Protein AF-0000000080483739 (afdb_homodimer)

Sequence (782 aa):
MEPDFSPLDEFLGDDFDGYLISADGTDSNQLYLSGFDAPDPYTTLYTPDGIHLLVSGLEYGRAKKESRADTVSRLSDYNYREKYTEHGPVVGKAKAIAGFLADHDIEAVATPADFPLATGDALREEGLSVEAETENVLSNIRAVKTSEEVDHIRDAQEANEAAMRAAEDLIRAADVADNGVLHYEGEPLTSERVKEEIEITLLRHGCALDETIVACGADAADPHDRGSGPLHADEAIIIDIFPRDKETKYNGDMTRTFVKGEPTPEIREWFDLTEAAFHAALDAIEAGATGKDVHDAVCDVYENAGENTLRADPSAETGFIHSTGHGVGLDVHELPSLSQAGEELKPGHVITIEPGLYDPDIGGVRIEDLVVVTEDGYENLTDYPVELVVEMEPDFSPLDEFLGDDFDGYLISADGTDSNQLYLSGFDAPDPYTTLYTPDGIHLLVSGLEYGRAKKESRADTVSRLSDYNYREKYTEHGPVVGKAKAIAGFLADHDIEAVATPADFPLATGDALREEGLSVEAETENVLSNIRAVKTSEEVDHIRDAQEANEAAMRAAEDLIRAADVADNGVLHYEGEPLTSERVKEEIEITLLRHGCALDETIVACGADAADPHDRGSGPLHADEAIIIDIFPRDKETKYNGDMTRTFVKGEPTPEIREWFDLTEAAFHAALDAIEAGATGKDVHDAVCDVYENAGENTLRADPSAETGFIHSTGHGVGLDVHELPSLSQAGEELKPGHVITIEPGLYDPDIGGVRIEDLVVVTEDGYENLTDYPVELVVE

Nearest PDB structures (foldseek):
  5giq-assembly1_A-2  TM=8.931E-01  e=9.079E-32  Deinococcus radiodurans R1 = ATCC 13939 = DSM 20539
  2zsg-assembly1_B  TM=8.716E-01  e=1.026E-31  Thermotoga maritima
  5cdl-assembly1_A  TM=8.915E-01  e=1.091E-31  Deinococcus radiodurans R1 = ATCC 13939 = DSM 20539
  7k3u-assembly2_B  TM=8.351E-01  e=4.281E-30  Lactococcus lactis
  5fcf-assembly1_B  TM=8.477E-01  e=2.533E-26  Xanthomonas campestris pv. campestris str. ATCC 33913

Secondary structure (DSSP, 8-state):
-----HHHHHHHTTT-SEEEEEE-TTSHHHHHHH----SS-EEEEEETTEEEEEE-HHHHHHHHHHS--SEEEEGGGGTHHHHHHHH-HHHHHHHHHHHHHHHTT--EEEE-TTSBHHHHHHHHHTT-EEEE-SS-HHHHHHHB--HHHHHHHHHHHHHHHHHHHHHHHHHHHPEEPTTSBEEETTEE-BHHHHHHHHHHHHHHTTEE-S--EEEEGGGGGSTT----SB-BTTS-EEEEE--EETTT--B--EEEEEEES---HHHHHHHHHHHHHHHHHHHH--TT-BHHHHHHHHHHHHHHTT--BTTT-TT--SBB-S-SEEE-SSSSSEEEEESTT--B--TTBEEEE--EEEETTTEEEE-BEEEEEETTEEEE-------SEE-/-----HHHHHHHTTT-SEEEEEE-TTSHHHHHHH----SS-EEEEEETTEEEEEE-HHHHHHHHHHS--SEEEEGGGGTHHHHHHHH-HHHHHHHHHHHHHHHTT--EEEE-TTSBHHHHHHHHHTT-EEEE-SS-HHHHHHHS--HHHHHHHHHHHHHHHHHHHHHHHHHHHPEEPTTSBEEETTEE-BHHHHHHHHHHHHHHTTEE-S--EEEEGGGGGSTT----SB-BTTS-EEEEE--EETTT--B--EEEEEEES---HHHHHHHHHHHHHHHHHHHH--TT-BHHHHHHHHHHHHHHTT--BTTT-TT--SBB-S-SEEE-SSSSSEEEEESTT--B--TT-EEEE--EEEETTTEEEE-BEEEEEETTEEEE-------SEE-

InterPro domains:
  IPR000587 Creatinase, N-terminal [PF01321] (16-127)
  IPR000994 Peptidase M24 [PF00557] (152-375)
  IPR001131 Peptidase M24B, X-Pro dipeptidase/aminopeptidase P, conserved site [PS00491] (322-334)
  IPR029149 Creatinase/Aminopeptidase P/Spt16, N-terminal [G3DSA:3.40.350.10] (9-142)
  IPR029149 Creatinase/Aminopeptidase P/Spt16, N-terminal [SSF53092] (15-71)
  IPR036005 Creatinase/aminopeptidase-like [G3DSA:3.90.230.10] (145-390)
  IPR036005 Creatinase/aminopeptidase-like [SSF55920] (143-390)
  IPR050659 Peptidase M24B family [PTHR46112] (15-389)

Organism: Haloferax mediterranei (strain ATCC 33500 / DSM 1411 / JCM 8866 / NBRC 14739 / NCIMB 2177 / R-4) (NCBI:txid523841)

Solvent-accessible surface area (backbone atoms only — not comparable to full-atom values): 38396 Å² total; per-residue (Å²): 134,82,83,80,58,61,67,58,47,61,67,35,56,90,79,25,59,31,41,43,46,67,45,24,27,86,39,53,67,46,20,66,70,36,47,37,82,37,93,61,66,31,35,40,40,39,36,92,87,43,32,36,36,41,28,48,75,80,45,40,67,54,44,69,71,55,28,64,47,76,43,73,46,41,39,67,81,44,49,25,67,62,31,24,72,74,57,34,66,62,50,7,46,24,52,24,49,49,51,56,34,49,77,69,73,44,54,26,34,34,26,52,34,65,34,30,29,34,44,49,52,42,31,39,74,72,70,35,46,69,43,49,43,86,78,51,64,68,54,55,53,64,23,46,38,52,74,68,54,48,49,48,24,44,53,18,27,52,32,40,50,53,16,51,48,53,37,49,51,52,58,36,69,32,44,72,43,95,87,32,39,26,28,43,96,89,35,72,36,27,23,59,59,43,45,47,52,24,38,46,46,18,45,77,57,54,21,45,59,89,77,55,24,33,5,42,27,51,38,23,25,36,92,81,41,40,39,68,52,69,33,49,52,34,29,35,31,30,37,38,46,57,28,28,22,68,83,84,42,18,21,21,52,38,29,45,32,36,16,41,69,62,61,45,71,67,56,49,51,48,44,56,51,34,52,52,21,42,51,39,25,59,71,46,50,30,49,67,33,31,16,24,56,25,26,47,40,28,49,48,49,39,46,73,72,70,42,47,31,38,89,83,31,76,78,46,86,37,26,30,60,67,56,30,31,29,3,46,34,67,37,70,74,38,48,55,40,19,23,94,79,20,49,70,37,45,55,31,26,30,32,39,48,40,36,40,41,20,33,63,92,76,9,26,40,40,47,28,38,31,31,34,32,28,83,89,15,68,46,72,64,56,89,67,87,90,61,48,69,47,112,134,80,83,80,59,61,67,57,46,61,70,35,55,89,79,26,58,30,42,43,45,66,45,25,28,86,38,53,67,45,21,66,71,37,47,36,84,38,90,61,63,33,35,40,38,38,36,92,90,44,32,35,35,42,27,47,72,80,44,41,67,55,46,69,72,56,29,65,47,75,44,73,46,41,41,65,81,45,47,24,66,61,31,26,73,73,58,34,66,62,50,8,47,24,52,23,48,49,52,56,36,50,76,69,73,44,55,26,32,36,26,52,36,64,35,30,29,35,43,49,53,41,32,39,72,71,70,35,45,73,44,49,43,87,78,49,64,67,53,55,54,65,25,46,37,52,74,68,53,49,50,47,25,45,53,18,28,53,32,40,52,52,16,50,48,52,37,50,50,52,58,36,69,31,44,74,42,96,86,32,39,26,27,44,96,90,35,72,36,26,24,60,58,42,46,48,52,24,38,47,45,18,46,76,58,51,21,46,59,91,76,56,23,34,6,42,27,51,39,22,26,37,91,82,41,40,38,69,53,68,33,49,51,35,29,34,32,31,37,39,47,58,27,27,23,69,82,82,42,20,21,20,50,39,30,46,33,35,18,42,69,60,61,44,71,67,55,49,51,48,43,56,50,35,53,51,21,43,50,41,24,59,73,47,49,29,48,68,35,30,16,23,56,25,24,46,39,28,48,49,50,40,46,76,72,70,41,48,31,38,89,81,34,78,79,45,85,38,27,29,59,67,59,30,30,29,2,45,33,68,38,70,75,39,48,56,40,17,23,94,79,20,48,71,38,46,55,31,26,30,33,39,47,39,36,41,41,20,32,63,93,76,8,27,40,40,48,28,40,30,32,34,33,27,81,88,18,68,45,73,62,56,90,68,88,90,60,49,66,44,109

Radius of gyration: 26.43 Å; Cα contacts (8 Å, |Δi|>4): 1923; chains: 2; bounding box: 65×73×58 Å

pLDDT: mean 97.03, std 2.83, range [68.56, 98.94]

Structure (mmCIF, N/CA/C/O backbone):
data_AF-0000000080483739-model_v1
#
loop_
_entity.id
_entity.type
_entity.pdbx_description
1 polymer 'Aminopeptidase P family protein'
#
loop_
_atom_site.group_PDB
_atom_site.id
_atom_site.type_symbol
_atom_site.label_atom_id
_atom_site.label_alt_id
_atom_site.label_comp_id
_atom_site.label_asym_id
_atom_site.label_entity_id
_atom_site.label_seq_id
_atom_site.pdbx_PDB_ins_code
_atom_site.Cartn_x
_atom_site.Cartn_y
_atom_site.Cartn_z
_atom_site.occupancy
_atom_site.B_iso_or_equiv
_atom_site.auth_seq_id
_atom_site.auth_comp_id
_atom_site.auth_asym_id
_atom_site.auth_atom_id
_atom_site.pdbx_PDB_model_num
ATOM 1 N N . MET A 1 1 ? -4.52 11.641 -22.328 1 68.62 1 MET A N 1
ATOM 2 C CA . MET A 1 1 ? -3.291 12.211 -22.875 1 68.62 1 MET A CA 1
ATOM 3 C C . MET A 1 1 ? -2.064 11.539 -22.266 1 68.62 1 MET A C 1
ATOM 5 O O . MET A 1 1 ? -2.074 11.172 -21.094 1 68.62 1 MET A O 1
ATOM 9 N N . GLU A 1 2 ? -1.079 11.297 -23.047 1 84.69 2 GLU A N 1
ATOM 10 C CA . GLU A 1 2 ? 0.171 10.703 -22.578 1 84.69 2 GLU A CA 1
ATOM 11 C C . GLU A 1 2 ? 1.021 11.719 -21.828 1 84.69 2 GLU A C 1
ATOM 13 O O . GLU A 1 2 ? 1.035 12.906 -22.172 1 84.69 2 GLU A O 1
ATOM 18 N N . PRO A 1 3 ? 1.647 11.344 -20.844 1 92.88 3 PRO A N 1
ATOM 19 C CA . PRO A 1 3 ? 2.502 12.266 -20.094 1 92.88 3 PRO A CA 1
ATOM 20 C C . PRO A 1 3 ? 3.672 12.789 -20.922 1 92.88 3 PRO A C 1
ATOM 22 O O . PRO A 1 3 ? 4.133 12.117 -21.844 1 92.88 3 PRO A O 1
ATOM 25 N N . ASP A 1 4 ? 4.078 14 -20.688 1 94.88 4 ASP A N 1
ATOM 26 C CA . ASP A 1 4 ? 5.281 14.578 -21.281 1 94.88 4 ASP A CA 1
ATOM 27 C C . ASP A 1 4 ? 6.52 14.219 -20.453 1 94.88 4 ASP A C 1
ATOM 29 O O . ASP A 1 4 ? 6.711 14.719 -19.344 1 94.88 4 ASP A O 1
ATOM 33 N N . PHE A 1 5 ? 7.426 13.398 -21.016 1 97.12 5 PHE A N 1
ATOM 34 C CA . PHE A 1 5 ? 8.609 12.945 -20.297 1 97.12 5 PHE A CA 1
ATOM 35 C C . PHE A 1 5 ? 9.852 13.695 -20.766 1 97.12 5 PHE A C 1
ATOM 37 O O . PHE A 1 5 ? 10.977 13.266 -20.5 1 97.12 5 PHE A O 1
ATOM 44 N N . SER A 1 6 ? 9.672 14.82 -21.484 1 96.5 6 SER A N 1
ATOM 45 C CA . SER A 1 6 ? 10.797 15.602 -21.984 1 96.5 6 SER A CA 1
ATOM 46 C C . SER A 1 6 ? 11.711 16.047 -20.844 1 96.5 6 SER A C 1
ATOM 48 O O . SER A 1 6 ? 12.93 16.078 -20.984 1 96.5 6 SER A O 1
ATOM 50 N N . PRO A 1 7 ? 11.117 16.375 -19.641 1 96.94 7 PRO A N 1
ATOM 51 C CA . PRO A 1 7 ? 12.016 16.734 -18.547 1 96.94 7 PRO A CA 1
ATOM 52 C C . PRO A 1 7 ? 12.906 15.562 -18.125 1 96.94 7 PRO A C 1
ATOM 54 O O . PRO A 1 7 ? 14.008 15.781 -17.609 1 96.94 7 PRO A O 1
ATOM 57 N N . LEU A 1 8 ? 12.391 14.367 -18.219 1 97.56 8 LEU A N 1
ATOM 58 C CA . LEU A 1 8 ? 13.195 13.195 -17.891 1 97.56 8 LEU A CA 1
ATOM 59 C C . LEU A 1 8 ? 14.344 13.039 -18.891 1 97.56 8 LEU A C 1
ATOM 61 O O . LEU A 1 8 ? 15.453 12.656 -18.516 1 97.56 8 LEU A O 1
ATOM 65 N N . ASP A 1 9 ? 14.133 13.352 -20.203 1 97.88 9 ASP A N 1
ATOM 66 C CA . ASP A 1 9 ? 15.18 13.391 -21.219 1 97.88 9 ASP A CA 1
ATOM 67 C C . ASP A 1 9 ? 16.281 14.383 -20.828 1 97.88 9 ASP A C 1
ATOM 69 O O . ASP A 1 9 ? 17.469 14.07 -20.938 1 97.88 9 ASP A O 1
ATOM 73 N N . GLU A 1 10 ? 15.797 15.5 -20.438 1 97.94 10 GLU A N 1
ATOM 74 C CA . GLU A 1 10 ? 16.734 16.547 -20.047 1 97.94 10 GLU A CA 1
ATOM 75 C C . GLU A 1 10 ? 17.594 16.109 -18.859 1 97.94 10 GLU A C 1
ATOM 77 O O . GLU A 1 10 ? 18.797 16.359 -18.828 1 97.94 10 GLU A O 1
ATOM 82 N N . PHE A 1 11 ? 17.047 15.516 -17.969 1 97.94 11 PHE A N 1
ATOM 83 C CA . PHE A 1 11 ? 17.75 15.039 -16.781 1 97.94 11 PHE A CA 1
ATOM 84 C C . PHE A 1 11 ? 18.797 13.992 -17.156 1 97.94 11 PHE A C 1
ATOM 86 O O . PHE A 1 11 ? 19.922 14.023 -16.656 1 97.94 11 PHE A O 1
ATOM 93 N N . LEU A 1 12 ? 18.359 13 -18 1 98.25 12 LEU A N 1
ATOM 94 C CA . LEU A 1 12 ? 19.297 11.953 -18.391 1 98.25 12 LEU A CA 1
ATOM 95 C C . LEU A 1 12 ? 20.516 12.555 -19.078 1 98.25 12 LEU A C 1
ATOM 97 O O . LEU A 1 12 ? 21.656 12.188 -18.75 1 98.25 12 LEU A O 1
ATOM 101 N N . GLY A 1 13 ? 20.266 13.523 -20.016 1 97.81 13 GLY A N 1
ATOM 102 C CA . GLY A 1 13 ? 21.359 14.148 -20.734 1 97.81 13 GLY A CA 1
ATOM 103 C C . GLY A 1 13 ? 22.328 13.148 -21.328 1 97.81 13 GLY A C 1
ATOM 104 O O . GLY A 1 13 ? 21.906 12.164 -21.953 1 97.81 13 GLY A O 1
ATOM 105 N N . ASP A 1 14 ? 23.641 13.438 -21.141 1 97.06 14 ASP A N 1
ATOM 106 C CA . ASP A 1 14 ? 24.672 12.547 -21.688 1 97.06 14 ASP A CA 1
ATOM 107 C C . ASP A 1 14 ? 25.219 11.609 -20.609 1 97.06 14 ASP A C 1
ATOM 109 O O . ASP A 1 14 ? 25.984 10.695 -20.906 1 97.06 14 ASP A O 1
ATOM 113 N N . ASP A 1 15 ? 24.719 11.773 -19.422 1 97.38 15 ASP A N 1
ATOM 114 C CA . ASP A 1 15 ? 25.312 11.078 -18.281 1 97.38 15 ASP A CA 1
ATOM 115 C C . ASP A 1 15 ? 24.688 9.695 -18.109 1 97.38 15 ASP A C 1
ATOM 117 O O . ASP A 1 15 ? 25.328 8.797 -17.547 1 97.38 15 ASP A O 1
ATOM 121 N N . PHE A 1 16 ? 23.469 9.602 -18.531 1 98.62 16 PHE A N 1
ATOM 122 C CA . PHE A 1 16 ? 22.75 8.344 -18.344 1 98.62 16 PHE A CA 1
ATOM 123 C C . PHE A 1 16 ? 22.125 7.875 -19.656 1 98.62 16 PHE A C 1
ATOM 125 O O . PHE A 1 16 ? 21.625 8.688 -20.438 1 98.62 16 PHE A O 1
ATOM 132 N N . ASP A 1 17 ? 22.094 6.566 -19.844 1 98.69 17 ASP A N 1
ATOM 133 C CA . ASP A 1 17 ? 21.484 5.977 -21.031 1 98.69 17 ASP A CA 1
ATOM 134 C C . ASP A 1 17 ? 19.984 5.812 -20.844 1 98.69 17 ASP A C 1
ATOM 136 O O . ASP A 1 17 ? 19.234 5.719 -21.828 1 98.69 17 ASP A O 1
ATOM 140 N N . GLY A 1 18 ? 19.547 5.715 -19.562 1 98.75 18 GLY A N 1
ATOM 141 C CA . GLY A 1 18 ? 18.125 5.5 -19.297 1 98.75 18 GLY A CA 1
ATOM 142 C C . GLY A 1 18 ? 17.766 5.676 -17.844 1 98.75 18 GLY A C 1
ATOM 143 O O . GLY A 1 18 ? 18.625 5.98 -17.016 1 98.75 18 GLY A O 1
ATOM 144 N N . TYR A 1 19 ? 16.484 5.637 -17.531 1 98.94 19 TYR A N 1
ATOM 145 C CA . TYR A 1 19 ? 15.891 5.676 -16.188 1 98.94 19 TYR A CA 1
ATOM 146 C C . TYR A 1 19 ? 15.219 4.348 -15.852 1 98.94 19 TYR A C 1
ATOM 148 O O . TYR A 1 19 ? 14.359 3.875 -16.594 1 98.94 19 TYR A O 1
ATOM 156 N N . LEU A 1 20 ? 15.633 3.719 -14.742 1 98.94 20 LEU A N 1
ATOM 157 C CA . LEU A 1 20 ? 15.25 2.35 -14.414 1 98.94 20 LEU A CA 1
ATOM 158 C C . LEU A 1 20 ? 14.438 2.301 -13.133 1 98.94 20 LEU A C 1
ATOM 160 O O . LEU A 1 20 ? 14.836 2.869 -12.109 1 98.94 20 LEU A O 1
ATOM 164 N N . ILE A 1 21 ? 13.273 1.699 -13.211 1 98.88 21 ILE A N 1
ATOM 165 C CA . ILE A 1 21 ? 12.445 1.466 -12.039 1 98.88 21 ILE A CA 1
ATOM 166 C C . ILE A 1 21 ? 12.195 -0.031 -11.867 1 98.88 21 ILE A C 1
ATOM 168 O O . ILE A 1 21 ? 12.008 -0.749 -12.859 1 98.88 21 ILE A O 1
ATOM 172 N N . SER A 1 22 ? 12.258 -0.558 -10.711 1 98.5 22 SER A N 1
ATOM 173 C CA . SER A 1 22 ? 11.883 -1.923 -10.352 1 98.5 22 SER A CA 1
ATOM 174 C C . SER A 1 22 ? 10.938 -1.944 -9.156 1 98.5 22 SER A C 1
ATOM 176 O O . SER A 1 22 ? 11.375 -1.841 -8.008 1 98.5 22 SER A O 1
ATOM 178 N N . ALA A 1 23 ? 9.688 -2.078 -9.352 1 98.25 23 ALA A N 1
ATOM 179 C CA . ALA A 1 23 ? 8.617 -2.01 -8.359 1 98.25 23 ALA A CA 1
ATOM 180 C C . ALA A 1 23 ? 7.312 -2.574 -8.922 1 98.25 23 ALA A C 1
ATOM 182 O O . ALA A 1 23 ? 7.215 -2.857 -10.117 1 98.25 23 ALA A O 1
ATOM 183 N N . ASP A 1 24 ? 6.379 -2.832 -8.109 1 96.81 24 ASP A N 1
ATOM 184 C CA . ASP A 1 24 ? 5.062 -3.225 -8.602 1 96.81 24 ASP A CA 1
ATOM 185 C C . ASP A 1 24 ? 4.191 -2.002 -8.883 1 96.81 24 ASP A C 1
ATOM 187 O O . ASP A 1 24 ? 4.668 -0.867 -8.82 1 96.81 24 ASP A O 1
ATOM 191 N N . GLY A 1 25 ? 2.982 -2.213 -9.234 1 95.75 25 GLY A N 1
ATOM 192 C CA . GLY A 1 25 ? 2.092 -1.162 -9.703 1 95.75 25 GLY A CA 1
ATOM 193 C C . GLY A 1 25 ? 1.643 -0.223 -8.602 1 95.75 25 GLY A C 1
ATOM 194 O O . GLY A 1 25 ? 1.081 0.84 -8.875 1 95.75 25 GLY A O 1
ATOM 195 N N . THR A 1 26 ? 1.922 -0.557 -7.316 1 95 26 THR A N 1
ATOM 196 C CA . THR A 1 26 ? 1.518 0.33 -6.234 1 95 26 THR A CA 1
ATOM 197 C C . THR A 1 26 ? 2.479 1.509 -6.113 1 95 26 THR A C 1
ATOM 199 O O . THR A 1 26 ? 2.176 2.498 -5.441 1 95 26 THR A O 1
ATOM 202 N N . ASP A 1 27 ? 3.654 1.364 -6.73 1 97.38 27 ASP A N 1
ATOM 203 C CA . ASP A 1 27 ? 4.574 2.494 -6.812 1 97.38 27 ASP A CA 1
ATOM 204 C C . ASP A 1 27 ? 4.105 3.512 -7.848 1 97.38 27 ASP A C 1
ATOM 206 O O . ASP A 1 27 ? 4.008 3.197 -9.039 1 97.38 27 ASP A O 1
ATOM 210 N N . SER A 1 28 ? 3.889 4.723 -7.387 1 98.06 28 SER A N 1
ATOM 211 C CA . SER A 1 28 ? 3.26 5.723 -8.242 1 98.06 28 SER A CA 1
ATOM 212 C C . SER A 1 28 ? 4.168 6.102 -9.406 1 98.06 28 SER A C 1
ATOM 214 O O . SER A 1 28 ? 3.688 6.398 -10.508 1 98.06 28 SER A O 1
ATOM 216 N N . ASN A 1 29 ? 5.469 6.121 -9.195 1 98.38 29 ASN A N 1
ATOM 217 C CA . ASN A 1 29 ? 6.395 6.391 -10.297 1 98.38 29 ASN A CA 1
ATOM 218 C C . ASN A 1 29 ? 6.367 5.27 -11.336 1 98.38 29 ASN A C 1
ATOM 220 O O . ASN A 1 29 ? 6.367 5.535 -12.539 1 98.38 29 ASN A O 1
ATOM 224 N N . GLN A 1 30 ? 6.316 4.039 -10.844 1 98.5 30 GLN A N 1
ATOM 225 C CA . GLN A 1 30 ? 6.215 2.881 -11.727 1 98.5 30 GLN A CA 1
ATOM 226 C C . GLN A 1 30 ? 4.934 2.926 -12.547 1 98.5 30 GLN A C 1
ATOM 228 O O . GLN A 1 30 ? 4.969 2.766 -13.773 1 98.5 30 GLN A O 1
ATOM 233 N N . LEU A 1 31 ? 3.844 3.146 -11.844 1 98.25 31 LEU A N 1
ATOM 234 C CA . LEU A 1 31 ? 2.541 3.211 -12.5 1 98.25 31 LEU A CA 1
ATOM 235 C C . LEU A 1 31 ? 2.502 4.34 -13.523 1 98.25 31 LEU A C 1
ATOM 237 O O . LEU A 1 31 ? 2.027 4.148 -14.648 1 98.25 31 LEU A O 1
ATOM 241 N N . TYR A 1 32 ? 3.021 5.512 -13.133 1 98.38 32 TYR A N 1
ATOM 242 C CA . TYR A 1 32 ? 2.959 6.695 -13.984 1 98.38 32 TYR A CA 1
ATOM 243 C C . TYR A 1 32 ? 3.809 6.516 -15.234 1 98.38 32 TYR A C 1
ATOM 245 O O . TYR A 1 32 ? 3.375 6.848 -16.344 1 98.38 32 TYR A O 1
ATOM 253 N N . LEU A 1 33 ? 4.988 5.996 -15.094 1 98.31 33 LEU A N 1
ATOM 254 C CA . LEU A 1 33 ? 5.926 5.871 -16.203 1 98.31 33 LEU A CA 1
ATOM 255 C C . LEU A 1 33 ? 5.492 4.762 -17.156 1 98.31 33 LEU A C 1
ATOM 257 O O . LEU A 1 33 ? 5.434 4.969 -18.375 1 98.31 33 LEU A O 1
ATOM 261 N N . SER A 1 34 ? 5.133 3.633 -16.609 1 98.12 34 SER A N 1
ATOM 262 C CA . SER A 1 34 ? 4.855 2.457 -17.422 1 98.12 34 SER A CA 1
ATOM 263 C C . SER A 1 34 ? 3.406 2.443 -17.891 1 98.12 34 SER A C 1
ATOM 265 O O . SER A 1 34 ? 3.084 1.819 -18.906 1 98.12 34 SER A O 1
ATOM 267 N N . GLY A 1 35 ? 2.508 3.066 -17.109 1 97.44 35 GLY A N 1
ATOM 268 C CA . GLY A 1 35 ? 1.079 2.959 -17.359 1 97.44 35 GLY A CA 1
ATOM 269 C C . GLY A 1 35 ? 0.525 1.576 -17.078 1 97.44 35 GLY A C 1
ATOM 270 O O . GLY A 1 35 ? -0.517 1.196 -17.609 1 97.44 35 GLY A O 1
ATOM 271 N N . PHE A 1 36 ? 1.274 0.789 -16.312 1 97 36 PHE A N 1
ATOM 272 C CA . PHE A 1 36 ? 0.908 -0.608 -16.109 1 97 36 PHE A CA 1
ATOM 273 C C . PHE A 1 36 ? 0.716 -0.912 -14.625 1 97 36 PHE A C 1
ATOM 275 O O . PHE A 1 36 ? 1.649 -0.771 -13.836 1 97 36 PHE A O 1
ATOM 282 N N . ASP A 1 37 ? -0.441 -1.312 -14.188 1 95.69 37 ASP A N 1
ATOM 283 C CA . ASP A 1 37 ? -0.805 -1.643 -12.812 1 95.69 37 ASP A CA 1
ATOM 284 C C . ASP A 1 37 ? -0.753 -3.15 -12.578 1 95.69 37 ASP A C 1
ATOM 286 O O . ASP A 1 37 ? -1.734 -3.857 -12.82 1 95.69 37 ASP A O 1
ATOM 290 N N . ALA A 1 38 ? 0.395 -3.648 -12.094 1 95.31 38 ALA A N 1
ATOM 291 C CA . ALA A 1 38 ? 0.567 -5.074 -11.828 1 95.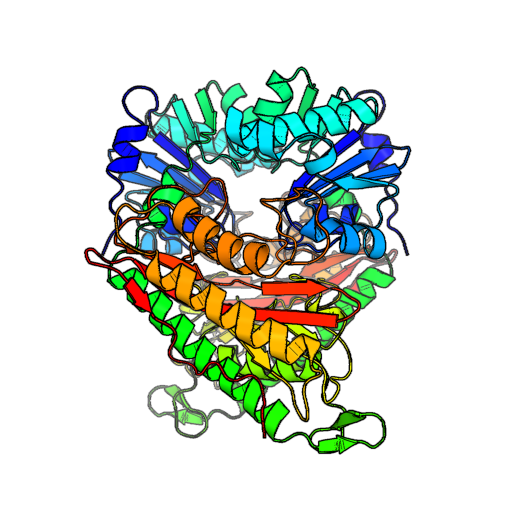31 38 ALA A CA 1
ATOM 292 C C . ALA A 1 38 ? 0.886 -5.332 -10.359 1 95.31 38 ALA A C 1
ATOM 294 O O . ALA A 1 38 ? 1.645 -4.582 -9.742 1 95.31 38 ALA A O 1
ATOM 295 N N . PRO A 1 39 ? 0.315 -6.379 -9.805 1 92.69 39 PRO A N 1
ATOM 296 C CA . PRO A 1 39 ? 0.601 -6.703 -8.406 1 92.69 39 PRO A CA 1
ATOM 297 C C . PRO A 1 39 ? 2.02 -7.227 -8.195 1 92.69 39 PRO A C 1
ATOM 299 O O . PRO A 1 39 ? 2.592 -7.066 -7.117 1 92.69 39 PRO A O 1
ATOM 302 N N . ASP A 1 40 ? 2.588 -7.879 -9.211 1 92.5 40 ASP A N 1
ATOM 303 C CA . ASP A 1 40 ? 3.965 -8.359 -9.133 1 92.5 40 ASP A CA 1
ATOM 304 C C . ASP A 1 40 ? 4.949 -7.266 -9.555 1 92.5 40 ASP A C 1
ATOM 306 O O . ASP A 1 40 ? 4.684 -6.512 -10.492 1 92.5 40 ASP A O 1
ATOM 310 N N . PRO A 1 41 ? 6.094 -7.23 -8.828 1 96.44 41 PRO A N 1
ATOM 311 C CA . PRO A 1 41 ? 7.105 -6.262 -9.266 1 96.44 41 PRO A CA 1
ATOM 312 C C . PRO A 1 41 ? 7.594 -6.523 -10.688 1 96.44 41 PRO A C 1
ATOM 314 O O . PRO A 1 41 ? 7.719 -7.68 -11.102 1 96.44 41 PRO A O 1
ATOM 317 N N . TYR A 1 42 ? 7.883 -5.516 -11.484 1 98.19 42 TYR A N 1
ATOM 318 C CA . TYR A 1 42 ? 8.43 -5.547 -12.836 1 98.19 42 TYR A CA 1
ATOM 319 C C . TYR A 1 42 ? 9.414 -4.406 -13.055 1 98.19 42 TYR A C 1
ATOM 321 O O . TYR A 1 42 ? 9.602 -3.562 -12.172 1 98.19 42 TYR A O 1
ATOM 329 N N . THR A 1 43 ? 10.141 -4.473 -14.133 1 98.88 43 THR A N 1
ATOM 330 C CA . THR A 1 43 ? 11.172 -3.484 -14.43 1 98.88 43 THR A CA 1
ATOM 331 C C . THR A 1 43 ? 10.773 -2.613 -15.617 1 98.88 43 THR A C 1
ATOM 333 O O . THR A 1 43 ? 10.305 -3.121 -16.641 1 98.88 43 THR A O 1
ATOM 336 N N . THR A 1 44 ? 10.828 -1.332 -15.461 1 98.88 44 THR A N 1
ATOM 337 C CA . THR A 1 44 ? 10.602 -0.361 -16.516 1 98.88 44 THR A CA 1
ATOM 338 C C . THR A 1 44 ? 11.883 0.398 -16.844 1 98.88 44 THR A C 1
ATOM 340 O O . THR A 1 44 ? 12.531 0.95 -15.953 1 98.88 44 THR A O 1
ATOM 343 N N . LEU A 1 45 ? 12.266 0.373 -18.094 1 98.94 45 LEU A N 1
ATOM 344 C CA . LEU A 1 45 ? 13.367 1.172 -18.625 1 98.94 45 LEU A CA 1
ATOM 345 C C . LEU A 1 45 ? 12.844 2.283 -19.531 1 98.94 45 LEU A C 1
ATOM 347 O O . LEU A 1 45 ? 12.188 2.012 -20.531 1 98.94 45 LEU A O 1
ATOM 351 N N . TYR A 1 46 ? 13.039 3.488 -19.109 1 98.88 46 TYR A N 1
ATOM 352 C CA . TYR A 1 46 ? 12.773 4.633 -19.969 1 98.88 46 TYR A CA 1
ATOM 353 C C . TYR A 1 46 ? 14.047 5.098 -20.672 1 98.88 46 TYR A C 1
ATOM 355 O O . TYR A 1 46 ? 15.086 5.27 -20.031 1 98.88 46 TYR A O 1
ATOM 363 N N . THR A 1 47 ? 14.07 5.27 -21.953 1 98.38 47 THR A N 1
ATOM 364 C CA . THR A 1 47 ? 15.086 5.93 -22.766 1 98.38 47 THR A CA 1
ATOM 365 C C . THR A 1 47 ? 14.445 6.977 -23.672 1 98.38 47 THR A C 1
ATOM 367 O O . THR A 1 47 ? 13.234 6.961 -23.906 1 98.38 47 THR A O 1
ATOM 370 N N . PRO A 1 48 ? 15.266 7.891 -24.141 1 96.19 48 PRO A N 1
ATOM 371 C CA . PRO A 1 48 ? 14.711 8.867 -25.078 1 96.19 48 PRO A CA 1
ATOM 372 C C . PRO A 1 48 ? 14.039 8.219 -26.281 1 96.19 48 PRO A C 1
ATOM 374 O O . PRO A 1 48 ? 13.195 8.836 -26.938 1 96.19 48 PRO A O 1
ATOM 377 N N . ASP A 1 49 ? 14.367 6.953 -26.547 1 96.06 49 ASP A N 1
ATOM 378 C CA . ASP A 1 49 ? 13.82 6.27 -27.719 1 96.06 49 ASP A CA 1
ATOM 379 C C . ASP A 1 49 ? 12.516 5.555 -27.359 1 96.06 49 ASP A C 1
ATOM 381 O O . ASP A 1 49 ? 11.781 5.113 -28.25 1 96.06 49 ASP A O 1
ATOM 385 N N . GLY A 1 50 ? 12.258 5.398 -26.109 1 97.5 50 GLY A N 1
ATOM 386 C CA . GLY A 1 50 ? 11 4.754 -25.75 1 97.5 50 GLY A CA 1
ATOM 387 C C . GLY A 1 50 ? 11.016 4.129 -24.375 1 97.5 50 GLY A C 1
ATOM 388 O O . GLY A 1 50 ? 12 4.242 -23.641 1 97.5 50 GLY A O 1
ATOM 389 N N . ILE A 1 51 ? 9.891 3.531 -24 1 98.62 51 ILE A N 1
ATOM 390 C CA . ILE A 1 51 ? 9.68 2.848 -22.734 1 98.62 51 ILE A CA 1
ATOM 391 C C . ILE A 1 51 ? 9.672 1.336 -22.953 1 98.62 51 ILE A C 1
ATOM 393 O O . ILE A 1 51 ? 8.992 0.836 -23.844 1 98.62 51 ILE A O 1
ATOM 397 N N . HIS A 1 52 ? 10.43 0.587 -22.156 1 98.88 52 HIS A N 1
ATOM 398 C CA . HIS A 1 52 ? 10.578 -0.858 -22.281 1 98.88 52 HIS A CA 1
ATOM 399 C C . HIS A 1 52 ? 10.305 -1.556 -20.953 1 98.88 52 HIS A C 1
ATOM 401 O O . HIS A 1 52 ? 10.82 -1.143 -19.906 1 98.88 52 HIS A O 1
ATOM 407 N N . LEU A 1 53 ? 9.469 -2.629 -20.984 1 98.88 53 LEU A N 1
ATOM 408 C CA . LEU A 1 53 ? 9.133 -3.35 -19.766 1 98.88 53 LEU A CA 1
ATOM 409 C C . LEU A 1 53 ? 9.734 -4.75 -19.766 1 98.88 53 LEU A C 1
ATOM 411 O O . LEU A 1 53 ? 9.805 -5.395 -20.812 1 98.88 53 LEU A O 1
ATOM 415 N N . LEU A 1 54 ? 10.227 -5.207 -18.672 1 98.81 54 LEU A N 1
ATOM 416 C CA . LEU A 1 54 ? 10.562 -6.594 -18.375 1 98.81 54 LEU A CA 1
ATOM 417 C C . LEU A 1 54 ? 9.641 -7.156 -17.297 1 98.81 54 LEU A C 1
ATOM 419 O O . LEU A 1 54 ? 9.672 -6.711 -16.156 1 98.81 54 LEU A O 1
ATOM 423 N N . VAL A 1 55 ? 8.797 -8.117 -17.688 1 97.38 55 VAL A N 1
ATOM 424 C CA . VAL A 1 55 ? 7.73 -8.594 -16.812 1 97.38 55 VAL A CA 1
ATOM 425 C C . VAL A 1 55 ? 7.777 -10.117 -16.703 1 97.38 55 VAL A C 1
ATOM 427 O O . VAL A 1 55 ? 8.508 -10.766 -17.453 1 97.38 55 VAL A O 1
ATOM 430 N N . SER A 1 56 ? 7.098 -10.672 -15.734 1 93.94 56 SER A N 1
ATOM 431 C CA . SER A 1 56 ? 6.898 -12.117 -15.664 1 93.94 56 SER A CA 1
ATOM 432 C C . SER A 1 56 ? 6.008 -12.609 -16.797 1 93.94 56 SER A C 1
ATOM 434 O O . SER A 1 56 ? 5.309 -11.812 -17.438 1 93.94 56 SER A O 1
ATOM 436 N N . GLY A 1 57 ? 6.086 -13.906 -17.062 1 91.5 57 GLY A N 1
ATOM 437 C CA . GLY A 1 57 ? 5.199 -14.484 -18.062 1 91.5 57 GLY A CA 1
ATOM 438 C C . GLY A 1 57 ? 3.732 -14.219 -17.781 1 91.5 57 GLY A C 1
ATOM 439 O O . GLY A 1 57 ? 2.949 -13.977 -18.703 1 91.5 57 GLY A O 1
ATOM 440 N N . LEU A 1 58 ? 3.385 -14.141 -16.531 1 91.62 58 LEU A N 1
ATOM 441 C CA . LEU A 1 58 ? 2.006 -13.961 -16.078 1 91.62 58 LEU A CA 1
ATOM 442 C C . LEU A 1 58 ? 1.482 -12.586 -16.469 1 91.62 58 LEU A C 1
ATOM 444 O O . LEU A 1 58 ? 0.289 -12.422 -16.734 1 91.62 58 LEU A O 1
ATOM 448 N N . GLU A 1 59 ? 2.396 -11.609 -16.484 1 93.94 59 GLU A N 1
ATOM 449 C CA . GLU A 1 59 ? 1.979 -10.227 -16.703 1 93.94 59 GLU A CA 1
ATOM 450 C C . GLU A 1 59 ? 2.164 -9.828 -18.172 1 93.94 59 GLU A C 1
ATOM 452 O O . GLU A 1 59 ? 1.736 -8.742 -18.578 1 93.94 59 GLU A O 1
ATOM 457 N N . TYR A 1 60 ? 2.73 -10.695 -18.984 1 94.5 60 TYR A N 1
ATOM 458 C CA . TYR A 1 60 ? 3.184 -10.328 -20.328 1 94.5 60 TYR A CA 1
ATOM 459 C C . TYR A 1 60 ? 2.016 -9.875 -21.203 1 94.5 60 TYR A C 1
ATOM 461 O O . TYR A 1 60 ? 2.049 -8.789 -21.781 1 94.5 60 TYR A O 1
ATOM 469 N N . GLY A 1 61 ? 0.974 -10.711 -21.234 1 91.62 61 GLY A N 1
ATOM 470 C CA . GLY A 1 61 ? -0.179 -10.367 -22.047 1 91.62 61 GLY A CA 1
ATOM 471 C C . GLY A 1 61 ? -0.825 -9.055 -21.641 1 91.62 61 GLY A C 1
ATOM 472 O O . GLY A 1 61 ? -1.13 -8.219 -22.5 1 91.62 61 GLY A O 1
ATOM 473 N N . ARG A 1 62 ? -1.001 -8.859 -20.391 1 93.19 62 ARG A N 1
ATOM 474 C CA . ARG A 1 62 ? -1.62 -7.633 -19.891 1 93.19 62 ARG A CA 1
ATOM 475 C C . ARG A 1 62 ? -0.726 -6.426 -20.141 1 93.19 62 ARG A C 1
ATOM 477 O O . ARG A 1 62 ? -1.21 -5.352 -20.5 1 93.19 62 ARG A O 1
ATOM 484 N N . ALA A 1 63 ? 0.575 -6.598 -19.906 1 96.88 63 ALA A N 1
ATOM 485 C CA . ALA A 1 63 ? 1.508 -5.496 -20.125 1 96.88 63 ALA A CA 1
ATOM 486 C C . ALA A 1 63 ? 1.469 -5.023 -21.578 1 96.88 63 ALA A C 1
ATOM 488 O O . ALA A 1 63 ? 1.481 -3.82 -21.844 1 96.88 63 ALA A O 1
ATOM 489 N N . LYS A 1 64 ? 1.405 -5.965 -22.516 1 95.81 64 LYS A N 1
ATOM 490 C CA . LYS A 1 64 ? 1.349 -5.633 -23.938 1 95.81 64 LYS A CA 1
ATOM 491 C C . LYS A 1 64 ? 0.079 -4.855 -24.266 1 95.81 64 LYS A C 1
ATOM 493 O O . LYS A 1 64 ? 0.102 -3.945 -25.109 1 95.81 64 LYS A O 1
ATOM 498 N N . LYS A 1 65 ? -0.934 -5.207 -23.562 1 93.38 65 LYS A N 1
ATOM 499 C CA . LYS A 1 65 ? -2.246 -4.648 -23.875 1 93.38 65 LYS A CA 1
ATOM 500 C C . LYS A 1 65 ? -2.465 -3.32 -23.156 1 93.38 65 LYS A C 1
ATOM 502 O O . LYS A 1 65 ? -3.098 -2.41 -23.703 1 93.38 65 LYS A O 1
ATOM 507 N N . GLU A 1 66 ? -1.934 -3.176 -22 1 95.06 66 GLU A N 1
ATOM 508 C CA . GLU A 1 66 ? -2.422 -2.127 -21.109 1 95.06 66 GLU A CA 1
ATOM 509 C C . GLU A 1 66 ? -1.355 -1.061 -20.875 1 95.06 66 GLU A C 1
ATOM 511 O O . GLU A 1 66 ? -1.671 0.062 -20.484 1 95.06 66 GLU A O 1
ATOM 516 N N . SER A 1 67 ? -0.059 -1.361 -21.047 1 97.56 67 SER A N 1
ATOM 517 C CA . SER A 1 67 ? 1 -0.44 -20.641 1 97.56 67 SER A CA 1
ATOM 518 C C . SER A 1 67 ? 1.264 0.6 -21.734 1 97.56 67 SER A C 1
ATOM 520 O O . SER A 1 67 ? 0.697 0.523 -22.828 1 97.56 67 SER A O 1
ATOM 522 N N . ARG A 1 68 ? 2.102 1.556 -21.375 1 96.56 68 ARG A N 1
ATOM 523 C CA . ARG A 1 68 ? 2.578 2.58 -22.297 1 96.56 68 ARG A CA 1
ATOM 524 C C . ARG A 1 68 ? 3.859 2.135 -23 1 96.56 68 ARG A C 1
ATOM 526 O O . ARG A 1 68 ? 4.5 2.928 -23.688 1 96.56 68 ARG A O 1
ATOM 533 N N . ALA A 1 69 ? 4.246 0.945 -22.875 1 98 69 ALA A N 1
ATOM 534 C CA . ALA A 1 69 ? 5.57 0.504 -23.297 1 98 69 ALA A CA 1
ATOM 535 C C . ALA A 1 69 ? 5.625 0.334 -24.812 1 98 69 ALA A C 1
ATOM 537 O O . ALA A 1 69 ? 4.641 -0.08 -25.438 1 98 69 ALA A O 1
ATOM 538 N N . ASP A 1 70 ? 6.734 0.649 -25.375 1 98.38 70 ASP A N 1
ATOM 539 C CA . ASP A 1 70 ? 7.023 0.382 -26.781 1 98.38 70 ASP A CA 1
ATOM 540 C C . ASP A 1 70 ? 7.387 -1.085 -27 1 98.38 70 ASP A C 1
ATOM 542 O O . ASP A 1 70 ? 7.102 -1.651 -28.047 1 98.38 70 ASP A O 1
ATOM 546 N N . THR A 1 71 ? 8.078 -1.665 -26.031 1 98.56 71 THR A N 1
ATOM 547 C CA . THR A 1 71 ? 8.391 -3.088 -26.078 1 98.56 71 THR A CA 1
ATOM 548 C C . THR A 1 71 ? 8.172 -3.736 -24.719 1 98.56 71 THR A C 1
ATOM 550 O O . THR A 1 71 ? 8.344 -3.09 -23.672 1 98.56 71 THR A O 1
ATOM 553 N N . VAL A 1 72 ? 7.754 -4.941 -24.734 1 98.44 72 VAL A N 1
ATOM 554 C CA . VAL A 1 72 ? 7.578 -5.754 -23.531 1 98.44 72 VAL A CA 1
ATOM 555 C C . VAL A 1 72 ? 8.336 -7.07 -23.688 1 98.44 72 VAL A C 1
ATOM 557 O O . VAL A 1 72 ? 8.156 -7.781 -24.672 1 98.44 72 VAL A O 1
ATOM 560 N N . SER A 1 73 ? 9.195 -7.371 -22.75 1 98.19 73 SER A N 1
ATOM 561 C CA . SER A 1 73 ? 9.93 -8.633 -22.703 1 98.19 73 SER A CA 1
ATOM 562 C C . SER A 1 73 ? 9.562 -9.438 -21.453 1 98.19 73 SER A C 1
ATOM 564 O O . SER A 1 73 ? 8.977 -8.898 -20.516 1 98.19 73 SER A O 1
ATOM 566 N N . ARG A 1 74 ? 9.883 -10.797 -21.531 1 96 74 ARG A N 1
ATOM 567 C CA . ARG A 1 74 ? 9.633 -11.688 -20.406 1 96 74 ARG A CA 1
ATOM 568 C C . ARG A 1 74 ? 10.93 -12.023 -19.672 1 96 74 ARG A C 1
ATOM 570 O O . ARG A 1 74 ? 11.977 -12.164 -20.297 1 96 74 ARG A O 1
ATOM 577 N N . LEU A 1 75 ? 10.797 -12.164 -18.391 1 96.12 75 LEU A N 1
ATOM 578 C CA . LEU A 1 75 ? 11.93 -12.656 -17.609 1 96.12 75 LEU A CA 1
ATOM 579 C C . LEU A 1 75 ? 12.477 -13.945 -18.188 1 96.12 75 LEU A C 1
ATOM 581 O O . LEU A 1 75 ? 13.688 -14.172 -18.172 1 96.12 75 LEU A O 1
ATOM 585 N N . SER A 1 76 ? 11.594 -14.797 -18.734 1 93.38 76 SER A N 1
ATOM 586 C CA . SER A 1 76 ? 12.016 -16.078 -19.297 1 93.38 76 SER A CA 1
ATOM 587 C C . SER A 1 76 ? 12.914 -15.875 -20.516 1 93.38 76 SER A C 1
ATOM 589 O O . SER A 1 76 ? 13.75 -16.734 -20.828 1 93.38 76 SER A O 1
ATOM 591 N N . ASP A 1 77 ? 12.766 -14.688 -21.234 1 95.81 77 ASP A N 1
ATOM 592 C CA . ASP A 1 77 ? 13.617 -14.367 -22.375 1 95.81 77 ASP A CA 1
ATOM 593 C C . ASP A 1 77 ? 15.07 -14.188 -21.953 1 95.81 77 ASP A C 1
ATOM 595 O O . ASP A 1 77 ? 15.977 -14.227 -22.781 1 95.81 77 ASP A O 1
ATOM 599 N N . TYR A 1 78 ? 15.297 -14.062 -20.688 1 97.56 78 TYR A N 1
ATOM 600 C CA . TYR A 1 78 ? 16.641 -13.82 -20.156 1 97.56 78 TYR A CA 1
ATOM 601 C C . TYR A 1 78 ? 17.031 -14.891 -19.141 1 97.56 78 TYR A C 1
ATOM 603 O O . TYR A 1 78 ? 17.781 -14.609 -18.203 1 97.56 78 TYR A O 1
ATOM 611 N N . ASN A 1 79 ? 16.5 -16.062 -19.234 1 94.62 79 ASN A N 1
ATOM 612 C CA . ASN A 1 79 ? 16.844 -17.25 -18.469 1 94.62 79 ASN A CA 1
ATOM 613 C C . ASN A 1 79 ? 16.734 -17 -16.969 1 94.62 79 ASN A C 1
ATOM 615 O O . ASN A 1 79 ? 17.609 -17.406 -16.203 1 94.62 79 ASN A O 1
ATOM 619 N N . TYR A 1 80 ? 15.695 -16.281 -16.578 1 93.81 80 TYR A N 1
ATOM 620 C CA . TYR A 1 80 ? 15.539 -15.906 -15.172 1 93.81 80 TYR A CA 1
ATOM 621 C C . TYR A 1 80 ? 15.461 -17.141 -14.281 1 93.81 80 TYR A C 1
ATOM 623 O O . TYR A 1 80 ? 16.016 -17.172 -13.188 1 93.81 80 TYR A O 1
ATOM 631 N N . ARG A 1 81 ? 14.758 -18.203 -14.727 1 89.81 81 ARG A N 1
ATOM 632 C CA . ARG A 1 81 ? 14.586 -19.391 -13.898 1 89.81 81 ARG A CA 1
ATOM 633 C C . ARG A 1 81 ? 15.938 -20 -13.531 1 89.81 81 ARG A C 1
ATOM 635 O O . ARG A 1 81 ? 16.188 -20.344 -12.375 1 89.81 81 ARG A O 1
ATOM 642 N N . GLU A 1 82 ? 16.781 -20.188 -14.484 1 91.69 82 GLU A N 1
ATOM 643 C CA . GLU A 1 82 ? 18.109 -20.734 -14.242 1 91.69 82 GLU A CA 1
ATOM 644 C C . GLU A 1 82 ? 18.922 -19.812 -13.336 1 91.69 82 GLU A C 1
ATOM 646 O O . GLU A 1 82 ? 19.594 -20.281 -12.406 1 91.69 82 GLU A O 1
ATOM 651 N N . LYS A 1 83 ? 18.844 -18.516 -13.602 1 95.31 83 LYS A N 1
ATOM 652 C CA . LYS A 1 83 ? 19.578 -17.531 -12.812 1 95.31 83 LYS A CA 1
ATOM 653 C C . LYS A 1 83 ? 19.062 -17.5 -11.375 1 95.31 83 LYS A C 1
ATOM 655 O O . LYS A 1 83 ? 19.859 -17.359 -10.43 1 95.31 83 LYS A O 1
ATOM 660 N N . TYR A 1 84 ? 17.781 -17.625 -11.305 1 91.56 84 TYR A N 1
ATOM 661 C CA . TYR A 1 84 ? 17.156 -17.688 -9.992 1 91.56 84 TYR A CA 1
ATOM 662 C C . TYR A 1 84 ? 17.672 -18.891 -9.203 1 91.56 84 TYR A C 1
ATOM 664 O O . TYR A 1 84 ? 18 -18.766 -8.023 1 91.56 84 TYR A O 1
ATOM 672 N N . THR A 1 85 ? 17.703 -20.031 -9.836 1 87.94 85 THR A N 1
ATOM 673 C CA . THR A 1 85 ? 18.141 -21.266 -9.195 1 87.94 85 THR A CA 1
ATOM 674 C C . THR A 1 85 ? 19.609 -21.172 -8.797 1 87.94 85 THR A C 1
ATOM 676 O O . THR A 1 85 ? 19.984 -21.625 -7.711 1 87.94 85 THR A O 1
ATOM 679 N N . GLU A 1 86 ? 20.391 -20.578 -9.641 1 92.31 86 GLU A N 1
ATOM 680 C CA . GLU A 1 86 ? 21.828 -20.562 -9.445 1 92.31 86 GLU A CA 1
ATOM 681 C C . GLU A 1 86 ? 22.25 -19.484 -8.453 1 92.31 86 GLU A C 1
ATOM 683 O O . GLU A 1 86 ? 23.172 -19.688 -7.66 1 92.31 86 GLU A O 1
ATOM 688 N N . HIS A 1 87 ? 21.578 -18.328 -8.469 1 94.69 87 HIS A N 1
ATOM 689 C CA . HIS A 1 87 ? 22.109 -17.188 -7.762 1 94.69 87 HIS A CA 1
ATOM 690 C C . HIS A 1 87 ? 21.109 -16.641 -6.75 1 94.69 87 HIS A C 1
ATOM 692 O O . HIS A 1 87 ? 21.422 -15.703 -6 1 94.69 87 HIS A O 1
ATOM 698 N N . GLY A 1 88 ? 19.906 -17.188 -6.695 1 91.44 88 GLY A N 1
ATOM 699 C CA . GLY A 1 88 ? 18.859 -16.688 -5.828 1 91.44 88 GLY A CA 1
ATOM 700 C C . GLY A 1 88 ? 17.984 -15.641 -6.5 1 91.44 88 GLY A C 1
ATOM 701 O O . GLY A 1 88 ? 18.297 -15.172 -7.598 1 91.44 88 GLY A O 1
ATOM 702 N N . PRO A 1 89 ? 16.922 -15.297 -5.859 1 91.44 89 PRO A N 1
ATOM 703 C CA . PRO A 1 89 ? 15.891 -14.461 -6.488 1 91.44 89 PRO A CA 1
ATOM 704 C C . PRO A 1 89 ? 16.391 -13.055 -6.809 1 91.44 89 PRO A C 1
ATOM 706 O O . PRO A 1 89 ? 16.125 -12.531 -7.895 1 91.44 89 PRO A O 1
ATOM 709 N N . VAL A 1 90 ? 17.125 -12.438 -5.852 1 94.75 90 VAL A N 1
ATOM 710 C CA . VAL A 1 90 ? 17.516 -11.039 -6.016 1 94.75 90 VAL A CA 1
ATOM 711 C C . VAL A 1 90 ? 18.609 -10.938 -7.074 1 94.75 90 VAL A C 1
ATOM 713 O O . VAL A 1 90 ? 18.453 -10.227 -8.07 1 94.75 90 VAL A O 1
ATOM 716 N N . VAL A 1 91 ? 19.703 -11.734 -6.918 1 96 91 VAL A N 1
ATOM 717 C CA . VAL A 1 91 ? 20.844 -11.68 -7.836 1 96 91 VAL A CA 1
ATOM 718 C C . VAL A 1 91 ? 20.438 -12.242 -9.195 1 96 91 VAL A C 1
ATOM 720 O O . VAL A 1 91 ? 20.828 -11.703 -10.234 1 96 91 VAL A O 1
ATOM 723 N N . GLY A 1 92 ? 19.641 -13.305 -9.141 1 96.75 92 GLY A N 1
ATOM 724 C CA . GLY A 1 92 ? 19.141 -13.852 -10.391 1 96.75 92 GLY A CA 1
ATOM 725 C C . GLY A 1 92 ? 18.344 -12.844 -11.203 1 96.75 92 GLY A C 1
ATOM 726 O O . GLY A 1 92 ? 18.516 -12.742 -12.414 1 96.75 92 GLY A O 1
ATOM 727 N N . LYS A 1 93 ? 17.438 -12.164 -10.57 1 96.88 93 LYS A N 1
ATOM 728 C CA . LYS A 1 93 ? 16.641 -11.148 -11.25 1 96.88 93 LYS A CA 1
ATOM 729 C C . LYS A 1 93 ? 17.531 -10.023 -11.781 1 96.88 93 LYS A C 1
ATOM 731 O O . LYS A 1 93 ? 17.312 -9.531 -12.891 1 96.88 93 LYS A O 1
ATOM 736 N N . ALA A 1 94 ? 18.516 -9.57 -10.953 1 98.38 94 ALA A N 1
ATOM 737 C CA . ALA A 1 94 ? 19.422 -8.523 -11.391 1 98.38 94 ALA A CA 1
ATOM 738 C C . ALA A 1 94 ? 20.172 -8.938 -12.656 1 98.38 94 ALA A C 1
ATOM 740 O O . ALA A 1 94 ? 20.375 -8.125 -13.562 1 98.38 94 ALA A O 1
ATOM 741 N N . LYS A 1 95 ? 20.594 -10.195 -12.711 1 98.56 95 LYS A N 1
ATOM 742 C CA . LYS A 1 95 ? 21.297 -10.703 -13.891 1 98.56 95 LYS A CA 1
ATOM 743 C C . LYS A 1 95 ? 20.375 -10.711 -15.117 1 98.56 95 LYS A C 1
ATOM 745 O O . LYS A 1 95 ? 20.812 -10.398 -16.219 1 98.56 95 LYS A O 1
ATOM 750 N N . ALA A 1 96 ? 19.125 -11.086 -14.922 1 98.5 96 ALA A N 1
ATOM 751 C CA . ALA A 1 96 ? 18.141 -11 -16 1 98.5 96 ALA A CA 1
ATOM 752 C C . ALA A 1 96 ? 17.969 -9.555 -16.469 1 98.5 96 ALA A C 1
ATOM 754 O O . ALA A 1 96 ? 17.938 -9.281 -17.672 1 98.5 96 ALA A O 1
ATOM 755 N N . ILE A 1 97 ? 17.859 -8.625 -15.531 1 98.88 97 ILE A N 1
ATOM 756 C CA . ILE A 1 97 ? 17.719 -7.203 -15.836 1 98.88 97 ILE A CA 1
ATOM 757 C C . ILE A 1 97 ? 18.938 -6.711 -16.609 1 98.88 97 ILE A C 1
ATOM 759 O O . ILE A 1 97 ? 18.797 -5.949 -17.578 1 98.88 97 ILE A O 1
ATOM 763 N N . ALA A 1 98 ? 20.156 -7.168 -16.172 1 98.88 98 ALA A N 1
ATOM 764 C CA . ALA A 1 98 ? 21.375 -6.77 -16.859 1 98.88 98 ALA A CA 1
ATOM 765 C C . ALA A 1 98 ? 21.344 -7.207 -18.328 1 98.88 98 ALA A C 1
ATOM 767 O O . ALA A 1 98 ? 21.766 -6.457 -19.219 1 98.88 98 ALA A O 1
ATOM 768 N N . GLY A 1 99 ? 20.891 -8.469 -18.578 1 98.75 99 GLY A N 1
ATOM 769 C CA . GLY A 1 99 ? 20.719 -8.93 -19.953 1 98.75 99 GLY A CA 1
ATOM 770 C C . GLY A 1 99 ? 19.75 -8.086 -20.75 1 98.75 99 GLY A C 1
ATOM 771 O O . GLY A 1 99 ? 20.016 -7.738 -21.906 1 98.75 99 GLY A O 1
ATOM 772 N N . PHE A 1 100 ? 18.625 -7.75 -20.141 1 98.81 100 PHE A N 1
ATOM 773 C CA . PHE A 1 100 ? 17.594 -6.898 -20.734 1 98.81 100 PHE A CA 1
ATOM 774 C C . PHE A 1 100 ? 18.156 -5.523 -21.078 1 98.81 100 PHE A C 1
ATOM 776 O O . PHE A 1 100 ? 17.922 -5.004 -22.172 1 98.81 100 PHE A O 1
ATOM 783 N N . LEU A 1 101 ? 18.922 -4.887 -20.125 1 98.88 101 LEU A N 1
ATOM 784 C CA . LEU A 1 101 ? 19.547 -3.586 -20.344 1 98.88 101 LEU A CA 1
ATOM 785 C C . LEU A 1 101 ? 20.562 -3.658 -21.469 1 98.88 101 LEU A C 1
ATOM 787 O O . LEU A 1 101 ? 20.672 -2.729 -22.266 1 98.88 101 LEU A O 1
ATOM 791 N N . ALA A 1 102 ? 21.328 -4.773 -21.547 1 98.69 102 ALA A N 1
ATOM 792 C CA . ALA A 1 102 ? 22.312 -4.961 -22.625 1 98.69 102 ALA A CA 1
ATOM 793 C C . ALA A 1 102 ? 21.625 -4.969 -23.984 1 98.69 102 ALA A C 1
ATOM 795 O O . ALA A 1 102 ? 22.156 -4.395 -24.953 1 98.69 102 ALA A O 1
ATOM 796 N N . ASP A 1 103 ? 20.484 -5.605 -24.078 1 98.31 103 ASP A N 1
ATOM 797 C CA . ASP A 1 103 ? 19.734 -5.676 -25.328 1 98.31 103 ASP A CA 1
ATOM 798 C C . ASP A 1 103 ? 19.297 -4.289 -25.781 1 98.31 103 ASP A C 1
ATOM 800 O O . ASP A 1 103 ? 18.984 -4.086 -26.969 1 98.31 103 ASP A O 1
ATOM 804 N N . HIS A 1 104 ? 19.25 -3.354 -24.922 1 98.38 104 HIS A N 1
ATOM 805 C CA . HIS A 1 104 ? 18.859 -1.99 -25.25 1 98.38 104 HIS A CA 1
ATOM 806 C C . HIS A 1 104 ? 20.047 -1.049 -25.25 1 98.38 104 HIS A C 1
ATOM 808 O O . HIS A 1 104 ? 19.891 0.172 -25.219 1 98.38 104 HIS A O 1
ATOM 814 N N . ASP A 1 105 ? 21.266 -1.601 -25.125 1 98.12 105 ASP A N 1
ATOM 815 C CA . ASP A 1 105 ? 22.531 -0.871 -25.203 1 98.12 105 ASP A CA 1
ATOM 816 C C . ASP A 1 105 ? 22.672 0.104 -24.031 1 98.12 105 ASP A C 1
ATOM 818 O O . ASP A 1 105 ? 23.047 1.262 -24.219 1 98.12 105 ASP A O 1
ATOM 822 N N . ILE A 1 106 ? 22.266 -0.34 -22.859 1 98.69 106 ILE A N 1
ATOM 823 C CA . ILE A 1 106 ? 22.297 0.492 -21.656 1 98.69 106 ILE A CA 1
ATOM 824 C C . ILE A 1 106 ? 23.5 0.112 -20.797 1 98.69 106 ILE A C 1
ATOM 826 O O . ILE A 1 106 ? 23.688 -1.061 -20.469 1 98.69 106 ILE A O 1
ATOM 830 N N . GLU A 1 107 ? 24.266 1.094 -20.406 1 98.56 107 GLU A N 1
ATOM 831 C CA . GLU A 1 107 ? 25.406 0.87 -19.547 1 98.56 107 GLU A CA 1
ATOM 832 C C . GLU A 1 107 ? 25.312 1.693 -18.266 1 98.56 107 GLU A C 1
ATOM 834 O O . GLU A 1 107 ? 25.906 1.347 -17.25 1 98.56 107 GLU A O 1
ATOM 839 N N . ALA A 1 108 ? 24.625 2.797 -18.328 1 98.81 108 ALA A N 1
ATOM 840 C CA . ALA A 1 108 ? 24.484 3.719 -17.203 1 98.81 108 ALA A CA 1
ATOM 841 C C . ALA A 1 108 ? 23.031 4.133 -17.016 1 98.81 108 ALA A C 1
ATOM 843 O O . ALA A 1 108 ? 22.406 4.688 -17.922 1 98.81 108 ALA A O 1
ATOM 844 N N . VAL A 1 109 ? 22.516 3.83 -15.789 1 98.88 109 VAL A N 1
ATOM 845 C CA . VAL A 1 109 ? 21.125 4.172 -15.547 1 98.88 109 VAL A CA 1
ATOM 846 C C . VAL A 1 109 ? 21.016 5.035 -14.289 1 98.88 109 VAL A C 1
ATOM 848 O O . VAL A 1 109 ? 21.766 4.855 -13.344 1 98.88 109 VAL A O 1
ATOM 851 N N . ALA A 1 110 ? 20.078 5.992 -14.312 1 98.81 110 ALA A N 1
ATOM 852 C CA . ALA A 1 110 ? 19.562 6.629 -13.102 1 98.81 110 ALA A CA 1
ATOM 853 C C . ALA A 1 110 ? 18.328 5.898 -12.586 1 98.81 110 ALA A C 1
ATOM 855 O O . ALA A 1 110 ? 17.594 5.281 -13.359 1 98.81 110 ALA A O 1
ATOM 856 N N . THR A 1 111 ? 18.156 5.883 -11.336 1 98.81 111 THR A N 1
ATOM 857 C CA . THR A 1 111 ? 17 5.246 -10.703 1 98.81 111 THR A CA 1
ATOM 858 C C . THR A 1 111 ? 16.344 6.188 -9.703 1 98.81 111 THR A C 1
ATOM 860 O O . THR A 1 111 ? 16.953 7.18 -9.289 1 98.81 111 THR A O 1
ATOM 863 N N . PRO A 1 112 ? 15.078 5.945 -9.328 1 98.31 112 PRO A N 1
ATOM 864 C CA . PRO A 1 112 ? 14.539 6.656 -8.172 1 98.31 112 PRO A CA 1
ATOM 865 C C . PRO A 1 112 ? 15.344 6.41 -6.895 1 98.31 112 PRO A C 1
ATOM 867 O O . PRO A 1 112 ? 16.094 5.434 -6.812 1 98.31 112 PRO A O 1
ATOM 870 N N . ALA A 1 113 ? 15.117 7.285 -5.938 1 97.88 113 ALA A N 1
ATOM 871 C CA . ALA A 1 113 ? 15.859 7.215 -4.68 1 97.88 113 ALA A CA 1
ATOM 872 C C . ALA A 1 113 ? 15.57 5.91 -3.943 1 97.88 113 ALA A C 1
ATOM 874 O O . ALA A 1 113 ? 16.438 5.367 -3.264 1 97.88 113 ALA A O 1
ATOM 875 N N . ASP A 1 114 ? 14.344 5.383 -4.109 1 97.25 114 ASP A N 1
ATOM 876 C CA . ASP A 1 114 ? 13.922 4.23 -3.32 1 97.25 114 ASP A CA 1
ATOM 877 C C . ASP A 1 114 ? 14.109 2.93 -4.098 1 97.25 114 ASP A C 1
ATOM 879 O O . ASP A 1 114 ? 13.5 1.91 -3.777 1 97.25 114 ASP A O 1
ATOM 883 N N . PHE A 1 115 ? 14.891 2.992 -5.25 1 98.69 115 PHE A N 1
ATOM 884 C CA . PHE A 1 115 ? 15.273 1.759 -5.93 1 98.69 115 PHE A CA 1
ATOM 885 C C . PHE A 1 115 ? 15.867 0.76 -4.945 1 98.69 115 PHE A C 1
ATOM 887 O O . PHE A 1 115 ? 16.609 1.143 -4.035 1 98.69 115 PHE A O 1
ATOM 894 N N . PRO A 1 116 ? 15.562 -0.528 -5.086 1 98.5 116 PRO A N 1
ATOM 895 C CA . PRO A 1 116 ? 16.016 -1.489 -4.082 1 98.5 116 PRO A CA 1
ATOM 896 C C . PRO A 1 116 ? 17.547 -1.59 -4.02 1 98.5 116 PRO A C 1
ATOM 898 O O . PRO A 1 116 ? 18.188 -1.843 -5.035 1 98.5 116 PRO A O 1
ATOM 901 N N . LEU A 1 117 ? 18.078 -1.514 -2.842 1 98.81 117 LEU A N 1
ATOM 902 C CA . LEU A 1 117 ? 19.516 -1.46 -2.617 1 98.81 117 LEU A CA 1
ATOM 903 C C . LEU A 1 117 ? 20.188 -2.719 -3.146 1 98.81 117 LEU A C 1
ATOM 905 O O . LEU A 1 117 ? 21.203 -2.635 -3.854 1 98.81 117 LEU A O 1
ATOM 909 N N . ALA A 1 118 ? 19.641 -3.912 -2.865 1 98.69 118 ALA A N 1
ATOM 910 C CA . ALA A 1 118 ? 20.266 -5.168 -3.279 1 98.69 118 ALA A CA 1
ATOM 911 C C . ALA A 1 118 ? 20.312 -5.281 -4.801 1 98.69 118 ALA A C 1
ATOM 913 O O . ALA A 1 118 ? 21.297 -5.758 -5.363 1 98.69 118 ALA A O 1
ATOM 914 N N . THR A 1 119 ? 19.219 -4.887 -5.438 1 98.62 119 THR A N 1
ATOM 915 C CA . THR A 1 119 ? 19.156 -4.926 -6.895 1 98.62 119 THR A CA 1
ATOM 916 C C . THR A 1 119 ? 20.172 -3.957 -7.496 1 98.62 119 THR A C 1
ATOM 918 O O . THR A 1 119 ? 20.875 -4.301 -8.453 1 98.62 119 THR A O 1
ATOM 921 N N . GLY A 1 120 ? 20.172 -2.717 -6.945 1 98.81 120 GLY A N 1
ATOM 922 C CA . GLY A 1 120 ? 21.156 -1.748 -7.414 1 98.81 120 GLY A CA 1
ATOM 923 C C . GLY A 1 120 ? 22.578 -2.244 -7.305 1 98.81 120 GLY A C 1
ATOM 924 O O . GLY A 1 120 ? 23.359 -2.143 -8.258 1 98.81 120 GLY A O 1
ATOM 925 N N . ASP A 1 121 ? 22.953 -2.818 -6.152 1 98.75 121 ASP A N 1
ATOM 926 C CA . ASP A 1 121 ? 24.297 -3.34 -5.926 1 98.75 121 ASP A CA 1
ATOM 927 C C . ASP A 1 121 ? 24.609 -4.5 -6.867 1 98.75 121 ASP A C 1
ATOM 929 O O . ASP A 1 121 ? 25.719 -4.602 -7.398 1 98.75 121 ASP A O 1
ATOM 933 N N . ALA A 1 122 ? 23.641 -5.398 -7.055 1 98.62 122 ALA A N 1
ATOM 934 C CA . ALA A 1 122 ? 23.828 -6.547 -7.934 1 98.62 122 ALA A CA 1
ATOM 935 C C . ALA A 1 122 ? 24.062 -6.102 -9.375 1 98.62 122 ALA A C 1
ATOM 937 O O . ALA A 1 122 ? 24.875 -6.688 -10.094 1 98.62 122 ALA A O 1
ATOM 938 N N . LEU A 1 123 ? 23.297 -5.102 -9.82 1 98.81 123 LEU A N 1
ATOM 939 C CA . LEU A 1 123 ? 23.484 -4.574 -11.164 1 98.81 123 LEU A CA 1
ATOM 940 C C . LEU A 1 123 ? 24.875 -3.953 -11.32 1 98.81 123 LEU A C 1
ATOM 942 O O . LEU A 1 123 ? 25.516 -4.102 -12.367 1 98.81 123 LEU A O 1
ATOM 946 N N . ARG A 1 124 ? 25.344 -3.203 -10.297 1 98.81 124 ARG A N 1
ATOM 947 C CA . ARG A 1 124 ? 26.688 -2.645 -10.312 1 98.81 124 ARG A CA 1
ATOM 948 C C . ARG A 1 124 ? 27.734 -3.746 -10.445 1 98.81 124 ARG A C 1
ATOM 950 O O . ARG A 1 124 ? 28.719 -3.592 -11.172 1 98.81 124 ARG A O 1
ATOM 957 N N . GLU A 1 125 ? 27.547 -4.82 -9.781 1 98.44 125 GLU A N 1
ATOM 958 C CA . GLU A 1 125 ? 28.453 -5.965 -9.852 1 98.44 125 GLU A CA 1
ATOM 959 C C . GLU A 1 125 ? 28.469 -6.562 -11.258 1 98.44 125 GLU A C 1
ATOM 961 O O . GLU A 1 125 ? 29.453 -7.203 -11.648 1 98.44 125 GLU A O 1
ATOM 966 N N . GLU A 1 126 ? 27.391 -6.41 -12 1 98.25 126 GLU A N 1
ATOM 967 C CA . GLU A 1 126 ? 27.312 -6.879 -13.383 1 98.25 126 GLU A CA 1
ATOM 968 C C . GLU A 1 126 ? 27.984 -5.895 -14.336 1 98.25 126 GLU A C 1
ATOM 970 O O . GLU A 1 126 ? 27.953 -6.078 -15.555 1 98.25 126 GLU A O 1
ATOM 975 N N . GLY A 1 127 ? 28.531 -4.836 -13.836 1 98.31 127 GLY A N 1
ATOM 976 C CA . GLY A 1 127 ? 29.312 -3.906 -14.633 1 98.31 127 GLY A CA 1
ATOM 977 C C . GLY A 1 127 ? 28.531 -2.672 -15.047 1 98.31 127 GLY A C 1
ATOM 978 O O . GLY A 1 127 ? 29.031 -1.848 -15.82 1 98.31 127 GLY A O 1
ATOM 979 N N . LEU A 1 128 ? 27.281 -2.518 -14.531 1 98.81 128 LEU A N 1
ATOM 980 C CA . LEU A 1 128 ? 26.469 -1.354 -14.875 1 98.81 128 LEU A CA 1
ATOM 981 C C . LEU A 1 128 ? 26.766 -0.186 -13.938 1 98.81 128 LEU A C 1
ATOM 983 O O . LEU A 1 128 ? 27.094 -0.391 -12.766 1 98.81 128 LEU A O 1
ATOM 987 N N . SER A 1 129 ? 26.719 1.032 -14.492 1 98.75 129 SER A N 1
ATOM 988 C CA . SER A 1 129 ? 26.656 2.227 -13.648 1 98.75 129 SER A CA 1
ATOM 989 C C . SER A 1 129 ? 25.219 2.527 -13.219 1 98.75 129 SER A C 1
ATOM 991 O O . SER A 1 129 ? 24.359 2.773 -14.055 1 98.75 129 SER A O 1
ATOM 993 N N . VAL A 1 130 ? 24.938 2.451 -11.93 1 98.88 130 VAL A N 1
ATOM 994 C CA . VAL A 1 130 ? 23.609 2.68 -11.375 1 98.88 130 VAL A CA 1
ATOM 995 C C . VAL A 1 130 ? 23.656 3.809 -10.352 1 98.88 130 VAL A C 1
ATOM 997 O O . VAL A 1 130 ? 24.391 3.717 -9.352 1 98.88 130 VAL A O 1
ATOM 1000 N N . GLU A 1 131 ? 22.969 4.848 -10.594 1 98.69 131 GLU A N 1
ATOM 1001 C CA . GLU A 1 131 ? 22.938 5.98 -9.672 1 98.69 131 GLU A CA 1
ATOM 1002 C C . GLU A 1 131 ? 21.5 6.344 -9.297 1 98.69 131 GLU A C 1
ATOM 1004 O O . GLU A 1 131 ? 20.656 6.586 -10.172 1 98.69 131 GLU A O 1
ATOM 1009 N N . ALA A 1 132 ? 21.203 6.348 -8.031 1 98.31 132 ALA A N 1
ATOM 1010 C CA . ALA A 1 132 ? 19.906 6.832 -7.566 1 98.31 132 ALA A CA 1
ATOM 1011 C C . ALA A 1 132 ? 19.875 8.359 -7.535 1 98.31 132 ALA A C 1
ATOM 1013 O O . ALA A 1 132 ? 20.703 8.992 -6.887 1 98.31 132 ALA A O 1
ATOM 1014 N N . GLU A 1 133 ? 18.984 8.938 -8.203 1 96.25 133 GLU A N 1
ATOM 1015 C CA . GLU A 1 133 ? 18.906 10.391 -8.188 1 96.25 133 GLU A CA 1
ATOM 1016 C C . GLU A 1 133 ? 18.125 10.883 -6.977 1 96.25 133 GLU A C 1
ATOM 1018 O O . GLU A 1 133 ? 17.281 10.156 -6.434 1 96.25 133 GLU A O 1
ATOM 1023 N N . THR A 1 134 ? 18.391 12.094 -6.52 1 93.88 134 THR A N 1
ATOM 1024 C CA . THR A 1 134 ? 17.75 12.672 -5.348 1 93.88 134 THR A CA 1
ATOM 1025 C C . THR A 1 134 ? 17.016 13.961 -5.715 1 93.88 134 THR A C 1
ATOM 1027 O O . THR A 1 134 ? 16.672 14.758 -4.84 1 93.88 134 THR A O 1
ATOM 1030 N N . GLU A 1 135 ? 16.797 14.164 -6.992 1 92.62 135 GLU A N 1
ATOM 1031 C CA . GLU A 1 135 ? 16.156 15.391 -7.457 1 92.62 135 GLU A CA 1
ATOM 1032 C C . GLU A 1 135 ? 14.656 15.188 -7.637 1 92.62 135 GLU A C 1
ATOM 1034 O O . GLU A 1 135 ? 13.93 16.141 -7.934 1 92.62 135 GLU A O 1
ATOM 1039 N N . ASN A 1 136 ? 14.148 13.953 -7.504 1 94.12 136 ASN A N 1
ATOM 1040 C CA . ASN A 1 136 ? 12.734 13.648 -7.617 1 94.12 136 ASN A CA 1
ATOM 1041 C C . ASN A 1 136 ? 12.195 13.984 -9.008 1 94.12 136 ASN A C 1
ATOM 1043 O O . ASN A 1 136 ? 11.133 14.602 -9.133 1 94.12 136 ASN A O 1
ATOM 1047 N N . VAL A 1 137 ? 12.938 13.602 -10.016 1 96.62 137 VAL A N 1
ATOM 1048 C CA . VAL A 1 137 ? 12.664 14.055 -11.375 1 96.62 137 VAL A CA 1
ATOM 1049 C C . VAL A 1 137 ? 11.273 13.602 -11.805 1 96.62 137 VAL A C 1
ATOM 1051 O O . VAL A 1 137 ? 10.453 14.414 -12.25 1 96.62 137 VAL A O 1
ATOM 1054 N N . LEU A 1 138 ? 10.977 12.328 -11.656 1 97.25 138 LEU A N 1
ATOM 1055 C CA . LEU A 1 138 ? 9.68 11.812 -12.094 1 97.25 138 LEU A CA 1
ATOM 1056 C C . LEU A 1 138 ? 8.555 12.328 -11.203 1 97.25 138 LEU A C 1
ATOM 1058 O O . LEU A 1 138 ? 7.465 12.633 -11.688 1 97.25 138 LEU A O 1
ATOM 1062 N N . SER A 1 139 ? 8.82 12.445 -9.891 1 97 139 SER A N 1
ATOM 1063 C CA . SER A 1 139 ? 7.84 13.016 -8.969 1 97 139 SER A CA 1
ATOM 1064 C C . SER A 1 139 ? 7.488 14.445 -9.344 1 97 139 SER A C 1
ATOM 1066 O O . SER A 1 139 ? 6.332 14.859 -9.227 1 97 139 SER A O 1
ATOM 1068 N N . ASN A 1 140 ? 8.469 15.203 -9.781 1 97.12 140 ASN A N 1
ATOM 1069 C CA . ASN A 1 140 ? 8.227 16.578 -10.203 1 97.12 140 ASN A CA 1
ATOM 1070 C C . ASN A 1 140 ? 7.398 16.641 -11.484 1 97.12 140 ASN A C 1
ATOM 1072 O O . ASN A 1 140 ? 6.559 17.516 -11.648 1 97.12 140 ASN A O 1
ATOM 1076 N N . ILE A 1 141 ? 7.652 15.688 -12.367 1 97.75 141 ILE A N 1
ATOM 1077 C CA . ILE A 1 141 ? 6.867 15.617 -13.594 1 97.75 141 ILE A CA 1
ATOM 1078 C C . ILE A 1 141 ? 5.402 15.352 -13.25 1 97.75 141 ILE A C 1
ATOM 1080 O O . ILE A 1 141 ? 4.508 16.062 -13.719 1 97.75 141 ILE A O 1
ATOM 1084 N N . ARG A 1 142 ? 5.164 14.367 -12.336 1 96.81 142 ARG A N 1
ATOM 1085 C CA . ARG A 1 142 ? 3.785 13.984 -12.047 1 96.81 142 ARG A CA 1
ATOM 1086 C C . ARG A 1 142 ? 3.119 14.984 -11.117 1 96.81 142 ARG A C 1
ATOM 1088 O O . ARG A 1 142 ? 1.896 14.984 -10.961 1 96.81 142 ARG A O 1
ATOM 1095 N N . ALA A 1 143 ? 3.92 15.883 -10.484 1 97.81 143 ALA A N 1
ATOM 1096 C CA . ALA A 1 143 ? 3.365 16.906 -9.602 1 97.81 143 ALA A CA 1
ATOM 1097 C C . ALA A 1 143 ? 2.57 17.938 -10.391 1 97.81 143 ALA A C 1
ATOM 1099 O O . ALA A 1 143 ? 1.684 18.609 -9.844 1 97.81 143 ALA A O 1
ATOM 1100 N N . VAL A 1 144 ? 2.92 18.156 -11.625 1 98 144 VAL A N 1
ATOM 1101 C CA . VAL A 1 144 ? 2.174 19.062 -12.492 1 98 144 VAL A CA 1
ATOM 1102 C C . VAL A 1 144 ? 1.117 18.281 -13.273 1 98 144 VAL A C 1
ATOM 1104 O O . VAL A 1 144 ? 1.431 17.609 -14.258 1 98 144 VAL A O 1
ATOM 1107 N N . LYS A 1 145 ? -0.087 18.438 -12.875 1 98.06 145 LYS A N 1
ATOM 1108 C CA . LYS A 1 145 ? -1.166 17.625 -13.43 1 98.06 145 LYS A CA 1
ATOM 1109 C C . LYS A 1 145 ? -1.659 18.188 -14.758 1 98.06 145 LYS A C 1
ATOM 1111 O O . LYS A 1 145 ? -1.735 19.406 -14.93 1 98.06 145 LYS A O 1
ATOM 1116 N N . THR A 1 146 ? -1.979 17.312 -15.68 1 96.69 146 THR A N 1
ATOM 1117 C CA . THR A 1 146 ? -2.775 17.688 -16.844 1 96.69 146 THR A CA 1
ATOM 1118 C C . THR A 1 146 ? -4.227 17.938 -16.453 1 96.69 146 THR A C 1
ATOM 1120 O O . THR A 1 146 ? -4.633 17.625 -15.328 1 96.69 146 THR A O 1
ATOM 1123 N N . SER A 1 147 ? -5.016 18.5 -17.391 1 96.88 147 SER A N 1
ATOM 1124 C CA . SER A 1 147 ? -6.43 18.734 -17.125 1 96.88 147 SER A CA 1
ATOM 1125 C C . SER A 1 147 ? -7.164 17.438 -16.844 1 96.88 147 SER A C 1
ATOM 1127 O O . SER A 1 147 ? -8.055 17.391 -15.992 1 96.88 147 SER A O 1
ATOM 1129 N N . GLU A 1 148 ? -6.777 16.391 -17.547 1 97.38 148 GLU A N 1
ATOM 1130 C CA . GLU A 1 148 ? -7.395 15.094 -17.344 1 97.38 148 GLU A CA 1
ATOM 1131 C C . GLU A 1 148 ? -7.105 14.562 -15.938 1 97.38 148 GLU A C 1
ATOM 1133 O O . GLU A 1 148 ? -7.988 14 -15.281 1 97.38 148 GLU A O 1
ATOM 1138 N N . GLU A 1 149 ? -5.918 14.672 -15.508 1 98.06 149 GLU A N 1
ATOM 1139 C CA . GLU A 1 149 ? -5.547 14.219 -14.172 1 98.06 149 GLU A CA 1
ATOM 1140 C C . GLU A 1 149 ? -6.285 15.016 -13.102 1 98.06 149 GLU A C 1
ATOM 1142 O O . GLU A 1 149 ? -6.699 14.453 -12.078 1 98.06 149 GLU A O 1
ATOM 1147 N N . VAL A 1 150 ? -6.406 16.297 -13.297 1 98.38 150 VAL A N 1
ATOM 1148 C CA . VAL A 1 150 ? -7.172 17.125 -12.375 1 98.38 150 VAL A CA 1
ATOM 1149 C C . VAL A 1 150 ? -8.609 16.625 -12.289 1 98.38 150 VAL A C 1
ATOM 1151 O O . VAL A 1 150 ? -9.195 16.578 -11.211 1 98.38 150 VAL A O 1
ATOM 1154 N N . ASP A 1 151 ? -9.164 16.266 -13.414 1 98.38 151 ASP A N 1
ATOM 1155 C CA . ASP A 1 151 ? -10.516 15.727 -13.43 1 98.38 151 ASP A CA 1
ATOM 1156 C C . ASP A 1 151 ? -10.609 14.445 -12.617 1 98.38 151 ASP A C 1
ATOM 1158 O O . ASP A 1 151 ? -11.602 14.203 -11.93 1 98.38 151 ASP A O 1
ATOM 1162 N N . HIS A 1 152 ? -9.594 13.547 -12.727 1 98.44 152 HIS A N 1
ATOM 1163 C CA . HIS A 1 152 ? -9.562 12.336 -11.906 1 98.44 152 HIS A CA 1
ATOM 1164 C C . HIS A 1 152 ? -9.594 12.68 -10.422 1 98.44 152 HIS A C 1
ATOM 1166 O O . HIS A 1 152 ? -10.289 12.023 -9.648 1 98.44 152 HIS A O 1
ATOM 1172 N N . ILE A 1 153 ? -8.828 13.672 -10.016 1 98.69 153 ILE A N 1
ATOM 1173 C CA . ILE A 1 153 ? -8.773 14.102 -8.617 1 98.69 153 ILE A CA 1
ATOM 1174 C C . ILE A 1 153 ? -10.117 14.688 -8.203 1 98.69 153 ILE A C 1
ATOM 1176 O O . ILE A 1 153 ? -10.602 14.43 -7.098 1 98.69 153 ILE A O 1
ATOM 1180 N N . ARG A 1 154 ? -10.695 15.484 -9.086 1 98.56 154 ARG A N 1
ATOM 1181 C CA . ARG A 1 154 ? -12.016 16.062 -8.828 1 98.56 154 ARG A CA 1
ATOM 1182 C C . ARG A 1 154 ? -13.039 14.961 -8.547 1 98.56 154 ARG A C 1
ATOM 1184 O O . ARG A 1 154 ? -13.852 15.086 -7.629 1 98.56 154 ARG A O 1
ATOM 1191 N N . ASP A 1 155 ? -13 13.914 -9.344 1 98.5 155 ASP A N 1
ATOM 1192 C CA . ASP A 1 155 ? -13.914 12.797 -9.156 1 98.5 155 ASP A CA 1
ATOM 1193 C C . ASP A 1 155 ? -13.711 12.148 -7.789 1 98.5 155 ASP A C 1
ATOM 1195 O O . ASP A 1 155 ? -14.68 11.836 -7.094 1 98.5 155 ASP A O 1
ATOM 1199 N N . ALA A 1 15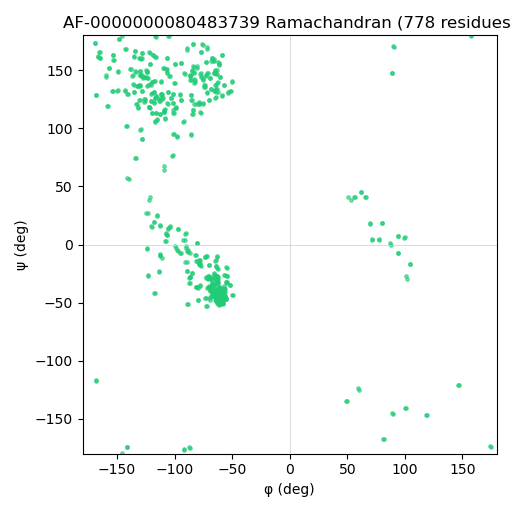6 ? -12.477 11.914 -7.398 1 98.62 156 ALA A N 1
ATOM 1200 C CA . ALA A 1 156 ? -12.18 11.344 -6.086 1 98.62 156 ALA A CA 1
ATOM 1201 C C . ALA A 1 156 ? -12.664 12.266 -4.969 1 98.62 156 ALA A C 1
ATOM 1203 O O . ALA A 1 156 ? -13.141 11.797 -3.932 1 98.62 156 ALA A O 1
ATOM 1204 N N . GLN A 1 157 ? -12.523 13.555 -5.188 1 98.75 157 GLN A N 1
ATOM 1205 C CA . GLN A 1 157 ? -12.938 14.539 -4.191 1 98.75 157 GLN A CA 1
ATOM 1206 C C . GLN A 1 157 ? -14.453 14.562 -4.043 1 98.75 157 GLN A C 1
ATOM 1208 O O . GLN A 1 157 ? -14.977 14.773 -2.945 1 98.75 157 GLN A O 1
ATOM 1213 N N . GLU A 1 158 ? -15.133 14.438 -5.148 1 98.69 158 GLU A N 1
ATOM 1214 C CA . GLU A 1 158 ? -16.594 14.352 -5.074 1 98.69 158 GLU A CA 1
ATOM 1215 C C . GLU A 1 158 ? -17.031 13.156 -4.234 1 98.69 158 GLU A C 1
ATOM 1217 O O . GLU A 1 158 ? -17.969 13.266 -3.436 1 98.69 158 GLU A O 1
ATOM 1222 N N . ALA A 1 159 ? -16.375 12.008 -4.434 1 98.69 159 ALA A N 1
ATOM 1223 C CA . ALA A 1 159 ? -16.625 10.844 -3.586 1 98.69 159 ALA A CA 1
ATOM 1224 C C . ALA A 1 159 ? -16.328 11.164 -2.123 1 98.69 159 ALA A C 1
ATOM 1226 O O . ALA A 1 159 ? -17.078 10.734 -1.23 1 98.69 159 ALA A O 1
ATOM 1227 N N . ASN A 1 160 ? -15.305 11.914 -1.87 1 98.81 160 ASN A N 1
ATOM 1228 C CA . ASN A 1 160 ? -14.922 12.336 -0.527 1 98.81 160 ASN A CA 1
ATOM 1229 C C . ASN A 1 160 ? -16.016 13.172 0.129 1 98.81 160 ASN A C 1
ATOM 1231 O O . ASN A 1 160 ? -16.359 12.953 1.293 1 98.81 160 ASN A O 1
ATOM 1235 N N . GLU A 1 161 ? -16.516 14.102 -0.635 1 98.81 161 GLU A N 1
ATOM 1236 C CA . GLU A 1 161 ? -17.578 14.961 -0.109 1 98.81 161 GLU A CA 1
ATOM 1237 C C . GLU A 1 161 ? -18.812 14.156 0.249 1 98.81 161 GLU A C 1
ATOM 1239 O O . GLU A 1 161 ? -19.469 14.43 1.255 1 98.81 161 GLU A O 1
ATOM 1244 N N . ALA A 1 162 ? -19.109 13.203 -0.57 1 98.81 162 ALA A N 1
ATOM 1245 C CA . ALA A 1 162 ? -20.219 12.312 -0.249 1 98.81 162 ALA A CA 1
ATOM 1246 C C . ALA A 1 162 ? -19.969 11.555 1.05 1 98.81 162 ALA A C 1
ATOM 1248 O O . ALA A 1 162 ? -20.859 11.406 1.879 1 98.81 162 ALA A O 1
ATOM 1249 N N . ALA A 1 163 ? -18.75 11.07 1.209 1 98.81 163 ALA A N 1
ATOM 1250 C CA . ALA A 1 163 ? -18.375 10.336 2.412 1 98.81 163 ALA A CA 1
ATOM 1251 C C . ALA A 1 163 ? -18.406 11.242 3.641 1 98.81 163 ALA A C 1
ATOM 1253 O O . ALA A 1 163 ? -18.859 10.828 4.711 1 98.81 163 ALA A O 1
ATOM 1254 N N . MET A 1 164 ? -17.906 12.445 3.512 1 98.88 164 MET A N 1
ATOM 1255 C CA . MET A 1 164 ? -17.938 13.414 4.605 1 98.88 164 MET A CA 1
ATOM 1256 C C . MET A 1 164 ? -19.375 13.711 5.027 1 98.88 164 MET A C 1
ATOM 1258 O O . MET A 1 164 ? -19.672 13.781 6.219 1 98.88 164 MET A O 1
ATOM 1262 N N . ARG A 1 165 ? -20.219 13.891 4.039 1 98.81 165 ARG A N 1
ATOM 1263 C CA . ARG A 1 165 ? -21.625 14.125 4.328 1 98.81 165 ARG A CA 1
ATOM 1264 C C . ARG A 1 165 ? -22.219 12.969 5.117 1 98.81 165 ARG A C 1
ATOM 1266 O O . ARG A 1 165 ? -22.984 13.18 6.062 1 98.81 165 ARG A O 1
ATOM 1273 N N . ALA A 1 166 ? -21.891 11.742 4.703 1 98.69 166 ALA A N 1
ATOM 1274 C CA . ALA A 1 166 ? -22.391 10.562 5.414 1 98.69 166 ALA A CA 1
ATOM 1275 C C . ALA A 1 166 ? -21.938 10.578 6.871 1 98.69 166 ALA A C 1
ATOM 1277 O O . ALA A 1 166 ? -22.703 10.25 7.77 1 98.69 166 ALA A O 1
ATOM 1278 N N . ALA A 1 167 ? -20.719 10.914 7.102 1 98.69 167 ALA A N 1
ATOM 1279 C CA . ALA A 1 167 ? -20.172 10.984 8.461 1 98.69 167 ALA A CA 1
ATOM 1280 C C . ALA A 1 167 ? -20.875 12.07 9.273 1 98.69 167 ALA A C 1
ATOM 1282 O O . ALA A 1 167 ? -21.297 11.828 10.406 1 98.69 167 ALA A O 1
ATOM 1283 N N . GLU A 1 168 ? -20.984 13.234 8.664 1 98.62 168 GLU A N 1
ATOM 1284 C CA . GLU A 1 168 ? -21.641 14.344 9.336 1 98.62 168 GLU A CA 1
ATOM 1285 C C . GLU A 1 168 ? -23.078 14 9.688 1 98.62 168 GLU A C 1
ATOM 1287 O O . GLU A 1 168 ? -23.562 14.344 10.773 1 98.62 168 GLU A O 1
ATOM 1292 N N . ASP A 1 169 ? -23.797 13.352 8.781 1 98.38 169 ASP A N 1
ATOM 1293 C CA . ASP A 1 169 ? -25.188 12.961 9 1 98.38 169 ASP A CA 1
ATOM 1294 C C . ASP A 1 169 ? -25.312 12.016 10.195 1 98.38 169 ASP A C 1
ATOM 1296 O O . ASP A 1 169 ? -26.266 12.109 10.969 1 98.38 169 ASP A O 1
ATOM 1300 N N . LEU A 1 170 ? -24.344 11.102 10.359 1 98.31 170 LEU A N 1
ATOM 1301 C CA . LEU A 1 170 ? -24.359 10.195 11.508 1 98.31 170 LEU A CA 1
ATOM 1302 C C . LEU A 1 170 ? -24.203 10.977 12.812 1 98.31 170 LEU A C 1
ATOM 1304 O O . LEU A 1 170 ? -24.922 10.711 13.781 1 98.31 170 LEU A O 1
ATOM 1308 N N . ILE A 1 171 ? -23.266 11.883 12.805 1 98.31 171 ILE A N 1
ATOM 1309 C CA . ILE A 1 171 ? -23.016 12.688 14 1 98.31 171 ILE A CA 1
ATOM 1310 C C . ILE A 1 171 ? -24.234 13.555 14.305 1 98.31 171 ILE A C 1
ATOM 1312 O O . ILE A 1 171 ? -24.656 13.664 15.453 1 98.31 171 ILE A O 1
ATOM 1316 N N . ARG A 1 172 ? -24.828 14.125 13.25 1 97.81 172 ARG A N 1
ATOM 1317 C CA . ARG A 1 172 ? -26.016 14.969 13.383 1 97.81 172 ARG A CA 1
ATOM 1318 C C . ARG A 1 172 ? -27.188 14.18 13.953 1 97.81 172 ARG A C 1
ATOM 1320 O O . ARG A 1 172 ? -27.922 14.688 14.805 1 97.81 172 ARG A O 1
ATOM 1327 N N . ALA A 1 173 ? -27.344 12.992 13.562 1 97.88 173 ALA A N 1
ATOM 1328 C CA . ALA A 1 173 ? -28.5 12.164 13.93 1 97.88 173 ALA A CA 1
ATOM 1329 C C . ALA A 1 173 ? -28.312 11.562 15.312 1 97.88 173 ALA A C 1
ATOM 1331 O O . ALA A 1 173 ? -29.266 11.07 15.914 1 97.88 173 ALA A O 1
ATOM 1332 N N . ALA A 1 174 ? -27.109 11.602 15.82 1 98 174 ALA A N 1
ATOM 1333 C CA . ALA A 1 174 ? -26.828 10.953 17.094 1 98 174 ALA A CA 1
ATOM 1334 C C . ALA A 1 174 ? -27.438 11.734 18.25 1 98 174 ALA A C 1
ATOM 1336 O O . ALA A 1 174 ? -27.5 12.961 18.219 1 98 174 ALA A O 1
ATOM 1337 N N . ASP A 1 175 ? -27.891 11.031 19.312 1 97.19 175 ASP A N 1
ATOM 1338 C CA . ASP A 1 175 ? -28.344 11.617 20.578 1 97.19 175 ASP A CA 1
ATOM 1339 C C . ASP A 1 175 ? -27.203 11.641 21.594 1 97.19 175 ASP A C 1
ATOM 1341 O O . ASP A 1 175 ? -26.281 10.836 21.516 1 97.19 175 ASP A O 1
ATOM 1345 N N . VAL A 1 176 ? -27.375 12.555 22.516 1 97.12 176 VAL A N 1
ATOM 1346 C CA . VAL A 1 176 ? -26.375 12.656 23.578 1 97.12 176 VAL A CA 1
ATOM 1347 C C . VAL A 1 176 ? -26.875 11.93 24.828 1 97.12 176 VAL A C 1
ATOM 1349 O O . VAL A 1 176 ? -27.875 12.328 25.422 1 97.12 176 VAL A O 1
ATOM 1352 N N . ALA A 1 177 ? -26.141 10.969 25.172 1 96.38 177 ALA A N 1
ATOM 1353 C CA . ALA A 1 177 ? -26.5 10.266 26.406 1 96.38 177 ALA A CA 1
ATOM 1354 C C . ALA A 1 177 ? -26.109 11.086 27.641 1 96.38 177 ALA A C 1
ATOM 1356 O O . ALA A 1 177 ? -25.375 12.078 27.516 1 96.38 177 ALA A O 1
ATOM 1357 N N . ASP A 1 178 ? -26.516 10.625 28.828 1 94.75 178 ASP A N 1
ATOM 1358 C CA . ASP A 1 178 ? -26.297 11.359 30.078 1 94.75 178 ASP A CA 1
ATOM 1359 C C . ASP A 1 178 ? -24.812 11.508 30.375 1 94.75 178 ASP A C 1
ATOM 1361 O O . ASP A 1 178 ? -24.375 12.516 30.953 1 94.75 178 ASP A O 1
ATOM 1365 N N . ASN A 1 179 ? -24.047 10.57 29.906 1 96 179 ASN A N 1
ATOM 1366 C CA . ASN A 1 179 ? -22.625 10.594 30.203 1 96 179 ASN A CA 1
ATOM 1367 C C . ASN A 1 179 ? -21.828 11.328 29.109 1 96 179 ASN A C 1
ATOM 1369 O O . ASN A 1 179 ? -20.609 11.312 29.125 1 96 179 ASN A O 1
ATOM 1373 N N . GLY A 1 180 ? -22.594 11.875 28.141 1 97.19 180 GLY A N 1
ATOM 1374 C CA . GLY A 1 180 ? -21.953 12.68 27.109 1 97.19 180 GLY A CA 1
ATOM 1375 C C . GLY A 1 180 ? -21.609 11.883 25.859 1 97.19 180 GLY A C 1
ATOM 1376 O O . GLY A 1 180 ? -21.188 12.461 24.859 1 97.19 180 GLY A O 1
ATOM 1377 N N . VAL A 1 181 ? -21.797 10.547 25.953 1 98.31 181 VAL A N 1
ATOM 1378 C CA . VAL A 1 181 ? -21.484 9.695 24.812 1 98.31 181 VAL A CA 1
ATOM 1379 C C . VAL A 1 181 ? -22.562 9.852 23.75 1 98.31 181 VAL A C 1
ATOM 1381 O O . VAL A 1 181 ? -23.75 9.906 24.047 1 98.31 181 VAL A O 1
ATOM 1384 N N . LEU A 1 182 ? -22.156 9.977 22.5 1 98.38 182 LEU A N 1
ATOM 1385 C CA . LEU A 1 182 ? -23.094 10.008 21.391 1 98.38 182 LEU A CA 1
ATOM 1386 C C . LEU A 1 182 ? -23.656 8.609 21.125 1 98.38 182 LEU A C 1
ATOM 1388 O O . LEU A 1 182 ? -22.906 7.629 21.156 1 98.38 182 LEU A O 1
ATOM 1392 N N . HIS A 1 183 ? -24.938 8.57 20.891 1 98.19 183 HIS A N 1
ATOM 1393 C CA . HIS A 1 183 ? -25.609 7.316 20.578 1 98.19 183 HIS A CA 1
ATOM 1394 C C . HIS A 1 183 ? -26.359 7.41 19.25 1 98.19 183 HIS A C 1
ATOM 1396 O O . HIS A 1 183 ? -26.969 8.438 18.938 1 98.19 183 HIS A O 1
ATOM 1402 N N . TYR A 1 184 ? -26.234 6.426 18.484 1 97 184 TYR A N 1
ATOM 1403 C CA . TYR A 1 184 ? -26.953 6.293 17.219 1 97 184 TYR A CA 1
ATOM 1404 C C . TYR A 1 184 ? -27.625 4.934 17.109 1 97 184 TYR A C 1
ATOM 1406 O O . TYR A 1 184 ? -26.984 3.895 17.25 1 97 184 TYR A O 1
ATOM 1414 N N . GLU A 1 185 ? -28.938 4.957 16.875 1 95.38 185 GLU A N 1
ATOM 1415 C CA . GLU A 1 185 ? -29.75 3.752 16.766 1 95.38 185 GLU A CA 1
ATOM 1416 C C . GLU A 1 185 ? -29.562 2.846 17.984 1 95.38 185 GLU A C 1
ATOM 1418 O O . GLU A 1 185 ? -29.359 1.638 17.828 1 95.38 185 GLU A O 1
ATOM 1423 N N . GLY A 1 186 ? -29.453 3.436 19.109 1 94.5 186 GLY A N 1
ATOM 1424 C CA . GLY A 1 186 ? -29.469 2.725 20.391 1 94.5 186 GLY A CA 1
ATOM 1425 C C . GLY A 1 186 ? -28.109 2.229 20.812 1 94.5 186 GLY A C 1
ATOM 1426 O O . GLY A 1 186 ? -27.969 1.616 21.875 1 94.5 186 GLY A O 1
ATOM 1427 N N . GLU A 1 187 ? -27.062 2.473 20.062 1 97.31 187 GLU A N 1
ATOM 1428 C CA . GLU A 1 187 ? -25.703 2.045 20.391 1 97.31 187 GLU A CA 1
ATOM 1429 C C . GLU A 1 187 ? -24.75 3.229 20.406 1 97.31 187 GLU A C 1
ATOM 1431 O O . GLU A 1 187 ? -24.969 4.23 19.734 1 97.31 187 GLU A O 1
ATOM 1436 N N . PRO A 1 188 ? -23.734 3.145 21.219 1 98.25 188 PRO A N 1
ATOM 1437 C CA . PRO A 1 188 ? -22.734 4.211 21.156 1 98.25 188 PRO A CA 1
ATOM 1438 C C . PRO A 1 188 ? -22.188 4.43 19.75 1 98.25 188 PRO A C 1
ATOM 1440 O O . PRO A 1 188 ? -21.891 3.461 19.047 1 98.25 188 PRO A O 1
ATOM 1443 N N . LEU A 1 189 ? -22.172 5.617 19.344 1 98.56 189 LEU A N 1
ATOM 1444 C CA . LEU A 1 189 ? -21.516 5.957 18.078 1 98.56 189 LEU A CA 1
ATOM 1445 C C . LEU A 1 189 ? -20 6.008 18.25 1 98.56 189 LEU A C 1
ATOM 1447 O O . LEU A 1 189 ? -19.484 6.863 18.969 1 98.56 189 LEU A O 1
ATOM 1451 N N . THR A 1 190 ? -19.266 5.125 17.641 1 98.31 190 THR A N 1
ATOM 1452 C CA . THR A 1 190 ? -17.828 5.02 17.812 1 98.31 190 THR A CA 1
ATOM 1453 C C . THR A 1 190 ? -17.109 5.543 16.562 1 98.31 190 THR A C 1
ATOM 1455 O O . THR A 1 190 ? -17.703 5.695 15.508 1 98.31 190 THR A O 1
ATOM 1458 N N . SER A 1 191 ? -15.812 5.879 16.75 1 98.19 191 SER A N 1
ATOM 1459 C CA . SER A 1 191 ? -14.961 6.203 15.617 1 98.19 191 SER A CA 1
ATOM 1460 C C . SER A 1 191 ? -15.055 5.137 14.531 1 98.19 191 SER A C 1
ATOM 1462 O O . SER A 1 191 ? -15.156 5.461 13.344 1 98.19 191 SER A O 1
ATOM 1464 N N . GLU A 1 192 ? -15.047 3.869 14.922 1 96.44 192 GLU A N 1
ATOM 1465 C CA . GLU A 1 192 ? -15.07 2.736 14 1 96.44 192 GLU A CA 1
ATOM 1466 C C . GLU A 1 192 ? -16.359 2.717 13.188 1 96.44 192 GLU A C 1
ATOM 1468 O O . GLU A 1 192 ? -16.328 2.445 11.984 1 96.44 192 GLU A O 1
ATOM 1473 N N . ARG A 1 193 ? -17.469 2.984 13.828 1 97.06 193 ARG A N 1
ATOM 1474 C CA . ARG A 1 193 ? -18.75 2.98 13.148 1 97.06 193 ARG A CA 1
ATOM 1475 C C . ARG A 1 193 ? -18.812 4.074 12.086 1 97.06 193 ARG A C 1
ATOM 1477 O O . ARG A 1 193 ? -19.344 3.855 10.992 1 97.06 193 ARG A O 1
ATOM 1484 N N . VAL A 1 194 ? -18.328 5.254 12.391 1 98.44 194 VAL A N 1
ATOM 1485 C CA . VAL A 1 194 ? -18.312 6.359 11.445 1 98.44 194 VAL A CA 1
ATOM 1486 C C . VAL A 1 194 ? -17.375 6.039 10.289 1 98.44 194 VAL A C 1
ATOM 1488 O O . VAL A 1 194 ? -17.703 6.266 9.125 1 98.44 194 VAL A O 1
ATOM 1491 N N . LYS A 1 195 ? -16.203 5.504 10.594 1 97.94 195 LYS A N 1
ATOM 1492 C CA . LYS A 1 195 ? -15.266 5.102 9.555 1 97.94 195 LYS A CA 1
ATOM 1493 C C . LYS A 1 195 ? -15.898 4.105 8.594 1 97.94 195 LYS A C 1
ATOM 1495 O O . LYS A 1 195 ? -15.711 4.203 7.379 1 97.94 195 LYS A O 1
ATOM 1500 N N . GLU A 1 196 ? -16.578 3.135 9.172 1 96.62 196 GLU A N 1
ATOM 1501 C CA . GLU A 1 196 ? -17.25 2.139 8.344 1 96.62 196 GLU A CA 1
ATOM 1502 C C . GLU A 1 196 ? -18.203 2.797 7.352 1 96.62 196 GLU A C 1
ATOM 1504 O O . GLU A 1 196 ? -18.203 2.455 6.168 1 96.62 196 GLU A O 1
ATOM 1509 N N . GLU A 1 197 ? -19 3.756 7.84 1 97.75 197 GLU A N 1
ATOM 1510 C CA . GLU A 1 197 ? -19.938 4.441 6.969 1 97.75 197 GLU A CA 1
ATOM 1511 C C . GLU A 1 197 ? -19.219 5.23 5.879 1 97.75 197 GLU A C 1
ATOM 1513 O O . GLU A 1 197 ? -19.656 5.234 4.723 1 97.75 197 GLU A O 1
ATOM 1518 N N . ILE A 1 198 ? -18.172 5.887 6.242 1 98.62 198 ILE A N 1
ATOM 1519 C CA . ILE A 1 198 ? -17.359 6.637 5.293 1 98.62 198 ILE A CA 1
ATOM 1520 C C . ILE A 1 198 ? -16.859 5.699 4.199 1 98.62 198 ILE A C 1
ATOM 1522 O O . ILE A 1 198 ? -17.031 5.973 3.008 1 98.62 198 ILE A O 1
ATOM 1526 N N . GLU A 1 199 ? -16.281 4.602 4.586 1 97.88 199 GLU A N 1
ATOM 1527 C CA . GLU A 1 199 ? -15.617 3.695 3.654 1 97.88 199 GLU A CA 1
ATOM 1528 C C . GLU A 1 199 ? -16.625 2.975 2.768 1 97.88 199 GLU A C 1
ATOM 1530 O O . GLU A 1 199 ? -16.375 2.744 1.584 1 97.88 199 GLU A O 1
ATOM 1535 N N . ILE A 1 200 ? -17.766 2.641 3.314 1 97.38 200 ILE A N 1
ATOM 1536 C CA . ILE A 1 200 ? -18.828 2.041 2.512 1 97.38 200 ILE A CA 1
ATOM 1537 C C . ILE A 1 200 ? -19.312 3.041 1.463 1 97.38 200 ILE A C 1
ATOM 1539 O O . ILE A 1 200 ? -19.5 2.684 0.298 1 97.38 200 ILE A O 1
ATOM 1543 N N . THR A 1 201 ? -19.5 4.309 1.879 1 98.25 201 THR A N 1
ATOM 1544 C CA . THR A 1 201 ? -19.906 5.348 0.94 1 98.25 201 THR A CA 1
ATOM 1545 C C . THR A 1 201 ? -18.891 5.496 -0.183 1 98.25 201 THR A C 1
ATOM 1547 O O . THR A 1 201 ? -19.25 5.625 -1.353 1 98.25 201 THR A O 1
ATOM 1550 N N . LEU A 1 202 ? -17.656 5.473 0.144 1 98 202 LEU A N 1
ATOM 1551 C CA . LEU A 1 202 ? -16.594 5.586 -0.85 1 98 202 LEU A CA 1
ATOM 1552 C C . LEU A 1 202 ? -16.641 4.418 -1.829 1 98 202 LEU A C 1
ATOM 1554 O O . LEU A 1 202 ? -16.484 4.609 -3.037 1 98 202 LEU A O 1
ATOM 1558 N N . LEU A 1 203 ? -16.828 3.172 -1.307 1 96.5 203 LEU A N 1
ATOM 1559 C CA . LEU A 1 203 ? -16.922 2.004 -2.176 1 96.5 203 LEU A CA 1
ATOM 1560 C C . LEU A 1 203 ? -18.047 2.168 -3.191 1 96.5 203 LEU A C 1
ATOM 1562 O O . LEU A 1 203 ? -17.891 1.817 -4.363 1 96.5 203 LEU A O 1
ATOM 1566 N N . ARG A 1 204 ? -19.094 2.744 -2.73 1 96.56 204 ARG A N 1
ATOM 1567 C CA . ARG A 1 204 ? -20.266 2.938 -3.594 1 96.56 204 ARG A CA 1
ATOM 1568 C C . ARG A 1 204 ? -19.984 3.988 -4.664 1 96.56 204 ARG A C 1
ATOM 1570 O O . ARG A 1 204 ? -20.703 4.086 -5.652 1 96.56 204 ARG A O 1
ATOM 1577 N N . HIS A 1 205 ? -18.969 4.77 -4.453 1 97.19 205 HIS A N 1
ATOM 1578 C CA . HIS A 1 205 ? -18.578 5.789 -5.418 1 97.19 205 HIS A CA 1
ATOM 1579 C C . HIS A 1 205 ? -17.312 5.387 -6.168 1 97.19 205 HIS A C 1
ATOM 1581 O O . HIS A 1 205 ? -16.641 6.238 -6.746 1 97.19 205 HIS A O 1
ATOM 1587 N N . GLY A 1 206 ? -16.906 4.152 -6.09 1 94.81 206 GLY A N 1
ATOM 1588 C CA . GLY A 1 206 ? -15.789 3.633 -6.852 1 94.81 206 GLY A CA 1
ATOM 1589 C C . GLY A 1 206 ? -14.438 3.988 -6.254 1 94.81 206 GLY A C 1
ATOM 1590 O O . GLY A 1 206 ? -13.422 3.982 -6.949 1 94.81 206 GLY A O 1
ATOM 1591 N N . CYS A 1 207 ? -14.453 4.375 -4.941 1 96.81 207 CYS A N 1
ATOM 1592 C CA . CYS A 1 207 ? -13.219 4.723 -4.242 1 96.81 207 CYS A CA 1
ATOM 1593 C C . CYS A 1 207 ? -12.984 3.793 -3.059 1 96.81 207 CYS A C 1
ATOM 1595 O O . CYS A 1 207 ? -13.875 3.031 -2.674 1 96.81 207 CYS A O 1
ATOM 1597 N N . ALA A 1 208 ? -11.742 3.82 -2.602 1 93.69 208 ALA A N 1
ATOM 1598 C CA . ALA A 1 208 ? -11.406 3.047 -1.409 1 93.69 208 ALA A CA 1
ATOM 1599 C C . ALA A 1 208 ? -10.492 3.842 -0.479 1 93.69 208 ALA A C 1
ATOM 1601 O O . ALA A 1 208 ? -9.805 4.766 -0.917 1 93.69 208 ALA A O 1
ATOM 1602 N N . LEU A 1 209 ? -10.586 3.562 0.746 1 89.69 209 LEU A N 1
ATOM 1603 C CA . LEU A 1 209 ? -9.742 4.164 1.771 1 89.69 209 LEU A CA 1
ATOM 1604 C C . LEU A 1 209 ? -9.609 3.238 2.977 1 89.69 209 LEU A C 1
ATOM 1606 O O . LEU A 1 209 ? -10.609 2.773 3.521 1 89.69 209 LEU A O 1
ATOM 1610 N N . ASP A 1 210 ? -8.391 3.006 3.475 1 81.25 210 ASP A N 1
ATOM 1611 C CA . ASP A 1 210 ? -8.227 2.123 4.625 1 81.25 210 ASP A CA 1
ATOM 1612 C C . ASP A 1 210 ? -7.797 2.908 5.863 1 81.25 210 ASP A C 1
ATOM 1614 O O . ASP A 1 210 ? -7.828 2.383 6.977 1 81.25 210 ASP A O 1
ATOM 1618 N N . GLU A 1 211 ? -7.414 4.148 5.746 1 88.12 211 GLU A N 1
ATOM 1619 C CA . GLU A 1 211 ? -6.793 4.859 6.859 1 88.12 211 GLU A CA 1
ATOM 1620 C C . GLU A 1 211 ? -7.586 6.105 7.23 1 88.12 211 GLU A C 1
ATOM 1622 O O . GLU A 1 211 ? -7.008 7.133 7.594 1 88.12 211 GLU A O 1
ATOM 1627 N N . THR A 1 212 ? -8.867 6.004 7.223 1 94.75 212 THR A N 1
ATOM 1628 C CA . THR A 1 212 ? -9.734 7.129 7.562 1 94.75 212 THR A CA 1
ATOM 1629 C C . THR A 1 212 ? -9.508 7.566 9.008 1 94.75 212 THR A C 1
ATOM 1631 O O . THR A 1 212 ? -9.359 6.727 9.898 1 94.75 212 THR A O 1
ATOM 1634 N N . ILE A 1 213 ? -9.477 8.805 9.289 1 97.56 213 ILE A N 1
ATOM 1635 C CA . ILE A 1 213 ? -9.336 9.328 10.641 1 97.56 213 ILE A CA 1
ATOM 1636 C C . ILE A 1 213 ? -10.672 9.875 11.133 1 97.56 213 ILE A C 1
ATOM 1638 O O . ILE A 1 213 ? -11.305 10.688 10.453 1 97.56 213 ILE A O 1
ATOM 1642 N N . VAL A 1 214 ? -11.18 9.398 12.164 1 98.69 214 VAL A N 1
ATOM 1643 C CA . VAL A 1 214 ? -12.273 9.914 12.977 1 98.69 214 VAL A CA 1
ATOM 1644 C C . VAL A 1 214 ? -11.844 9.969 14.438 1 98.69 214 VAL A C 1
ATOM 1646 O O . VAL A 1 214 ? -12.016 9 15.18 1 98.69 214 VAL A O 1
ATOM 1649 N N . ALA A 1 215 ? -11.305 11.07 14.836 1 98.38 215 ALA A N 1
ATOM 1650 C CA . ALA A 1 215 ? -10.664 11.195 16.141 1 98.38 215 ALA A CA 1
ATOM 1651 C C . ALA A 1 215 ? -11.383 12.234 17.016 1 98.38 215 ALA A C 1
ATOM 1653 O O . ALA A 1 215 ? -11.625 13.359 16.562 1 98.38 215 ALA A O 1
ATOM 1654 N N . CYS A 1 216 ? -11.695 11.898 18.25 1 98.25 216 CYS A N 1
ATOM 1655 C CA . CYS A 1 216 ? -12.484 12.734 19.156 1 98.25 216 CYS A CA 1
ATOM 1656 C C . CYS A 1 216 ? -11.664 13.133 20.375 1 98.25 216 CYS A C 1
ATOM 1658 O O . CYS A 1 216 ? -10.914 12.32 20.906 1 98.25 216 CYS A O 1
ATOM 1660 N N . GLY A 1 217 ? -11.828 14.352 20.812 1 97.06 217 GLY A N 1
ATOM 1661 C CA . GLY A 1 217 ? -11.203 14.797 22.047 1 97.06 217 GLY A CA 1
ATOM 1662 C C . GLY A 1 217 ? -9.695 14.703 22.016 1 97.06 217 GLY A C 1
ATOM 1663 O O . GLY A 1 217 ? -9.047 15.219 21.109 1 97.06 217 GLY A O 1
ATOM 1664 N N . ALA A 1 218 ? -9.156 14.008 22.984 1 95.56 218 ALA A N 1
ATOM 1665 C CA . ALA A 1 218 ? -7.711 13.883 23.109 1 95.56 218 ALA A CA 1
ATOM 1666 C C . ALA A 1 218 ? -7.105 13.172 21.906 1 95.56 218 ALA A C 1
ATOM 1668 O O . ALA A 1 218 ? -5.977 13.461 21.516 1 95.56 218 ALA A O 1
ATOM 1669 N N . ASP A 1 219 ? -7.867 12.258 21.281 1 95.69 219 ASP A N 1
ATOM 1670 C CA . ASP A 1 219 ? -7.383 11.555 20.094 1 95.69 219 ASP A CA 1
ATOM 1671 C C . ASP A 1 219 ? -7.176 12.523 18.938 1 95.69 219 ASP A C 1
ATOM 1673 O O . ASP A 1 219 ? -6.301 12.312 18.094 1 95.69 219 ASP A O 1
ATOM 1677 N N . ALA A 1 220 ? -7.934 13.57 18.922 1 96.69 220 ALA A N 1
ATOM 1678 C CA . ALA A 1 220 ? -7.875 14.547 17.844 1 96.69 220 ALA A CA 1
ATOM 1679 C C . ALA A 1 220 ? -6.617 15.398 17.938 1 96.69 220 ALA A C 1
ATOM 1681 O O . ALA A 1 220 ? -6.27 16.109 17 1 96.69 220 ALA A O 1
ATOM 1682 N N . ALA A 1 221 ? -5.883 15.305 19.062 1 95.81 221 ALA A N 1
ATOM 1683 C CA . ALA A 1 221 ? -4.695 16.125 19.281 1 95.81 221 ALA A CA 1
ATOM 1684 C C . ALA A 1 221 ? -3.477 15.523 18.578 1 95.81 221 ALA A C 1
ATOM 1686 O O . ALA A 1 221 ? -2.418 16.156 18.516 1 95.81 221 ALA A O 1
ATOM 1687 N N . ASP A 1 222 ? -3.6 14.375 18.078 1 93.75 222 ASP A N 1
ATOM 1688 C CA . ASP A 1 222 ? -2.58 13.719 17.266 1 93.75 222 ASP A CA 1
ATOM 1689 C C . ASP A 1 222 ? -3.02 13.633 15.812 1 93.75 222 ASP A C 1
ATOM 1691 O O . ASP A 1 222 ? -3.949 12.891 15.477 1 93.75 222 ASP A O 1
ATOM 1695 N N . PRO A 1 223 ? -2.281 14.344 15.008 1 93.88 223 PRO A N 1
ATOM 1696 C CA . PRO A 1 223 ? -2.721 14.461 13.617 1 93.88 223 PRO A CA 1
ATOM 1697 C C . PRO A 1 223 ? -2.879 13.102 12.938 1 93.88 223 PRO A C 1
ATOM 1699 O O . PRO A 1 223 ? -3.65 12.969 11.984 1 93.88 223 PRO A O 1
ATOM 1702 N N . HIS A 1 224 ? -2.146 12.07 13.398 1 93.5 224 HIS A N 1
ATOM 1703 C CA . HIS A 1 224 ? -2.17 10.789 12.703 1 93.5 224 HIS A CA 1
ATOM 1704 C C . HIS A 1 224 ? -2.938 9.742 13.5 1 93.5 224 HIS A C 1
ATOM 1706 O O . HIS A 1 224 ? -3.01 8.578 13.102 1 93.5 224 HIS A O 1
ATOM 1712 N N . ASP A 1 225 ? -3.504 10.188 14.641 1 93.88 225 ASP A N 1
ATOM 1713 C CA . ASP A 1 225 ? -4.348 9.25 15.383 1 93.88 225 ASP A CA 1
ATOM 1714 C C . ASP A 1 225 ? -5.648 8.977 14.633 1 93.88 225 ASP A C 1
ATOM 1716 O O . ASP A 1 225 ? -6.422 9.891 14.359 1 93.88 225 ASP A O 1
ATOM 1720 N N . ARG A 1 226 ? -5.969 7.805 14.344 1 94.25 226 ARG A N 1
ATOM 1721 C CA . ARG A 1 226 ? -7.129 7.449 13.539 1 94.25 226 ARG A CA 1
ATOM 1722 C C . ARG A 1 226 ? -8.414 7.531 14.352 1 94.25 226 ARG A C 1
ATOM 1724 O O . ARG A 1 226 ? -9.516 7.555 13.789 1 94.25 226 ARG A O 1
ATOM 1731 N N . GLY A 1 227 ? -8.266 7.543 15.695 1 96.12 227 GLY A N 1
ATOM 1732 C CA . GLY A 1 227 ? -9.43 7.586 16.562 1 96.12 227 GLY A CA 1
ATOM 1733 C C . GLY A 1 227 ? -9.969 6.211 16.906 1 96.12 227 GLY A C 1
ATOM 1734 O O . GLY A 1 227 ? -9.82 5.27 16.125 1 96.12 227 GLY A O 1
ATOM 1735 N N . SER A 1 228 ? -10.516 6.105 18.109 1 95.62 228 SER A N 1
ATOM 1736 C CA . SER A 1 228 ? -11.109 4.848 18.562 1 95.62 228 SER A CA 1
ATOM 1737 C C . SER A 1 228 ? -12.133 5.086 19.656 1 95.62 228 SER A C 1
ATOM 1739 O O . SER A 1 228 ? -12.031 6.062 20.406 1 95.62 228 SER A O 1
ATOM 1741 N N . GLY A 1 229 ? -13.117 4.156 19.719 1 97.25 229 GLY A N 1
ATOM 1742 C CA . GLY A 1 229 ? -14.062 4.18 20.828 1 97.25 229 GLY A CA 1
ATOM 1743 C C . GLY A 1 229 ? -15.188 5.18 20.625 1 97.25 229 GLY A C 1
ATOM 1744 O O . GLY A 1 229 ? -15.398 5.668 19.516 1 97.25 229 GLY A O 1
ATOM 1745 N N . PRO A 1 230 ? -15.93 5.441 21.688 1 98.38 230 PRO A N 1
ATOM 1746 C CA . PRO A 1 230 ? -17.109 6.301 21.594 1 98.38 230 PRO A CA 1
ATOM 1747 C C . PRO A 1 230 ? -16.766 7.766 21.328 1 98.38 230 PRO A C 1
ATOM 1749 O O . PRO A 1 230 ? -15.758 8.258 21.844 1 98.38 230 PRO A O 1
ATOM 1752 N N . LEU A 1 231 ? -17.562 8.375 20.562 1 98.69 231 LEU A N 1
ATOM 1753 C CA . LEU A 1 231 ? -17.484 9.82 20.375 1 98.69 231 LEU A CA 1
ATOM 1754 C C . LEU A 1 231 ? -18.25 10.562 21.469 1 98.69 231 LEU A C 1
ATOM 1756 O O . LEU A 1 231 ? -19.234 10.055 21.984 1 98.69 231 LEU A O 1
ATOM 1760 N N . HIS A 1 232 ? -17.781 11.766 21.781 1 98.31 232 HIS A N 1
ATOM 1761 C CA . HIS A 1 232 ? -18.359 12.492 22.906 1 98.31 232 HIS A CA 1
ATOM 1762 C C . HIS A 1 232 ? -18.875 13.859 22.484 1 98.31 232 HIS A C 1
ATOM 1764 O O . HIS A 1 232 ? -18.25 14.539 21.656 1 98.31 232 HIS A O 1
ATOM 1770 N N . ALA A 1 233 ? -19.984 14.273 23.078 1 97.88 233 ALA A N 1
ATOM 1771 C CA . ALA A 1 233 ? -20.531 15.609 22.875 1 97.88 233 ALA A CA 1
ATOM 1772 C C . ALA A 1 233 ? -19.594 16.688 23.422 1 97.88 233 ALA A C 1
ATOM 1774 O O . ALA A 1 233 ? -18.812 16.438 24.344 1 97.88 233 ALA A O 1
ATOM 1775 N N . ASP A 1 234 ? -19.641 17.828 22.781 1 97.81 234 ASP A N 1
ATOM 1776 C CA . ASP A 1 234 ? -18.969 19.062 23.188 1 97.81 234 ASP A CA 1
ATOM 1777 C C . ASP A 1 234 ? -17.453 18.938 22.984 1 97.81 234 ASP A C 1
ATOM 1779 O O . ASP A 1 234 ? -16.703 19.844 23.359 1 97.81 234 ASP A O 1
ATOM 1783 N N . GLU A 1 235 ? -17.016 17.844 22.422 1 97.81 235 GLU A N 1
ATOM 1784 C CA . GLU A 1 235 ? -15.609 17.656 22.062 1 97.81 235 GLU A CA 1
ATOM 1785 C C . GLU A 1 235 ? -15.406 17.734 20.562 1 97.81 235 GLU A C 1
ATOM 1787 O O . GLU A 1 235 ? -16.312 17.406 19.781 1 97.81 235 GLU A O 1
ATOM 1792 N N . ALA A 1 236 ? -14.258 18.156 20.172 1 98.44 236 ALA A N 1
ATOM 1793 C CA . ALA A 1 236 ? -13.938 18.203 18.75 1 98.44 236 ALA A CA 1
ATOM 1794 C C . ALA A 1 236 ? -13.812 16.812 18.156 1 98.44 236 ALA A C 1
ATOM 1796 O O . ALA A 1 236 ? -13.227 15.914 18.766 1 98.44 236 ALA A O 1
ATOM 1797 N N . ILE A 1 237 ? -14.383 16.578 17.062 1 98.81 237 ILE A N 1
ATOM 1798 C CA . ILE A 1 237 ? -14.258 15.367 16.266 1 98.81 237 ILE A CA 1
ATOM 1799 C C . ILE A 1 237 ? -13.641 15.703 14.906 1 98.81 237 ILE A C 1
ATOM 1801 O O . ILE A 1 237 ? -14.305 16.297 14.047 1 98.81 237 ILE A O 1
ATOM 1805 N N . ILE A 1 238 ? -12.375 15.344 14.719 1 98.88 238 ILE A N 1
ATOM 1806 C CA . ILE A 1 238 ? -11.711 15.539 13.43 1 98.88 238 ILE A CA 1
ATOM 1807 C C . ILE A 1 238 ? -12 14.359 12.516 1 98.88 238 ILE A C 1
ATOM 1809 O O . ILE A 1 238 ? -11.828 13.203 12.906 1 98.88 238 ILE A O 1
ATOM 1813 N N . ILE A 1 239 ? -12.445 14.633 11.352 1 98.81 239 ILE A N 1
ATOM 1814 C CA . ILE A 1 239 ? -12.648 13.633 10.312 1 98.81 239 ILE A CA 1
ATOM 1815 C C . ILE A 1 239 ? -11.781 13.961 9.102 1 98.81 239 ILE A C 1
ATOM 1817 O O . ILE A 1 239 ? -11.938 15.023 8.484 1 98.81 239 ILE A O 1
ATOM 1821 N N . ASP A 1 240 ? -10.852 13.18 8.836 1 98.75 240 ASP A N 1
ATOM 1822 C CA . ASP A 1 240 ? -9.922 13.312 7.715 1 98.75 240 ASP A CA 1
ATOM 1823 C C . ASP A 1 240 ? -10.078 12.148 6.738 1 98.75 240 ASP A C 1
ATOM 1825 O O . ASP A 1 240 ? -9.82 10.992 7.098 1 98.75 240 ASP A O 1
ATOM 1829 N N . ILE A 1 241 ? -10.539 12.398 5.535 1 98.75 241 ILE A N 1
ATOM 1830 C CA . ILE A 1 241 ? -10.836 11.406 4.508 1 98.75 241 ILE A CA 1
ATOM 1831 C C . ILE A 1 241 ? -9.992 11.672 3.268 1 98.75 241 ILE A C 1
ATOM 1833 O O . ILE A 1 241 ? -10.023 12.773 2.713 1 98.75 241 ILE A O 1
ATOM 1837 N N . PHE A 1 242 ? -9.203 10.75 2.789 1 98.38 242 PHE A N 1
ATOM 1838 C CA . PHE A 1 242 ? -8.359 10.875 1.608 1 98.38 242 PHE A CA 1
ATOM 1839 C C . PHE A 1 242 ? -8.484 9.641 0.717 1 98.38 242 PHE A C 1
ATOM 1841 O O . PHE A 1 242 ? -7.551 8.852 0.607 1 98.38 242 PHE A O 1
ATOM 1848 N N . PRO A 1 243 ? -9.609 9.508 0.003 1 98.12 243 PRO A N 1
ATOM 1849 C CA . PRO A 1 243 ? -9.914 8.32 -0.798 1 98.12 243 PRO A CA 1
ATOM 1850 C C . PRO A 1 243 ? -9.062 8.227 -2.061 1 98.12 243 PRO A C 1
ATOM 1852 O O . PRO A 1 243 ? -8.516 9.234 -2.521 1 98.12 243 PRO A O 1
ATOM 1855 N N . ARG A 1 244 ? -8.93 7.125 -2.537 1 97.5 244 ARG A N 1
ATOM 1856 C CA . ARG A 1 244 ? -8.312 6.836 -3.828 1 97.5 244 ARG A CA 1
ATOM 1857 C C . ARG A 1 244 ? -9.32 6.227 -4.793 1 97.5 244 ARG A C 1
ATOM 1859 O O . ARG A 1 244 ? -10.008 5.262 -4.453 1 97.5 244 ARG A O 1
ATOM 1866 N N . ASP A 1 245 ? -9.414 6.801 -5.945 1 97.56 245 ASP A N 1
ATOM 1867 C CA . ASP A 1 245 ? -10.258 6.207 -6.98 1 97.56 245 ASP A CA 1
ATOM 1868 C C . ASP A 1 245 ? -9.703 4.859 -7.43 1 97.56 245 ASP A C 1
ATOM 1870 O O . ASP A 1 245 ? -8.516 4.742 -7.738 1 97.56 245 ASP A O 1
ATOM 1874 N N . LYS A 1 246 ? -10.531 3.824 -7.516 1 94.56 246 LYS A N 1
ATOM 1875 C CA . LYS A 1 246 ? -10.062 2.465 -7.758 1 94.56 246 LYS A CA 1
ATOM 1876 C C . LYS A 1 246 ? -9.594 2.295 -9.203 1 94.56 246 LYS A C 1
ATOM 1878 O O . LYS A 1 246 ? -8.727 1.471 -9.484 1 94.56 246 LYS A O 1
ATOM 1883 N N . GLU A 1 247 ? -10.148 3.041 -10.102 1 93.31 247 GLU A N 1
ATOM 1884 C CA . GLU A 1 247 ? -9.828 2.898 -11.516 1 93.31 247 GLU A CA 1
ATOM 1885 C C . GLU A 1 247 ? -8.633 3.766 -11.898 1 93.31 247 GLU A C 1
ATOM 1887 O O . GLU A 1 247 ? -7.645 3.266 -12.453 1 93.31 247 GLU A O 1
ATOM 1892 N N . THR A 1 248 ? -8.688 5.047 -11.547 1 96.56 248 THR A N 1
ATOM 1893 C CA . THR A 1 248 ? -7.672 5.984 -12.016 1 96.56 248 THR A CA 1
ATOM 1894 C C . THR A 1 248 ? -6.496 6.035 -11.047 1 96.56 248 THR A C 1
ATOM 1896 O O . THR A 1 248 ? -5.418 6.52 -11.398 1 96.56 248 THR A O 1
ATOM 1899 N N . LYS A 1 249 ? -6.703 5.656 -9.773 1 97.31 249 LYS A N 1
ATOM 1900 C CA . LYS A 1 249 ? -5.719 5.582 -8.703 1 97.31 249 LYS A CA 1
ATOM 1901 C C . LYS A 1 249 ? -5.41 6.969 -8.148 1 97.31 249 LYS A C 1
ATOM 1903 O O . LYS A 1 249 ? -4.496 7.129 -7.332 1 97.31 249 LYS A O 1
ATOM 1908 N N . TYR A 1 250 ? -6.062 7.996 -8.578 1 98.5 250 TYR A N 1
ATOM 1909 C CA . TYR A 1 250 ? -5.844 9.336 -8.055 1 98.5 250 TYR A CA 1
ATOM 1910 C C . TYR A 1 250 ? -6.598 9.539 -6.742 1 98.5 250 TYR A C 1
ATOM 1912 O O . TYR A 1 250 ? -7.66 8.953 -6.535 1 98.5 250 TYR A O 1
ATOM 1920 N N . ASN A 1 251 ? -6.09 10.406 -5.91 1 98.62 251 ASN A N 1
ATOM 1921 C CA . ASN A 1 251 ? -6.598 10.586 -4.551 1 98.62 251 ASN A CA 1
ATOM 1922 C C . ASN A 1 251 ? -7.324 11.914 -4.395 1 98.62 251 ASN A C 1
ATOM 1924 O O . ASN A 1 251 ? -7.043 12.867 -5.117 1 98.62 251 ASN A O 1
ATOM 1928 N N . GLY A 1 252 ? -8.273 11.945 -3.467 1 98.56 252 GLY A N 1
ATOM 1929 C CA . GLY A 1 252 ? -8.781 13.164 -2.861 1 98.56 252 GLY A CA 1
ATOM 1930 C C . GLY A 1 252 ? -8.289 13.375 -1.443 1 98.56 252 GLY A C 1
ATOM 1931 O O . GLY A 1 252 ? -7.539 12.555 -0.911 1 98.56 252 GLY A O 1
ATOM 1932 N N . ASP A 1 253 ? -8.719 14.477 -0.851 1 98.81 253 ASP A N 1
ATOM 1933 C CA . ASP A 1 253 ? -8.289 14.766 0.515 1 98.81 253 ASP A CA 1
ATOM 1934 C C . ASP A 1 253 ? -9.102 15.914 1.112 1 98.81 253 ASP A C 1
ATOM 1936 O O . ASP A 1 253 ? -9.234 16.984 0.498 1 98.81 253 ASP A O 1
ATOM 1940 N N . MET A 1 254 ? -9.602 15.648 2.258 1 98.69 254 MET A N 1
ATOM 1941 C CA . MET A 1 254 ? -10.367 16.672 2.949 1 98.69 254 MET A CA 1
ATOM 1942 C C . MET A 1 254 ? -10.453 16.391 4.445 1 98.69 254 MET A C 1
ATOM 1944 O O . MET A 1 254 ? -10.477 15.227 4.855 1 98.69 254 MET A O 1
ATOM 1948 N N . THR A 1 255 ? -10.43 17.391 5.207 1 98.81 255 THR A N 1
ATOM 1949 C CA . THR A 1 255 ? -10.625 17.281 6.648 1 98.81 255 THR A CA 1
ATOM 1950 C C . THR A 1 255 ? -11.648 18.297 7.137 1 98.81 255 THR A C 1
ATOM 1952 O O . THR A 1 255 ? -11.656 19.453 6.688 1 98.81 255 THR A O 1
ATOM 1955 N N . ARG A 1 256 ? -12.539 17.922 7.977 1 98.88 256 ARG A N 1
ATOM 1956 C CA . ARG A 1 256 ? -13.422 18.797 8.734 1 98.88 256 ARG A CA 1
ATOM 1957 C C . ARG A 1 256 ? -13.398 18.453 10.219 1 98.88 256 ARG A C 1
ATOM 1959 O O . ARG A 1 256 ? -13.133 17.312 10.594 1 98.88 256 ARG A O 1
ATOM 1966 N N . THR A 1 257 ? -13.586 19.406 11 1 98.88 257 THR A N 1
ATOM 1967 C CA . THR A 1 257 ? -13.766 19.25 12.438 1 98.88 257 THR A CA 1
ATOM 1968 C C . THR A 1 257 ? -15.195 19.594 12.844 1 98.88 257 THR A C 1
ATOM 1970 O O . THR A 1 257 ? -15.711 20.656 12.492 1 98.88 257 THR A O 1
ATOM 1973 N N . PHE A 1 258 ? -15.812 18.688 13.594 1 98.81 258 PHE A N 1
ATOM 1974 C CA . PHE A 1 258 ? -17.188 18.891 14.039 1 98.81 258 PHE A CA 1
ATOM 1975 C C . PHE A 1 258 ? -17.266 18.859 15.562 1 98.81 258 PHE A C 1
ATOM 1977 O O . PHE A 1 258 ? -16.391 18.281 16.219 1 98.81 258 PHE A O 1
ATOM 1984 N N . VAL A 1 259 ? -18.281 19.5 16.094 1 98.62 259 VAL A N 1
ATOM 1985 C CA . VAL A 1 259 ? -18.719 19.359 17.484 1 98.62 259 VAL A CA 1
ATOM 1986 C C . VAL A 1 259 ? -20.219 19.141 17.547 1 98.62 259 VAL A C 1
ATOM 1988 O O . VAL A 1 259 ? -20.984 19.906 16.969 1 98.62 259 VAL A O 1
ATOM 1991 N N . LYS A 1 260 ? -20.625 18.031 18.047 1 98.31 260 LYS A N 1
ATOM 1992 C CA . LYS A 1 260 ? -22.016 17.859 18.453 1 98.31 260 LYS A CA 1
ATOM 1993 C C . LYS A 1 260 ? -22.266 18.453 19.844 1 98.31 260 LYS A C 1
ATOM 1995 O O . LYS A 1 260 ? -21.609 18.047 20.812 1 98.31 260 LYS A O 1
ATOM 2000 N N . GLY A 1 261 ? -23.172 19.406 19.922 1 97.06 261 GLY A N 1
ATOM 2001 C CA . GLY A 1 261 ? -23.391 20.109 21.172 1 97.06 261 GLY A CA 1
ATOM 2002 C C . GLY A 1 261 ? -22.719 21.484 21.203 1 97.06 261 GLY A C 1
ATOM 2003 O O . GLY A 1 261 ? -22.781 22.234 20.219 1 97.06 261 GLY A O 1
ATOM 2004 N N . GLU A 1 262 ? -22.141 21.844 22.406 1 97.19 262 GLU A N 1
ATOM 2005 C CA . GLU A 1 262 ? -21.516 23.141 22.594 1 97.19 262 GLU A CA 1
ATOM 2006 C C . GLU A 1 262 ? -20 23.031 22.688 1 97.19 262 GLU A C 1
ATOM 2008 O O . GLU A 1 262 ? -19.469 22.469 23.656 1 97.19 262 GLU A O 1
ATOM 2013 N N . PRO A 1 263 ? -19.344 23.625 21.703 1 97.88 263 PRO A N 1
ATOM 2014 C CA . PRO A 1 263 ? -17.875 23.594 21.812 1 97.88 263 PRO A CA 1
ATOM 2015 C C . PRO A 1 263 ? -17.359 24.344 23.031 1 97.88 263 PRO A C 1
ATOM 2017 O O . PRO A 1 263 ? -17.953 25.344 23.453 1 97.88 263 PRO A O 1
ATOM 2020 N N . THR A 1 264 ? -16.234 23.906 23.562 1 97.38 264 THR A N 1
ATOM 2021 C CA . THR A 1 264 ? -15.562 24.688 24.594 1 97.38 264 THR A CA 1
ATOM 2022 C C . THR A 1 264 ? -15.062 26.016 24.016 1 97.38 264 THR A C 1
ATOM 2024 O O . THR A 1 264 ? -14.883 26.141 22.812 1 97.38 264 THR A O 1
ATOM 2027 N N . PRO A 1 265 ? -14.828 26.953 24.844 1 98.06 265 PRO A N 1
ATOM 2028 C CA . PRO A 1 265 ? -14.289 28.234 24.344 1 98.06 265 PRO A CA 1
ATOM 2029 C C . PRO A 1 265 ? -12.969 28.062 23.594 1 98.06 265 PRO A C 1
ATOM 2031 O O . PRO A 1 265 ? -12.742 28.734 22.578 1 98.06 265 PRO A O 1
ATOM 2034 N N . GLU A 1 266 ? -12.133 27.156 24.094 1 97.94 266 GLU A N 1
ATOM 2035 C CA . GLU A 1 266 ? -10.836 26.938 23.453 1 97.94 266 GLU A CA 1
ATOM 2036 C C . GLU A 1 266 ? -11.008 26.375 22.047 1 97.94 266 GLU A C 1
ATOM 2038 O O . GLU A 1 266 ? -10.359 26.844 21.109 1 97.94 266 GLU A O 1
ATOM 2043 N N . ILE A 1 267 ? -11.898 25.422 21.875 1 98.31 267 ILE A N 1
ATOM 2044 C CA . ILE A 1 267 ? -12.125 24.812 20.578 1 98.31 267 ILE A CA 1
ATOM 2045 C C . ILE A 1 267 ? -12.734 25.828 19.625 1 98.31 267 ILE A C 1
ATOM 2047 O O . ILE A 1 267 ? -12.367 25.875 18.438 1 98.31 267 ILE A O 1
ATOM 2051 N N . ARG A 1 268 ? -13.641 26.594 20.094 1 98.38 268 ARG A N 1
ATOM 2052 C CA . ARG A 1 268 ? -14.234 27.641 19.266 1 98.38 268 ARG A CA 1
ATOM 2053 C C . ARG A 1 268 ? -13.172 28.625 18.781 1 98.38 268 ARG A C 1
ATOM 2055 O O . ARG A 1 268 ? -13.117 28.938 17.594 1 98.38 268 ARG A O 1
ATOM 2062 N N . GLU A 1 269 ? -12.383 29.078 19.703 1 98.38 269 GLU A N 1
ATOM 2063 C CA . GLU A 1 269 ? -11.312 30.016 19.359 1 98.38 269 GLU A CA 1
ATOM 2064 C C . GLU A 1 269 ? -10.352 29.391 18.344 1 98.38 269 GLU A C 1
ATOM 2066 O O . GLU A 1 269 ? -9.953 30.031 17.375 1 98.38 269 GLU A O 1
ATOM 2071 N N . TRP A 1 270 ? -9.953 28.125 18.609 1 98.69 270 TRP A N 1
ATOM 2072 C CA . TRP A 1 270 ? -9.039 27.422 17.719 1 98.69 270 TRP A CA 1
ATOM 2073 C C . TRP A 1 270 ? -9.648 27.266 16.328 1 98.69 270 TRP A C 1
ATOM 2075 O O . TRP A 1 270 ? -8.938 27.344 15.328 1 98.69 270 TRP A O 1
ATOM 2085 N N . PHE A 1 271 ? -10.93 26.984 16.344 1 98.75 271 PHE A N 1
ATOM 2086 C CA . PHE A 1 271 ? -11.602 26.812 15.055 1 98.75 271 PHE A CA 1
ATOM 2087 C C . PHE A 1 271 ? -11.57 28.109 14.258 1 98.75 271 PHE A C 1
ATOM 2089 O O . PHE A 1 271 ? -11.211 28.109 13.078 1 98.75 271 PHE A O 1
ATOM 2096 N N . ASP A 1 272 ? -11.938 29.203 14.867 1 98.69 272 ASP A N 1
ATOM 2097 C CA . ASP A 1 272 ? -11.938 30.5 14.203 1 98.69 272 ASP A CA 1
ATOM 2098 C C . ASP A 1 272 ? -10.531 30.875 13.719 1 98.69 272 ASP A C 1
ATOM 2100 O O . ASP A 1 272 ? -10.367 31.375 12.609 1 98.69 272 ASP A O 1
ATOM 2104 N N . LEU A 1 273 ? -9.586 30.641 14.562 1 98.81 273 LEU A N 1
ATOM 2105 C CA . LEU A 1 273 ? -8.195 30.922 14.219 1 98.81 273 LEU A CA 1
ATOM 2106 C C . LEU A 1 273 ? -7.738 30.062 13.047 1 98.81 273 LEU A C 1
ATOM 2108 O O . LEU A 1 273 ? -7.027 30.531 12.156 1 98.81 273 LEU A O 1
ATOM 2112 N N . THR A 1 274 ? -8.055 28.781 13.062 1 98.88 274 THR A N 1
ATOM 2113 C CA . THR A 1 274 ? -7.691 27.844 11.992 1 98.88 274 THR A CA 1
ATOM 2114 C C . THR A 1 274 ? -8.359 28.25 10.68 1 98.88 274 THR A C 1
ATOM 2116 O O . THR A 1 274 ? -7.746 28.156 9.609 1 98.88 274 THR A O 1
ATOM 2119 N N . GLU A 1 275 ? -9.609 28.625 10.75 1 98.81 275 GLU A N 1
ATOM 2120 C CA . GLU A 1 275 ? -10.281 29.125 9.555 1 98.81 275 GLU A CA 1
ATOM 2121 C C . GLU A 1 275 ? -9.562 30.359 8.992 1 98.81 275 GLU A C 1
ATOM 2123 O O . GLU A 1 275 ? -9.414 30.484 7.777 1 98.81 275 GLU A O 1
ATOM 2128 N N . ALA A 1 276 ? -9.156 31.266 9.891 1 98.88 276 ALA A N 1
ATOM 2129 C CA . ALA A 1 276 ? -8.398 32.438 9.461 1 98.88 276 ALA A CA 1
ATOM 2130 C C . ALA A 1 276 ? -7.09 32.031 8.789 1 98.88 276 ALA A C 1
ATOM 2132 O O . ALA A 1 276 ? -6.707 32.594 7.762 1 98.88 276 ALA A O 1
ATOM 2133 N N . ALA A 1 277 ? -6.379 31.078 9.398 1 98.94 277 ALA A N 1
ATOM 2134 C CA . ALA A 1 277 ? -5.137 30.562 8.828 1 98.94 277 ALA A CA 1
ATOM 2135 C C . ALA A 1 277 ? -5.383 29.938 7.461 1 98.94 277 ALA A C 1
ATOM 2137 O O . ALA A 1 277 ? -4.578 30.094 6.539 1 98.94 277 ALA A O 1
ATOM 2138 N N . PHE A 1 278 ? -6.465 29.188 7.383 1 98.81 278 PHE A N 1
ATOM 2139 C CA . PHE A 1 278 ? -6.891 28.547 6.145 1 98.81 278 PHE A CA 1
ATOM 2140 C C . PHE A 1 278 ? -7.07 29.578 5.035 1 98.81 278 PHE A C 1
ATOM 2142 O O . PHE A 1 278 ? -6.535 29.422 3.938 1 98.81 278 PHE A O 1
ATOM 2149 N N . HIS A 1 279 ? -7.715 30.656 5.289 1 98.75 279 HIS A N 1
ATOM 2150 C CA . HIS A 1 279 ? -7.945 31.688 4.293 1 98.75 279 HIS A CA 1
ATOM 2151 C C . HIS A 1 279 ? -6.656 32.438 3.971 1 98.75 279 HIS A C 1
ATOM 2153 O O . HIS A 1 279 ? -6.449 32.875 2.83 1 98.75 279 HIS A O 1
ATOM 2159 N N . ALA A 1 280 ? -5.84 32.656 4.973 1 98.81 280 ALA A N 1
ATOM 2160 C CA . ALA A 1 280 ? -4.539 33.281 4.727 1 98.81 280 ALA A CA 1
ATOM 2161 C C . ALA A 1 280 ? -3.717 32.438 3.742 1 98.81 280 ALA A C 1
ATOM 2163 O O . ALA A 1 280 ? -3.031 33 2.877 1 98.81 280 ALA A O 1
ATOM 2164 N N . ALA A 1 281 ? -3.754 31.156 3.92 1 98.88 281 ALA A N 1
ATOM 2165 C CA . ALA A 1 281 ? -3.059 30.25 3 1 98.88 281 ALA A CA 1
ATOM 2166 C C . ALA A 1 281 ? -3.605 30.391 1.582 1 98.88 281 ALA A C 1
ATOM 2168 O O . ALA A 1 281 ? -2.84 30.516 0.624 1 98.88 281 ALA A O 1
ATOM 2169 N N . LEU A 1 282 ? -4.945 30.328 1.451 1 98.62 282 LEU A N 1
ATOM 2170 C CA . LEU A 1 282 ? -5.582 30.438 0.144 1 98.62 282 LEU A CA 1
ATOM 2171 C C . LEU A 1 282 ? -5.191 31.734 -0.542 1 98.62 282 LEU A C 1
ATOM 2173 O O . LEU A 1 282 ? -4.906 31.75 -1.742 1 98.62 282 LEU A O 1
ATOM 2177 N N . ASP A 1 283 ? -5.137 32.812 0.208 1 98.31 283 ASP A N 1
ATOM 2178 C CA . ASP A 1 283 ? -4.82 34.125 -0.334 1 98.31 283 ASP A CA 1
ATOM 2179 C C . ASP A 1 283 ? -3.387 34.156 -0.857 1 98.31 283 ASP A C 1
ATOM 2181 O O . ASP A 1 283 ? -3.062 34.969 -1.724 1 98.31 283 ASP A O 1
ATOM 2185 N N . ALA A 1 284 ? -2.537 33.312 -0.338 1 98.31 284 ALA A N 1
ATOM 2186 C CA . ALA A 1 284 ? -1.119 33.312 -0.686 1 98.31 284 ALA A CA 1
ATOM 2187 C C . ALA A 1 284 ? -0.85 32.469 -1.92 1 98.31 284 ALA A C 1
ATOM 2189 O O . ALA A 1 284 ? 0.261 32.469 -2.457 1 98.31 284 ALA A O 1
ATOM 2190 N N . ILE A 1 285 ? -1.812 31.75 -2.434 1 98.44 285 ILE A N 1
ATOM 2191 C CA . ILE A 1 285 ? -1.609 30.781 -3.514 1 98.44 285 ILE A CA 1
ATOM 2192 C C . ILE A 1 285 ? -1.671 31.5 -4.859 1 98.44 285 ILE A C 1
ATOM 2194 O O . ILE A 1 285 ? -2.682 32.125 -5.191 1 98.44 285 ILE A O 1
ATOM 2198 N N . GLU A 1 286 ? -0.695 31.375 -5.609 1 97.19 286 GLU A N 1
ATOM 2199 C CA . GLU A 1 286 ? -0.616 31.781 -7.012 1 97.19 286 GLU A CA 1
ATOM 2200 C C . GLU A 1 286 ? 0.606 31.172 -7.691 1 97.19 286 GLU A C 1
ATOM 2202 O O . GLU A 1 286 ? 1.547 30.734 -7.02 1 97.19 286 GLU A O 1
ATOM 2207 N N . ALA A 1 287 ? 0.554 31.156 -9.023 1 97.69 287 ALA A N 1
ATOM 2208 C CA . ALA A 1 287 ? 1.728 30.688 -9.758 1 97.69 287 ALA A CA 1
ATOM 2209 C C . ALA A 1 287 ? 2.953 31.531 -9.43 1 97.69 287 ALA A C 1
ATOM 2211 O O . ALA A 1 287 ? 2.883 32.781 -9.422 1 97.69 287 ALA A O 1
ATOM 2212 N N . GLY A 1 288 ? 4.008 30.844 -9.062 1 97.69 288 GLY A N 1
ATOM 2213 C CA . GLY A 1 288 ? 5.23 31.578 -8.75 1 97.69 288 GLY A CA 1
ATOM 2214 C C . GLY A 1 288 ? 5.473 31.719 -7.262 1 97.69 288 GLY A C 1
ATOM 2215 O O . GLY A 1 288 ? 6.613 31.891 -6.828 1 97.69 288 GLY A O 1
ATOM 2216 N N . ALA A 1 289 ? 4.391 31.75 -6.48 1 97.94 289 ALA A N 1
ATOM 2217 C CA . ALA A 1 289 ? 4.586 31.688 -5.031 1 97.94 289 ALA A CA 1
ATOM 2218 C C . ALA A 1 289 ? 5.262 30.391 -4.621 1 97.94 289 ALA A C 1
ATOM 2220 O O . ALA A 1 289 ? 5.219 29.391 -5.359 1 97.94 289 ALA A O 1
ATOM 2221 N N . THR A 1 290 ? 5.922 30.391 -3.469 1 98.12 290 THR A N 1
ATOM 2222 C CA . THR A 1 290 ? 6.523 29.156 -2.998 1 98.12 290 THR A CA 1
ATOM 2223 C C . THR A 1 290 ? 5.637 28.484 -1.95 1 98.12 290 THR A C 1
ATOM 2225 O O . THR A 1 290 ? 4.816 29.141 -1.313 1 98.12 290 THR A O 1
ATOM 2228 N N . GLY A 1 291 ? 5.785 27.188 -1.821 1 98.12 291 GLY A N 1
ATOM 2229 C CA . GLY A 1 291 ? 5.141 26.516 -0.705 1 98.12 291 GLY A CA 1
ATOM 2230 C C . GLY A 1 291 ? 5.5 27.109 0.641 1 98.12 291 GLY A C 1
ATOM 2231 O O . GLY A 1 291 ? 4.672 27.125 1.557 1 98.12 291 GLY A O 1
ATOM 2232 N N . LYS A 1 292 ? 6.68 27.594 0.727 1 97.75 292 LYS A N 1
ATOM 2233 C CA . LYS A 1 292 ? 7.121 28.281 1.938 1 97.75 292 LYS A CA 1
ATOM 2234 C C . LYS A 1 292 ? 6.285 29.531 2.201 1 97.75 292 LYS A C 1
ATOM 2236 O O . LYS A 1 292 ? 5.922 29.797 3.344 1 97.75 292 LYS A O 1
ATOM 2241 N N . ASP A 1 293 ? 6.02 30.281 1.134 1 98.38 293 ASP A N 1
ATOM 2242 C CA . ASP A 1 293 ? 5.199 31.484 1.27 1 98.38 293 ASP A CA 1
ATOM 2243 C C . ASP A 1 293 ? 3.838 31.156 1.871 1 98.38 293 ASP A C 1
ATOM 2245 O O . ASP A 1 293 ? 3.367 31.844 2.777 1 98.38 293 ASP A O 1
ATOM 2249 N N . VAL A 1 294 ? 3.234 30.125 1.348 1 98.75 294 VAL A N 1
ATOM 2250 C CA . VAL A 1 294 ? 1.913 29.719 1.806 1 98.75 294 VAL A CA 1
ATOM 2251 C C . VAL A 1 294 ? 1.994 29.25 3.256 1 98.75 294 VAL A C 1
ATOM 2253 O O . VAL A 1 294 ? 1.154 29.609 4.082 1 98.75 294 VAL A O 1
ATOM 2256 N N . HIS A 1 295 ? 3.002 28.469 3.561 1 98.62 295 HIS A N 1
ATOM 2257 C CA . HIS A 1 295 ? 3.211 27.969 4.914 1 98.62 295 HIS A CA 1
ATOM 2258 C C . HIS A 1 295 ? 3.461 29.109 5.891 1 98.62 295 HIS A C 1
ATOM 2260 O O . HIS A 1 295 ? 2.939 29.109 7.012 1 98.62 295 HIS A O 1
ATOM 2266 N N . ASP A 1 296 ? 4.238 30.062 5.492 1 98.69 296 ASP A N 1
ATOM 2267 C CA . ASP A 1 296 ? 4.539 31.219 6.336 1 98.69 296 ASP A CA 1
ATOM 2268 C C . ASP A 1 296 ? 3.271 32 6.664 1 98.69 296 ASP A C 1
ATOM 2270 O O . ASP A 1 296 ? 3.113 32.5 7.785 1 98.69 296 ASP A O 1
ATOM 2274 N N . ALA A 1 297 ? 2.418 32.125 5.691 1 98.81 297 ALA A N 1
ATOM 2275 C CA . ALA A 1 297 ? 1.163 32.844 5.918 1 98.81 297 ALA A CA 1
ATOM 2276 C C . ALA A 1 297 ? 0.359 32.188 7.043 1 98.81 297 ALA A C 1
ATOM 2278 O O . ALA A 1 297 ? -0.231 32.906 7.871 1 98.81 297 ALA A O 1
ATOM 2279 N N . VAL A 1 298 ? 0.344 30.891 7.086 1 98.88 298 VAL A N 1
ATOM 2280 C CA . VAL A 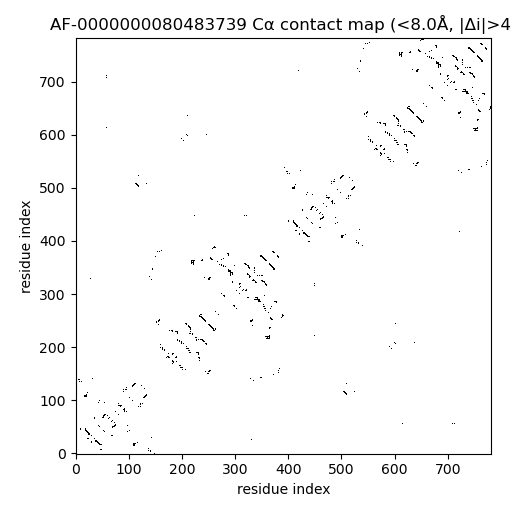1 298 ? -0.371 30.156 8.117 1 98.88 298 VAL A CA 1
ATOM 2281 C C . VAL A 1 298 ? 0.33 30.328 9.461 1 98.88 298 VAL A C 1
ATOM 2283 O O . VAL A 1 298 ? -0.315 30.625 10.469 1 98.88 298 VAL A O 1
ATOM 2286 N N . CYS A 1 299 ? 1.639 30.172 9.445 1 98.75 299 CYS A N 1
ATOM 2287 C CA . CYS A 1 299 ? 2.418 30.312 10.672 1 98.75 299 CYS A CA 1
ATOM 2288 C C . CYS A 1 299 ? 2.244 31.703 11.273 1 98.75 299 CYS A C 1
ATOM 2290 O O . CYS A 1 299 ? 2.145 31.859 12.492 1 98.75 299 CYS A O 1
ATOM 2292 N N . ASP A 1 300 ? 2.232 32.719 10.414 1 98.81 300 ASP A N 1
ATOM 2293 C CA . ASP A 1 300 ? 2.062 34.062 10.891 1 98.81 300 ASP A CA 1
ATOM 2294 C C . ASP A 1 300 ? 0.756 34.219 11.664 1 98.81 300 ASP A C 1
ATOM 2296 O O . ASP A 1 300 ? 0.729 34.844 12.727 1 98.81 300 ASP A O 1
ATOM 2300 N N . VAL A 1 301 ? -0.318 33.688 11.141 1 98.88 301 VAL A N 1
ATOM 2301 C CA . VAL A 1 301 ? -1.62 33.781 11.789 1 98.88 301 VAL A CA 1
ATOM 2302 C C . VAL A 1 301 ? -1.558 33.125 13.172 1 98.88 301 VAL A C 1
ATOM 2304 O O . VAL A 1 301 ? -1.982 33.75 14.164 1 98.88 301 VAL A O 1
ATOM 2307 N N . TYR A 1 302 ? -1.012 31.922 13.266 1 98.75 302 TYR A N 1
ATOM 2308 C CA . TYR A 1 302 ? -0.965 31.172 14.523 1 98.75 302 TYR A CA 1
ATOM 2309 C C . TYR A 1 302 ? -0.017 31.844 15.516 1 98.75 302 TYR A C 1
ATOM 2311 O O . TYR A 1 302 ? -0.353 32 16.688 1 98.75 302 TYR A O 1
ATOM 2319 N N . GLU A 1 303 ? 1.175 32.25 15.062 1 98.62 303 GLU A N 1
ATOM 2320 C CA . GLU A 1 303 ? 2.164 32.875 15.945 1 98.62 303 GLU A CA 1
ATOM 2321 C C . GLU A 1 303 ? 1.666 34.219 16.469 1 98.62 303 GLU A C 1
ATOM 2323 O O . GLU A 1 303 ? 1.888 34.531 17.641 1 98.62 303 GLU A O 1
ATOM 2328 N N . ASN A 1 304 ? 1.023 34.969 15.641 1 98.5 304 ASN A N 1
ATOM 2329 C CA . ASN A 1 304 ? 0.465 36.25 16.078 1 98.5 304 ASN A CA 1
ATOM 2330 C C . ASN A 1 304 ? -0.594 36.062 17.156 1 98.5 304 ASN A C 1
ATOM 2332 O O . ASN A 1 304 ? -0.809 36.969 17.984 1 98.5 304 ASN A O 1
ATOM 2336 N N . ALA A 1 305 ? -1.265 34.938 17.172 1 98.44 305 ALA A N 1
ATOM 2337 C CA . ALA A 1 305 ? -2.281 34.656 18.172 1 98.44 305 ALA A CA 1
ATOM 2338 C C . ALA A 1 305 ? -1.66 33.969 19.391 1 98.44 305 ALA A C 1
ATOM 2340 O O . ALA A 1 305 ? -2.369 33.625 20.328 1 98.44 305 ALA A O 1
ATOM 2341 N N . GLY A 1 306 ? -0.359 33.719 19.344 1 97.75 306 GLY A N 1
ATOM 2342 C CA . GLY A 1 306 ? 0.349 33.188 20.5 1 97.75 306 GLY A CA 1
ATOM 2343 C C . GLY A 1 306 ? 0.446 31.656 20.484 1 97.75 306 GLY A C 1
ATOM 2344 O O . GLY A 1 306 ? 0.861 31.047 21.469 1 97.75 306 GLY A O 1
ATOM 2345 N N . GLU A 1 307 ? 0.035 31.016 19.391 1 98 307 GLU A N 1
ATOM 2346 C CA . GLU A 1 307 ? 0.139 29.562 19.281 1 98 307 GLU A CA 1
ATOM 2347 C C . GLU A 1 307 ? 1.534 29.141 18.828 1 98 307 GLU A C 1
ATOM 2349 O O . GLU A 1 307 ? 2.18 29.859 18.047 1 98 307 GLU A O 1
ATOM 2354 N N . ASN A 1 308 ? 1.963 28.031 19.266 1 96.5 308 ASN A N 1
ATOM 2355 C CA . ASN A 1 308 ? 3.258 27.484 18.875 1 96.5 308 ASN A CA 1
ATOM 2356 C C . ASN A 1 308 ? 3.207 26.875 17.469 1 96.5 308 ASN A C 1
ATOM 2358 O O . ASN A 1 308 ? 2.16 26.391 17.047 1 96.5 308 ASN A O 1
ATOM 2362 N N . THR A 1 309 ? 4.316 26.969 16.781 1 97.25 309 THR A N 1
ATOM 2363 C CA . THR A 1 309 ? 4.477 26.344 15.469 1 97.25 309 THR A CA 1
ATOM 2364 C C . THR A 1 309 ? 5.832 25.641 15.367 1 97.25 309 THR A C 1
ATOM 2366 O O . THR A 1 309 ? 6.746 25.938 16.141 1 97.25 309 THR A O 1
ATOM 2369 N N . LEU A 1 310 ? 5.957 24.766 14.422 1 92.75 310 LEU A N 1
ATOM 2370 C CA . LEU A 1 310 ? 7.246 24.125 14.18 1 92.75 310 LEU A CA 1
ATOM 2371 C C . LEU A 1 310 ? 8.258 25.125 13.625 1 92.75 310 LEU A C 1
ATOM 2373 O O . LEU A 1 310 ? 9.469 24.938 13.773 1 92.75 310 LEU A O 1
ATOM 2377 N N . ARG A 1 311 ? 7.75 26.125 12.906 1 94.06 311 ARG A N 1
ATOM 2378 C CA . ARG A 1 311 ? 8.633 27.172 12.422 1 94.06 311 ARG A CA 1
ATOM 2379 C C . ARG A 1 311 ? 9.32 27.891 13.586 1 94.06 311 ARG A C 1
ATOM 2381 O O . ARG A 1 311 ? 10.539 28.109 13.555 1 94.06 311 ARG A O 1
ATOM 2388 N N . ALA A 1 312 ? 8.586 28.141 14.602 1 95 312 ALA A N 1
ATOM 2389 C CA . ALA A 1 312 ? 9.102 28.828 15.773 1 95 312 ALA A CA 1
ATOM 2390 C C . ALA A 1 312 ? 9.883 27.891 16.672 1 95 312 ALA A C 1
ATOM 2392 O O . ALA A 1 312 ? 10.867 28.281 17.312 1 95 312 ALA A O 1
ATOM 2393 N N . ASP A 1 313 ? 9.477 26.688 16.812 1 93.25 313 ASP A N 1
ATOM 2394 C CA . ASP A 1 313 ? 10.07 25.656 17.656 1 93.25 313 ASP A CA 1
ATOM 2395 C C . ASP A 1 313 ? 10.039 24.297 16.984 1 93.25 313 ASP A C 1
ATOM 2397 O O . ASP A 1 313 ? 9.055 23.562 17.094 1 93.25 313 ASP A O 1
ATOM 2401 N N . PRO A 1 314 ? 11.125 23.875 16.453 1 88.31 314 PRO A N 1
ATOM 2402 C CA . PRO A 1 314 ? 11.172 22.625 15.711 1 88.31 314 PRO A CA 1
ATOM 2403 C C . PRO A 1 314 ? 10.852 21.406 16.578 1 88.31 314 PRO A C 1
ATOM 2405 O O . PRO A 1 314 ? 10.625 20.312 16.062 1 88.31 314 PRO A O 1
ATOM 2408 N N . SER A 1 315 ? 10.773 21.547 17.891 1 87.31 315 SER A N 1
ATOM 2409 C CA . SER A 1 315 ? 10.5 20.438 18.797 1 87.31 315 SER A CA 1
ATOM 2410 C C . SER A 1 315 ? 9.086 20.531 19.375 1 87.31 315 SER A C 1
ATOM 2412 O O . SER A 1 315 ? 8.742 19.797 20.312 1 87.31 315 SER A O 1
ATOM 2414 N N . ALA A 1 316 ? 8.312 21.453 18.828 1 90.94 316 ALA A N 1
ATOM 2415 C CA . ALA A 1 316 ? 6.969 21.672 19.344 1 90.94 316 ALA A CA 1
ATOM 2416 C C . ALA A 1 316 ? 6.145 20.391 19.312 1 90.94 316 ALA A C 1
ATOM 2418 O O . ALA A 1 316 ? 6.18 19.641 18.328 1 90.94 316 ALA A O 1
ATOM 2419 N N . GLU A 1 317 ? 5.375 20.125 20.391 1 90.25 317 GLU A N 1
ATOM 2420 C CA . GLU A 1 317 ? 4.516 18.938 20.453 1 90.25 317 GLU A CA 1
ATOM 2421 C C . GLU A 1 317 ? 3.041 19.328 20.453 1 90.25 317 GLU A C 1
ATOM 2423 O O . GLU A 1 317 ? 2.164 18.469 20.375 1 90.25 317 GLU A O 1
ATOM 2428 N N . THR A 1 318 ? 2.82 20.656 20.594 1 95.25 318 THR A N 1
ATOM 2429 C CA . THR A 1 318 ? 1.469 21.203 20.547 1 95.25 318 THR A CA 1
ATOM 2430 C C . THR A 1 318 ? 1.421 22.438 19.656 1 95.25 318 THR A C 1
ATOM 2432 O O . THR A 1 318 ? 2.463 23 19.297 1 95.25 318 THR A O 1
ATOM 2435 N N . GLY A 1 319 ? 0.277 22.828 19.328 1 97.62 319 GLY A N 1
ATOM 2436 C CA . GLY A 1 319 ? 0.121 23.922 18.375 1 97.62 319 GLY A CA 1
ATOM 2437 C C . GLY A 1 319 ? 0.064 23.453 16.938 1 97.62 319 GLY A C 1
ATOM 2438 O O . GLY A 1 319 ? -0.585 22.453 16.625 1 97.62 319 GLY A O 1
ATOM 2439 N N . PHE A 1 320 ? 0.604 24.25 16.047 1 98.25 320 PHE A N 1
ATOM 2440 C CA . PHE A 1 320 ? 0.674 23.891 14.633 1 98.25 320 PHE A CA 1
ATOM 2441 C C . PHE A 1 320 ? 1.913 23.047 14.352 1 98.25 320 PHE A C 1
ATOM 2443 O O . PHE A 1 320 ? 2.959 23.594 13.977 1 98.25 320 PHE A O 1
ATOM 2450 N N . ILE A 1 321 ? 1.804 21.703 14.352 1 96.31 321 ILE A N 1
ATOM 2451 C CA . ILE A 1 321 ? 2.967 20.828 14.469 1 96.31 321 ILE A CA 1
ATOM 2452 C C . ILE A 1 321 ? 3.135 20.016 13.188 1 96.31 321 ILE A C 1
ATOM 2454 O O . ILE A 1 321 ? 3.594 18.875 13.234 1 96.31 321 ILE A O 1
ATOM 2458 N N . HIS A 1 322 ? 2.662 20.484 12.109 1 95.44 322 HIS A N 1
ATOM 2459 C CA . HIS A 1 322 ? 2.885 19.906 10.789 1 95.44 322 HIS A CA 1
ATOM 2460 C C . HIS A 1 322 ? 2.902 20.969 9.711 1 95.44 322 HIS A C 1
ATOM 2462 O O . HIS A 1 322 ? 2.748 22.156 10.008 1 95.44 322 HIS A O 1
ATOM 2468 N N . SER A 1 323 ? 3.154 20.594 8.5 1 95.94 323 SER A N 1
ATOM 2469 C CA . SER A 1 323 ? 3.174 21.547 7.391 1 95.94 323 SER A CA 1
ATOM 2470 C C . SER A 1 323 ? 1.76 21.922 6.957 1 95.94 323 SER A C 1
ATOM 2472 O O . SER A 1 323 ? 0.787 21.297 7.398 1 95.94 323 SER A O 1
ATOM 2474 N N . THR A 1 324 ? 1.678 22.969 6.18 1 98.38 324 THR A N 1
ATOM 2475 C CA . THR A 1 324 ? 0.385 23.484 5.754 1 98.38 324 THR A CA 1
ATOM 2476 C C . THR A 1 324 ? -0.284 22.547 4.762 1 98.38 324 THR A C 1
ATOM 2478 O O . THR A 1 324 ? -1.513 22.5 4.676 1 98.38 324 THR A O 1
ATOM 2481 N N . GLY A 1 325 ? 0.586 21.844 4.051 1 98.25 325 GLY A N 1
ATOM 2482 C CA . GLY A 1 325 ? -0.024 20.953 3.078 1 98.25 325 GLY A CA 1
ATOM 2483 C C . GLY A 1 325 ? 0.988 20.266 2.189 1 98.25 325 GLY A C 1
ATOM 2484 O O . GLY A 1 325 ? 2.189 20.297 2.457 1 98.25 325 GLY A O 1
ATOM 2485 N N . HIS A 1 326 ? 0.481 19.562 1.227 1 97.81 326 HIS A N 1
ATOM 2486 C CA . HIS A 1 326 ? 1.267 18.766 0.286 1 97.81 326 HIS A CA 1
ATOM 2487 C C . HIS A 1 326 ? 0.53 18.594 -1.038 1 97.81 326 HIS A C 1
ATOM 2489 O O . HIS A 1 326 ? -0.666 18.875 -1.13 1 97.81 326 HIS A O 1
ATOM 2495 N N . GLY A 1 327 ? 1.316 18.203 -2.037 1 98.5 327 GLY A N 1
ATOM 2496 C CA . GLY A 1 327 ? 0.677 17.812 -3.287 1 98.5 327 GLY A CA 1
ATOM 2497 C C . GLY A 1 327 ? -0.149 16.547 -3.172 1 98.5 327 GLY A C 1
ATOM 2498 O O . GLY A 1 327 ? 0.061 15.75 -2.26 1 98.5 327 GLY A O 1
ATOM 2499 N N . VAL A 1 328 ? -1.1 16.391 -4.113 1 98.56 328 VAL A N 1
ATOM 2500 C CA . VAL A 1 328 ? -1.95 15.211 -4.172 1 98.56 328 VAL A CA 1
ATOM 2501 C C . VAL A 1 328 ? -2.07 14.734 -5.617 1 98.56 328 VAL A C 1
ATOM 2503 O O . VAL A 1 328 ? -2.172 15.547 -6.539 1 98.56 328 VAL A O 1
ATOM 2506 N N . GLY A 1 329 ? -2.01 13.531 -5.871 1 98.5 329 GLY A N 1
ATOM 2507 C CA . GLY A 1 329 ? -2.182 12.867 -7.152 1 98.5 329 GLY A CA 1
ATOM 2508 C C . GLY A 1 329 ? -2.307 11.359 -7.031 1 98.5 329 GLY A C 1
ATOM 2509 O O . GLY A 1 329 ? -3.199 10.859 -6.344 1 98.5 329 GLY A O 1
ATOM 2510 N N . LEU A 1 330 ? -1.345 10.656 -7.605 1 98.25 330 LEU A N 1
ATOM 2511 C CA . LEU A 1 330 ? -1.319 9.203 -7.465 1 98.25 330 LEU A CA 1
ATOM 2512 C C . LEU A 1 330 ? -0.946 8.805 -6.039 1 98.25 330 LEU A C 1
ATOM 2514 O O . LEU A 1 330 ? -1.336 7.73 -5.566 1 98.25 330 LEU A O 1
ATOM 2518 N N . ASP A 1 331 ? -0.215 9.711 -5.43 1 97.5 331 ASP A N 1
ATOM 2519 C CA . ASP A 1 331 ? 0.022 9.594 -3.994 1 97.5 331 ASP A CA 1
ATOM 2520 C C . ASP A 1 331 ? -0.784 10.625 -3.215 1 97.5 331 ASP A C 1
ATOM 2522 O O . ASP A 1 331 ? -0.96 11.758 -3.676 1 97.5 331 ASP A O 1
ATOM 2526 N N . VAL A 1 332 ? -1.18 10.266 -2.02 1 96.62 332 VAL A N 1
ATOM 2527 C CA . VAL A 1 332 ? -1.903 11.211 -1.182 1 96.62 332 VAL A CA 1
ATOM 2528 C C . VAL A 1 332 ? -0.967 12.336 -0.747 1 96.62 332 VAL A C 1
ATOM 2530 O O . VAL A 1 332 ? -1.379 13.492 -0.654 1 96.62 332 VAL A O 1
ATOM 2533 N N . HIS A 1 333 ? 0.28 11.969 -0.443 1 95.81 333 HIS A N 1
ATOM 2534 C CA . HIS A 1 333 ? 1.343 12.93 -0.182 1 95.81 333 HIS A CA 1
ATOM 2535 C C . HIS A 1 333 ? 2.354 12.961 -1.324 1 95.81 333 HIS A C 1
ATOM 2537 O O . HIS A 1 333 ? 3.105 12 -1.516 1 95.81 333 HIS A O 1
ATOM 2543 N N . GLU A 1 334 ? 2.393 13.922 -2.072 1 96.69 334 GLU A N 1
ATOM 2544 C CA . GLU A 1 334 ? 3.404 14.086 -3.109 1 96.69 334 GLU A CA 1
ATOM 2545 C C . GLU A 1 334 ? 3.77 15.562 -3.289 1 96.69 334 GLU A C 1
ATOM 2547 O O . GLU A 1 334 ? 3.379 16.406 -2.482 1 96.69 334 GLU A O 1
ATOM 2552 N N . LEU A 1 335 ? 4.664 15.867 -4.191 1 96.75 335 LEU A N 1
ATOM 2553 C CA . LEU A 1 335 ? 5.125 17.234 -4.422 1 96.75 335 LEU A CA 1
ATOM 2554 C C . LEU A 1 335 ? 4.039 18.062 -5.098 1 96.75 335 LEU A C 1
ATOM 2556 O O . LEU A 1 335 ? 3.186 17.516 -5.805 1 96.75 335 LEU A O 1
ATOM 2560 N N . PRO A 1 336 ? 4 19.328 -4.797 1 97.5 336 PRO A N 1
ATOM 2561 C CA . PRO A 1 336 ? 4.945 20.094 -3.994 1 97.5 336 PRO A CA 1
ATOM 2562 C C . PRO A 1 336 ? 4.605 20.094 -2.506 1 97.5 336 PRO A C 1
ATOM 2564 O O . PRO A 1 336 ? 3.539 19.609 -2.117 1 97.5 336 PRO A O 1
ATOM 2567 N N . SER A 1 337 ? 5.523 20.562 -1.773 1 96.25 337 SER A N 1
ATOM 2568 C CA . SER A 1 337 ? 5.289 20.688 -0.339 1 96.25 337 SER A CA 1
ATOM 2569 C C . SER A 1 337 ? 4.938 22.125 0.037 1 96.25 337 SER A C 1
ATOM 2571 O O . SER A 1 337 ? 5.477 23.078 -0.534 1 96.25 337 SER A O 1
ATOM 2573 N N . LEU A 1 338 ? 3.994 22.312 0.918 1 98.06 338 LEU A N 1
ATOM 2574 C CA . LEU A 1 338 ? 3.725 23.594 1.559 1 98.06 338 LEU A CA 1
ATOM 2575 C C . LEU A 1 338 ? 4.289 23.625 2.977 1 98.06 338 LEU A C 1
ATOM 2577 O O . LEU A 1 338 ? 3.533 23.562 3.949 1 98.06 338 LEU A O 1
ATOM 2581 N N . SER A 1 339 ? 5.516 23.781 3.061 1 95.38 339 SER A N 1
ATOM 2582 C CA . SER A 1 339 ? 6.324 23.719 4.273 1 95.38 339 SER A CA 1
ATOM 2583 C C . SER A 1 339 ? 7.418 24.766 4.27 1 95.38 339 SER A C 1
ATOM 2585 O O . SER A 1 339 ? 7.48 25.609 3.359 1 95.38 339 SER A O 1
ATOM 2587 N N . GLN A 1 340 ? 8.305 24.75 5.266 1 92.44 340 GLN A N 1
ATOM 2588 C CA . GLN A 1 340 ? 9.406 25.703 5.367 1 92.44 340 GLN A CA 1
ATOM 2589 C C . GLN A 1 340 ? 10.375 25.547 4.195 1 92.44 340 GLN A C 1
ATOM 2591 O O . GLN A 1 340 ? 11.141 26.453 3.893 1 92.44 340 GLN A O 1
ATOM 2596 N N . ALA A 1 341 ? 10.289 24.375 3.52 1 89.75 341 ALA A N 1
ATOM 2597 C CA . ALA A 1 341 ? 11.18 24.125 2.387 1 89.75 341 ALA A CA 1
ATOM 2598 C C . ALA A 1 341 ? 10.391 24.062 1.08 1 89.75 341 ALA A C 1
ATOM 2600 O O . ALA A 1 341 ? 10.883 23.547 0.076 1 89.75 341 ALA A O 1
ATOM 2601 N N . GLY A 1 342 ? 9.188 24.547 1.117 1 93.56 342 GLY A N 1
ATOM 2602 C CA . GLY A 1 342 ? 8.328 24.422 -0.05 1 93.56 342 GLY A CA 1
ATOM 2603 C C . GLY A 1 342 ? 8.852 25.188 -1.252 1 93.56 342 GLY A C 1
ATOM 2604 O O . GLY A 1 342 ? 9.289 26.344 -1.124 1 93.56 342 GLY A O 1
ATOM 2605 N N . GLU A 1 343 ? 8.781 24.578 -2.389 1 93.44 343 GLU A N 1
ATOM 2606 C CA . GLU A 1 343 ? 9.297 25.156 -3.619 1 93.44 343 GLU A CA 1
ATOM 2607 C C . GLU A 1 343 ? 8.219 25.938 -4.363 1 93.44 343 GLU A C 1
ATOM 2609 O O . GLU A 1 343 ? 7.117 26.141 -3.842 1 93.44 343 GLU A O 1
ATOM 2614 N N . GLU A 1 344 ? 8.633 26.422 -5.512 1 97.81 344 GLU A N 1
ATOM 2615 C CA . GLU A 1 344 ? 7.754 27.25 -6.332 1 97.81 344 GLU A CA 1
ATOM 2616 C C . GLU A 1 344 ? 6.531 26.453 -6.797 1 97.81 344 GLU A C 1
ATOM 2618 O O . GLU A 1 344 ? 6.648 25.312 -7.215 1 97.81 344 GLU A O 1
ATOM 2623 N N . LEU A 1 345 ? 5.363 27.078 -6.66 1 98.69 345 LEU A N 1
ATOM 2624 C CA . LEU A 1 345 ? 4.109 26.5 -7.141 1 98.69 345 LEU A CA 1
ATOM 2625 C C . LEU A 1 345 ? 3.922 26.766 -8.625 1 98.69 345 LEU A C 1
ATOM 2627 O O . LEU A 1 345 ? 4.25 27.859 -9.109 1 98.69 345 LEU A O 1
ATOM 2631 N N . LYS A 1 346 ? 3.443 25.812 -9.32 1 98.44 346 LYS A N 1
ATOM 2632 C CA . LYS A 1 346 ? 3.193 25.906 -10.75 1 98.44 346 LYS A CA 1
ATOM 2633 C C . LYS A 1 346 ? 1.739 25.578 -11.078 1 98.44 346 LYS A C 1
ATOM 2635 O O . LYS A 1 346 ? 1.107 24.781 -10.383 1 98.44 346 LYS A O 1
ATOM 2640 N N . PRO A 1 347 ? 1.241 26.266 -12.18 1 98.5 347 PRO A N 1
ATOM 2641 C CA . PRO A 1 347 ? -0.073 25.812 -12.641 1 98.5 347 PRO A CA 1
ATOM 2642 C C . PRO A 1 347 ? -0.134 24.297 -12.859 1 98.5 347 PRO A C 1
ATOM 2644 O O . PRO A 1 347 ? 0.786 23.719 -13.438 1 98.5 347 PRO A O 1
ATOM 2647 N N . GLY A 1 348 ? -1.188 23.672 -12.312 1 98.25 348 GLY A N 1
ATOM 2648 C CA . GLY A 1 348 ? -1.343 22.234 -12.438 1 98.25 348 GLY A CA 1
ATOM 2649 C C . GLY A 1 348 ? -1.012 21.484 -11.156 1 98.25 348 GLY A C 1
ATOM 2650 O O . GLY A 1 348 ? -1.359 20.312 -11.008 1 98.25 348 GLY A O 1
ATOM 2651 N N . HIS A 1 349 ? -0.316 22.188 -10.242 1 98.81 349 HIS A N 1
ATOM 2652 C CA . HIS A 1 349 ? -0.155 21.594 -8.914 1 98.81 349 HIS A CA 1
ATOM 2653 C C . HIS A 1 349 ? -1.499 21.453 -8.211 1 98.81 349 HIS A C 1
ATOM 2655 O O . HIS A 1 349 ? -2.281 22.406 -8.164 1 98.81 349 HIS A O 1
ATOM 2661 N N . VAL A 1 350 ? -1.843 20.281 -7.746 1 98.88 350 VAL A N 1
ATOM 2662 C CA . VAL A 1 350 ? -2.955 20.094 -6.824 1 98.88 350 VAL A CA 1
ATOM 2663 C C . VAL A 1 350 ? -2.424 19.922 -5.398 1 98.88 350 VAL A C 1
ATOM 2665 O O . VAL A 1 350 ? -1.612 19.047 -5.129 1 98.88 350 VAL A O 1
ATOM 2668 N N . ILE A 1 351 ? -2.859 20.797 -4.477 1 98.88 351 ILE A N 1
ATOM 2669 C CA . ILE A 1 351 ? -2.26 20.859 -3.146 1 98.88 351 ILE A CA 1
ATOM 2670 C C . ILE A 1 351 ? -3.355 20.906 -2.086 1 98.88 351 ILE A C 1
ATOM 2672 O O . ILE A 1 351 ? -4.445 21.422 -2.334 1 98.88 351 ILE A O 1
ATOM 2676 N N . THR A 1 352 ? -3.088 20.359 -0.957 1 98.81 352 THR A N 1
ATOM 2677 C CA . THR A 1 352 ? -3.953 20.516 0.207 1 98.81 352 THR A CA 1
ATOM 2678 C C . THR A 1 352 ? -3.605 21.797 0.974 1 98.81 352 THR A C 1
ATOM 2680 O O . THR A 1 352 ? -2.438 22.188 1.045 1 98.81 352 THR A O 1
ATOM 2683 N N . ILE A 1 353 ? -4.57 22.406 1.521 1 98.88 353 ILE A N 1
ATOM 2684 C CA . ILE A 1 353 ? -4.441 23.422 2.557 1 98.88 353 ILE A CA 1
ATOM 2685 C C . ILE A 1 353 ? -5.066 22.922 3.857 1 98.88 353 ILE A C 1
ATOM 2687 O O . ILE A 1 353 ? -6.289 22.844 3.979 1 98.88 353 ILE A O 1
ATOM 2691 N N . GLU A 1 354 ? -4.18 22.594 4.805 1 98.81 354 GLU A N 1
ATOM 2692 C CA . GLU A 1 354 ? -4.738 21.859 5.938 1 98.81 354 GLU A CA 1
ATOM 2693 C C . GLU A 1 354 ? -4.129 22.328 7.254 1 98.81 354 GLU A C 1
ATOM 2695 O O . GLU A 1 354 ? -3.637 21.516 8.039 1 98.81 354 GLU A O 1
ATOM 2700 N N . PRO A 1 355 ? -4.242 23.641 7.539 1 98.81 355 PRO A N 1
ATOM 2701 C CA . PRO A 1 355 ? -3.793 24.078 8.859 1 98.81 355 PRO A CA 1
ATOM 2702 C C . PRO A 1 355 ? -4.57 23.422 10 1 98.81 355 PRO A C 1
ATOM 2704 O O . PRO A 1 355 ? -5.707 22.984 9.805 1 98.81 355 PRO A O 1
ATOM 2707 N N . GLY A 1 356 ? -3.912 23.344 11.18 1 98.75 356 GLY A N 1
ATOM 2708 C CA . GLY A 1 356 ? -4.523 22.734 12.359 1 98.75 356 GLY A CA 1
ATOM 2709 C C . GLY A 1 356 ? -3.789 23.062 13.641 1 98.75 356 GLY A C 1
ATOM 2710 O O . GLY A 1 356 ? -2.652 23.531 13.609 1 98.75 356 GLY A O 1
ATOM 2711 N N . LEU A 1 357 ? -4.445 22.906 14.75 1 98.81 357 LEU A N 1
ATOM 2712 C CA . LEU A 1 357 ? -3.902 23.062 16.094 1 98.81 357 LEU A CA 1
ATOM 2713 C C . LEU A 1 357 ? -4.195 21.828 16.938 1 98.81 357 LEU A C 1
ATOM 2715 O O . LEU A 1 357 ? -5.285 21.266 16.859 1 98.81 357 LEU A O 1
ATOM 2719 N N . TYR A 1 358 ? -3.207 21.516 17.781 1 98.12 358 TYR A N 1
ATOM 2720 C CA . TYR A 1 358 ? -3.309 20.266 18.531 1 98.12 358 TYR A CA 1
ATOM 2721 C C . TYR A 1 358 ? -2.754 20.406 19.938 1 98.12 358 TYR A C 1
ATOM 2723 O O . TYR A 1 358 ? -1.658 20.953 20.125 1 98.12 358 TYR A O 1
ATOM 2731 N N . ASP A 1 359 ? -3.443 19.969 20.922 1 97.5 359 ASP A N 1
ATOM 2732 C CA . ASP A 1 359 ? -3.07 19.906 22.328 1 97.5 359 ASP A CA 1
ATOM 2733 C C . ASP A 1 359 ? -3.896 18.859 23.078 1 97.5 359 ASP A C 1
ATOM 2735 O O . ASP A 1 359 ? -5.121 18.969 23.156 1 97.5 359 ASP A O 1
ATOM 2739 N N . PRO A 1 360 ? -3.25 17.891 23.625 1 95.12 360 PRO A N 1
ATOM 2740 C CA . PRO A 1 360 ? -3.992 16.812 24.281 1 95.12 360 PRO A CA 1
ATOM 2741 C C . PRO A 1 360 ? -4.957 17.328 25.344 1 95.12 360 PRO A C 1
ATOM 2743 O O . PRO A 1 360 ? -5.961 16.672 25.641 1 95.12 360 PRO A O 1
ATOM 2746 N N . ASP A 1 361 ? -4.691 18.453 25.938 1 96.38 361 ASP A N 1
ATOM 2747 C CA . ASP A 1 361 ? -5.555 19 26.969 1 96.38 361 ASP A CA 1
ATOM 2748 C C . ASP A 1 361 ? -6.781 19.688 26.359 1 96.38 361 ASP A C 1
ATOM 2750 O O . ASP A 1 361 ? -7.773 19.922 27.047 1 96.38 361 ASP A O 1
ATOM 2754 N N . ILE A 1 362 ? -6.723 19.938 25.078 1 97 362 ILE A N 1
ATOM 2755 C CA . ILE A 1 362 ? -7.789 20.688 24.422 1 97 362 ILE A CA 1
ATOM 2756 C C . ILE A 1 362 ? -8.469 19.828 23.375 1 97 362 ILE A C 1
ATOM 2758 O O . ILE A 1 362 ? -9.695 19.797 23.266 1 97 362 ILE A O 1
ATOM 2762 N N . GLY A 1 363 ? -7.773 19.109 22.641 1 97.62 363 GLY A N 1
ATOM 2763 C CA . GLY A 1 363 ? -8.188 18.391 21.438 1 97.62 363 GLY A CA 1
ATOM 2764 C C . GLY A 1 363 ? -7.445 18.844 20.203 1 97.62 363 GLY A C 1
ATOM 2765 O O . GLY A 1 363 ? -6.238 19.094 20.25 1 97.62 363 GLY A O 1
ATOM 2766 N N . GLY A 1 364 ? -8.133 18.812 19.078 1 98.25 364 GLY A N 1
ATOM 2767 C CA . GLY A 1 364 ? -7.547 19.219 17.828 1 98.25 364 GLY A CA 1
ATOM 2768 C C . GLY A 1 364 ? -8.555 19.828 16.859 1 98.25 364 GLY A C 1
ATOM 2769 O O . GLY A 1 364 ? -9.75 19.547 16.953 1 98.25 364 GLY A O 1
ATOM 2770 N N . VAL A 1 365 ? -8.102 20.719 16.094 1 98.75 365 VAL A N 1
ATOM 2771 C CA . VAL A 1 365 ? -8.883 21.297 15 1 98.75 365 VAL A CA 1
ATOM 2772 C C . VAL A 1 365 ? -8.062 21.266 13.711 1 98.75 365 VAL A C 1
ATOM 2774 O O . VAL A 1 365 ? -6.859 21.531 13.727 1 98.75 365 VAL A O 1
ATOM 2777 N N . ARG A 1 366 ? -8.641 20.922 12.633 1 98.81 366 ARG A N 1
ATOM 2778 C CA . ARG A 1 366 ? -8.047 20.938 11.297 1 98.81 366 ARG A CA 1
ATOM 2779 C C . ARG A 1 366 ? -9.102 21.188 10.227 1 98.81 366 ARG A C 1
ATOM 2781 O O . ARG A 1 366 ? -10.211 20.656 10.305 1 98.81 366 ARG A O 1
ATOM 2788 N N . ILE A 1 367 ? -8.867 22.031 9.383 1 98.81 367 ILE A N 1
ATOM 2789 C CA . ILE A 1 367 ? -9.656 22.281 8.18 1 98.81 367 ILE A CA 1
ATOM 2790 C C . ILE A 1 367 ? -8.797 22.062 6.938 1 98.81 367 ILE A C 1
ATOM 2792 O O . ILE A 1 367 ? -7.668 22.547 6.855 1 98.81 367 ILE A O 1
ATOM 2796 N N . GLU A 1 368 ? -9.312 21.297 6.012 1 98.88 368 GLU A N 1
ATOM 2797 C CA . GLU A 1 368 ? -8.492 20.984 4.848 1 98.88 368 GLU A CA 1
ATOM 2798 C C . GLU A 1 368 ? -9.328 20.984 3.57 1 98.88 368 GLU A C 1
ATOM 2800 O O . GLU A 1 368 ? -10.391 20.344 3.516 1 98.88 368 GLU A O 1
ATOM 2805 N N . ASP A 1 369 ? -8.898 21.656 2.607 1 98.88 369 ASP A N 1
ATOM 2806 C CA . ASP A 1 369 ? -9.43 21.578 1.249 1 98.88 369 ASP A CA 1
ATOM 2807 C C . ASP A 1 369 ? -8.336 21.188 0.256 1 98.88 369 ASP A C 1
ATOM 2809 O O . ASP A 1 369 ? -7.152 21.188 0.597 1 98.88 369 ASP A O 1
ATOM 2813 N N . LEU A 1 370 ? -8.797 20.828 -0.864 1 98.69 370 LEU A N 1
ATOM 2814 C CA . LEU A 1 370 ? -7.949 20.484 -2 1 98.69 370 LEU A CA 1
ATOM 2815 C C . LEU A 1 370 ? -8.062 21.547 -3.098 1 98.69 370 LEU A C 1
ATOM 2817 O O . LEU A 1 370 ? -9.164 21.828 -3.572 1 98.69 370 LEU A O 1
ATOM 2821 N N . VAL A 1 371 ? -6.871 22.094 -3.516 1 98.44 371 VAL A N 1
ATOM 2822 C CA . VAL A 1 371 ? -6.914 23.219 -4.457 1 98.44 371 VAL A CA 1
ATOM 2823 C C . VAL A 1 371 ? -5.973 22.938 -5.629 1 98.44 371 VAL A C 1
ATOM 2825 O O . VAL A 1 371 ? -4.945 22.281 -5.465 1 98.44 371 VAL A O 1
ATOM 2828 N N . VAL A 1 372 ? -6.352 23.391 -6.812 1 98.62 372 VAL A N 1
ATOM 2829 C CA . VAL A 1 372 ? -5.473 23.344 -7.977 1 98.62 372 VAL A CA 1
ATOM 2830 C C . VAL A 1 372 ? -4.902 24.734 -8.25 1 98.62 372 VAL A C 1
ATOM 2832 O O . VAL A 1 372 ? -5.645 25.719 -8.289 1 98.62 372 VAL A O 1
ATOM 2835 N N . VAL A 1 373 ? -3.609 24.844 -8.328 1 98.81 373 VAL A N 1
ATOM 2836 C CA . VAL A 1 373 ? -2.955 26.094 -8.688 1 98.81 373 VAL A CA 1
ATOM 2837 C C . VAL A 1 373 ? -3.172 26.391 -10.172 1 98.81 373 VAL A C 1
ATOM 2839 O O . VAL A 1 373 ? -2.998 25.516 -11.016 1 98.81 373 VAL A O 1
ATOM 2842 N N . THR A 1 374 ? -3.59 27.562 -10.484 1 98.12 374 THR A N 1
ATOM 2843 C CA . THR A 1 374 ? -3.799 28 -11.859 1 98.12 374 THR A CA 1
ATOM 2844 C C . THR A 1 374 ? -2.854 29.141 -12.219 1 98.12 374 THR A C 1
ATOM 2846 O O . THR A 1 374 ? -2.061 29.578 -11.383 1 98.12 374 THR A O 1
ATOM 2849 N N . GLU A 1 375 ? -2.939 29.594 -13.438 1 96.62 375 GLU A N 1
ATOM 2850 C CA . GLU A 1 375 ? -2.086 30.703 -13.891 1 96.62 375 GLU A CA 1
ATOM 2851 C C . GLU A 1 375 ? -2.373 31.984 -13.117 1 96.62 375 GLU A C 1
ATOM 2853 O O . GLU A 1 375 ? -1.467 32.781 -12.859 1 96.62 375 GLU A O 1
ATOM 2858 N N . ASP A 1 376 ? -3.641 32.156 -12.703 1 94.31 376 ASP A N 1
ATOM 2859 C CA . ASP A 1 376 ? -4.051 33.406 -12.125 1 94.31 376 ASP A CA 1
ATOM 2860 C C . ASP A 1 376 ? -4.508 33.25 -10.68 1 94.31 376 ASP A C 1
ATOM 2862 O O . ASP A 1 376 ? -5.223 34.094 -10.141 1 94.31 376 ASP A O 1
ATOM 2866 N N . GLY A 1 377 ? -4.105 32.188 -10.117 1 97.25 377 GLY A N 1
ATOM 2867 C CA . GLY A 1 377 ? -4.523 31.938 -8.75 1 97.25 377 GLY A CA 1
ATOM 2868 C C . GLY A 1 377 ? -4.719 30.469 -8.438 1 97.25 377 GLY A C 1
ATOM 2869 O O . GLY A 1 377 ? -3.783 29.672 -8.547 1 97.25 377 GLY A O 1
ATOM 2870 N N . TYR A 1 378 ? -6.043 30.203 -8.023 1 98.25 378 TYR A N 1
ATOM 2871 C CA . TYR A 1 378 ? -6.34 28.812 -7.691 1 98.25 378 TYR A CA 1
ATOM 2872 C C . TYR A 1 378 ? -7.816 28.5 -7.902 1 98.25 378 TYR A C 1
ATOM 2874 O O . TYR A 1 378 ? -8.633 29.406 -8.047 1 98.25 378 TYR A O 1
ATOM 2882 N N . GLU A 1 379 ? -8.094 27.266 -8.055 1 98.38 379 GLU A N 1
ATOM 2883 C CA . GLU A 1 379 ? -9.453 26.734 -8 1 98.38 379 GLU A CA 1
ATOM 2884 C C . GLU A 1 379 ? -9.609 25.75 -6.855 1 98.38 379 GLU A C 1
ATOM 2886 O O . GLU A 1 379 ? -8.836 24.797 -6.734 1 98.38 379 GLU A O 1
ATOM 2891 N N . ASN A 1 380 ? -10.523 26.016 -5.98 1 98.62 380 ASN A N 1
ATOM 2892 C CA . ASN A 1 380 ? -10.812 25.094 -4.898 1 98.62 380 ASN A CA 1
ATOM 2893 C C . ASN A 1 380 ? -11.68 23.922 -5.375 1 98.62 380 ASN A C 1
ATOM 2895 O O . ASN A 1 380 ? -12.789 24.141 -5.879 1 98.62 380 ASN A O 1
ATOM 2899 N N . LEU A 1 381 ? -11.203 22.703 -5.246 1 98.56 381 LEU A N 1
ATOM 2900 C CA . LEU A 1 381 ? -11.898 21.516 -5.723 1 98.56 381 LEU A CA 1
ATOM 2901 C C . LEU A 1 381 ? -12.836 20.969 -4.652 1 98.56 381 LEU A C 1
ATOM 2903 O O . LEU A 1 381 ? -13.578 20.016 -4.898 1 98.56 381 LEU A O 1
ATOM 2907 N N . THR A 1 382 ? -12.789 21.516 -3.48 1 98.5 382 THR A N 1
ATOM 2908 C CA . THR A 1 382 ? -13.625 21.078 -2.365 1 98.5 382 THR A CA 1
ATOM 2909 C C . THR A 1 382 ? -14.812 22 -2.18 1 98.5 382 THR A C 1
ATOM 2911 O O . THR A 1 382 ? -14.648 23.188 -1.885 1 98.5 382 THR A O 1
ATOM 2914 N N . ASP A 1 383 ? -15.938 21.453 -2.426 1 97.06 383 ASP A N 1
ATOM 2915 C CA . ASP A 1 383 ? -17.172 22.172 -2.199 1 97.06 383 ASP A CA 1
ATOM 2916 C C . ASP A 1 383 ? -17.938 21.609 -1.005 1 97.06 383 ASP A C 1
ATOM 2918 O O . ASP A 1 383 ? -18.969 20.953 -1.174 1 97.06 383 ASP A O 1
ATOM 2922 N N . TYR A 1 384 ? -17.453 21.672 0.1 1 98.25 384 TYR A N 1
ATOM 2923 C CA . TYR A 1 384 ? -18.078 21.219 1.342 1 98.25 384 TYR A CA 1
ATOM 2924 C C . TYR A 1 384 ? -18.016 22.312 2.408 1 98.25 384 TYR A C 1
ATOM 2926 O O . TYR A 1 384 ? -16.984 22.969 2.568 1 98.25 384 TYR A O 1
ATOM 2934 N N . PRO A 1 385 ? -19.047 22.547 3.113 1 97.44 385 PRO A N 1
ATOM 2935 C CA . PRO A 1 385 ? -19.062 23.656 4.07 1 97.44 385 PRO A CA 1
ATOM 2936 C C . PRO A 1 385 ? -18.078 23.453 5.223 1 97.44 385 PRO A C 1
ATOM 2938 O O . PRO A 1 385 ? -17.781 22.312 5.59 1 97.44 385 PRO A O 1
ATOM 2941 N N . VAL A 1 386 ? -17.547 24.562 5.695 1 98.12 386 VAL A N 1
ATOM 2942 C CA . VAL A 1 386 ? -16.734 24.594 6.91 1 98.12 386 VAL A CA 1
ATOM 2943 C C . VAL A 1 386 ? -17.578 25.109 8.078 1 98.12 386 VAL A C 1
ATOM 2945 O O . VAL A 1 386 ? -17.812 26.312 8.203 1 98.12 386 VAL A O 1
ATOM 2948 N N . GLU A 1 387 ? -18.109 24.156 8.797 1 97.69 387 GLU A N 1
ATOM 2949 C CA . GLU A 1 387 ? -18.938 24.453 9.953 1 97.69 387 GLU A CA 1
ATOM 2950 C C . GLU A 1 387 ? -18.578 23.578 11.141 1 97.69 387 GLU A C 1
ATOM 2952 O O . GLU A 1 387 ? -18.5 22.344 11.016 1 97.69 387 GLU A O 1
ATOM 2957 N N . LEU A 1 388 ? -18.406 24.203 12.25 1 98.25 388 LEU A N 1
ATOM 2958 C CA . LEU A 1 388 ? -17.938 23.484 13.43 1 98.25 388 LEU A CA 1
ATOM 2959 C C . LEU A 1 388 ? -19.078 22.719 14.094 1 98.25 388 LEU A C 1
ATOM 2961 O O . LEU A 1 388 ? -18.953 21.516 14.359 1 98.25 388 LEU A O 1
ATOM 2965 N N . VAL A 1 389 ? -20.203 23.328 14.32 1 97.75 389 VAL A N 1
ATOM 2966 C CA . VAL A 1 389 ? -21.266 22.75 15.141 1 97.75 389 VAL A CA 1
ATOM 2967 C C . VAL A 1 389 ? -22.266 22.016 14.242 1 97.75 389 VAL A C 1
ATOM 2969 O O . VAL A 1 389 ? -22.75 22.578 13.258 1 97.75 389 VAL A O 1
ATOM 2972 N N . VAL A 1 390 ? -22.469 20.781 14.547 1 94.06 390 VAL A N 1
ATOM 2973 C CA . VAL A 1 390 ? -23.484 19.969 13.867 1 94.06 390 VAL A CA 1
ATOM 2974 C C . VAL A 1 390 ? -24.734 19.891 14.727 1 94.06 390 VAL A C 1
ATOM 2976 O O . VAL A 1 390 ? -24.672 19.453 15.883 1 94.06 390 VAL A O 1
ATOM 2979 N N . GLU A 1 391 ? -25.938 20.391 14.297 1 85.38 391 GLU A N 1
ATOM 2980 C CA . GLU A 1 391 ? -27.188 20.453 15.055 1 85.38 391 GLU A CA 1
ATOM 2981 C C . GLU A 1 391 ? -28.062 19.234 14.766 1 85.38 391 GLU A C 1
ATOM 2983 O O . GLU A 1 391 ? -28.062 18.703 13.648 1 85.38 391 GLU A O 1
ATOM 2988 N N . MET B 1 1 ? 2.121 -12.117 22.172 1 68.56 1 MET B N 1
ATOM 2989 C CA . MET B 1 1 ? 3.49 -12.57 22.391 1 68.56 1 MET B CA 1
ATOM 2990 C C . MET B 1 1 ? 4.473 -11.805 21.516 1 68.56 1 MET B C 1
ATOM 2992 O O . MET B 1 1 ? 4.148 -11.453 20.375 1 68.56 1 MET B O 1
ATOM 2996 N N . GLU B 1 2 ? 5.594 -11.484 22.031 1 84.75 2 GLU B N 1
ATOM 2997 C CA . GLU B 1 2 ? 6.641 -10.797 21.281 1 84.75 2 GLU B CA 1
ATOM 2998 C C . GLU B 1 2 ? 7.355 -11.75 20.328 1 84.75 2 GLU B C 1
ATOM 3000 O O . GLU B 1 2 ? 7.551 -12.922 20.641 1 84.75 2 GLU B O 1
ATOM 3005 N N . PRO B 1 3 ? 7.68 -11.336 19.219 1 92.94 3 PRO B N 1
ATOM 3006 C CA . PRO B 1 3 ? 8.391 -12.195 18.266 1 92.94 3 PRO B CA 1
ATOM 3007 C C . PRO B 1 3 ? 9.773 -12.617 18.781 1 92.94 3 PRO B C 1
ATOM 3009 O O . PRO B 1 3 ? 10.391 -11.898 19.562 1 92.94 3 PRO B O 1
ATOM 3012 N N . ASP B 1 4 ? 10.195 -13.789 18.438 1 94.81 4 ASP B N 1
ATOM 3013 C CA . ASP B 1 4 ? 11.555 -14.266 18.688 1 94.81 4 ASP B CA 1
ATOM 3014 C C . ASP B 1 4 ? 12.516 -13.805 17.594 1 94.81 4 ASP B C 1
ATOM 3016 O O . ASP B 1 4 ? 12.469 -14.305 16.469 1 94.81 4 ASP B O 1
ATOM 3020 N N . PHE B 1 5 ? 13.461 -12.914 17.922 1 97.12 5 PHE B N 1
ATOM 3021 C CA . PHE B 1 5 ? 14.383 -12.375 16.922 1 97.12 5 PHE B CA 1
ATOM 3022 C C . PHE B 1 5 ? 15.766 -13.016 17.062 1 97.12 5 PHE B C 1
ATOM 3024 O O . PHE B 1 5 ? 16.75 -12.5 16.531 1 97.12 5 PHE B O 1
ATOM 3031 N N . SER B 1 6 ? 15.859 -14.133 17.781 1 96.5 6 SER B N 1
ATOM 3032 C CA . SER B 1 6 ? 17.141 -14.82 17.969 1 96.5 6 SER B CA 1
ATOM 3033 C C . SER B 1 6 ? 17.766 -15.188 16.641 1 96.5 6 SER B C 1
ATOM 3035 O O . SER B 1 6 ? 18.984 -15.125 16.484 1 96.5 6 SER B O 1
ATOM 3037 N N . PRO B 1 7 ? 16.922 -15.602 15.625 1 97 7 PRO B N 1
ATOM 3038 C CA . PRO B 1 7 ? 17.547 -15.883 14.328 1 97 7 PRO B CA 1
ATOM 3039 C C . PRO B 1 7 ? 18.203 -14.656 13.711 1 97 7 PRO B C 1
ATOM 3041 O O . PRO B 1 7 ? 19.156 -14.781 12.938 1 97 7 PRO B O 1
ATOM 3044 N N . LEU B 1 8 ? 17.625 -13.5 13.945 1 97.62 8 LEU B N 1
ATOM 3045 C CA . LEU B 1 8 ? 18.219 -12.266 13.453 1 97.62 8 LEU B CA 1
ATOM 3046 C C . LEU B 1 8 ? 19.562 -12.008 14.141 1 97.62 8 LEU B C 1
ATOM 3048 O O . LEU B 1 8 ? 20.516 -11.539 13.5 1 97.62 8 LEU B O 1
ATOM 3052 N N . ASP B 1 9 ? 19.719 -12.328 15.461 1 97.88 9 ASP B N 1
ATOM 3053 C CA . ASP B 1 9 ? 20.984 -12.266 16.172 1 97.88 9 ASP B CA 1
ATOM 3054 C C . ASP B 1 9 ? 22.031 -13.164 15.523 1 97.88 9 ASP B C 1
ATOM 3056 O O . ASP B 1 9 ? 23.172 -12.758 15.32 1 97.88 9 ASP B O 1
ATOM 3060 N N . GLU B 1 10 ? 21.562 -14.328 15.25 1 97.94 10 GLU B N 1
ATOM 3061 C CA . GLU B 1 10 ? 22.469 -15.305 14.633 1 97.94 10 GLU B CA 1
ATOM 3062 C C . GLU B 1 10 ? 22.953 -14.812 13.273 1 97.94 10 GLU B C 1
ATOM 3064 O O . GLU B 1 10 ? 24.125 -14.961 12.945 1 97.94 10 GLU B O 1
ATOM 3069 N N . PHE B 1 11 ? 22.141 -14.258 12.547 1 97.94 11 PHE B N 1
ATOM 3070 C CA . PHE B 1 11 ? 22.484 -13.734 11.234 1 97.94 11 PHE B CA 1
ATOM 3071 C C . PHE B 1 11 ? 23.5 -12.602 11.352 1 97.94 11 PHE B C 1
ATOM 3073 O O . PHE B 1 11 ? 24.469 -12.547 10.586 1 97.94 11 PHE B O 1
ATOM 3080 N N . LEU B 1 12 ? 23.219 -11.656 12.273 1 98.25 12 LEU B N 1
ATOM 3081 C CA . LEU B 1 12 ? 24.141 -10.531 12.438 1 98.25 12 LEU B CA 1
ATOM 3082 C C . LEU B 1 12 ? 25.531 -11.016 12.789 1 98.25 12 LEU B C 1
ATOM 3084 O O . LEU B 1 12 ? 26.516 -10.562 12.195 1 98.25 12 LEU B O 1
ATOM 3088 N N . GLY B 1 13 ? 25.609 -12 13.734 1 97.81 13 GLY B N 1
ATOM 3089 C CA . GLY B 1 13 ? 26.891 -12.523 14.156 1 97.81 13 GLY B CA 1
ATOM 3090 C C . GLY B 1 13 ? 27.891 -11.438 14.508 1 97.81 13 GLY B C 1
ATOM 3091 O O . GLY B 1 13 ? 27.562 -10.492 15.219 1 97.81 13 GLY B O 1
ATOM 3092 N N . ASP B 1 14 ? 29.156 -11.617 13.992 1 97.06 14 ASP B N 1
ATOM 3093 C CA . ASP B 1 14 ? 30.203 -10.648 14.266 1 97.06 14 ASP B CA 1
ATOM 3094 C C . ASP B 1 14 ? 30.375 -9.68 13.102 1 97.06 14 ASP B C 1
ATOM 3096 O O . ASP B 1 14 ? 31.125 -8.703 13.195 1 97.06 14 ASP B O 1
ATOM 3100 N N . ASP B 1 15 ? 29.625 -9.906 12.078 1 97.38 15 ASP B N 1
ATOM 3101 C CA . ASP B 1 15 ? 29.859 -9.172 10.836 1 97.38 15 ASP B CA 1
ATOM 3102 C C . ASP B 1 15 ? 29.109 -7.844 10.828 1 97.38 15 ASP B C 1
ATOM 3104 O O . ASP B 1 15 ? 29.5 -6.902 10.141 1 97.38 15 ASP B O 1
ATOM 3108 N N . PHE B 1 16 ? 28.016 -7.84 11.547 1 98.62 16 PHE B N 1
ATOM 3109 C CA . PHE B 1 16 ? 27.172 -6.645 11.562 1 98.62 16 PHE B CA 1
ATOM 3110 C C . PHE B 1 16 ? 26.875 -6.219 12.992 1 98.62 16 PHE B C 1
ATOM 3112 O O . PHE B 1 16 ? 26.641 -7.062 13.867 1 98.62 16 PHE B O 1
ATOM 3119 N N . ASP B 1 17 ? 26.781 -4.91 13.188 1 98.69 17 ASP B N 1
ATOM 3120 C CA . ASP B 1 17 ? 26.438 -4.363 14.5 1 98.69 17 ASP B CA 1
ATOM 3121 C C . ASP B 1 17 ? 24.922 -4.324 14.695 1 98.69 17 ASP B C 1
ATOM 3123 O O . ASP B 1 17 ? 24.438 -4.281 15.836 1 98.69 17 ASP B O 1
ATOM 3127 N N . GLY B 1 18 ? 24.172 -4.281 13.57 1 98.75 18 GLY B N 1
ATOM 3128 C CA . GLY B 1 18 ? 22.719 -4.184 13.672 1 98.75 18 GLY B CA 1
ATOM 3129 C C . GLY B 1 18 ? 22.016 -4.41 12.344 1 98.75 18 GLY B C 1
ATOM 3130 O O . GLY B 1 18 ? 22.672 -4.652 11.328 1 98.75 18 GLY B O 1
ATOM 3131 N N . TYR B 1 19 ? 20.703 -4.477 12.359 1 98.94 19 TYR B N 1
ATOM 3132 C CA . TYR B 1 19 ? 19.812 -4.578 11.211 1 98.94 19 TYR B CA 1
ATOM 3133 C C . TYR B 1 19 ? 18.969 -3.316 11.062 1 98.94 19 TYR B C 1
ATOM 3135 O O . TYR B 1 19 ? 18.281 -2.906 12.008 1 98.94 19 TYR B O 1
ATOM 3143 N N . LEU B 1 20 ? 19.031 -2.666 9.891 1 98.94 20 LEU B N 1
ATOM 3144 C CA . LEU B 1 20 ? 18.469 -1.335 9.688 1 98.94 20 LEU B CA 1
ATOM 3145 C C . LEU B 1 20 ? 17.359 -1.369 8.648 1 98.94 20 LEU B C 1
ATOM 3147 O O . LEU B 1 20 ? 17.531 -1.916 7.559 1 98.94 20 LEU B O 1
ATOM 3151 N N . ILE B 1 21 ? 16.203 -0.86 9.016 1 98.88 21 ILE B N 1
ATOM 3152 C CA . ILE B 1 21 ? 15.086 -0.709 8.086 1 98.88 21 ILE B CA 1
ATOM 3153 C C . ILE B 1 21 ? 14.68 0.759 8 1 98.88 21 ILE B C 1
ATOM 3155 O O . ILE B 1 21 ? 14.695 1.471 9.008 1 98.88 21 ILE B O 1
ATOM 3159 N N . SER B 1 22 ? 14.398 1.284 6.883 1 98.5 22 SER B N 1
ATOM 3160 C CA . SER B 1 22 ? 13.844 2.611 6.645 1 98.5 22 SER B CA 1
ATOM 3161 C C . SER B 1 22 ? 12.633 2.545 5.719 1 98.5 22 SER B C 1
ATOM 3163 O O . SER B 1 22 ? 12.781 2.473 4.5 1 98.5 22 SER B O 1
ATOM 3165 N N . ALA B 1 23 ? 11.461 2.566 6.215 1 98.25 23 ALA B N 1
ATOM 3166 C CA . ALA B 1 23 ? 10.188 2.4 5.523 1 98.25 23 ALA B CA 1
ATOM 3167 C C . ALA B 1 23 ? 9.023 2.859 6.395 1 98.25 23 ALA B C 1
ATOM 3169 O O . ALA B 1 23 ? 9.203 3.148 7.582 1 98.25 23 ALA B O 1
ATOM 3170 N N . ASP B 1 24 ? 7.898 3.031 5.859 1 96.81 24 ASP B N 1
ATOM 3171 C CA . ASP B 1 24 ? 6.719 3.324 6.668 1 96.81 24 ASP B CA 1
ATOM 3172 C C . ASP B 1 24 ? 6.047 2.037 7.145 1 96.81 24 ASP B C 1
ATOM 3174 O O . ASP B 1 24 ? 6.582 0.944 6.957 1 96.81 24 ASP B O 1
ATOM 3178 N N . GLY B 1 25 ? 4.941 2.158 7.773 1 95.75 25 GLY B N 1
ATOM 3179 C CA . GLY B 1 25 ? 4.281 1.044 8.438 1 95.75 25 GLY B CA 1
ATOM 3180 C C . GLY B 1 25 ? 3.652 0.061 7.465 1 95.75 25 GLY B C 1
ATOM 3181 O O . GLY B 1 25 ? 3.264 -1.042 7.855 1 95.75 25 GLY B O 1
ATOM 3182 N N . THR B 1 26 ? 3.582 0.4 6.152 1 94.94 26 THR B N 1
ATOM 3183 C CA . THR B 1 26 ? 3.002 -0.528 5.191 1 94.94 26 THR B CA 1
ATOM 3184 C C . THR B 1 26 ? 3.998 -1.626 4.828 1 94.94 26 THR B C 1
ATOM 3186 O O . THR B 1 26 ? 3.621 -2.643 4.242 1 94.94 26 THR B O 1
ATOM 3189 N N . ASP B 1 27 ? 5.273 -1.379 5.141 1 97.38 27 ASP B N 1
ATOM 3190 C CA . ASP B 1 27 ? 6.273 -2.43 4.984 1 97.38 27 ASP B CA 1
ATOM 3191 C C . ASP B 1 27 ? 6.156 -3.469 6.094 1 97.38 27 ASP B C 1
ATOM 3193 O O . ASP B 1 27 ? 6.336 -3.148 7.273 1 97.38 27 ASP B O 1
ATOM 3197 N N . SER B 1 28 ? 5.938 -4.695 5.695 1 98.06 28 SER B N 1
ATOM 3198 C CA . SER B 1 28 ? 5.629 -5.734 6.672 1 98.06 28 SER B CA 1
ATOM 3199 C C . SER B 1 28 ? 6.824 -6.027 7.57 1 98.06 28 SER B C 1
ATOM 3201 O O . SER B 1 28 ? 6.66 -6.355 8.75 1 98.06 28 SER B O 1
ATOM 3203 N N . ASN B 1 29 ? 8.031 -5.945 7.035 1 98.38 29 ASN B N 1
ATOM 3204 C CA . ASN B 1 29 ? 9.219 -6.125 7.867 1 98.38 29 ASN B CA 1
ATOM 3205 C C . ASN B 1 29 ? 9.367 -5.004 8.891 1 98.38 29 ASN B C 1
ATOM 3207 O O . ASN B 1 29 ? 9.688 -5.258 10.055 1 98.38 29 ASN B O 1
ATOM 3211 N N . GLN B 1 30 ? 9.086 -3.781 8.445 1 98.5 30 GLN B N 1
ATOM 3212 C CA . GLN B 1 30 ? 9.117 -2.627 9.336 1 98.5 30 GLN B CA 1
ATOM 3213 C C . GLN B 1 30 ? 8.094 -2.77 10.453 1 98.5 30 GLN B C 1
ATOM 3215 O O . GLN B 1 30 ? 8.414 -2.594 11.633 1 98.5 30 GLN B O 1
ATOM 3220 N N . LEU B 1 31 ? 6.883 -3.086 10.039 1 98.19 31 LEU B N 1
ATOM 3221 C CA . LEU B 1 31 ? 5.797 -3.252 10.992 1 98.19 31 LEU B CA 1
ATOM 3222 C C . LEU B 1 31 ? 6.109 -4.371 11.984 1 98.19 31 LEU B C 1
ATOM 3224 O O . LEU B 1 31 ? 5.918 -4.207 13.188 1 98.19 31 LEU B O 1
ATOM 3228 N N . TYR B 1 32 ? 6.609 -5.496 11.469 1 98.38 32 TYR B N 1
ATOM 3229 C CA . TYR B 1 32 ? 6.863 -6.676 12.289 1 98.38 32 TYR B CA 1
ATOM 3230 C C . TYR B 1 32 ? 7.98 -6.41 13.289 1 98.38 32 TYR B C 1
ATOM 3232 O O . TYR B 1 32 ? 7.867 -6.766 14.469 1 98.38 32 TYR B O 1
ATOM 3240 N N . LEU B 1 33 ? 9.031 -5.801 12.859 1 98.31 33 LEU B N 1
ATOM 3241 C CA . LEU B 1 33 ? 10.203 -5.582 13.703 1 98.31 33 LEU B CA 1
ATOM 3242 C C . LEU B 1 33 ? 9.93 -4.504 14.742 1 98.31 33 LEU B C 1
ATOM 3244 O O . LEU B 1 33 ? 10.203 -4.703 15.93 1 98.31 33 LEU B O 1
ATOM 3248 N N . SER B 1 34 ? 9.352 -3.414 14.32 1 98.12 34 SER B N 1
ATOM 3249 C CA . SER B 1 34 ? 9.188 -2.254 15.188 1 98.12 34 SER B CA 1
ATOM 3250 C C . SER B 1 34 ? 7.906 -2.357 16.016 1 98.12 34 SER B C 1
ATOM 3252 O O . SER B 1 34 ? 7.797 -1.749 17.078 1 98.12 34 SER B O 1
ATOM 3254 N N . GLY B 1 35 ? 6.902 -3.064 15.469 1 97.44 35 GLY B N 1
ATOM 3255 C CA . GLY B 1 35 ? 5.578 -3.07 16.062 1 97.44 35 GLY B CA 1
ATOM 3256 C C . GLY B 1 35 ? 4.855 -1.74 15.938 1 97.44 35 GLY B C 1
ATOM 3257 O O . GLY B 1 35 ? 3.955 -1.438 16.719 1 97.44 35 GLY B O 1
ATOM 3258 N N . PHE B 1 36 ? 5.32 -0.894 15.023 1 97 36 PHE B N 1
ATOM 3259 C CA . PHE B 1 36 ? 4.805 0.467 14.93 1 97 36 PHE B CA 1
ATOM 3260 C C . PHE B 1 36 ? 4.219 0.734 13.547 1 97 36 PHE B C 1
ATOM 3262 O O . PHE B 1 36 ? 4.93 0.657 12.547 1 97 36 PHE B O 1
ATOM 3269 N N . ASP B 1 37 ? 2.955 1.024 13.422 1 95.69 37 ASP B N 1
ATOM 3270 C CA . ASP B 1 37 ? 2.229 1.307 12.188 1 95.69 37 ASP B CA 1
ATOM 3271 C C . ASP B 1 37 ? 2.094 2.811 11.961 1 95.69 37 ASP B C 1
ATOM 3273 O O . ASP B 1 37 ? 1.143 3.432 12.445 1 95.69 37 ASP B O 1
ATOM 3277 N N . ALA B 1 38 ? 3.047 3.408 11.219 1 95.25 38 ALA B N 1
ATOM 3278 C CA . ALA B 1 38 ? 3.029 4.844 10.938 1 95.25 38 ALA B CA 1
ATOM 3279 C C . ALA B 1 38 ? 2.945 5.109 9.438 1 95.25 38 ALA B C 1
ATOM 3281 O O . ALA B 1 38 ? 3.582 4.418 8.641 1 95.25 38 ALA B O 1
ATOM 3282 N N . PRO B 1 39 ? 2.174 6.094 9.062 1 92.75 39 PRO B N 1
ATOM 3283 C CA . PRO B 1 39 ? 2.072 6.426 7.637 1 92.75 39 PRO B CA 1
ATOM 3284 C C . PRO B 1 39 ? 3.346 7.066 7.09 1 92.75 39 PRO B C 1
ATOM 3286 O O . PRO B 1 39 ? 3.643 6.938 5.898 1 92.75 39 PRO B O 1
ATOM 3289 N N . ASP B 1 40 ? 4.09 7.777 7.93 1 92.69 40 ASP B N 1
ATOM 3290 C CA . ASP B 1 40 ? 5.355 8.367 7.512 1 92.69 40 ASP B CA 1
ATOM 3291 C C . ASP B 1 40 ? 6.5 7.367 7.656 1 92.69 40 ASP B C 1
ATOM 3293 O O . ASP B 1 40 ? 6.543 6.602 8.625 1 92.69 40 ASP B O 1
ATOM 3297 N N . PRO B 1 41 ? 7.43 7.414 6.668 1 96.44 41 PRO B N 1
ATOM 3298 C CA . PRO B 1 41 ? 8.594 6.539 6.824 1 96.44 41 PRO B CA 1
ATOM 3299 C C . PRO B 1 41 ? 9.406 6.848 8.078 1 96.44 41 PRO B C 1
ATOM 3301 O O . PRO B 1 41 ? 9.523 8.016 8.469 1 96.44 41 PRO B O 1
ATOM 3304 N N . TYR B 1 42 ? 9.977 5.875 8.766 1 98.19 42 TYR B N 1
ATOM 3305 C CA . TYR B 1 42 ? 10.844 5.961 9.938 1 98.19 42 TYR B CA 1
ATOM 3306 C C . TYR B 1 42 ? 11.938 4.906 9.883 1 98.19 42 TYR B C 1
ATOM 3308 O O . TYR B 1 42 ? 11.969 4.078 8.977 1 98.19 42 TYR B O 1
ATOM 3316 N N . THR B 1 43 ? 12.898 5.039 10.75 1 98.88 43 THR B N 1
ATOM 3317 C CA . THR B 1 43 ? 14.047 4.141 10.766 1 98.88 43 THR B CA 1
ATOM 3318 C C . THR B 1 43 ? 14.023 3.254 12.008 1 98.88 43 THR B C 1
ATOM 3320 O O . THR B 1 43 ? 13.781 3.736 13.117 1 98.88 43 THR B O 1
ATOM 3323 N N . THR B 1 44 ? 14.164 1.985 11.828 1 98.88 44 THR B N 1
ATOM 3324 C CA . THR B 1 44 ? 14.281 1.013 12.914 1 98.88 44 THR B CA 1
ATOM 3325 C C . THR B 1 44 ? 15.664 0.362 12.898 1 98.88 44 THR B C 1
ATOM 3327 O O . THR B 1 44 ? 16.109 -0.144 11.867 1 98.88 44 THR B O 1
ATOM 3330 N N . LEU B 1 45 ? 16.328 0.427 14.008 1 98.94 45 LEU B N 1
ATOM 3331 C CA . LEU B 1 45 ? 17.594 -0.274 14.242 1 98.94 45 LEU B CA 1
ATOM 3332 C C . LEU B 1 45 ? 17.406 -1.415 15.234 1 98.94 45 LEU B C 1
ATOM 3334 O O . LEU B 1 45 ? 17 -1.188 16.375 1 98.94 45 LEU B O 1
ATOM 3338 N N . TYR B 1 46 ? 17.594 -2.604 14.766 1 98.88 46 TYR B N 1
ATOM 3339 C CA . TYR B 1 46 ? 17.641 -3.758 15.656 1 98.88 46 TYR B CA 1
ATOM 3340 C C . TYR B 1 46 ? 19.094 -4.105 16.016 1 98.88 46 TYR B C 1
ATOM 3342 O O . TYR B 1 46 ? 19.953 -4.195 15.125 1 98.88 46 TYR B O 1
ATOM 3350 N N . THR B 1 47 ? 19.438 -4.262 17.234 1 98.38 47 THR B N 1
ATOM 3351 C CA . THR B 1 47 ? 20.672 -4.828 17.766 1 98.38 47 THR B CA 1
ATOM 3352 C C . THR B 1 47 ? 20.375 -5.91 18.797 1 98.38 47 THR B C 1
ATOM 3354 O O . THR B 1 47 ? 19.266 -5.992 19.312 1 98.38 47 THR B O 1
ATOM 3357 N N . PRO B 1 48 ? 21.359 -6.758 19.031 1 96.19 48 PRO B N 1
ATOM 3358 C CA . PRO B 1 48 ? 21.141 -7.766 20.078 1 96.19 48 PRO B CA 1
ATOM 3359 C C . PRO B 1 48 ? 20.734 -7.156 21.422 1 96.19 48 PRO B C 1
ATOM 3361 O O . PRO B 1 48 ? 20.141 -7.836 22.25 1 96.19 48 PRO B O 1
ATOM 3364 N N . ASP B 1 49 ? 21.031 -5.867 21.609 1 96.06 49 ASP B N 1
ATOM 3365 C CA . ASP B 1 49 ? 20.734 -5.215 22.875 1 96.06 49 ASP B CA 1
ATOM 3366 C C . ASP B 1 49 ? 19.328 -4.613 22.875 1 96.06 49 ASP B C 1
ATOM 3368 O O . ASP B 1 49 ? 18.812 -4.219 23.922 1 96.06 49 ASP B O 1
ATOM 3372 N N . GLY B 1 50 ? 18.75 -4.492 21.719 1 97.5 50 GLY B N 1
ATOM 3373 C CA . GLY B 1 50 ? 17.391 -3.957 21.703 1 97.5 50 GLY B CA 1
ATOM 3374 C C . GLY B 1 50 ? 17.016 -3.344 20.359 1 97.5 50 GLY B C 1
ATOM 3375 O O . GLY B 1 50 ? 17.781 -3.387 19.406 1 97.5 50 GLY B O 1
ATOM 3376 N N . ILE B 1 51 ? 15.781 -2.848 20.297 1 98.62 51 ILE B N 1
ATOM 3377 C CA . ILE B 1 51 ? 15.203 -2.197 19.125 1 98.62 51 ILE B CA 1
ATOM 3378 C C . ILE B 1 51 ? 15.125 -0.69 19.359 1 98.62 51 ILE B C 1
ATOM 3380 O O . ILE B 1 51 ? 14.656 -0.24 20.406 1 98.62 51 ILE B O 1
ATOM 3384 N N . HIS B 1 52 ? 15.586 0.112 18.406 1 98.88 52 HIS B N 1
ATOM 3385 C CA . HIS B 1 52 ? 15.641 1.566 18.5 1 98.88 52 HIS B CA 1
ATOM 3386 C C . HIS B 1 52 ? 14.992 2.225 17.281 1 98.88 52 HIS B C 1
ATOM 3388 O O . HIS B 1 52 ? 15.258 1.839 16.141 1 98.88 52 HIS B O 1
ATOM 3394 N N . LEU B 1 53 ? 14.109 3.221 17.531 1 98.88 53 LEU B N 1
ATOM 3395 C CA . LEU B 1 53 ? 13.422 3.9 16.438 1 98.88 53 LEU B CA 1
ATOM 3396 C C . LEU B 1 53 ? 13.891 5.344 16.312 1 98.88 53 LEU B C 1
ATOM 3398 O O . LEU B 1 53 ? 14.164 6.004 17.312 1 98.88 53 LEU B O 1
ATOM 3402 N N . LEU B 1 54 ? 14.055 5.832 15.141 1 98.81 54 LEU B N 1
ATOM 3403 C CA . LEU B 1 54 ? 14.195 7.238 14.781 1 98.81 54 LEU B CA 1
ATOM 3404 C C . LEU B 1 54 ? 12.984 7.715 13.977 1 98.81 54 LEU B C 1
ATOM 3406 O O . LEU B 1 54 ? 12.766 7.262 12.852 1 98.81 54 LEU B O 1
ATOM 3410 N N . VAL B 1 55 ? 12.188 8.602 14.57 1 97.31 55 VAL B N 1
ATOM 3411 C CA . VAL B 1 55 ? 10.898 8.977 13.992 1 97.31 55 VAL B CA 1
ATOM 3412 C C . VAL B 1 55 ? 10.797 10.492 13.891 1 97.31 55 VAL B C 1
ATOM 3414 O O . VAL B 1 55 ? 11.641 11.211 14.438 1 97.31 55 VAL B O 1
ATOM 3417 N N . SER B 1 56 ? 9.852 10.984 13.125 1 93.88 56 SER B N 1
ATOM 3418 C CA . SER B 1 56 ? 9.523 12.406 13.117 1 93.88 56 SER B CA 1
ATOM 3419 C C . SER B 1 56 ? 8.914 12.844 14.445 1 93.88 56 SER B C 1
ATOM 3421 O O . SER B 1 56 ? 8.469 12 15.234 1 93.88 56 SER B O 1
ATOM 3423 N N . GLY B 1 57 ? 8.953 14.141 14.695 1 91.38 57 GLY B N 1
ATOM 3424 C CA . GLY B 1 57 ? 8.297 14.656 15.891 1 91.38 57 GLY B CA 1
ATOM 3425 C C . GLY B 1 57 ? 6.836 14.273 15.977 1 91.38 57 GLY B C 1
ATOM 3426 O O . GLY B 1 57 ? 6.328 13.992 17.062 1 91.38 57 GLY B O 1
ATOM 3427 N N . LEU B 1 58 ? 6.184 14.156 14.852 1 91.62 58 LEU B N 1
ATOM 3428 C CA . LEU B 1 58 ? 4.754 13.867 14.766 1 91.62 58 LEU B CA 1
ATOM 3429 C C . LEU B 1 58 ? 4.457 12.453 15.266 1 91.62 58 LEU B C 1
ATOM 3431 O O . LEU B 1 58 ? 3.389 12.203 15.82 1 91.62 58 LEU B O 1
ATOM 3435 N N . GLU B 1 59 ? 5.422 11.555 15.031 1 93.88 59 GLU B N 1
ATOM 3436 C CA . GLU B 1 59 ? 5.188 10.148 15.336 1 93.88 59 GLU B CA 1
ATOM 3437 C C . GLU B 1 59 ? 5.758 9.781 16.703 1 93.88 59 GLU B C 1
ATOM 3439 O O . GLU B 1 59 ? 5.535 8.68 17.203 1 93.88 59 GLU B O 1
ATOM 3444 N N . TYR B 1 60 ? 6.453 10.688 17.359 1 94.56 60 TYR B N 1
ATOM 3445 C CA . TYR B 1 60 ? 7.254 10.383 18.547 1 94.56 60 TYR B CA 1
ATOM 3446 C C . TYR B 1 60 ? 6.379 9.844 19.672 1 94.56 60 TYR B C 1
ATOM 3448 O O . TYR B 1 60 ? 6.641 8.773 20.219 1 94.56 60 TYR B O 1
ATOM 3456 N N . GLY B 1 61 ? 5.312 10.594 19.969 1 91.69 61 GLY B N 1
ATOM 3457 C CA . GLY B 1 61 ? 4.43 10.172 21.047 1 91.69 61 GLY B CA 1
ATOM 3458 C C . GLY B 1 61 ? 3.812 8.805 20.812 1 91.69 61 GLY B C 1
ATOM 3459 O O . GLY B 1 61 ? 3.795 7.957 21.703 1 91.69 61 GLY B O 1
ATOM 3460 N N . ARG B 1 62 ? 3.35 8.578 19.641 1 93.12 62 ARG B N 1
ATOM 3461 C CA . ARG B 1 62 ? 2.729 7.301 19.297 1 93.12 62 ARG B CA 1
ATOM 3462 C C . ARG B 1 62 ? 3.752 6.172 19.312 1 93.12 62 ARG B C 1
ATOM 3464 O O . ARG B 1 62 ? 3.465 5.07 19.781 1 93.12 62 ARG B O 1
ATOM 3471 N N . ALA B 1 63 ? 4.934 6.441 18.75 1 96.88 63 ALA B N 1
ATOM 3472 C CA . ALA B 1 63 ? 5.98 5.422 18.719 1 96.88 63 ALA B CA 1
ATOM 3473 C C . ALA B 1 63 ? 6.34 4.965 20.141 1 96.88 63 ALA B C 1
ATOM 3475 O O . ALA B 1 63 ? 6.52 3.768 20.375 1 96.88 63 ALA B O 1
ATOM 3476 N N . LYS B 1 64 ? 6.43 5.91 21.078 1 95.88 64 LYS B N 1
ATOM 3477 C CA . LYS B 1 64 ? 6.758 5.586 22.453 1 95.88 64 LYS B CA 1
ATOM 3478 C C . LYS B 1 64 ? 5.68 4.711 23.094 1 95.88 64 LYS B C 1
ATOM 3480 O O . LYS B 1 64 ? 5.984 3.816 23.875 1 95.88 64 LYS B O 1
ATOM 3485 N N . LYS B 1 65 ? 4.496 4.961 22.656 1 93.31 65 LYS B N 1
ATOM 3486 C CA . LYS B 1 65 ? 3.354 4.297 23.281 1 93.31 65 LYS B CA 1
ATOM 3487 C C . LYS B 1 65 ? 3.07 2.951 22.625 1 93.31 65 LYS B C 1
ATOM 3489 O O . LYS B 1 65 ? 2.668 1.998 23.297 1 93.31 65 LYS B O 1
ATOM 3494 N N . GLU B 1 66 ? 3.311 2.852 21.375 1 94.94 66 GLU B N 1
ATOM 3495 C CA . GLU B 1 66 ? 2.705 1.759 20.609 1 94.94 66 GLU B CA 1
ATOM 3496 C C . GLU B 1 66 ? 3.764 0.781 20.109 1 94.94 66 GLU B C 1
ATOM 3498 O O . GLU B 1 66 ? 3.455 -0.37 19.797 1 94.94 66 GLU B O 1
ATOM 3503 N N . SER B 1 67 ? 5.031 1.188 19.953 1 97.5 67 SER B N 1
ATOM 3504 C CA . SER B 1 67 ? 6.031 0.352 19.297 1 97.5 67 SER B CA 1
ATOM 3505 C C . SER B 1 67 ? 6.637 -0.65 20.281 1 97.5 67 SER B C 1
ATOM 3507 O O . SER B 1 67 ? 6.355 -0.604 21.484 1 97.5 67 SER B O 1
ATOM 3509 N N . ARG B 1 68 ? 7.434 -1.536 19.719 1 96.44 68 ARG B N 1
ATOM 3510 C CA . ARG B 1 68 ? 8.203 -2.508 20.484 1 96.44 68 ARG B CA 1
ATOM 3511 C C . ARG B 1 68 ? 9.586 -1.962 20.844 1 96.44 68 ARG B C 1
ATOM 3513 O O . ARG B 1 68 ? 10.445 -2.697 21.328 1 96.44 68 ARG B O 1
ATOM 3520 N N . ALA B 1 69 ? 9.828 -0.748 20.625 1 98 69 ALA B N 1
ATOM 3521 C CA . ALA B 1 69 ? 11.18 -0.201 20.719 1 98 69 ALA B CA 1
ATOM 3522 C C . ALA B 1 69 ? 11.602 -0.01 22.172 1 98 69 ALA B C 1
ATOM 3524 O O . ALA B 1 69 ? 10.773 0.327 23.016 1 98 69 ALA B O 1
ATOM 3525 N N . ASP B 1 70 ? 12.836 -0.229 22.438 1 98.38 70 ASP B N 1
ATOM 3526 C CA . ASP B 1 70 ? 13.445 0.075 23.719 1 98.38 70 ASP B CA 1
ATOM 3527 C C . ASP B 1 70 ? 13.734 1.569 23.859 1 98.38 70 ASP B C 1
ATOM 3529 O O . ASP B 1 70 ? 13.68 2.121 24.953 1 98.38 70 ASP B O 1
ATOM 3533 N N . THR B 1 71 ? 14.102 2.201 22.75 1 98.56 71 THR B N 1
ATOM 3534 C CA . THR B 1 71 ? 14.305 3.646 22.734 1 98.56 71 THR B CA 1
ATOM 3535 C C . THR B 1 71 ? 13.703 4.262 21.484 1 98.56 71 THR B C 1
ATOM 3537 O O . THR B 1 71 ? 13.664 3.621 20.422 1 98.56 71 THR B O 1
ATOM 3540 N N . VAL B 1 72 ? 13.203 5.418 21.625 1 98.38 72 VAL B N 1
ATOM 3541 C CA . VAL B 1 72 ? 12.672 6.203 20.516 1 98.38 72 VAL B CA 1
ATOM 3542 C C . VAL B 1 72 ? 13.328 7.578 20.484 1 98.38 72 VAL B C 1
ATOM 3544 O O . VAL B 1 72 ? 13.352 8.281 21.5 1 98.38 72 VAL B O 1
ATOM 3547 N N . SER B 1 73 ? 13.898 7.941 19.359 1 98.19 73 SER B N 1
ATOM 3548 C CA . SER B 1 73 ? 14.492 9.258 19.141 1 98.19 73 SER B CA 1
ATOM 3549 C C . SER B 1 73 ? 13.758 10.016 18.047 1 98.19 73 SER B C 1
ATOM 3551 O O . SER B 1 73 ? 13.008 9.43 17.266 1 98.19 73 SER B O 1
ATOM 3553 N N . ARG B 1 74 ? 13.977 11.398 18.047 1 95.88 74 ARG B N 1
ATOM 3554 C CA . ARG B 1 74 ? 13.375 12.25 17.031 1 95.88 74 ARG B CA 1
ATOM 3555 C C . ARG B 1 74 ? 14.414 12.688 16.016 1 95.88 74 ARG B C 1
ATOM 3557 O O . ARG B 1 74 ? 15.578 12.922 16.359 1 95.88 74 ARG B O 1
ATOM 3564 N N . LEU B 1 75 ? 13.961 12.805 14.789 1 96.06 75 LEU B N 1
ATOM 3565 C CA . LEU B 1 75 ? 14.812 13.375 13.758 1 96.06 75 LEU B CA 1
ATOM 3566 C C . LEU B 1 75 ? 15.391 14.719 14.195 1 96.06 75 LEU B C 1
ATOM 3568 O O . LEU B 1 75 ? 16.531 15.039 13.883 1 96.06 75 LEU B O 1
ATOM 3572 N N . SER B 1 76 ? 14.609 15.492 14.961 1 93.25 76 SER B N 1
ATOM 3573 C CA . SER B 1 76 ? 15.047 16.812 15.414 1 93.25 76 SER B CA 1
ATOM 3574 C C . SER B 1 76 ? 16.234 16.688 16.359 1 93.25 76 SER B C 1
ATOM 3576 O O . SER B 1 76 ? 17.047 17.625 16.469 1 93.25 76 SER B O 1
ATOM 3578 N N . ASP B 1 77 ? 16.359 15.508 17.094 1 95.75 77 ASP B N 1
ATOM 3579 C CA . ASP B 1 77 ? 17.5 15.266 17.984 1 95.75 77 ASP B CA 1
ATOM 3580 C C . ASP B 1 77 ? 18.812 15.203 17.203 1 95.75 77 ASP B C 1
ATOM 3582 O O . ASP B 1 77 ? 19.891 15.32 17.781 1 95.75 77 ASP B O 1
ATOM 3586 N N . TYR B 1 78 ? 18.719 15.094 15.914 1 97.5 78 TYR B N 1
ATOM 3587 C CA . TYR B 1 78 ? 19.906 14.953 15.078 1 97.5 78 TYR B CA 1
ATOM 3588 C C . TYR B 1 78 ? 19.938 16.031 14.008 1 97.5 78 TYR B C 1
ATOM 3590 O O . TYR B 1 78 ? 20.453 15.812 12.898 1 97.5 78 TYR B O 1
ATOM 3598 N N . ASN B 1 79 ? 19.344 17.156 14.242 1 94.5 79 ASN B N 1
ATOM 3599 C CA . ASN B 1 79 ? 19.391 18.359 13.422 1 94.5 79 ASN B CA 1
ATOM 3600 C C . ASN B 1 79 ? 18.938 18.094 11.992 1 94.5 79 ASN B C 1
ATOM 3602 O O . ASN B 1 79 ? 19.562 18.547 11.039 1 94.5 79 ASN B O 1
ATOM 3606 N N . TYR B 1 80 ? 17.891 17.297 11.859 1 93.75 80 TYR B N 1
ATOM 3607 C CA . TYR B 1 80 ? 17.422 16.891 10.539 1 93.75 80 TYR B CA 1
ATOM 3608 C C . TYR B 1 80 ? 17.031 18.109 9.711 1 93.75 80 TYR B C 1
ATOM 3610 O O . TYR B 1 80 ? 17.297 18.156 8.508 1 93.75 80 TYR B O 1
ATOM 3618 N N . ARG B 1 81 ? 16.375 19.109 10.32 1 89.69 81 ARG B N 1
ATOM 3619 C CA . ARG B 1 81 ? 15.914 20.266 9.57 1 89.69 81 ARG B CA 1
ATOM 3620 C C . ARG B 1 81 ? 17.078 20.984 8.891 1 89.69 81 ARG B C 1
ATOM 3622 O O . ARG B 1 81 ? 17 21.328 7.711 1 89.69 81 ARG B O 1
ATOM 3629 N N . GLU B 1 82 ? 18.109 21.25 9.602 1 91.62 82 GLU B N 1
ATOM 3630 C CA . GLU B 1 82 ? 19.297 21.891 9.047 1 91.62 82 GLU B CA 1
ATOM 3631 C C . GLU B 1 82 ? 19.922 21.031 7.957 1 91.62 82 GLU B C 1
ATOM 3633 O O . GLU B 1 82 ? 20.312 21.531 6.902 1 91.62 82 GLU B O 1
ATOM 3638 N N . LYS B 1 83 ? 20.016 19.734 8.227 1 95.19 83 LYS B N 1
ATOM 3639 C CA . LYS B 1 83 ? 20.609 18.812 7.27 1 95.19 83 LYS B CA 1
ATOM 3640 C C . LYS B 1 83 ? 19.766 18.719 6 1 95.19 83 LYS B C 1
ATOM 3642 O O . LYS B 1 83 ? 20.312 18.641 4.895 1 95.19 83 LYS B O 1
ATOM 3647 N N . TYR B 1 84 ? 18.5 18.734 6.25 1 91.44 84 TYR B N 1
ATOM 3648 C CA . TYR B 1 84 ? 17.578 18.734 5.129 1 91.44 84 TYR B CA 1
ATOM 3649 C C . TYR B 1 84 ? 17.781 19.969 4.25 1 91.44 84 TYR B C 1
ATOM 3651 O O . TYR B 1 84 ? 17.812 19.859 3.023 1 91.44 84 TYR B O 1
ATOM 3659 N N . THR B 1 85 ? 17.875 21.109 4.871 1 87.88 85 THR B N 1
ATOM 3660 C CA . THR B 1 85 ? 18.031 22.375 4.16 1 87.88 85 THR B CA 1
ATOM 3661 C C . THR B 1 85 ? 19.359 22.406 3.408 1 87.88 85 THR B C 1
ATOM 3663 O O . THR B 1 85 ? 19.422 22.859 2.264 1 87.88 85 THR B O 1
ATOM 3666 N N . GLU B 1 86 ? 20.375 21.891 4.027 1 92.25 86 GLU B N 1
ATOM 3667 C CA . GLU B 1 86 ? 21.719 21.984 3.48 1 92.25 86 GLU B CA 1
ATOM 3668 C C . GLU B 1 86 ? 21.969 20.938 2.404 1 92.25 86 GLU B C 1
ATOM 3670 O O . GLU B 1 86 ? 22.641 21.203 1.411 1 92.25 86 GLU B O 1
ATOM 3675 N N . HIS B 1 87 ? 21.422 19.734 2.58 1 94.62 87 HIS B N 1
ATOM 3676 C CA . HIS B 1 87 ? 21.859 18.625 1.744 1 94.62 87 HIS B CA 1
ATOM 3677 C C . HIS B 1 87 ? 20.688 17.984 1.003 1 94.62 87 HIS B C 1
ATOM 3679 O O . HIS B 1 87 ? 20.875 17.094 0.184 1 94.62 87 HIS B O 1
ATOM 3685 N N . GLY B 1 88 ? 19.469 18.453 1.251 1 91.31 88 GLY B N 1
ATOM 3686 C CA . GLY B 1 88 ? 18.266 17.859 0.667 1 91.31 88 GLY B CA 1
ATOM 3687 C C . GLY B 1 88 ? 17.688 16.75 1.521 1 91.31 88 GLY B C 1
ATOM 3688 O O . GLY B 1 88 ? 18.297 16.312 2.496 1 91.31 88 GLY B O 1
ATOM 3689 N N . PRO B 1 89 ? 16.516 16.312 1.155 1 91.44 89 PRO B N 1
ATOM 3690 C CA . PRO B 1 89 ? 15.758 15.398 2.012 1 91.44 89 PRO B CA 1
ATOM 3691 C C . PRO B 1 89 ? 16.438 14.039 2.182 1 91.44 89 PRO B C 1
ATOM 3693 O O . PRO B 1 89 ? 16.5 13.516 3.295 1 91.44 89 PRO B O 1
ATOM 3696 N N . VAL B 1 90 ? 16.938 13.477 1.07 1 94.75 90 VAL B N 1
ATOM 3697 C CA . VAL B 1 90 ? 17.484 12.117 1.117 1 94.75 90 VAL B CA 1
ATOM 3698 C C . VAL B 1 90 ? 18.812 12.109 1.873 1 94.75 90 VAL B C 1
ATOM 3700 O O . VAL B 1 90 ? 18.953 11.398 2.867 1 94.75 90 VAL B O 1
ATOM 3703 N N . VAL B 1 91 ? 19.75 12.992 1.458 1 95.94 91 VAL B N 1
ATOM 3704 C CA . VAL B 1 91 ? 21.078 13.047 2.064 1 95.94 91 VAL B CA 1
ATOM 3705 C C . VAL B 1 91 ? 20.984 13.586 3.49 1 95.94 91 VAL B C 1
ATOM 3707 O O . VAL B 1 91 ? 21.656 13.094 4.395 1 95.94 91 VAL B O 1
ATOM 3710 N N . GLY B 1 92 ? 20.125 14.578 3.645 1 96.69 92 GLY B N 1
ATOM 3711 C CA . GLY B 1 92 ? 19.906 15.094 4.984 1 96.69 92 GLY B CA 1
ATOM 3712 C C . GLY B 1 92 ? 19.406 14.031 5.957 1 96.69 92 GLY B C 1
ATOM 3713 O O . GLY B 1 92 ? 19.891 13.953 7.09 1 96.69 92 GLY B O 1
ATOM 3714 N N . LYS B 1 93 ? 18.438 13.273 5.562 1 96.88 93 LYS B N 1
ATOM 3715 C CA . LYS B 1 93 ? 17.922 12.203 6.406 1 96.88 93 LYS B CA 1
ATOM 3716 C C . LYS B 1 93 ? 19 11.156 6.691 1 96.88 93 LYS B C 1
ATOM 3718 O O . LYS B 1 93 ? 19.109 10.664 7.816 1 96.88 93 LYS B O 1
ATOM 3723 N N . ALA B 1 94 ? 19.781 10.781 5.641 1 98.38 94 ALA B N 1
ATOM 3724 C CA . ALA B 1 94 ? 20.859 9.812 5.824 1 98.38 94 ALA B CA 1
ATOM 3725 C C . ALA B 1 94 ? 21.859 10.297 6.867 1 98.38 94 ALA B C 1
ATOM 3727 O O . ALA B 1 94 ? 22.344 9.516 7.691 1 98.38 94 ALA B O 1
ATOM 3728 N N . LYS B 1 95 ? 22.172 11.594 6.832 1 98.56 95 LYS B N 1
ATOM 3729 C CA . LYS B 1 95 ? 23.109 12.164 7.809 1 98.56 95 LYS B CA 1
ATOM 3730 C C . LYS B 1 95 ? 22.516 12.109 9.219 1 98.56 95 LYS B C 1
ATOM 3732 O O . LYS B 1 95 ? 23.234 11.844 10.18 1 98.56 95 LYS B O 1
ATOM 3737 N N . ALA B 1 96 ? 21.219 12.383 9.352 1 98.5 96 ALA B N 1
ATOM 3738 C CA . ALA B 1 96 ? 20.562 12.227 10.641 1 98.5 96 ALA B CA 1
ATOM 3739 C C . ALA B 1 96 ? 20.625 10.781 11.117 1 98.5 96 ALA B C 1
ATOM 3741 O O . ALA B 1 96 ? 20.906 10.516 12.289 1 98.5 96 ALA B O 1
ATOM 3742 N N . ILE B 1 97 ? 20.359 9.828 10.219 1 98.88 97 ILE B N 1
ATOM 3743 C CA . ILE B 1 97 ? 20.406 8.406 10.547 1 98.88 97 ILE B CA 1
ATOM 3744 C C . ILE B 1 97 ? 21.828 8.023 10.984 1 98.88 97 ILE B C 1
ATOM 3746 O O . ILE B 1 97 ? 22 7.262 11.945 1 98.88 97 ILE B O 1
ATOM 3750 N N . ALA B 1 98 ? 22.859 8.578 10.266 1 98.88 98 ALA B N 1
ATOM 3751 C CA . ALA B 1 98 ? 24.234 8.289 10.625 1 98.88 98 ALA B CA 1
ATOM 3752 C C . ALA B 1 98 ? 24.547 8.734 12.047 1 98.88 98 ALA B C 1
ATOM 3754 O O . ALA B 1 98 ? 25.219 8.031 12.805 1 98.88 98 ALA B O 1
ATOM 3755 N N . GLY B 1 99 ? 24.047 9.961 12.422 1 98.75 99 GLY B N 1
ATOM 3756 C CA . GLY B 1 99 ? 24.203 10.422 13.797 1 98.75 99 GLY B 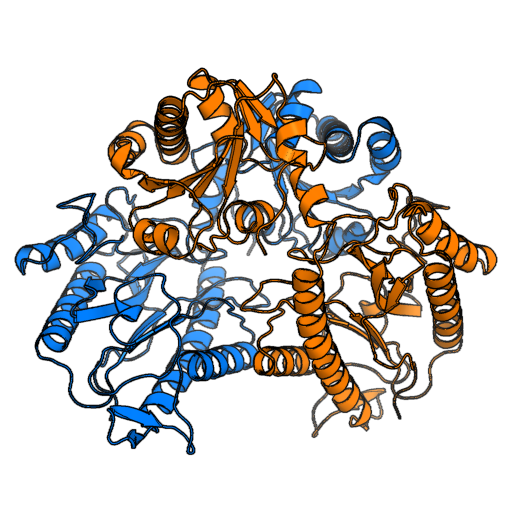CA 1
ATOM 3757 C C . GLY B 1 99 ? 23.531 9.508 14.805 1 98.75 99 GLY B C 1
ATOM 3758 O O . GLY B 1 99 ? 24.109 9.195 15.844 1 98.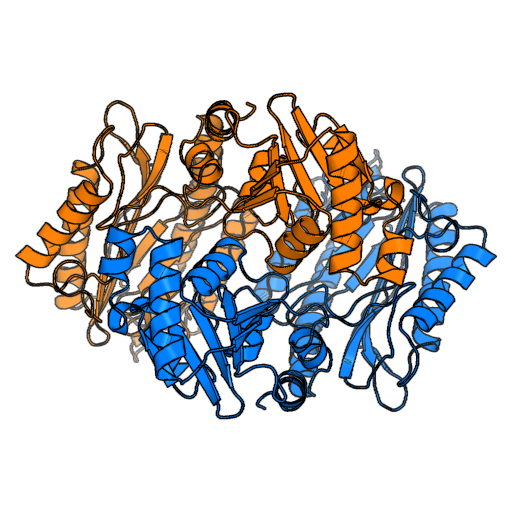75 99 GLY B O 1
ATOM 3759 N N . PHE B 1 100 ? 22.312 9.07 14.5 1 98.81 100 PHE B N 1
ATOM 3760 C CA . PHE B 1 100 ? 21.547 8.141 15.32 1 98.81 100 PHE B CA 1
ATOM 3761 C C . PHE B 1 100 ? 22.297 6.824 15.492 1 98.81 100 PHE B C 1
ATOM 3763 O O . PHE B 1 100 ? 22.375 6.301 16.609 1 98.81 100 PHE B O 1
ATOM 3770 N N . LEU B 1 101 ? 22.828 6.238 14.367 1 98.88 101 LEU B N 1
ATOM 3771 C CA . LEU B 1 101 ? 23.594 4.996 14.406 1 98.88 101 LEU B CA 1
ATOM 3772 C C . LEU B 1 101 ? 24.859 5.164 15.25 1 98.88 101 LEU B C 1
ATOM 3774 O O . LEU B 1 101 ? 25.234 4.258 15.992 1 98.88 101 LEU B O 1
ATOM 3778 N N . ALA B 1 102 ? 25.516 6.34 15.148 1 98.69 102 ALA B N 1
ATOM 3779 C CA . ALA B 1 102 ? 26.703 6.617 15.938 1 98.69 102 ALA B CA 1
ATOM 3780 C C . ALA B 1 102 ? 26.406 6.582 17.438 1 98.69 102 ALA B C 1
ATOM 3782 O O . ALA B 1 102 ? 27.188 6.066 18.219 1 98.69 102 ALA B O 1
ATOM 3783 N N . ASP B 1 103 ? 25.266 7.129 17.812 1 98.31 103 ASP B N 1
ATOM 3784 C CA . ASP B 1 103 ? 24.844 7.152 19.219 1 98.31 103 ASP B CA 1
ATOM 3785 C C . ASP B 1 103 ? 24.656 5.734 19.75 1 98.31 103 ASP B C 1
ATOM 3787 O O . ASP B 1 103 ? 24.656 5.523 20.969 1 98.31 103 ASP B O 1
ATOM 3791 N N . HIS B 1 104 ? 24.469 4.793 18.922 1 98.31 104 HIS B N 1
ATOM 3792 C CA . HIS B 1 104 ? 24.281 3.406 19.328 1 98.31 104 HIS B CA 1
ATOM 3793 C C . HIS B 1 104 ? 25.516 2.566 19.016 1 98.31 104 HIS B C 1
ATOM 3795 O O . HIS B 1 104 ? 25.453 1.336 19.016 1 98.31 104 HIS B O 1
ATOM 3801 N N . ASP B 1 105 ? 26.625 3.211 18.594 1 98.12 105 ASP B N 1
ATOM 3802 C CA . ASP B 1 105 ? 27.906 2.586 18.344 1 98.12 105 ASP B CA 1
ATOM 3803 C C . ASP B 1 105 ? 27.828 1.611 17.172 1 98.12 105 ASP B C 1
ATOM 3805 O O . ASP B 1 105 ? 28.344 0.49 17.25 1 98.12 105 ASP B O 1
ATOM 3809 N N . ILE B 1 106 ? 27.109 2.006 16.141 1 98.69 106 ILE B N 1
ATOM 3810 C CA . ILE B 1 106 ? 26.906 1.166 14.961 1 98.69 106 ILE B CA 1
ATOM 3811 C C . ILE B 1 106 ? 27.828 1.633 13.828 1 98.69 106 ILE B C 1
ATOM 3813 O O . ILE B 1 106 ? 27.828 2.812 13.469 1 98.69 106 ILE B O 1
ATOM 3817 N N . GLU B 1 107 ? 28.531 0.719 13.258 1 98.56 107 GLU B N 1
ATOM 3818 C CA . GLU B 1 107 ? 29.406 1.027 12.133 1 98.56 107 GLU B CA 1
ATOM 3819 C C . GLU B 1 107 ? 29.062 0.182 10.914 1 98.56 107 GLU B C 1
ATOM 3821 O O . GLU B 1 107 ? 29.359 0.563 9.781 1 98.56 107 GLU B O 1
ATOM 3826 N N . ALA B 1 108 ? 28.5 -0.975 11.141 1 98.81 108 ALA B N 1
ATOM 3827 C CA . ALA B 1 108 ? 28.172 -1.919 10.07 1 98.81 108 ALA B CA 1
ATOM 3828 C C . ALA B 1 108 ? 26.75 -2.453 10.242 1 98.81 108 ALA B C 1
ATOM 3830 O O . ALA B 1 108 ? 26.422 -3.049 11.273 1 98.81 108 ALA B O 1
ATOM 3831 N N . VAL B 1 109 ? 25.938 -2.201 9.195 1 98.88 109 VAL B N 1
ATOM 3832 C CA . VAL B 1 109 ? 24.547 -2.66 9.297 1 98.88 109 VAL B CA 1
ATOM 3833 C C . VAL B 1 109 ? 24.203 -3.543 8.102 1 98.88 109 VAL B C 1
ATOM 3835 O O . VAL B 1 109 ? 24.688 -3.311 6.992 1 98.88 109 VAL B O 1
ATOM 3838 N N . ALA B 1 110 ? 23.391 -4.57 8.344 1 98.81 110 ALA B N 1
ATOM 3839 C CA . ALA B 1 110 ? 22.641 -5.262 7.297 1 98.81 110 ALA B CA 1
ATOM 3840 C C . ALA B 1 110 ? 21.266 -4.641 7.109 1 98.81 110 ALA B C 1
ATOM 3842 O O . ALA B 1 110 ? 20.703 -4.082 8.055 1 98.81 110 ALA B O 1
ATOM 3843 N N . THR B 1 111 ? 20.781 -4.648 5.945 1 98.81 111 THR B N 1
ATOM 3844 C CA . THR B 1 111 ? 19.469 -4.117 5.633 1 98.81 111 THR B CA 1
ATOM 3845 C C . THR B 1 111 ? 18.656 -5.117 4.809 1 98.81 111 THR B C 1
ATOM 3847 O O . THR B 1 111 ? 19.219 -6.066 4.25 1 98.81 111 THR B O 1
ATOM 3850 N N . PRO B 1 112 ? 17.328 -4.98 4.762 1 98.31 112 PRO B N 1
ATOM 3851 C CA . PRO B 1 112 ? 16.578 -5.746 3.764 1 98.31 112 PRO B CA 1
ATOM 3852 C C . PRO B 1 112 ? 17.016 -5.449 2.334 1 98.31 112 PRO B C 1
ATOM 3854 O O . PRO B 1 112 ? 17.641 -4.418 2.08 1 98.31 112 PRO B O 1
ATOM 3857 N N . ALA B 1 113 ? 16.625 -6.352 1.457 1 97.88 113 ALA B N 1
ATOM 3858 C CA . ALA B 1 113 ? 17.016 -6.234 0.055 1 97.88 113 ALA B CA 1
ATOM 3859 C C . ALA B 1 113 ? 16.453 -4.965 -0.571 1 97.88 113 ALA B C 1
ATOM 3861 O O . ALA B 1 113 ? 17.078 -4.359 -1.44 1 97.88 113 ALA B O 1
ATOM 3862 N N . ASP B 1 114 ? 15.258 -4.535 -0.098 1 97.31 114 ASP B N 1
ATOM 3863 C CA . ASP B 1 114 ? 14.562 -3.43 -0.742 1 97.31 114 ASP B CA 1
ATOM 3864 C C . ASP B 1 114 ? 14.836 -2.111 -0.023 1 97.31 114 ASP B C 1
ATOM 3866 O O . ASP B 1 114 ? 14.094 -1.142 -0.184 1 97.31 114 ASP B O 1
ATOM 3870 N N . PHE B 1 115 ? 15.883 -2.086 0.898 1 98.69 115 PHE B N 1
ATOM 3871 C CA . PHE B 1 115 ? 16.328 -0.821 1.474 1 98.69 115 PHE B CA 1
ATOM 3872 C C . PHE B 1 115 ? 16.578 0.212 0.381 1 98.69 115 PHE B C 1
ATOM 3874 O O . PHE B 1 115 ? 17.094 -0.12 -0.688 1 98.69 115 PHE B O 1
ATOM 3881 N N . PRO B 1 116 ? 16.203 1.468 0.599 1 98.5 116 PRO B N 1
ATOM 3882 C CA . PRO B 1 116 ? 16.328 2.453 -0.479 1 98.5 116 PRO B CA 1
ATOM 3883 C C . PRO B 1 116 ? 17.766 2.676 -0.922 1 98.5 116 PRO B C 1
ATOM 3885 O O . PRO B 1 116 ? 18.625 2.988 -0.097 1 98.5 116 PRO B O 1
ATOM 3888 N N . LEU B 1 117 ? 17.984 2.633 -2.184 1 98.81 117 LEU B N 1
ATOM 3889 C CA . LEU B 1 117 ? 19.328 2.695 -2.764 1 98.81 117 LEU B CA 1
ATOM 3890 C C . LEU B 1 117 ? 20.016 4.008 -2.408 1 98.81 117 LEU B C 1
ATOM 3892 O O . LEU B 1 117 ? 21.172 4.016 -1.977 1 98.81 117 LEU B O 1
ATOM 3896 N N . ALA B 1 118 ? 19.312 5.152 -2.533 1 98.69 118 ALA B N 1
ATOM 3897 C CA . ALA B 1 118 ? 19.922 6.457 -2.273 1 98.69 118 ALA B CA 1
ATOM 3898 C C . ALA B 1 118 ? 20.328 6.59 -0.811 1 98.69 118 ALA B C 1
ATOM 3900 O O . ALA B 1 118 ? 21.391 7.148 -0.505 1 98.69 118 ALA B O 1
ATOM 3901 N N . THR B 1 119 ? 19.453 6.113 0.076 1 98.62 119 THR B N 1
ATOM 3902 C CA . THR B 1 119 ? 19.766 6.16 1.5 1 98.62 119 THR B CA 1
ATOM 3903 C C . THR B 1 119 ? 20.969 5.285 1.822 1 98.62 119 THR B C 1
ATOM 3905 O O . THR B 1 119 ? 21.859 5.695 2.57 1 98.62 119 THR B O 1
ATOM 3908 N N . GLY B 1 120 ? 20.938 4.043 1.277 1 98.81 120 GLY B N 1
ATOM 3909 C CA . GLY B 1 120 ? 22.078 3.16 1.476 1 98.81 120 GLY B CA 1
ATOM 3910 C C . GLY B 1 120 ? 23.391 3.77 1.02 1 98.81 120 GLY B C 1
ATOM 3911 O O . GLY B 1 120 ? 24.391 3.74 1.751 1 98.81 120 GLY B O 1
ATOM 3912 N N . ASP B 1 121 ? 23.422 4.359 -0.183 1 98.75 121 ASP B N 1
ATOM 3913 C CA . ASP B 1 121 ? 24.625 4.988 -0.734 1 98.75 121 ASP B CA 1
ATOM 3914 C C . ASP B 1 121 ? 25.062 6.18 0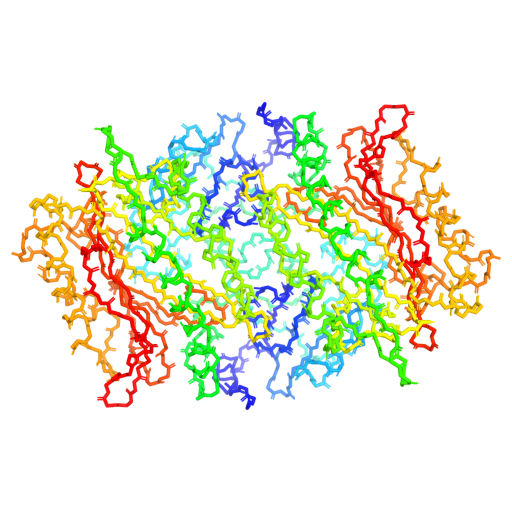.116 1 98.75 121 ASP B C 1
ATOM 3916 O O . ASP B 1 121 ? 26.25 6.371 0.357 1 98.75 121 ASP B O 1
ATOM 3920 N N . ALA B 1 122 ? 24.109 6.992 0.545 1 98.62 122 ALA B N 1
ATOM 3921 C CA . ALA B 1 122 ? 24.422 8.164 1.36 1 98.62 122 ALA B CA 1
ATOM 3922 C C . ALA B 1 122 ? 25.031 7.754 2.695 1 98.62 122 ALA B C 1
ATOM 3924 O O . ALA B 1 122 ? 25.953 8.414 3.195 1 98.62 122 ALA B O 1
ATOM 3925 N N . LEU B 1 123 ? 24.5 6.703 3.301 1 98.81 123 LEU B N 1
ATOM 3926 C CA . LEU B 1 123 ? 25.047 6.203 4.555 1 98.81 123 LEU B CA 1
ATOM 3927 C C . LEU B 1 123 ? 26.469 5.699 4.352 1 98.81 123 LEU B C 1
ATOM 3929 O O . LEU B 1 123 ? 27.344 5.91 5.207 1 98.81 123 LEU B O 1
ATOM 3933 N N . ARG B 1 124 ? 26.734 4.98 3.24 1 98.81 124 ARG B N 1
ATOM 3934 C CA . ARG B 1 124 ? 28.078 4.535 2.91 1 98.81 124 ARG B CA 1
ATOM 3935 C C . ARG B 1 124 ? 29.047 5.715 2.785 1 98.81 124 ARG B C 1
ATOM 3937 O O . ARG B 1 124 ? 30.188 5.648 3.24 1 98.81 124 ARG B O 1
ATOM 3944 N N . GLU B 1 125 ? 28.609 6.758 2.199 1 98.44 125 GLU B N 1
ATOM 3945 C CA . GLU B 1 125 ? 29.406 7.969 2.055 1 98.44 125 GLU B CA 1
ATOM 3946 C C . GLU B 1 125 ? 29.734 8.586 3.412 1 98.44 125 GLU B C 1
ATOM 3948 O O . GLU B 1 125 ? 30.719 9.297 3.557 1 98.44 125 GLU B O 1
ATOM 3953 N N . GLU B 1 126 ? 28.875 8.352 4.406 1 98.25 126 GLU B N 1
ATOM 3954 C CA . GLU B 1 126 ? 29.109 8.828 5.766 1 98.25 126 GLU B CA 1
ATOM 3955 C C . GLU B 1 126 ? 30.078 7.91 6.508 1 98.25 126 GLU B C 1
ATOM 3957 O O . GLU B 1 126 ? 30.344 8.109 7.699 1 98.25 126 GLU B O 1
ATOM 3962 N N . GLY B 1 127 ? 30.562 6.902 5.883 1 98.31 127 GLY B N 1
ATOM 3963 C CA . GLY B 1 127 ? 31.578 6.047 6.453 1 98.31 127 GLY B CA 1
ATOM 3964 C C . GLY B 1 127 ? 31.031 4.758 7.035 1 98.31 127 GLY B C 1
ATOM 3965 O O . GLY B 1 127 ? 31.781 3.979 7.637 1 98.31 127 GLY B O 1
ATOM 3966 N N . LEU B 1 128 ? 29.719 4.496 6.852 1 98.81 128 LEU B N 1
ATOM 3967 C CA . LEU B 1 128 ? 29.109 3.275 7.375 1 98.81 128 LEU B CA 1
ATOM 3968 C C . LEU B 1 128 ? 29.266 2.125 6.387 1 98.81 128 LEU B C 1
ATOM 3970 O O . LEU B 1 128 ? 29.266 2.342 5.172 1 98.81 128 LEU B O 1
ATOM 3974 N N . SER B 1 129 ? 29.438 0.913 6.914 1 98.75 129 SER B N 1
ATOM 3975 C CA . SER B 1 129 ? 29.266 -0.29 6.105 1 98.75 129 SER B CA 1
ATOM 3976 C C . SER B 1 129 ? 27.797 -0.711 6.035 1 98.75 129 SER B C 1
ATOM 3978 O O . SER B 1 129 ? 27.188 -1.014 7.062 1 98.75 129 SER B O 1
ATOM 3980 N N . VAL B 1 130 ? 27.203 -0.679 4.871 1 98.88 130 VAL B N 1
ATOM 3981 C CA . VAL B 1 130 ? 25.797 -1.019 4.656 1 98.88 130 VAL B CA 1
ATOM 3982 C C . VAL B 1 130 ? 25.688 -2.15 3.639 1 98.88 130 VAL B C 1
ATOM 3984 O O . VAL B 1 130 ? 26.125 -2.01 2.496 1 98.88 130 VAL B O 1
ATOM 3987 N N . GLU B 1 131 ? 25.156 -3.234 4.035 1 98.69 131 GLU B N 1
ATOM 3988 C CA . GLU B 1 131 ? 25 -4.375 3.143 1 98.69 131 GLU B CA 1
ATOM 3989 C C . GLU B 1 131 ? 23.547 -4.855 3.131 1 98.69 131 GLU B C 1
ATOM 3991 O O . GLU B 1 131 ? 22.969 -5.156 4.18 1 98.69 131 GLU B O 1
ATOM 3996 N N . ALA B 1 132 ? 22.938 -4.895 1.979 1 98.31 132 ALA B N 1
ATOM 3997 C CA . ALA B 1 132 ? 21.609 -5.484 1.844 1 98.31 132 ALA B CA 1
ATOM 3998 C C . ALA B 1 132 ? 21.688 -7.008 1.804 1 98.31 132 ALA B C 1
ATOM 4000 O O . ALA B 1 132 ? 22.375 -7.578 0.957 1 98.31 132 ALA B O 1
ATOM 4001 N N . GLU B 1 133 ? 21.062 -7.652 2.664 1 96.31 133 GLU B N 1
ATOM 4002 C CA . GLU B 1 133 ? 21.094 -9.109 2.65 1 96.31 133 GLU B CA 1
ATOM 4003 C C . GLU B 1 133 ? 20.062 -9.68 1.669 1 96.31 133 GLU B C 1
ATOM 4005 O O . GLU B 1 133 ? 19.078 -9.023 1.357 1 96.31 133 GLU B O 1
ATOM 4010 N N . THR B 1 134 ? 20.328 -10.867 1.142 1 94 134 THR B N 1
ATOM 4011 C CA . THR B 1 134 ? 19.453 -11.508 0.167 1 94 134 THR B CA 1
ATOM 4012 C C . THR B 1 134 ? 18.938 -12.844 0.695 1 94 134 THR B C 1
ATOM 4014 O O . THR B 1 134 ? 18.453 -13.68 -0.074 1 94 134 THR B O 1
ATOM 4017 N N . GLU B 1 135 ? 19.078 -13.055 1.974 1 92.69 135 GLU B N 1
ATOM 4018 C CA . GLU B 1 135 ? 18.672 -14.32 2.576 1 92.69 135 GLU B CA 1
ATOM 4019 C C . GLU B 1 135 ? 17.25 -14.242 3.123 1 92.69 135 GLU B C 1
ATOM 4021 O O . GLU B 1 135 ? 16.688 -15.242 3.578 1 92.69 135 GLU B O 1
ATOM 4026 N N . ASN B 1 136 ? 16.641 -13.047 3.133 1 94.19 136 ASN B N 1
ATOM 4027 C CA . ASN B 1 136 ? 15.266 -12.852 3.602 1 94.19 136 ASN B CA 1
ATOM 4028 C C . ASN B 1 136 ? 15.117 -13.219 5.074 1 94.19 136 ASN B C 1
ATOM 4030 O O . ASN B 1 136 ? 14.18 -13.914 5.453 1 94.19 136 ASN B O 1
ATOM 4034 N N . VAL B 1 137 ? 16.062 -12.773 5.879 1 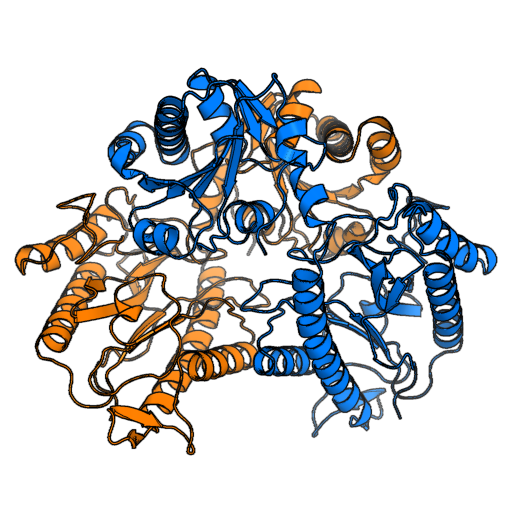96.62 137 VAL B N 1
ATOM 4035 C CA . VAL B 1 137 ? 16.172 -13.234 7.258 1 96.62 137 VAL B CA 1
ATOM 4036 C C . VAL B 1 137 ? 14.891 -12.891 8.023 1 96.62 137 VAL B C 1
ATOM 4038 O O . VAL B 1 137 ? 14.281 -13.766 8.648 1 96.62 137 VAL B O 1
ATOM 4041 N N . LEU B 1 138 ? 14.461 -11.656 7.969 1 97.25 138 LEU B N 1
ATOM 4042 C CA . LEU B 1 138 ? 13.281 -11.242 8.719 1 97.25 138 LEU B CA 1
ATOM 4043 C C . LEU B 1 138 ? 12.016 -11.867 8.125 1 97.25 138 LEU B C 1
ATOM 4045 O O . LEU B 1 138 ? 11.109 -12.258 8.867 1 97.25 138 LEU B O 1
ATOM 4049 N N . SER B 1 139 ? 11.953 -11.977 6.789 1 97 139 SER B N 1
ATOM 4050 C CA . SER B 1 139 ? 10.828 -12.625 6.137 1 97 139 SER B CA 1
ATOM 4051 C C . SER B 1 139 ? 10.695 -14.086 6.574 1 97 139 SER B C 1
ATOM 4053 O O . SER B 1 139 ? 9.586 -14.594 6.742 1 97 139 SER B O 1
ATOM 4055 N N . ASN B 1 140 ? 11.82 -14.742 6.742 1 97.12 140 ASN B N 1
ATOM 4056 C CA . ASN B 1 140 ? 11.812 -16.125 7.199 1 97.12 140 ASN B CA 1
ATOM 4057 C C . ASN B 1 140 ? 11.336 -16.25 8.648 1 97.12 140 ASN B C 1
ATOM 4059 O O . ASN B 1 140 ? 10.633 -17.188 9 1 97.12 140 ASN B O 1
ATOM 4063 N N . ILE B 1 141 ? 11.719 -15.273 9.445 1 97.75 141 ILE B N 1
ATOM 4064 C CA . ILE B 1 141 ? 11.258 -15.25 10.828 1 97.75 141 ILE B CA 1
ATOM 4065 C C . ILE B 1 141 ? 9.742 -15.117 10.867 1 97.75 141 ILE B C 1
ATOM 4067 O O . ILE B 1 141 ? 9.055 -15.891 11.539 1 97.75 141 ILE B O 1
ATOM 4071 N N . ARG B 1 142 ? 9.203 -14.18 10.055 1 96.81 142 ARG B N 1
ATOM 4072 C CA . ARG B 1 142 ? 7.77 -13.914 10.125 1 96.81 142 ARG B CA 1
ATOM 4073 C C . ARG B 1 142 ? 6.977 -14.977 9.375 1 96.81 142 ARG B C 1
ATOM 4075 O O . ARG B 1 142 ? 5.758 -15.078 9.531 1 96.81 142 ARG B O 1
ATOM 4082 N N . ALA B 1 143 ? 7.668 -15.805 8.555 1 97.88 143 ALA B N 1
ATOM 4083 C CA . ALA B 1 143 ? 6.996 -16.875 7.824 1 97.88 143 ALA B CA 1
ATOM 4084 C C . ALA B 1 143 ? 6.512 -17.969 8.773 1 97.88 143 ALA B C 1
ATOM 4086 O O . ALA B 1 143 ? 5.578 -18.703 8.461 1 97.88 143 ALA B O 1
ATOM 4087 N N . VAL B 1 144 ? 7.184 -18.141 9.883 1 98 144 VAL B N 1
ATOM 4088 C CA . VAL B 1 144 ? 6.754 -19.094 10.898 1 98 144 VAL B CA 1
ATOM 4089 C C . VAL B 1 144 ? 5.863 -18.391 11.922 1 98 144 VAL B C 1
ATOM 4091 O O . VAL B 1 144 ? 6.359 -17.688 12.797 1 98 144 VAL B O 1
ATOM 4094 N N . LYS B 1 145 ? 4.605 -18.656 11.844 1 98.06 145 LYS B N 1
ATOM 4095 C CA . LYS B 1 145 ? 3.635 -17.922 12.648 1 98.06 145 LYS B CA 1
ATOM 4096 C C . LYS B 1 145 ? 3.539 -18.516 14.055 1 98.06 145 LYS B C 1
ATOM 4098 O O . LYS B 1 145 ? 3.615 -19.734 14.234 1 98.06 145 LYS B O 1
ATOM 4103 N N . THR B 1 146 ? 3.387 -17.656 15.047 1 96.75 146 THR B N 1
ATOM 4104 C CA . THR B 1 146 ? 2.941 -18.078 16.375 1 96.75 146 THR B CA 1
ATOM 4105 C C . THR B 1 146 ? 1.463 -18.453 16.359 1 96.75 146 THR B C 1
ATOM 4107 O O . THR B 1 146 ? 0.765 -18.188 15.367 1 96.75 146 THR B O 1
ATOM 4110 N N . SER B 1 147 ? 0.987 -19.078 17.438 1 96.88 147 SER B N 1
ATOM 4111 C CA . SER B 1 147 ? -0.425 -19.438 17.531 1 96.88 147 SER B CA 1
ATOM 4112 C C . SER B 1 147 ? -1.312 -18.203 17.469 1 96.88 147 SER B C 1
ATOM 4114 O O . SER B 1 147 ? -2.391 -18.234 16.875 1 96.88 147 SER B O 1
ATOM 4116 N N . GLU B 1 148 ? -0.848 -17.125 18.062 1 97.38 148 GLU B N 1
ATOM 4117 C CA . GLU B 1 148 ? -1.604 -15.875 18.031 1 97.38 148 GLU B CA 1
ATOM 4118 C C . GLU B 1 148 ? -1.717 -15.336 16.609 1 97.38 148 GLU B C 1
ATOM 4120 O O . GLU B 1 148 ? -2.777 -14.852 16.203 1 97.38 148 GLU B O 1
ATOM 4125 N N . GLU B 1 149 ? -0.668 -15.352 15.898 1 98.06 149 GLU B N 1
ATOM 4126 C CA . GLU B 1 149 ? -0.68 -14.883 14.508 1 98.06 149 GLU B CA 1
ATOM 4127 C C . GLU B 1 149 ? -1.599 -15.75 13.648 1 98.06 149 GLU B C 1
ATOM 4129 O O . GLU B 1 149 ? -2.301 -15.234 12.773 1 98.06 149 GLU B O 1
ATOM 4134 N N . VAL B 1 150 ? -1.562 -17.031 13.859 1 98.38 150 VAL B N 1
ATOM 4135 C CA . VAL B 1 150 ? -2.463 -17.938 13.148 1 98.38 150 VAL B CA 1
ATOM 4136 C C . VAL B 1 150 ? -3.912 -17.547 13.438 1 98.38 150 VAL B C 1
ATOM 4138 O O . VAL B 1 150 ? -4.754 -17.562 12.531 1 98.38 150 VAL B O 1
ATOM 4141 N N . ASP B 1 151 ? -4.195 -17.234 14.664 1 98.44 151 ASP B N 1
ATOM 4142 C CA . ASP B 1 151 ? -5.547 -16.812 15.023 1 98.44 151 ASP B CA 1
ATOM 4143 C C . ASP B 1 151 ? -5.941 -15.539 14.266 1 98.44 151 ASP B C 1
ATOM 4145 O O . ASP B 1 151 ? -7.094 -15.398 13.852 1 98.44 151 ASP B O 1
ATOM 4149 N N . HIS B 1 152 ? -5.012 -14.562 14.133 1 98.44 152 HIS B N 1
ATOM 4150 C CA . HIS B 1 152 ? -5.281 -13.359 13.344 1 98.44 152 HIS B CA 1
ATOM 4151 C C . HIS B 1 152 ? -5.652 -13.711 11.914 1 98.44 152 HIS B C 1
ATOM 4153 O O . HIS B 1 152 ? -6.574 -13.125 11.344 1 98.44 152 HIS B O 1
ATOM 4159 N N . ILE B 1 153 ? -4.934 -14.648 11.312 1 98.69 153 ILE B N 1
ATOM 4160 C CA . ILE B 1 153 ? -5.188 -15.078 9.938 1 98.69 153 ILE B CA 1
ATOM 4161 C C . ILE B 1 153 ? -6.543 -15.781 9.867 1 98.69 153 ILE B C 1
ATOM 4163 O O . ILE B 1 153 ? -7.305 -15.578 8.914 1 98.69 153 ILE B O 1
ATOM 4167 N N . ARG B 1 154 ? -6.812 -16.609 10.852 1 98.56 154 ARG B N 1
ATOM 4168 C CA . ARG B 1 154 ? -8.102 -17.297 10.922 1 98.56 154 ARG B CA 1
ATOM 4169 C C . ARG B 1 154 ? -9.25 -16.297 10.922 1 98.56 154 ARG B C 1
ATOM 4171 O O . ARG B 1 154 ? -10.25 -16.484 10.234 1 98.56 154 ARG B O 1
ATOM 4178 N N . ASP B 1 155 ? -9.109 -15.242 11.695 1 98.5 155 ASP B N 1
ATOM 4179 C CA . ASP B 1 155 ? -10.125 -14.195 11.75 1 98.5 155 ASP B CA 1
ATOM 4180 C C . ASP B 1 155 ? -10.32 -13.547 10.383 1 98.5 155 ASP B C 1
ATOM 4182 O O . ASP B 1 155 ? -11.453 -13.328 9.953 1 98.5 155 ASP B O 1
ATOM 4186 N N . ALA B 1 156 ? -9.25 -13.219 9.695 1 98.62 156 ALA B N 1
ATOM 4187 C CA . ALA B 1 156 ? -9.336 -12.641 8.359 1 98.62 156 ALA B CA 1
ATOM 4188 C C . ALA B 1 156 ? -10 -13.609 7.387 1 98.62 156 ALA B C 1
ATOM 4190 O O . ALA B 1 156 ? -10.758 -13.188 6.504 1 98.62 156 ALA B O 1
ATOM 4191 N N . GLN B 1 157 ? -9.695 -14.883 7.551 1 98.75 157 GLN B N 1
ATOM 4192 C CA . GLN B 1 157 ? -10.266 -15.906 6.676 1 98.75 157 GLN B CA 1
ATOM 4193 C C . GLN B 1 157 ? -11.766 -16.062 6.91 1 98.75 157 GLN B C 1
ATOM 4195 O O . GLN B 1 157 ? -12.516 -16.328 5.973 1 98.75 157 GLN B O 1
ATOM 4200 N N . GLU B 1 158 ? -12.156 -15.984 8.156 1 98.69 158 GLU B N 1
ATOM 4201 C CA . GLU B 1 158 ? -13.586 -16.016 8.445 1 98.69 158 GLU B CA 1
ATOM 4202 C C . GLU B 1 158 ? -14.32 -14.875 7.758 1 98.69 158 GLU B C 1
ATOM 4204 O O . GLU B 1 158 ? -15.414 -15.07 7.211 1 98.69 158 GLU B O 1
ATOM 4209 N N . ALA B 1 159 ? -13.734 -13.672 7.801 1 98.69 159 ALA B N 1
ATOM 4210 C CA . ALA B 1 159 ? -14.281 -12.539 7.055 1 98.69 159 ALA B CA 1
ATOM 4211 C C . ALA B 1 159 ? -14.336 -12.844 5.562 1 98.69 159 ALA B C 1
ATOM 4213 O O . ALA B 1 159 ? -15.305 -12.492 4.887 1 98.69 159 ALA B O 1
ATOM 4214 N N . ASN B 1 160 ? -13.344 -13.508 5.055 1 98.81 160 ASN B N 1
ATOM 4215 C CA . ASN B 1 160 ? -13.273 -13.914 3.654 1 98.81 160 ASN B CA 1
ATOM 4216 C C . ASN B 1 160 ? -14.422 -14.844 3.279 1 98.81 160 ASN B C 1
ATOM 4218 O O . ASN B 1 160 ? -15.062 -14.656 2.24 1 98.81 160 ASN B O 1
ATOM 4222 N N . GLU B 1 161 ? -14.641 -15.797 4.137 1 98.81 161 GLU B N 1
ATOM 4223 C CA . GLU B 1 161 ? -15.719 -16.75 3.877 1 98.81 161 GLU B CA 1
ATOM 4224 C C . GLU B 1 161 ? -17.078 -16.047 3.852 1 98.81 161 GLU B C 1
ATOM 4226 O O . GLU B 1 161 ? -17.938 -16.391 3.041 1 98.81 161 GLU B O 1
ATOM 4231 N N . ALA B 1 162 ? -17.234 -15.117 4.73 1 98.81 162 ALA B N 1
ATOM 4232 C CA . ALA B 1 162 ? -18.469 -14.328 4.707 1 98.81 162 ALA B CA 1
ATOM 4233 C C . ALA B 1 162 ? -18.609 -13.562 3.395 1 98.81 162 ALA B C 1
ATOM 4235 O O . ALA B 1 162 ? -19.688 -13.492 2.82 1 98.81 162 ALA B O 1
ATOM 4236 N N . ALA B 1 163 ? -17.516 -12.984 2.945 1 98.81 163 ALA B N 1
ATOM 4237 C CA . ALA B 1 163 ? -17.516 -12.227 1.694 1 98.81 163 ALA B CA 1
ATOM 4238 C C . ALA B 1 163 ? -17.781 -13.148 0.501 1 98.81 163 ALA B C 1
ATOM 4240 O O . ALA B 1 163 ? -18.516 -12.781 -0.416 1 98.81 163 ALA B O 1
ATOM 4241 N N . MET B 1 164 ? -17.156 -14.305 0.486 1 98.88 164 MET B N 1
ATOM 4242 C CA . MET B 1 164 ? -17.391 -15.289 -0.575 1 98.88 164 MET B CA 1
ATOM 4243 C C . MET B 1 164 ? -18.844 -15.703 -0.624 1 98.88 164 MET B C 1
ATOM 4245 O O . MET B 1 164 ? -19.438 -15.812 -1.704 1 98.88 164 MET B O 1
ATOM 4249 N N . ARG B 1 165 ? -19.391 -15.945 0.542 1 98.81 165 ARG B N 1
ATOM 4250 C CA . ARG B 1 165 ? -20.812 -16.297 0.611 1 98.81 165 ARG B CA 1
ATOM 4251 C C . ARG B 1 165 ? -21.672 -15.203 0.011 1 98.81 165 ARG B C 1
ATOM 4253 O O . ARG B 1 165 ? -22.625 -15.484 -0.717 1 98.81 165 ARG B O 1
ATOM 4260 N N . ALA B 1 166 ? -21.359 -13.953 0.339 1 98.69 166 ALA B N 1
ATOM 4261 C CA . ALA B 1 166 ? -22.109 -12.828 -0.213 1 98.69 166 ALA B CA 1
ATOM 4262 C C . ALA B 1 166 ? -22.031 -12.812 -1.737 1 98.69 166 ALA B C 1
ATOM 4264 O O . ALA B 1 166 ? -23.031 -12.562 -2.41 1 98.69 166 ALA B O 1
ATOM 4265 N N . ALA B 1 167 ? -20.891 -13.047 -2.275 1 98.69 167 ALA B N 1
ATOM 4266 C CA . ALA B 1 167 ? -20.703 -13.094 -3.725 1 98.69 167 ALA B CA 1
ATOM 4267 C C . ALA B 1 167 ? -21.5 -14.242 -4.344 1 98.69 167 ALA B C 1
ATOM 4269 O O . ALA B 1 167 ? -22.203 -14.047 -5.332 1 98.69 167 ALA B O 1
ATOM 4270 N N . GLU B 1 168 ? -21.344 -15.398 -3.742 1 98.62 168 GLU B N 1
ATOM 4271 C CA . GLU B 1 168 ? -22.062 -16.578 -4.234 1 98.62 168 GLU B CA 1
ATOM 4272 C C . GLU B 1 168 ? -23.562 -16.359 -4.215 1 98.62 168 GLU B C 1
ATOM 4274 O O . GLU B 1 168 ? -24.266 -16.75 -5.148 1 98.62 168 GLU B O 1
ATOM 4279 N N . ASP B 1 169 ? -24.078 -15.758 -3.158 1 98.38 169 ASP B N 1
ATOM 4280 C CA . ASP B 1 169 ? -25.516 -15.484 -3.018 1 98.38 169 ASP B CA 1
ATOM 4281 C C . ASP B 1 169 ? -26 -14.57 -4.133 1 98.38 169 ASP B C 1
ATOM 4283 O O . ASP B 1 169 ? -27.109 -14.742 -4.641 1 98.38 169 ASP B O 1
ATOM 4287 N N . LEU B 1 170 ? -25.188 -13.57 -4.52 1 98.31 170 LEU B N 1
ATOM 4288 C CA . LEU B 1 170 ? -25.562 -12.688 -5.617 1 98.31 170 LEU B CA 1
ATOM 4289 C C . LEU B 1 170 ? -25.672 -13.461 -6.926 1 98.31 170 LEU B C 1
ATOM 4291 O O . LEU B 1 170 ? -26.625 -13.273 -7.684 1 98.31 170 LEU B O 1
ATOM 4295 N N . ILE B 1 171 ? -24.703 -14.289 -7.168 1 98.31 171 ILE B N 1
ATOM 4296 C CA . ILE B 1 171 ? -24.688 -15.078 -8.391 1 98.31 171 ILE B CA 1
ATOM 4297 C C . ILE B 1 171 ? -25.875 -16.047 -8.391 1 98.31 171 ILE B C 1
ATOM 4299 O O . ILE B 1 171 ? -26.547 -16.203 -9.406 1 98.31 171 ILE B O 1
ATOM 4303 N N . ARG B 1 172 ? -26.125 -16.656 -7.23 1 97.81 172 ARG B N 1
ATOM 4304 C CA . ARG B 1 172 ? -27.234 -17.594 -7.078 1 97.81 172 ARG B CA 1
ATOM 4305 C C . ARG B 1 172 ? -28.562 -16.906 -7.328 1 97.81 172 ARG B C 1
ATOM 4307 O O . ARG B 1 172 ? -29.453 -17.484 -7.973 1 97.81 172 ARG B O 1
ATOM 4314 N N . ALA B 1 173 ? -28.734 -15.742 -6.891 1 97.88 173 ALA B N 1
ATOM 4315 C CA . ALA B 1 173 ? -30 -15.016 -6.953 1 97.88 173 ALA B CA 1
ATOM 4316 C C . ALA B 1 173 ? -30.219 -14.406 -8.336 1 97.88 173 ALA B C 1
ATOM 4318 O O . ALA B 1 173 ? -31.328 -14 -8.672 1 97.88 173 ALA B O 1
ATOM 4319 N N . ALA B 1 174 ? -29.188 -14.367 -9.133 1 98 174 ALA B N 1
ATOM 4320 C CA . ALA B 1 174 ? -29.266 -13.711 -10.43 1 98 174 ALA B CA 1
ATOM 4321 C C . ALA B 1 174 ? -30.094 -14.539 -11.406 1 98 174 ALA B C 1
ATOM 4323 O O . ALA B 1 174 ? -30.047 -15.773 -11.383 1 98 174 ALA B O 1
ATOM 4324 N N . ASP B 1 175 ? -30.859 -13.867 -12.297 1 97.19 175 ASP B N 1
ATOM 4325 C CA . ASP B 1 175 ? -31.562 -14.5 -13.414 1 97.19 175 ASP B CA 1
ATOM 4326 C C . ASP B 1 175 ? -30.719 -14.43 -14.695 1 97.19 175 ASP B C 1
ATOM 4328 O O . ASP B 1 175 ? -29.875 -13.555 -14.844 1 97.19 175 ASP B O 1
ATOM 4332 N N . VAL B 1 176 ? -31.031 -15.367 -15.562 1 97.19 176 VAL B N 1
ATOM 4333 C CA . VAL B 1 176 ? -30.312 -15.398 -16.844 1 97.19 176 VAL B CA 1
ATOM 4334 C C . VAL B 1 176 ? -31.172 -14.727 -17.922 1 97.19 176 VAL B C 1
ATOM 4336 O O . VAL B 1 176 ? -32.25 -15.211 -18.266 1 97.19 176 VAL B O 1
ATOM 4339 N N . ALA B 1 177 ? -30.641 -13.703 -18.422 1 96.44 177 ALA B N 1
ATOM 4340 C CA . ALA B 1 177 ? -31.344 -13.047 -19.516 1 96.44 177 ALA B CA 1
ATOM 4341 C C . ALA B 1 177 ? -31.188 -13.844 -20.812 1 96.44 177 ALA B C 1
ATOM 4343 O O . ALA B 1 177 ? -30.391 -14.773 -20.891 1 96.44 177 ALA B O 1
ATOM 4344 N N . ASP B 1 178 ? -31.922 -13.445 -21.875 1 94.94 178 ASP B N 1
ATOM 4345 C CA . ASP B 1 178 ? -31.953 -14.164 -23.141 1 94.94 178 ASP B CA 1
ATOM 4346 C C . ASP B 1 178 ? -30.578 -14.203 -23.797 1 94.94 178 ASP B C 1
ATOM 4348 O O . ASP B 1 178 ? -30.234 -15.172 -24.469 1 94.94 178 ASP B O 1
ATOM 4352 N N . ASN B 1 179 ? -29.828 -13.195 -23.531 1 96 179 ASN B N 1
ATOM 4353 C CA . ASN B 1 179 ? -28.516 -13.102 -24.172 1 96 179 ASN B CA 1
ATOM 4354 C C . ASN B 1 179 ? -27.422 -13.758 -23.312 1 96 179 ASN B C 1
ATOM 4356 O O . ASN B 1 179 ? -26.234 -13.633 -23.625 1 96 179 ASN B O 1
ATOM 4360 N N . GLY B 1 180 ? -27.875 -14.359 -22.188 1 97.19 180 GLY B N 1
ATOM 4361 C CA . GLY B 1 180 ? -26.938 -15.102 -21.344 1 97.19 180 GLY B CA 1
ATOM 4362 C C . GLY B 1 180 ? -26.359 -14.266 -20.219 1 97.19 180 GLY B C 1
ATOM 4363 O O . GLY B 1 180 ? -25.656 -14.789 -19.344 1 97.19 180 GLY B O 1
ATOM 4364 N N . VAL B 1 181 ? -26.672 -12.945 -20.266 1 98.31 181 VAL B N 1
ATOM 4365 C CA . VAL B 1 181 ? -26.156 -12.055 -19.219 1 98.31 181 VAL B CA 1
ATOM 4366 C C . VAL B 1 181 ? -26.922 -12.297 -17.922 1 98.31 181 VAL B C 1
ATOM 4368 O O . VAL B 1 181 ? -28.141 -12.453 -17.922 1 98.31 181 VAL B O 1
ATOM 4371 N N . LEU B 1 182 ? -26.188 -12.375 -16.828 1 98.38 182 LEU B N 1
ATOM 4372 C CA . LEU B 1 182 ? -26.828 -12.469 -15.516 1 98.38 182 LEU B CA 1
ATOM 4373 C C . LEU B 1 182 ? -27.406 -11.125 -15.086 1 98.38 182 LEU B C 1
ATOM 4375 O O . LEU B 1 182 ? -26.781 -10.078 -15.297 1 98.38 182 LEU B O 1
ATOM 4379 N N . HIS B 1 183 ? -28.594 -11.188 -14.547 1 98.19 183 HIS B N 1
ATOM 4380 C CA . HIS B 1 183 ? -29.281 -9.992 -14.055 1 98.19 183 HIS B CA 1
ATOM 4381 C C . HIS B 1 183 ? -29.641 -10.141 -12.586 1 98.19 183 HIS B C 1
ATOM 4383 O O . HIS B 1 183 ? -30.078 -11.211 -12.148 1 98.19 183 HIS B O 1
ATOM 4389 N N . TYR B 1 184 ? -29.438 -9.148 -11.867 1 97.06 184 TYR B N 1
ATOM 4390 C CA . TYR B 1 184 ? -29.812 -9.07 -10.461 1 97.06 184 TYR B CA 1
ATOM 4391 C C . TYR B 1 184 ? -30.562 -7.773 -10.172 1 97.06 184 TYR B C 1
ATOM 4393 O O . TYR B 1 184 ? -30.062 -6.68 -10.445 1 97.06 184 TYR B O 1
ATOM 4401 N N . GLU B 1 185 ? -31.766 -7.906 -9.617 1 95.44 185 GLU B N 1
ATOM 4402 C CA . GLU B 1 185 ? -32.656 -6.777 -9.305 1 95.44 185 GLU B CA 1
ATOM 4403 C C . GLU B 1 185 ? -32.812 -5.867 -10.516 1 95.44 185 GLU B C 1
ATOM 4405 O O . GLU B 1 185 ? -32.719 -4.645 -10.406 1 95.44 185 GLU B O 1
ATOM 4410 N N . GLY B 1 186 ? -32.938 -6.465 -11.656 1 94.56 186 GLY B N 1
ATOM 4411 C CA . GLY B 1 186 ? -33.344 -5.77 -12.867 1 94.56 186 GLY B CA 1
ATOM 4412 C C . GLY B 1 186 ? -32.156 -5.164 -13.617 1 94.56 186 GLY B C 1
ATOM 4413 O O . GLY B 1 186 ? -32.344 -4.559 -14.672 1 94.56 186 GLY B O 1
ATOM 4414 N N . GLU B 1 187 ? -30.953 -5.301 -13.148 1 97.31 187 GLU B N 1
ATOM 4415 C CA . GLU B 1 187 ? -29.766 -4.762 -13.797 1 97.31 187 GLU B CA 1
ATOM 4416 C C . GLU B 1 187 ? -28.734 -5.855 -14.062 1 97.31 187 GLU B C 1
ATOM 4418 O O . GLU B 1 187 ? -28.703 -6.871 -13.359 1 97.31 187 GLU B O 1
ATOM 4423 N N . PRO B 1 188 ? -27.969 -5.691 -15.102 1 98.31 188 PRO B N 1
ATOM 4424 C CA . PRO B 1 188 ? -26.891 -6.668 -15.305 1 98.31 188 PRO B CA 1
ATOM 4425 C C . PRO B 1 188 ? -26 -6.828 -14.078 1 98.31 188 PRO B C 1
ATOM 4427 O O . PRO B 1 188 ? -25.641 -5.836 -13.445 1 98.31 188 PRO B O 1
ATOM 4430 N N . LEU B 1 189 ? -25.797 -8.016 -13.703 1 98.56 189 LEU B N 1
ATOM 4431 C CA . LEU B 1 189 ? -24.812 -8.289 -12.648 1 98.56 189 LEU B CA 1
ATOM 4432 C C . LEU B 1 189 ? -23.391 -8.219 -13.188 1 98.56 189 LEU B C 1
ATOM 4434 O O . LEU B 1 189 ? -23 -9.031 -14.023 1 98.56 189 LEU B O 1
ATOM 4438 N N . THR B 1 190 ? -22.609 -7.266 -12.766 1 98.31 190 THR B N 1
ATOM 4439 C CA . THR B 1 190 ? -21.266 -7.043 -13.289 1 98.31 190 THR B CA 1
ATOM 4440 C C . THR B 1 190 ? -20.219 -7.496 -12.273 1 98.31 190 THR B C 1
ATOM 4442 O O . THR B 1 190 ? -20.516 -7.688 -11.094 1 98.31 190 THR B O 1
ATOM 4445 N N . SER B 1 191 ? -19 -7.727 -12.773 1 98.19 191 SER B N 1
ATOM 4446 C CA . SER B 1 191 ? -17.859 -7.969 -11.891 1 98.19 191 SER B CA 1
ATOM 4447 C C . SER B 1 191 ? -17.766 -6.902 -10.805 1 98.19 191 SER B C 1
ATOM 4449 O O . SER B 1 191 ? -17.547 -7.223 -9.633 1 98.19 191 SER B O 1
ATOM 4451 N N . GLU B 1 192 ? -17.953 -5.637 -11.172 1 96.44 192 GLU B N 1
ATOM 4452 C CA . GLU B 1 192 ? -17.844 -4.504 -10.266 1 96.44 192 GLU B CA 1
ATOM 4453 C C . GLU B 1 192 ? -18.891 -4.582 -9.148 1 96.44 192 GLU B C 1
ATOM 4455 O O . GLU B 1 192 ? -18.578 -4.297 -7.988 1 96.44 192 GLU B O 1
ATOM 4460 N N . ARG B 1 193 ? -20.094 -4.945 -9.492 1 97.06 193 ARG B N 1
ATOM 4461 C CA . ARG B 1 193 ? -21.172 -5.039 -8.516 1 97.06 193 ARG B CA 1
ATOM 4462 C C . ARG B 1 193 ? -20.875 -6.125 -7.48 1 97.06 193 ARG B C 1
ATOM 4464 O O . ARG B 1 193 ? -21.125 -5.938 -6.289 1 97.06 193 ARG B O 1
ATOM 4471 N N . VAL B 1 194 ? -20.391 -7.262 -7.918 1 98.44 194 VAL B N 1
ATOM 4472 C CA . VAL B 1 194 ? -20.047 -8.359 -7.012 1 98.44 194 VAL B CA 1
ATOM 4473 C C . VAL B 1 194 ? -18.875 -7.949 -6.125 1 98.44 194 VAL B C 1
ATOM 4475 O O . VAL B 1 194 ? -18.891 -8.195 -4.918 1 98.44 194 VAL B O 1
ATOM 4478 N N . LYS B 1 195 ? -17.875 -7.32 -6.711 1 97.94 195 LYS B N 1
ATOM 4479 C CA . LYS B 1 195 ? -16.734 -6.836 -5.934 1 97.94 195 LYS B CA 1
ATOM 4480 C C . LYS B 1 195 ? -17.188 -5.883 -4.832 1 97.94 195 LYS B C 1
ATOM 4482 O O . LYS B 1 195 ? -16.688 -5.953 -3.703 1 97.94 195 LYS B O 1
ATOM 4487 N N . GLU B 1 196 ? -18.062 -4.977 -5.215 1 96.69 196 GLU B N 1
ATOM 4488 C CA . GLU B 1 196 ? -18.578 -4.031 -4.234 1 96.69 196 GLU B CA 1
ATOM 4489 C C . GLU B 1 196 ? -19.203 -4.754 -3.043 1 96.69 196 GLU B C 1
ATOM 4491 O O . GLU B 1 196 ? -18.938 -4.402 -1.892 1 96.69 196 GLU B O 1
ATOM 4496 N N . GLU B 1 197 ? -20.016 -5.781 -3.328 1 97.75 197 GLU B N 1
ATOM 4497 C CA . GLU B 1 197 ? -20.656 -6.531 -2.258 1 97.75 197 GLU B CA 1
ATOM 4498 C C . GLU B 1 197 ? -19.625 -7.25 -1.388 1 97.75 197 GLU B C 1
ATOM 4500 O O . GLU B 1 197 ? -19.766 -7.281 -0.162 1 97.75 197 GLU B O 1
ATOM 4505 N N . ILE B 1 198 ? -18.656 -7.82 -2.012 1 98.62 198 ILE B N 1
ATOM 4506 C CA . ILE B 1 198 ? -17.578 -8.492 -1.302 1 98.62 198 ILE B CA 1
ATOM 4507 C C . ILE B 1 198 ? -16.891 -7.508 -0.359 1 98.62 198 ILE B C 1
ATOM 4509 O O . ILE B 1 198 ? -16.734 -7.785 0.833 1 98.62 198 ILE B O 1
ATOM 4513 N N . GLU B 1 199 ? -16.516 -6.367 -0.871 1 97.88 199 GLU B N 1
ATOM 4514 C CA . GLU B 1 199 ? -15.719 -5.398 -0.121 1 97.88 199 GLU B CA 1
ATOM 4515 C C . GLU B 1 199 ? -16.531 -4.762 0.998 1 97.88 199 GLU B C 1
ATOM 4517 O O . GLU B 1 199 ? -16.016 -4.504 2.086 1 97.88 199 GLU B O 1
ATOM 4522 N N . ILE B 1 200 ? -17.797 -4.523 0.763 1 97.38 200 ILE B N 1
ATOM 4523 C CA . ILE B 1 200 ? -18.672 -4.008 1.811 1 97.38 200 ILE B CA 1
ATOM 4524 C C . ILE B 1 200 ? -18.797 -5.035 2.936 1 97.38 200 ILE B C 1
ATOM 4526 O O . ILE B 1 200 ? -18.719 -4.684 4.113 1 97.38 200 ILE B O 1
ATOM 4530 N N . THR B 1 201 ? -18.969 -6.32 2.561 1 98.25 201 THR B N 1
ATOM 4531 C CA . THR B 1 201 ? -19.047 -7.379 3.562 1 98.25 201 THR B CA 1
ATOM 4532 C C . THR B 1 201 ? -17.766 -7.434 4.391 1 98.25 201 THR B C 1
ATOM 4534 O O . THR B 1 201 ? -17.812 -7.582 5.613 1 98.25 201 THR B O 1
ATOM 4537 N N . LEU B 1 202 ? -16.656 -7.312 3.766 1 98 202 LEU B N 1
ATOM 4538 C CA . LEU B 1 202 ? -15.383 -7.328 4.461 1 98 202 LEU B CA 1
ATOM 4539 C C . LEU B 1 202 ? -15.281 -6.156 5.438 1 98 202 LEU B C 1
ATOM 4541 O O . LEU B 1 202 ? -14.82 -6.324 6.566 1 98 202 LEU B O 1
ATOM 4545 N N . LEU B 1 203 ? -15.703 -4.934 4.992 1 96.5 203 LEU B N 1
ATOM 4546 C CA . LEU B 1 203 ? -15.672 -3.77 5.871 1 96.5 203 LEU B CA 1
ATOM 4547 C C . LEU B 1 203 ? -16.484 -4.02 7.133 1 96.5 203 LEU B C 1
ATOM 4549 O O . LEU B 1 203 ? -16.078 -3.648 8.234 1 96.5 203 LEU B O 1
ATOM 4553 N N . ARG B 1 204 ? -17.578 -4.688 6.945 1 96.5 204 ARG B N 1
ATOM 4554 C CA . ARG B 1 204 ? -18.469 -4.969 8.062 1 96.5 204 ARG B CA 1
ATOM 4555 C C . ARG B 1 204 ? -17.844 -5.984 9.023 1 96.5 204 ARG B C 1
ATOM 4557 O O . ARG B 1 204 ? -18.297 -6.133 10.156 1 96.5 204 ARG B O 1
ATOM 4564 N N . HIS B 1 205 ? -16.859 -6.684 8.555 1 97.19 205 HIS B N 1
ATOM 4565 C CA . HIS B 1 205 ? -16.156 -7.66 9.383 1 97.19 205 HIS B CA 1
ATOM 4566 C C . HIS B 1 205 ? -14.781 -7.148 9.797 1 97.19 205 HIS B C 1
ATOM 4568 O O . HIS B 1 205 ? -13.914 -7.938 10.172 1 97.19 205 HIS B O 1
ATOM 4574 N N . GLY B 1 206 ? -14.5 -5.883 9.633 1 94.81 206 GLY B N 1
ATOM 4575 C CA . GLY B 1 206 ? -13.273 -5.266 10.102 1 94.81 206 GLY B CA 1
ATOM 4576 C C . GLY B 1 206 ? -12.094 -5.512 9.18 1 94.81 206 GLY B C 1
ATOM 4577 O O . GLY B 1 206 ? -10.938 -5.402 9.594 1 94.81 206 GLY B O 1
ATOM 4578 N N . CYS B 1 207 ? -12.398 -5.91 7.898 1 96.81 207 CYS B N 1
ATOM 4579 C CA . CYS B 1 207 ? -11.352 -6.156 6.91 1 96.81 207 CYS B CA 1
ATOM 4580 C C . CYS B 1 207 ? -11.5 -5.219 5.719 1 96.81 207 CYS B C 1
ATOM 4582 O O . CYS B 1 207 ? -12.516 -4.539 5.582 1 96.81 207 CYS B O 1
ATOM 4584 N N . ALA B 1 208 ? -10.422 -5.145 4.973 1 93.69 208 ALA B N 1
ATOM 4585 C CA . ALA B 1 208 ? -10.461 -4.352 3.744 1 93.69 208 ALA B CA 1
ATOM 4586 C C . ALA B 1 208 ? -9.734 -5.07 2.607 1 93.69 208 ALA B C 1
ATOM 4588 O O . ALA B 1 208 ? -8.875 -5.918 2.85 1 93.69 208 ALA B O 1
ATOM 4589 N N . LEU B 1 209 ? -10.148 -4.82 1.446 1 89.31 209 LEU B N 1
ATOM 4590 C CA . LEU B 1 209 ? -9.531 -5.352 0.236 1 89.31 209 LEU B CA 1
ATOM 4591 C C . LEU B 1 209 ? -9.797 -4.438 -0.956 1 89.31 209 LEU B C 1
ATOM 4593 O O . LEU B 1 209 ? -10.945 -4.062 -1.216 1 89.31 209 LEU B O 1
ATOM 4597 N N . ASP B 1 210 ? -8.773 -4.102 -1.739 1 81.75 210 ASP B N 1
ATOM 4598 C CA . ASP B 1 210 ? -8.992 -3.234 -2.893 1 81.75 210 ASP B CA 1
ATOM 4599 C C . ASP B 1 210 ? -8.773 -3.994 -4.199 1 81.75 210 ASP B C 1
ATOM 4601 O O . ASP B 1 210 ? -9.078 -3.482 -5.281 1 81.75 210 ASP B O 1
ATOM 4605 N N . GLU B 1 211 ? -8.289 -5.203 -4.18 1 88.31 211 GLU B N 1
ATOM 4606 C CA . GLU B 1 211 ? -7.879 -5.879 -5.41 1 88.31 211 GLU B CA 1
ATOM 4607 C C . GLU B 1 211 ? -8.641 -7.188 -5.598 1 88.31 211 GLU B C 1
ATOM 4609 O O . GLU B 1 211 ? -8.086 -8.164 -6.113 1 88.31 211 GLU B O 1
ATOM 4614 N N . THR B 1 212 ? -9.875 -7.199 -5.266 1 94.75 212 THR B N 1
ATOM 4615 C CA . THR B 1 212 ? -10.711 -8.391 -5.398 1 94.75 212 THR B CA 1
ATOM 4616 C C . THR B 1 212 ? -10.82 -8.812 -6.863 1 94.75 212 THR B C 1
ATOM 4618 O O . THR B 1 212 ? -10.961 -7.965 -7.746 1 94.75 212 THR B O 1
ATOM 4621 N N . ILE B 1 213 ? -10.773 -10.055 -7.164 1 97.62 213 ILE B N 1
ATOM 4622 C CA . ILE B 1 213 ? -10.93 -10.57 -8.516 1 97.62 213 ILE B CA 1
ATOM 4623 C C . ILE B 1 213 ? -12.297 -11.227 -8.664 1 97.62 213 ILE B C 1
ATOM 4625 O O . ILE B 1 213 ? -12.664 -12.094 -7.863 1 97.62 213 ILE B O 1
ATOM 4629 N N . VAL B 1 214 ? -13.086 -10.805 -9.531 1 98.69 214 VAL B N 1
ATOM 4630 C CA . VAL B 1 214 ? -14.305 -11.422 -10.055 1 98.69 214 VAL B CA 1
ATOM 4631 C C . VAL B 1 214 ? -14.25 -11.453 -11.578 1 98.69 214 VAL B C 1
ATOM 4633 O O . VAL B 1 214 ? -14.672 -10.508 -12.242 1 98.69 214 VAL B O 1
ATOM 4636 N N . ALA B 1 215 ? -13.742 -12.508 -12.109 1 98.44 215 ALA B N 1
ATOM 4637 C CA . ALA B 1 215 ? -13.438 -12.594 -13.539 1 98.44 215 ALA B CA 1
ATOM 4638 C C . ALA B 1 215 ? -14.25 -13.695 -14.203 1 98.44 215 ALA B C 1
ATOM 4640 O O . ALA B 1 215 ? -14.273 -14.836 -13.727 1 98.44 215 ALA B O 1
ATOM 4641 N N . CYS B 1 216 ? -14.898 -13.398 -15.32 1 98.25 216 CYS B N 1
ATOM 4642 C CA . CYS B 1 216 ? -15.812 -14.305 -16 1 98.25 216 CYS B CA 1
ATOM 4643 C C . CYS B 1 216 ? -15.305 -14.641 -17.391 1 98.25 216 CYS B C 1
ATOM 4645 O O . CYS B 1 216 ? -14.781 -13.773 -18.094 1 98.25 216 CYS B O 1
ATOM 4647 N N . GLY B 1 217 ? -15.461 -15.867 -17.797 1 97.06 217 GLY B N 1
ATOM 4648 C CA . GLY B 1 217 ? -15.133 -16.281 -19.156 1 97.06 217 GLY B CA 1
ATOM 4649 C C . GLY B 1 217 ? -13.672 -16.047 -19.516 1 97.06 217 GLY B C 1
ATOM 4650 O O . GLY B 1 217 ? -12.773 -16.5 -18.797 1 97.06 217 GLY B O 1
ATOM 4651 N N . ALA B 1 218 ? -13.461 -15.305 -20.562 1 95.56 218 ALA B N 1
ATOM 4652 C CA . ALA B 1 218 ? -12.109 -15.062 -21.062 1 95.56 218 ALA B CA 1
ATOM 4653 C C . ALA B 1 218 ? -11.281 -14.297 -20.031 1 95.56 218 ALA B C 1
ATOM 4655 O O . ALA B 1 218 ? -10.07 -14.484 -19.938 1 95.56 218 ALA B O 1
ATOM 4656 N N . ASP B 1 219 ? -11.938 -13.445 -19.219 1 95.75 219 ASP B N 1
ATOM 4657 C CA . ASP B 1 219 ? -11.227 -12.695 -18.188 1 95.75 219 ASP B CA 1
ATOM 4658 C C . ASP B 1 219 ? -10.656 -13.641 -17.125 1 95.75 219 ASP B C 1
ATOM 4660 O O . ASP B 1 219 ? -9.617 -13.352 -16.531 1 95.75 219 ASP B O 1
ATOM 4664 N N . ALA B 1 220 ? -11.305 -14.742 -16.938 1 96.81 220 ALA B N 1
ATOM 4665 C CA . ALA B 1 220 ? -10.898 -15.703 -15.922 1 96.81 220 ALA B CA 1
ATOM 4666 C C . ALA B 1 220 ? -9.633 -16.453 -16.344 1 96.81 220 ALA B C 1
ATOM 4668 O O . ALA B 1 220 ? -9.008 -17.125 -15.523 1 96.81 220 ALA B O 1
ATOM 4669 N N . ALA B 1 221 ? -9.211 -16.312 -17.609 1 95.94 221 ALA B N 1
ATOM 4670 C CA . ALA B 1 221 ? -8.055 -17.031 -18.125 1 95.94 221 ALA B CA 1
ATOM 4671 C C . ALA B 1 221 ? -6.754 -16.328 -17.75 1 95.94 221 ALA B C 1
ATOM 4673 O O . ALA B 1 221 ? -5.664 -16.859 -17.969 1 95.94 221 ALA B O 1
ATOM 4674 N N . ASP B 1 222 ? -6.836 -15.18 -17.219 1 93.88 222 ASP B N 1
ATOM 4675 C CA . ASP B 1 222 ? -5.703 -14.438 -16.672 1 93.88 222 ASP B CA 1
ATOM 4676 C C . ASP B 1 222 ? -5.773 -14.375 -15.141 1 93.88 222 ASP B C 1
ATOM 4678 O O . ASP B 1 222 ? -6.648 -13.711 -14.586 1 93.88 222 ASP B O 1
ATOM 4682 N N . PRO B 1 223 ? -4.809 -15.016 -14.562 1 94 223 PRO B N 1
ATOM 4683 C CA . PRO B 1 223 ? -4.875 -15.148 -13.109 1 94 223 PRO B CA 1
ATOM 4684 C C . PRO B 1 223 ? -4.969 -13.805 -12.391 1 94 223 PRO B C 1
ATOM 4686 O O . PRO B 1 223 ? -5.484 -13.727 -11.273 1 94 223 PRO B O 1
ATOM 4689 N N . HIS B 1 224 ? -4.449 -12.727 -13.016 1 93.5 224 HIS B N 1
ATOM 4690 C CA . HIS B 1 224 ? -4.402 -11.438 -12.32 1 93.5 224 HIS B CA 1
ATOM 4691 C C . HIS B 1 224 ? -5.43 -10.469 -12.891 1 93.5 224 HIS B C 1
ATOM 4693 O O . HIS B 1 224 ? -5.5 -9.312 -12.469 1 93.5 224 HIS B O 1
ATOM 4699 N N . ASP B 1 225 ? -6.234 -10.961 -13.859 1 93.94 225 ASP B N 1
ATOM 4700 C CA . ASP B 1 225 ? -7.312 -10.109 -14.352 1 93.94 225 ASP B CA 1
ATOM 4701 C C . ASP B 1 225 ? -8.398 -9.93 -13.297 1 93.94 225 ASP B C 1
ATOM 4703 O O . ASP B 1 225 ? -9 -10.906 -12.844 1 93.94 225 ASP B O 1
ATOM 4707 N N . ARG B 1 226 ? -8.727 -8.789 -12.93 1 94.38 226 ARG B N 1
ATOM 4708 C CA . ARG B 1 226 ? -9.672 -8.523 -11.852 1 94.38 226 ARG B CA 1
ATOM 4709 C C . ARG B 1 226 ? -11.109 -8.734 -12.32 1 94.38 226 ARG B C 1
ATOM 4711 O O . ARG B 1 226 ? -12.023 -8.852 -11.5 1 94.38 226 ARG B O 1
ATOM 4718 N N . GLY B 1 227 ? -11.312 -8.742 -13.664 1 96.25 227 GLY B N 1
ATOM 4719 C CA . GLY B 1 227 ? -12.648 -8.891 -14.211 1 96.25 227 GLY B CA 1
ATOM 4720 C C . GLY B 1 227 ? -13.375 -7.57 -14.391 1 96.25 227 GLY B C 1
ATOM 4721 O O . GLY B 1 227 ? -13.125 -6.613 -13.648 1 96.25 227 GLY B O 1
ATOM 4722 N N . SER B 1 228 ? -14.203 -7.523 -15.398 1 95.75 228 SER B N 1
ATOM 4723 C CA . SER B 1 228 ? -14.984 -6.324 -15.68 1 95.75 228 SER B CA 1
ATOM 4724 C C . SER B 1 228 ? -16.234 -6.656 -16.5 1 95.75 228 SER B C 1
ATOM 4726 O O . SER B 1 228 ? -16.25 -7.629 -17.25 1 95.75 228 SER B O 1
ATOM 4728 N N . GLY B 1 229 ? -17.266 -5.805 -16.312 1 97.31 229 GLY B N 1
ATOM 4729 C CA . GLY B 1 229 ? -18.453 -5.918 -17.141 1 97.31 229 GLY B CA 1
ATOM 4730 C C . GLY B 1 229 ? -19.406 -7.004 -16.672 1 97.31 229 GLY B C 1
ATOM 4731 O O . GLY B 1 229 ? -19.281 -7.504 -15.555 1 97.31 229 GLY B O 1
ATOM 4732 N N . PRO B 1 230 ? -20.375 -7.34 -17.516 1 98.38 230 PRO B N 1
ATOM 4733 C CA . PRO B 1 230 ? -21.422 -8.297 -17.141 1 98.38 230 PRO B CA 1
ATOM 4734 C C . PRO B 1 230 ? -20.891 -9.719 -17 1 98.38 230 PRO B C 1
ATOM 4736 O O . PRO B 1 230 ? -20.016 -10.141 -17.766 1 98.38 230 PRO B O 1
ATOM 4739 N N . LEU B 1 231 ? -21.422 -10.391 -16.062 1 98.69 231 LEU B N 1
ATOM 4740 C CA . LEU B 1 231 ? -21.172 -11.82 -15.898 1 98.69 231 LEU B CA 1
ATOM 4741 C C . LEU B 1 231 ? -22.125 -12.633 -16.781 1 98.69 231 LEU B C 1
ATOM 4743 O O . LEU B 1 231 ? -23.25 -12.219 -17.031 1 98.69 231 LEU B O 1
ATOM 4747 N N . HIS B 1 232 ? -21.672 -13.781 -17.219 1 98.31 232 HIS B N 1
ATOM 4748 C CA . HIS B 1 232 ? -22.438 -14.562 -18.172 1 98.31 232 HIS B CA 1
ATOM 4749 C C . HIS B 1 232 ? -22.719 -15.969 -17.641 1 98.31 232 HIS B C 1
ATOM 4751 O O . HIS B 1 232 ? -21.859 -16.578 -17.016 1 98.31 232 HIS B O 1
ATOM 4757 N N . ALA B 1 233 ? -23.906 -16.484 -17.953 1 97.88 233 ALA B N 1
ATOM 4758 C CA . ALA B 1 233 ? -24.281 -17.859 -17.641 1 97.88 233 ALA B CA 1
ATOM 4759 C C . ALA B 1 233 ? -23.422 -18.859 -18.406 1 97.88 233 ALA B C 1
ATOM 4761 O O . ALA B 1 233 ? -22.922 -18.547 -19.5 1 97.88 233 ALA B O 1
ATOM 4762 N N . ASP B 1 234 ? -23.203 -20 -17.781 1 97.81 234 ASP B N 1
ATOM 4763 C CA . ASP B 1 234 ? -22.547 -21.172 -18.359 1 97.81 234 ASP B CA 1
ATOM 4764 C C . ASP B 1 234 ? -21.062 -20.922 -18.547 1 97.81 234 ASP B C 1
ATOM 4766 O O . ASP B 1 234 ? -20.344 -21.766 -19.094 1 97.81 234 ASP B O 1
ATOM 4770 N N . GLU B 1 235 ? -20.578 -19.781 -18.109 1 97.81 235 GLU B N 1
ATOM 4771 C CA . GLU B 1 235 ? -19.141 -19.484 -18.109 1 97.81 235 GLU B CA 1
ATOM 4772 C C . GLU B 1 235 ? -18.578 -19.531 -16.703 1 97.81 235 GLU B C 1
ATOM 4774 O O . GLU B 1 235 ? -19.281 -19.297 -15.727 1 97.81 235 GLU B O 1
ATOM 4779 N N . ALA B 1 236 ? -17.328 -19.859 -16.625 1 98.44 236 ALA B N 1
ATOM 4780 C CA . ALA B 1 236 ? -16.656 -19.875 -15.328 1 98.44 236 ALA B CA 1
ATOM 4781 C C . ALA B 1 236 ? -16.516 -18.453 -14.766 1 98.44 236 ALA B C 1
ATOM 4783 O O . ALA B 1 236 ? -16.172 -17.531 -15.492 1 98.44 236 ALA B O 1
ATOM 4784 N N . ILE B 1 237 ? -16.812 -18.266 -13.562 1 98.81 237 ILE B N 1
ATOM 4785 C CA . ILE B 1 237 ? -16.594 -17.047 -12.805 1 98.81 237 ILE B CA 1
ATOM 4786 C C . ILE B 1 237 ? -15.625 -17.312 -11.648 1 98.81 237 ILE B C 1
ATOM 4788 O O . ILE B 1 237 ? -16 -17.938 -10.664 1 98.81 237 ILE B O 1
ATOM 4792 N N . ILE B 1 238 ? -14.383 -16.844 -11.781 1 98.88 238 ILE B N 1
ATOM 4793 C CA . ILE B 1 238 ? -13.406 -16.984 -10.703 1 98.88 238 ILE B CA 1
ATOM 4794 C C . ILE B 1 238 ? -13.555 -15.82 -9.727 1 98.88 238 ILE B C 1
ATOM 4796 O O . ILE B 1 238 ? -13.594 -14.656 -10.133 1 98.88 238 ILE B O 1
ATOM 4800 N N . ILE B 1 239 ? -13.672 -16.109 -8.492 1 98.81 239 ILE B N 1
ATOM 4801 C CA . ILE B 1 239 ? -13.695 -15.125 -7.422 1 98.81 239 ILE B CA 1
ATOM 4802 C C . ILE B 1 239 ? -12.523 -15.375 -6.473 1 98.81 239 ILE B C 1
ATOM 4804 O O . ILE B 1 239 ? -12.438 -16.438 -5.852 1 98.81 239 ILE B O 1
ATOM 4808 N N . ASP B 1 240 ? -11.633 -14.523 -6.434 1 98.75 240 ASP B N 1
ATOM 4809 C CA . ASP B 1 240 ? -10.445 -14.562 -5.586 1 98.75 240 ASP B CA 1
ATOM 4810 C C . ASP B 1 240 ? -10.438 -13.398 -4.59 1 98.75 240 ASP B C 1
ATOM 4812 O O . ASP B 1 240 ? -10.383 -12.234 -4.988 1 98.75 240 ASP B O 1
ATOM 4816 N N . ILE B 1 241 ? -10.562 -13.672 -3.309 1 98.75 241 ILE B N 1
ATOM 4817 C CA . ILE B 1 241 ? -10.672 -12.695 -2.232 1 98.75 241 ILE B CA 1
ATOM 4818 C C . ILE B 1 241 ? -9.523 -12.883 -1.242 1 98.75 241 ILE B C 1
ATOM 4820 O O . ILE B 1 241 ? -9.328 -13.977 -0.707 1 98.75 241 ILE B O 1
ATOM 4824 N N . PHE B 1 242 ? -8.727 -11.891 -0.971 1 98.44 242 PHE B N 1
ATOM 4825 C CA . PHE B 1 242 ? -7.605 -11.93 -0.037 1 98.44 242 PHE B CA 1
ATOM 4826 C C . PHE B 1 242 ? -7.609 -10.711 0.871 1 98.44 242 PHE B C 1
ATOM 4828 O O . PHE B 1 242 ? -6.746 -9.836 0.75 1 98.44 242 PHE B O 1
ATOM 4835 N N . PRO B 1 243 ? -8.516 -10.664 1.85 1 98.19 243 PRO B N 1
ATOM 4836 C CA . PRO B 1 243 ? -8.711 -9.5 2.715 1 98.19 243 PRO B CA 1
ATOM 4837 C C . PRO B 1 243 ? -7.586 -9.32 3.729 1 98.19 243 PRO B C 1
ATOM 4839 O O . PRO B 1 243 ? -6.863 -10.273 4.031 1 98.19 243 PRO B O 1
ATOM 4842 N N . ARG B 1 244 ? -7.434 -8.211 4.172 1 97.5 244 ARG B N 1
ATOM 4843 C CA . ARG B 1 244 ? -6.539 -7.859 5.27 1 97.5 244 ARG B CA 1
ATOM 4844 C C . ARG B 1 244 ? -7.324 -7.324 6.465 1 97.5 244 ARG B C 1
ATOM 4846 O O . ARG B 1 244 ? -8.156 -6.426 6.316 1 97.5 244 ARG B O 1
ATOM 4853 N N . ASP B 1 245 ? -7.09 -7.883 7.594 1 97.62 245 ASP B N 1
ATOM 4854 C CA . ASP B 1 245 ? -7.691 -7.348 8.812 1 97.62 245 ASP B CA 1
ATOM 4855 C C . ASP B 1 245 ? -7.156 -5.949 9.117 1 97.62 245 ASP B C 1
ATOM 4857 O O . ASP B 1 245 ? -5.941 -5.727 9.117 1 97.62 245 ASP B O 1
ATOM 4861 N N . LYS B 1 246 ? -8.016 -4.996 9.422 1 94.5 246 LYS B N 1
ATOM 4862 C CA . LYS B 1 246 ? -7.613 -3.598 9.555 1 94.5 246 LYS B CA 1
ATOM 4863 C C . LYS B 1 246 ? -6.82 -3.371 10.836 1 94.5 246 LYS B C 1
ATOM 4865 O O . LYS B 1 246 ? -5.992 -2.461 10.906 1 94.5 246 LYS B O 1
ATOM 4870 N N . GLU B 1 247 ? -7.055 -4.152 11.828 1 93.25 247 GLU B N 1
ATOM 4871 C CA . GLU B 1 247 ? -6.398 -3.969 13.117 1 93.25 247 GLU B CA 1
ATOM 4872 C C . GLU B 1 247 ? -5.082 -4.734 13.188 1 93.25 247 GLU B C 1
ATOM 4874 O O . GLU B 1 247 ? -4.031 -4.152 13.461 1 93.25 247 GLU B O 1
ATOM 4879 N N . THR B 1 248 ? -5.125 -6.023 12.844 1 96.5 248 THR B N 1
ATOM 4880 C CA . THR B 1 248 ? -3.955 -6.871 13.039 1 96.5 248 THR B CA 1
ATOM 4881 C C . THR B 1 248 ? -3.055 -6.836 11.805 1 96.5 248 THR B C 1
ATOM 4883 O O . THR B 1 248 ? -1.889 -7.234 11.875 1 96.5 248 THR B O 1
ATOM 4886 N N . LYS B 1 249 ? -3.604 -6.488 10.625 1 97.31 249 LYS B N 1
ATOM 4887 C CA . LYS B 1 249 ? -2.926 -6.344 9.344 1 97.31 249 LYS B CA 1
ATOM 4888 C C . LYS B 1 249 ? -2.648 -7.707 8.711 1 97.31 249 LYS B C 1
ATOM 4890 O O . LYS B 1 249 ? -1.958 -7.797 7.695 1 97.31 249 LYS B O 1
ATOM 4895 N N . TYR B 1 250 ? -3.084 -8.781 9.289 1 98.5 250 TYR B N 1
ATOM 4896 C CA . TYR B 1 250 ? -2.893 -10.102 8.703 1 98.5 250 TYR B CA 1
ATOM 4897 C C . TYR B 1 250 ? -3.928 -10.375 7.621 1 98.5 250 TYR B C 1
ATOM 4899 O O . TYR B 1 250 ? -5.055 -9.875 7.691 1 98.5 250 TYR B O 1
ATOM 4907 N N . ASN B 1 251 ? -3.578 -11.211 6.688 1 98.62 251 ASN B N 1
ATOM 4908 C CA . ASN B 1 251 ? -4.387 -11.445 5.492 1 98.62 251 ASN B CA 1
ATOM 4909 C C . ASN B 1 251 ? -5.02 -12.836 5.508 1 98.62 251 ASN B C 1
ATOM 4911 O O . ASN B 1 251 ? -4.484 -13.758 6.121 1 98.62 251 ASN B O 1
ATOM 4915 N N . GLY B 1 252 ? -6.168 -12.945 4.848 1 98.56 252 GLY B N 1
ATOM 4916 C CA . GLY B 1 252 ? -6.711 -14.211 4.375 1 98.56 252 GLY B CA 1
ATOM 4917 C C . GLY B 1 252 ? -6.566 -14.391 2.875 1 98.56 252 GLY B C 1
ATOM 4918 O O . GLY B 1 252 ? -6.043 -13.516 2.182 1 98.56 252 GLY B O 1
ATOM 4919 N N . ASP B 1 253 ? -7.043 -15.539 2.395 1 98.81 253 ASP B N 1
ATOM 4920 C CA . ASP B 1 253 ? -6.945 -15.805 0.962 1 98.81 253 ASP B CA 1
ATOM 4921 C C . ASP B 1 253 ? -7.781 -17.016 0.573 1 98.81 253 ASP B C 1
ATOM 4923 O O . ASP B 1 253 ? -7.672 -18.078 1.193 1 98.81 253 ASP B O 1
ATOM 4927 N N . MET B 1 254 ? -8.57 -16.797 -0.409 1 98.69 254 MET B N 1
ATOM 4928 C CA . MET B 1 254 ? -9.391 -17.906 -0.902 1 98.69 254 MET B CA 1
ATOM 4929 C C . MET B 1 254 ? -9.867 -17.641 -2.326 1 98.69 254 MET B C 1
ATOM 4931 O O . MET B 1 254 ? -10.078 -16.484 -2.705 1 98.69 254 MET B O 1
ATOM 4935 N N . THR B 1 255 ? -9.969 -18.641 -3.08 1 98.81 255 THR B N 1
ATOM 4936 C CA . THR B 1 255 ? -10.523 -18.562 -4.426 1 98.81 255 THR B CA 1
ATOM 4937 C C . THR B 1 255 ? -11.555 -19.672 -4.652 1 98.81 255 THR B C 1
ATOM 4939 O O . THR B 1 255 ? -11.352 -20.812 -4.23 1 98.81 255 THR B O 1
ATOM 4942 N N . ARG B 1 256 ? -12.648 -19.375 -5.238 1 98.88 256 ARG B N 1
ATOM 4943 C CA . ARG B 1 256 ? -13.617 -20.328 -5.762 1 98.88 256 ARG B CA 1
ATOM 4944 C C . ARG B 1 256 ? -13.992 -20 -7.203 1 98.88 256 ARG B C 1
ATOM 4946 O O . ARG B 1 256 ? -13.922 -18.828 -7.613 1 98.88 256 ARG B O 1
ATOM 4953 N N . THR B 1 257 ? -14.289 -20.969 -7.922 1 98.88 257 THR B N 1
ATOM 4954 C CA . THR B 1 257 ? -14.836 -20.828 -9.266 1 98.88 257 THR B CA 1
ATOM 4955 C C . THR B 1 257 ? -16.297 -21.297 -9.312 1 98.88 257 THR B C 1
ATOM 4957 O O . THR B 1 257 ? -16.609 -22.391 -8.867 1 98.88 257 THR B O 1
ATOM 4960 N N . PHE B 1 258 ? -17.141 -20.438 -9.867 1 98.81 258 PHE B N 1
ATOM 4961 C CA . PHE B 1 258 ? -18.562 -20.766 -9.961 1 98.81 258 PHE B CA 1
ATOM 4962 C C . PHE B 1 258 ? -19.031 -20.75 -11.414 1 98.81 258 PHE B C 1
ATOM 4964 O O . PHE B 1 258 ? -18.391 -20.125 -12.266 1 98.81 258 PHE B O 1
ATOM 4971 N N . VAL B 1 259 ? -20.094 -21.484 -11.688 1 98.62 259 VAL B N 1
ATOM 4972 C CA . VAL B 1 259 ? -20.859 -21.391 -12.922 1 98.62 259 VAL B CA 1
ATOM 4973 C C . VAL B 1 259 ? -22.344 -21.297 -12.594 1 98.62 259 VAL B C 1
ATOM 4975 O O . VAL B 1 259 ? -22.875 -22.109 -11.852 1 98.62 259 VAL B O 1
ATOM 4978 N N . LYS B 1 260 ? -22.953 -20.219 -12.984 1 98.31 260 LYS B N 1
ATOM 4979 C CA . LYS B 1 260 ? -24.406 -20.172 -13.016 1 98.31 260 LYS B CA 1
ATOM 4980 C C . LYS B 1 260 ? -24.953 -20.797 -14.305 1 98.31 260 LYS B C 1
ATOM 4982 O O . LYS B 1 260 ? -24.594 -20.359 -15.406 1 98.31 260 LYS B O 1
ATOM 4987 N N . GLY B 1 261 ? -25.766 -21.812 -14.164 1 97 261 GLY B N 1
ATOM 4988 C CA . GLY B 1 261 ? -26.234 -22.562 -15.328 1 97 261 GLY B CA 1
ATOM 4989 C C . GLY B 1 261 ? -25.484 -23.859 -15.539 1 97 261 GLY B C 1
ATOM 4990 O O . GLY B 1 261 ? -25.234 -24.594 -14.586 1 97 261 GLY B O 1
ATOM 4991 N N . GLU B 1 262 ? -25.188 -24.188 -16.844 1 97.19 262 GLU B N 1
ATOM 4992 C CA . GLU B 1 262 ? -24.531 -25.438 -17.203 1 97.19 262 GLU B CA 1
ATOM 4993 C C . GLU B 1 262 ? -23.094 -25.188 -17.656 1 97.19 262 GLU B C 1
ATOM 4995 O O . GLU B 1 262 ? -22.875 -24.594 -18.719 1 97.19 262 GLU B O 1
ATOM 5000 N N . PRO B 1 263 ? -22.172 -25.734 -16.891 1 97.88 263 PRO B N 1
ATOM 5001 C CA . PRO B 1 263 ? -20.797 -25.578 -17.359 1 97.88 263 PRO B CA 1
ATOM 5002 C C . PRO B 1 263 ? -20.531 -26.297 -18.672 1 97.88 263 PRO B C 1
ATOM 5004 O O . PRO B 1 263 ? -21.141 -27.328 -18.938 1 97.88 263 PRO B O 1
ATOM 5007 N N . THR B 1 264 ? -19.609 -25.766 -19.469 1 97.31 264 THR B N 1
ATOM 5008 C CA . THR B 1 264 ? -19.156 -26.516 -20.641 1 97.31 264 THR B CA 1
ATOM 5009 C C . THR B 1 264 ? -18.422 -27.781 -20.234 1 97.31 264 THR B C 1
ATOM 5011 O O . THR B 1 264 ? -17.938 -27.891 -19.094 1 97.31 264 THR B O 1
ATOM 5014 N N . PRO B 1 265 ? -18.344 -28.719 -21.078 1 98 265 PRO B N 1
ATOM 5015 C CA . PRO B 1 265 ? -17.594 -29.938 -20.75 1 98 265 PRO B CA 1
ATOM 5016 C C . PRO B 1 265 ? -16.141 -29.656 -20.359 1 98 265 PRO B C 1
ATOM 5018 O O . PRO B 1 265 ? -15.609 -30.297 -19.453 1 98 265 PRO B O 1
ATOM 5021 N N . GLU B 1 266 ? -15.531 -28.688 -21.047 1 97.94 266 GLU B N 1
ATOM 5022 C CA . GLU B 1 266 ? -14.141 -28.344 -20.75 1 97.94 266 GLU B CA 1
ATOM 5023 C C . GLU B 1 266 ? -14 -27.797 -19.344 1 97.94 266 GLU B C 1
ATOM 5025 O O . GLU B 1 266 ? -13.102 -28.188 -18.594 1 97.94 266 GLU B O 1
ATOM 5030 N N . ILE B 1 267 ? -14.891 -26.922 -18.938 1 98.31 267 ILE B N 1
ATOM 5031 C CA . ILE B 1 267 ? -14.844 -26.312 -17.625 1 98.31 267 ILE B CA 1
ATOM 5032 C C . ILE B 1 267 ? -15.102 -27.359 -16.547 1 98.31 267 ILE B C 1
ATOM 5034 O O . ILE B 1 267 ? -14.453 -27.359 -15.5 1 98.31 267 ILE B O 1
ATOM 5038 N N . ARG B 1 268 ? -16.031 -28.203 -16.797 1 98.31 268 ARG B N 1
ATOM 5039 C CA . ARG B 1 268 ? -16.312 -29.297 -15.859 1 98.31 268 ARG B CA 1
ATOM 5040 C C . ARG B 1 268 ? -15.078 -30.172 -15.664 1 98.31 268 ARG B C 1
ATOM 5042 O O . ARG B 1 268 ? -14.703 -30.484 -14.531 1 98.31 268 ARG B O 1
ATOM 5049 N N . GLU B 1 269 ? -14.516 -30.578 -16.75 1 98.38 269 GLU B N 1
ATOM 5050 C CA . GLU B 1 269 ? -13.312 -31.406 -16.688 1 98.38 269 GLU B CA 1
ATOM 5051 C C . GLU B 1 269 ? -12.188 -30.703 -15.953 1 98.38 269 GLU B C 1
ATOM 5053 O O . GLU B 1 269 ? -11.508 -31.297 -15.117 1 98.38 269 GLU B O 1
ATOM 5058 N N . TRP B 1 270 ? -11.969 -29.406 -16.312 1 98.69 270 TRP B N 1
ATOM 5059 C CA . TRP B 1 270 ? -10.93 -28.609 -15.672 1 98.69 270 TRP B CA 1
ATOM 5060 C C . TRP B 1 270 ? -11.18 -28.5 -14.172 1 98.69 270 TRP B C 1
ATOM 5062 O O . TRP B 1 270 ? -10.234 -28.516 -13.375 1 98.69 270 TRP B O 1
ATOM 5072 N N . PHE B 1 271 ? -12.43 -28.328 -13.859 1 98.75 271 PHE B N 1
ATOM 5073 C CA . PHE B 1 271 ? -12.773 -28.203 -12.445 1 98.75 271 PHE B CA 1
ATOM 5074 C C . PHE B 1 271 ? -12.43 -29.484 -11.695 1 98.75 271 PHE B C 1
ATOM 5076 O O . PHE B 1 271 ? -11.797 -29.453 -10.641 1 98.75 271 PHE B O 1
ATOM 5083 N N . ASP B 1 272 ? -12.859 -30.609 -12.195 1 98.69 272 ASP B N 1
ATOM 5084 C CA . ASP B 1 272 ? -12.578 -31.906 -11.57 1 98.69 272 ASP B CA 1
ATOM 5085 C C . ASP B 1 272 ? -11.078 -32.156 -11.461 1 98.69 272 ASP B C 1
ATOM 5087 O O . ASP B 1 272 ? -10.594 -32.625 -10.43 1 98.69 272 ASP B O 1
ATOM 5091 N N . LEU B 1 273 ? -10.391 -31.844 -12.5 1 98.81 273 LEU B N 1
ATOM 5092 C CA . LEU B 1 273 ? -8.945 -32 -12.516 1 98.81 273 LEU B CA 1
ATOM 5093 C C . LEU B 1 273 ? -8.281 -31.109 -11.484 1 98.81 273 LEU B C 1
ATOM 5095 O O . LEU B 1 273 ? -7.336 -31.516 -10.812 1 98.81 273 LEU B O 1
ATOM 5099 N N . THR B 1 274 ? -8.695 -29.859 -11.398 1 98.88 274 THR B N 1
ATOM 5100 C CA . THR B 1 274 ? -8.156 -28.891 -10.453 1 98.88 274 THR B CA 1
ATOM 5101 C C . THR B 1 274 ? -8.438 -29.328 -9.016 1 98.88 274 THR B C 1
ATOM 5103 O O . THR B 1 274 ? -7.586 -29.172 -8.133 1 98.88 274 THR B O 1
ATOM 5106 N N . GLU B 1 275 ? -9.633 -29.812 -8.773 1 98.81 275 GLU B N 1
ATOM 5107 C CA . GLU B 1 275 ? -9.938 -30.344 -7.453 1 98.81 275 GLU B CA 1
ATOM 5108 C C . GLU B 1 275 ? -9.016 -31.516 -7.102 1 98.81 275 GLU B C 1
ATOM 5110 O O . GLU B 1 275 ? -8.547 -31.625 -5.965 1 98.81 275 GLU B O 1
ATOM 5115 N N . ALA B 1 276 ? -8.773 -32.406 -8.094 1 98.88 276 ALA B N 1
ATOM 5116 C CA . ALA B 1 276 ? -7.832 -33.5 -7.879 1 98.88 276 ALA B CA 1
ATOM 5117 C C . ALA B 1 276 ? -6.441 -32.969 -7.547 1 98.88 276 ALA B C 1
ATOM 5119 O O . ALA B 1 276 ? -5.773 -33.5 -6.648 1 98.88 276 ALA B O 1
ATOM 5120 N N . ALA B 1 277 ? -5.98 -31.984 -8.305 1 98.94 277 ALA B N 1
ATOM 5121 C CA . ALA B 1 277 ? -4.68 -31.359 -8.055 1 98.94 277 ALA B CA 1
ATOM 5122 C C . ALA B 1 277 ? -4.633 -30.734 -6.664 1 98.94 277 ALA B C 1
ATOM 5124 O O . ALA B 1 277 ? -3.613 -30.828 -5.973 1 98.94 277 ALA B O 1
ATOM 5125 N N . PHE B 1 278 ? -5.723 -30.078 -6.305 1 98.81 278 PHE B N 1
ATOM 5126 C CA . PHE B 1 278 ? -5.875 -29.469 -4.992 1 98.81 278 PHE B CA 1
ATOM 5127 C C . PHE B 1 278 ? -5.684 -30.5 -3.887 1 98.81 278 PHE B C 1
ATOM 5129 O O . PHE B 1 278 ? -4.91 -30.281 -2.951 1 98.81 278 PHE B O 1
ATOM 5136 N N . HIS B 1 279 ? -6.285 -31.609 -3.988 1 98.75 279 HIS B N 1
ATOM 5137 C CA . HIS B 1 279 ? -6.176 -32.656 -2.977 1 98.75 279 HIS B CA 1
ATOM 5138 C C . HIS B 1 279 ? -4.789 -33.312 -2.994 1 98.75 279 HIS B C 1
ATOM 5140 O O . HIS B 1 279 ? -4.27 -33.688 -1.946 1 98.75 279 HIS B O 1
ATOM 5146 N N . ALA B 1 280 ? -4.23 -33.469 -4.172 1 98.81 280 ALA B N 1
ATOM 5147 C CA . ALA B 1 280 ? -2.861 -33.969 -4.266 1 98.81 280 ALA B CA 1
ATOM 5148 C C . ALA B 1 280 ? -1.892 -33.062 -3.508 1 98.81 280 ALA B C 1
ATOM 5150 O O . ALA B 1 280 ? -0.975 -33.562 -2.842 1 98.81 280 ALA B O 1
ATOM 5151 N N . ALA B 1 281 ? -2.076 -31.781 -3.654 1 98.88 281 ALA B N 1
ATOM 5152 C CA . ALA B 1 281 ? -1.249 -30.828 -2.926 1 98.88 281 ALA B CA 1
ATOM 5153 C C . ALA B 1 281 ? -1.416 -30.984 -1.418 1 98.88 281 ALA B C 1
ATOM 5155 O O . ALA B 1 281 ? -0.429 -31.047 -0.681 1 98.88 281 ALA B O 1
ATOM 5156 N N . LEU B 1 282 ? -2.682 -31.031 -0.958 1 98.62 282 LEU B N 1
ATOM 5157 C CA . LEU B 1 282 ? -2.965 -31.188 0.466 1 98.62 282 LEU B CA 1
ATOM 5158 C C . LEU B 1 282 ? -2.311 -32.438 1.021 1 98.62 282 LEU B C 1
ATOM 5160 O O . LEU B 1 282 ? -1.732 -32.406 2.109 1 98.62 282 LEU B O 1
ATOM 5164 N N . ASP B 1 283 ? -2.355 -33.5 0.271 1 98.31 283 ASP B N 1
ATOM 5165 C CA . ASP B 1 283 ? -1.808 -34.781 0.705 1 98.31 283 ASP B CA 1
ATOM 5166 C C . ASP B 1 283 ? -0.289 -34.688 0.852 1 98.31 283 ASP B C 1
ATOM 5168 O O . ASP B 1 283 ? 0.306 -35.469 1.596 1 98.31 283 ASP B O 1
ATOM 5172 N N . ALA B 1 284 ? 0.334 -33.781 0.152 1 98.31 284 ALA B N 1
ATOM 5173 C CA . ALA B 1 284 ? 1.791 -33.688 0.137 1 98.31 284 ALA B CA 1
ATOM 5174 C C . ALA B 1 284 ? 2.287 -32.781 1.276 1 98.31 284 ALA B C 1
ATOM 5176 O O . ALA B 1 284 ? 3.494 -32.688 1.521 1 98.31 284 ALA B O 1
ATOM 5177 N N . ILE B 1 285 ? 1.423 -32.156 2.01 1 98.44 285 ILE B N 1
ATOM 5178 C CA . ILE B 1 285 ? 1.808 -31.156 3.018 1 98.44 285 ILE B CA 1
ATOM 5179 C C . ILE B 1 285 ? 2.141 -31.875 4.328 1 98.44 285 ILE B C 1
ATOM 5181 O O . ILE B 1 285 ? 1.298 -32.562 4.895 1 98.44 285 ILE B O 1
ATOM 5185 N N . GLU B 1 286 ? 3.264 -31.656 4.816 1 97.19 286 GLU B N 1
ATOM 5186 C CA . GLU B 1 286 ? 3.723 -32.031 6.152 1 97.19 286 GLU B CA 1
ATOM 5187 C C . GLU B 1 286 ? 5.023 -31.328 6.512 1 97.19 286 GLU B C 1
ATOM 5189 O O . GLU B 1 286 ? 5.727 -30.828 5.633 1 97.19 286 GLU B O 1
ATOM 5194 N N . ALA B 1 287 ? 5.301 -31.312 7.809 1 97.69 287 ALA B N 1
ATOM 5195 C CA . ALA B 1 287 ? 6.578 -30.75 8.227 1 97.69 287 ALA B CA 1
ATOM 5196 C C . ALA B 1 287 ? 7.75 -31.5 7.594 1 97.69 287 ALA B C 1
ATOM 5198 O O . ALA B 1 287 ? 7.777 -32.719 7.59 1 97.69 287 ALA B O 1
ATOM 5199 N N . GLY B 1 288 ? 8.625 -30.734 6.984 1 97.69 288 GLY B N 1
ATOM 5200 C CA . GLY B 1 288 ? 9.789 -31.344 6.371 1 97.69 288 GLY B CA 1
ATOM 5201 C C . GLY B 1 288 ? 9.664 -31.5 4.867 1 97.69 288 GLY B C 1
ATOM 5202 O O . GLY B 1 288 ? 10.664 -31.578 4.16 1 97.69 288 GLY B O 1
ATOM 5203 N N . ALA B 1 289 ? 8.414 -31.609 4.379 1 97.94 289 ALA B N 1
ATOM 5204 C CA . ALA B 1 289 ? 8.242 -31.547 2.932 1 97.94 289 ALA B CA 1
ATOM 5205 C C . ALA B 1 289 ? 8.68 -30.203 2.383 1 97.94 289 ALA B C 1
ATOM 5207 O O . ALA B 1 289 ? 8.758 -29.219 3.123 1 97.94 289 ALA B O 1
ATOM 5208 N N . THR B 1 290 ? 9.031 -30.156 1.1 1 98.19 290 THR B N 1
ATOM 5209 C CA . THR B 1 290 ? 9.391 -28.875 0.508 1 98.19 290 THR B CA 1
ATOM 5210 C C . THR B 1 290 ? 8.227 -28.297 -0.279 1 98.19 290 THR B C 1
ATOM 5212 O O . THR B 1 290 ? 7.324 -29.031 -0.696 1 98.19 290 THR B O 1
ATOM 5215 N N . GLY B 1 291 ? 8.227 -27 -0.431 1 98.12 291 GLY B N 1
ATOM 5216 C CA . GLY B 1 291 ? 7.273 -26.391 -1.348 1 98.12 291 GLY B CA 1
ATOM 5217 C C . GLY B 1 291 ? 7.332 -26.969 -2.746 1 98.12 291 GLY B C 1
ATOM 5218 O O . GLY B 1 291 ? 6.312 -27.062 -3.428 1 98.12 291 GLY B O 1
ATOM 5219 N N . LYS B 1 292 ? 8.492 -27.344 -3.129 1 97.75 292 LYS B N 1
ATOM 5220 C CA . LYS B 1 292 ? 8.672 -28 -4.418 1 97.75 292 LYS B CA 1
ATOM 5221 C C . LYS B 1 292 ? 7.902 -29.328 -4.477 1 97.75 292 LYS B C 1
ATOM 5223 O O . LYS B 1 292 ? 7.285 -29.641 -5.5 1 97.75 292 LYS B O 1
ATOM 5228 N N . ASP B 1 293 ? 7.977 -30.094 -3.379 1 98.44 293 ASP B N 1
ATOM 5229 C CA . ASP B 1 293 ? 7.246 -31.359 -3.32 1 98.44 293 ASP B CA 1
ATOM 5230 C C . ASP B 1 293 ? 5.754 -31.141 -3.562 1 98.44 293 ASP B C 1
ATOM 5232 O O . ASP B 1 293 ? 5.133 -31.875 -4.336 1 98.44 293 ASP B O 1
ATOM 5236 N N . VAL B 1 294 ? 5.219 -30.172 -2.895 1 98.81 294 VAL B N 1
ATOM 5237 C CA . VAL B 1 294 ? 3.795 -29.859 -3.004 1 98.81 294 VAL B CA 1
ATOM 5238 C C . VAL B 1 294 ? 3.473 -29.406 -4.426 1 98.81 294 VAL B C 1
ATOM 5240 O O . VAL B 1 294 ? 2.488 -29.844 -5.02 1 98.81 294 VAL B O 1
ATOM 5243 N N . HIS B 1 295 ? 4.305 -28.547 -4.961 1 98.62 295 HIS B N 1
ATOM 5244 C CA . HIS B 1 295 ? 4.129 -28.047 -6.32 1 98.62 295 HIS B CA 1
ATOM 5245 C C . HIS B 1 295 ? 4.219 -29.172 -7.34 1 98.62 295 HIS B C 1
ATOM 5247 O O . HIS B 1 295 ? 3.436 -29.219 -8.289 1 98.62 295 HIS B O 1
ATOM 5253 N N . ASP B 1 296 ? 5.152 -30.047 -7.164 1 98.69 296 ASP B N 1
ATOM 5254 C CA . ASP B 1 296 ? 5.324 -31.188 -8.07 1 98.69 296 ASP B CA 1
ATOM 5255 C C . ASP B 1 296 ? 4.082 -32.062 -8.078 1 98.69 296 ASP B C 1
ATOM 5257 O O . ASP B 1 296 ? 3.691 -32.594 -9.133 1 98.69 296 ASP B O 1
ATOM 5261 N N . ALA B 1 297 ? 3.514 -32.25 -6.922 1 98.81 297 ALA B N 1
ATOM 5262 C CA . ALA B 1 297 ? 2.305 -33.062 -6.836 1 98.81 297 ALA B CA 1
ATOM 5263 C C . ALA B 1 297 ? 1.196 -32.5 -7.715 1 98.81 297 ALA B C 1
ATOM 5265 O O . ALA B 1 297 ? 0.478 -33.25 -8.383 1 98.81 297 ALA B O 1
ATOM 5266 N N . VAL B 1 298 ? 1.061 -31.219 -7.746 1 98.88 298 VAL B N 1
ATOM 5267 C CA . VAL B 1 298 ? 0.052 -30.547 -8.555 1 98.88 298 VAL B CA 1
ATOM 5268 C C . VAL B 1 298 ? 0.408 -30.688 -10.039 1 98.88 298 VAL B C 1
ATOM 5270 O O . VAL B 1 298 ? -0.441 -31.047 -10.859 1 98.88 298 VAL B O 1
ATOM 5273 N N . CYS B 1 299 ? 1.664 -30.406 -10.344 1 98.75 299 CYS B N 1
ATOM 5274 C CA . CYS B 1 299 ? 2.121 -30.5 -11.727 1 98.75 299 CYS B CA 1
ATOM 5275 C C . CYS B 1 299 ? 1.919 -31.906 -12.281 1 98.75 299 CYS B C 1
ATOM 5277 O O . CYS B 1 299 ? 1.532 -32.062 -13.438 1 98.75 299 CYS B O 1
ATOM 5279 N N . ASP B 1 300 ? 2.209 -32.875 -11.453 1 98.81 300 ASP B N 1
ATOM 5280 C CA . ASP B 1 300 ? 2.037 -34.281 -11.891 1 98.81 300 ASP B CA 1
ATOM 5281 C C . ASP B 1 300 ? 0.597 -34.531 -12.312 1 98.81 300 ASP B C 1
ATOM 5283 O O . ASP B 1 300 ? 0.358 -35.156 -13.352 1 98.81 300 ASP B O 1
ATOM 5287 N N . VAL B 1 301 ? -0.356 -34.094 -11.531 1 98.88 301 VAL B N 1
ATOM 5288 C CA . VAL B 1 301 ? -1.767 -34.281 -11.844 1 98.88 301 VAL B CA 1
ATOM 5289 C C . VAL B 1 301 ? -2.102 -33.656 -13.188 1 98.88 301 VAL B C 1
ATOM 5291 O O . VAL B 1 301 ? -2.709 -34.312 -14.047 1 98.88 301 VAL B O 1
ATOM 5294 N N . TYR B 1 302 ? -1.7 -32.406 -13.398 1 98.75 302 TYR B N 1
ATOM 5295 C CA . TYR B 1 302 ? -2.025 -31.672 -14.617 1 98.75 302 TYR B CA 1
ATOM 5296 C C . TYR B 1 302 ? -1.304 -32.25 -15.82 1 98.75 302 TYR B C 1
ATOM 5298 O O . TYR B 1 302 ? -1.906 -32.469 -16.875 1 98.75 302 TYR B O 1
ATOM 5306 N N . GLU B 1 303 ? -0.003 -32.562 -15.695 1 98.62 303 GLU B N 1
ATOM 5307 C CA . GLU B 1 303 ? 0.785 -33.125 -16.797 1 98.62 303 GLU B CA 1
ATOM 5308 C C . GLU B 1 303 ? 0.282 -34.5 -17.203 1 98.62 303 GLU B C 1
ATOM 5310 O O . GLU B 1 303 ? 0.23 -34.812 -18.391 1 98.62 303 GLU B O 1
ATOM 5315 N N . ASN B 1 304 ? -0.073 -35.281 -16.234 1 98.5 304 ASN B N 1
ATOM 5316 C CA . ASN B 1 304 ? -0.613 -36.625 -16.531 1 98.5 304 ASN B CA 1
ATOM 5317 C C . ASN B 1 304 ? -1.919 -36.531 -17.312 1 98.5 304 ASN B C 1
ATOM 5319 O O . ASN B 1 304 ? -2.256 -37.438 -18.078 1 98.5 304 ASN B O 1
ATOM 5323 N N . ALA B 1 305 ? -2.658 -35.469 -17.156 1 98.44 305 ALA B N 1
ATOM 5324 C CA . ALA B 1 305 ? -3.914 -35.281 -17.859 1 98.44 305 ALA B CA 1
ATOM 5325 C C . ALA B 1 305 ? -3.674 -34.562 -19.203 1 98.44 305 ALA B C 1
ATOM 5327 O O . ALA B 1 305 ? -4.621 -34.25 -19.922 1 98.44 305 ALA B O 1
ATOM 5328 N N . GLY B 1 306 ? -2.43 -34.188 -19.484 1 97.75 306 GLY B N 1
ATOM 5329 C CA . GLY B 1 306 ? -2.076 -33.594 -20.766 1 97.75 306 GLY B CA 1
ATOM 5330 C C . GLY B 1 306 ? -2.105 -32.094 -20.75 1 97.75 306 GLY B C 1
ATOM 5331 O O . GLY B 1 306 ? -2.002 -31.438 -21.797 1 97.75 306 GLY B O 1
ATOM 5332 N N . GLU B 1 307 ? -2.291 -31.469 -19.578 1 98.06 307 GLU B N 1
ATOM 5333 C CA . GLU B 1 307 ? -2.281 -30.016 -19.484 1 98.06 307 GLU B CA 1
ATOM 5334 C C . GLU B 1 307 ? -0.857 -29.484 -19.391 1 98.06 307 GLU B C 1
ATOM 5336 O O . GLU B 1 307 ? 0.02 -30.125 -18.812 1 98.06 307 GLU B O 1
ATOM 5341 N N . ASN B 1 308 ? -0.645 -28.328 -19.906 1 96.56 308 ASN B N 1
ATOM 5342 C CA . ASN B 1 308 ? 0.659 -27.672 -19.844 1 96.56 308 ASN B CA 1
ATOM 5343 C C . ASN B 1 308 ? 0.911 -27.062 -18.469 1 96.56 308 ASN B C 1
ATOM 5345 O O . ASN B 1 308 ? -0.03 -26.656 -17.781 1 96.56 308 ASN B O 1
ATOM 5349 N N . THR B 1 309 ? 2.164 -27.062 -18.062 1 97.31 309 THR B N 1
ATOM 5350 C CA . THR B 1 309 ? 2.598 -2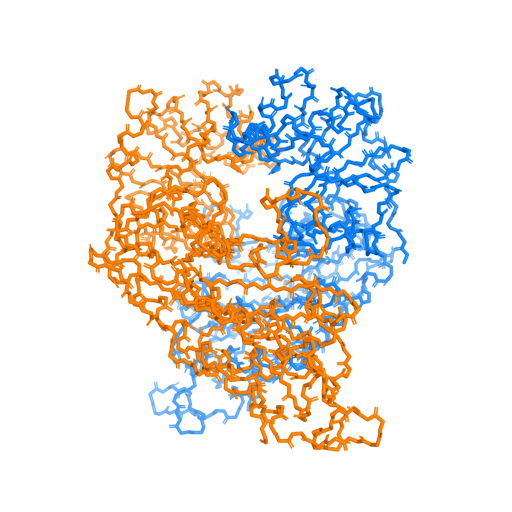6.422 -16.828 1 97.31 309 THR B CA 1
ATOM 5351 C C . THR B 1 309 ? 3.871 -25.609 -17.047 1 97.31 309 THR B C 1
ATOM 5353 O O . THR B 1 309 ? 4.586 -25.844 -18.031 1 97.31 309 THR B O 1
ATOM 5356 N N . LEU B 1 310 ? 4.164 -24.719 -16.172 1 92.81 310 LEU B N 1
ATOM 5357 C CA . LEU B 1 310 ? 5.414 -23.969 -16.234 1 92.81 310 LEU B CA 1
ATOM 5358 C C . LEU B 1 310 ? 6.609 -24.875 -15.977 1 92.81 310 LEU B C 1
ATOM 5360 O O . LEU B 1 310 ? 7.723 -24.594 -16.422 1 92.81 310 LEU B O 1
ATOM 5364 N N . ARG B 1 311 ? 6.387 -25.906 -15.164 1 94.12 311 ARG B N 1
ATOM 5365 C CA . ARG B 1 311 ? 7.445 -26.891 -14.938 1 94.12 311 ARG B CA 1
ATOM 5366 C C . ARG B 1 311 ? 7.875 -27.547 -16.234 1 94.12 311 ARG B C 1
ATOM 5368 O O . ARG B 1 311 ? 9.07 -27.672 -16.516 1 94.12 311 ARG B O 1
ATOM 5375 N N . ALA B 1 312 ? 6.926 -27.859 -17.047 1 95.06 312 ALA B N 1
ATOM 5376 C CA . ALA B 1 312 ? 7.188 -28.531 -18.312 1 95.06 312 ALA B CA 1
ATOM 5377 C C . ALA B 1 312 ? 7.637 -27.531 -19.375 1 95.06 312 ALA B C 1
ATOM 5379 O O . ALA B 1 312 ? 8.461 -27.844 -20.234 1 95.06 312 ALA B O 1
ATOM 5380 N N . ASP B 1 313 ? 7.113 -26.359 -19.391 1 93.38 313 ASP B N 1
ATOM 5381 C CA . ASP B 1 313 ? 7.391 -25.297 -20.344 1 93.38 313 ASP B CA 1
ATOM 5382 C C . ASP B 1 313 ? 7.414 -23.922 -19.656 1 93.38 313 ASP B C 1
ATOM 5384 O O . ASP B 1 313 ? 6.375 -23.281 -19.516 1 93.38 313 ASP B O 1
ATOM 5388 N N . PRO B 1 314 ? 8.555 -23.438 -19.422 1 88.38 314 PRO B N 1
ATOM 5389 C CA . PRO B 1 314 ? 8.688 -22.172 -18.688 1 88.38 314 PRO B CA 1
ATOM 5390 C C . PRO B 1 314 ? 8.062 -20.984 -19.438 1 88.38 314 PRO B C 1
ATOM 5392 O O . PRO B 1 314 ? 7.879 -19.922 -18.859 1 88.38 314 PRO B O 1
ATOM 5395 N N . SER B 1 315 ? 7.672 -21.141 -20.703 1 87.44 315 SER B N 1
ATOM 5396 C CA . SER B 1 315 ? 7.09 -20.062 -21.5 1 87.44 315 SER B CA 1
ATOM 5397 C C . SER B 1 315 ? 5.598 -20.281 -21.703 1 87.44 315 SER B C 1
ATOM 5399 O O . SER B 1 315 ? 4.969 -19.578 -22.5 1 87.44 315 SER B O 1
ATOM 5401 N N . ALA B 1 316 ? 5.059 -21.25 -20.984 1 91.25 316 ALA B N 1
ATOM 5402 C CA . ALA B 1 316 ? 3.65 -21.594 -21.141 1 91.25 316 ALA B CA 1
ATOM 5403 C C . ALA B 1 316 ? 2.76 -20.375 -20.891 1 91.25 316 ALA B C 1
ATOM 5405 O O . ALA B 1 316 ? 2.973 -19.641 -19.938 1 91.25 316 ALA B O 1
ATOM 5406 N N . GLU B 1 317 ? 1.729 -20.188 -21.75 1 90.38 317 GLU B N 1
ATOM 5407 C CA . GLU B 1 317 ? 0.786 -19.078 -21.594 1 90.38 317 GLU B CA 1
ATOM 5408 C C . GLU B 1 317 ? -0.606 -19.594 -21.234 1 90.38 317 GLU B C 1
ATOM 5410 O O . GLU B 1 317 ? -1.503 -18.797 -20.922 1 90.38 317 GLU B O 1
ATOM 5415 N N . THR B 1 318 ? -0.748 -20.922 -21.328 1 95.31 318 THR B N 1
ATOM 5416 C CA . THR B 1 318 ? -1.994 -21.578 -20.938 1 95.31 318 THR B CA 1
ATOM 5417 C C . THR B 1 318 ? -1.72 -22.812 -20.078 1 95.31 318 THR B C 1
ATOM 5419 O O . THR B 1 318 ? -0.581 -23.281 -20 1 95.31 318 THR B O 1
ATOM 5422 N N . GLY B 1 319 ? -2.711 -23.297 -19.484 1 97.62 319 GLY B N 1
ATOM 5423 C CA . GLY B 1 319 ? -2.537 -24.391 -18.531 1 97.62 319 GLY B CA 1
ATOM 5424 C C . GLY B 1 319 ? -2.266 -23.922 -17.125 1 97.62 319 GLY B C 1
ATOM 5425 O O . GLY B 1 319 ? -2.893 -22.969 -16.641 1 97.62 319 GLY B O 1
ATOM 5426 N N . PHE B 1 320 ? -1.462 -24.641 -16.406 1 98.31 320 PHE B N 1
ATOM 5427 C CA . PHE B 1 320 ? -1.071 -24.281 -15.047 1 98.31 320 PHE B CA 1
ATOM 5428 C C . PHE B 1 320 ? 0.127 -23.328 -15.07 1 98.31 320 PHE B C 1
ATOM 5430 O O . PHE B 1 320 ? 1.273 -23.781 -14.977 1 98.31 320 PHE B O 1
ATOM 5437 N N . ILE B 1 321 ? -0.094 -22 -15.023 1 96.38 321 ILE B N 1
ATOM 5438 C CA . ILE B 1 321 ? 0.925 -21.031 -15.422 1 96.38 321 ILE B CA 1
ATOM 5439 C C . ILE B 1 321 ? 1.342 -20.188 -14.211 1 96.38 321 ILE B C 1
ATOM 5441 O O . ILE B 1 321 ? 1.692 -19.016 -14.352 1 96.38 321 ILE B O 1
ATOM 5445 N N . HIS B 1 322 ? 1.186 -20.688 -13.055 1 95.5 322 HIS B N 1
ATOM 5446 C CA . HIS B 1 322 ? 1.683 -20.078 -11.828 1 95.5 322 HIS B CA 1
ATOM 5447 C C . HIS B 1 322 ? 2.057 -21.141 -10.797 1 95.5 322 HIS B C 1
ATOM 5449 O O . HIS B 1 322 ? 1.92 -22.344 -11.062 1 95.5 322 HIS B O 1
ATOM 5455 N N . SER B 1 323 ? 2.576 -20.734 -9.688 1 95.94 323 SER B N 1
ATOM 5456 C CA . SER B 1 323 ? 2.951 -21.672 -8.633 1 95.94 323 SER B CA 1
ATOM 5457 C C . SER B 1 323 ? 1.728 -22.156 -7.859 1 95.94 323 SER B C 1
ATOM 5459 O O . SER B 1 323 ? 0.629 -21.625 -8.031 1 95.94 323 SER B O 1
ATOM 5461 N N . THR B 1 324 ? 1.925 -23.203 -7.094 1 98.44 324 THR B N 1
ATOM 5462 C CA . THR B 1 324 ? 0.827 -23.828 -6.367 1 98.44 324 THR B CA 1
ATOM 5463 C C . THR B 1 324 ? 0.354 -22.922 -5.227 1 98.44 324 THR B C 1
ATOM 5465 O O . THR B 1 324 ? -0.81 -22.984 -4.824 1 98.44 324 THR B O 1
ATOM 5468 N N . GLY B 1 325 ? 1.311 -22.156 -4.754 1 98.25 325 GLY B N 1
ATOM 5469 C CA . GLY B 1 325 ? 0.891 -21.312 -3.646 1 98.25 325 GLY B CA 1
ATOM 5470 C C . GLY B 1 325 ? 2.033 -20.531 -3.029 1 98.25 325 GLY B C 1
ATOM 5471 O O . GLY B 1 325 ? 3.129 -20.469 -3.59 1 98.25 325 GLY B O 1
ATOM 5472 N N . HIS B 1 326 ? 1.734 -19.859 -1.964 1 97.81 326 HIS B N 1
ATOM 5473 C CA . HIS B 1 326 ? 2.66 -19 -1.238 1 97.81 326 HIS B CA 1
ATOM 5474 C C . HIS B 1 326 ? 2.266 -18.875 0.229 1 97.81 326 HIS B C 1
ATOM 5476 O O . HIS B 1 326 ? 1.157 -19.266 0.612 1 97.81 326 HIS B O 1
ATOM 5482 N N . GLY B 1 327 ? 3.236 -18.406 1.007 1 98.5 327 GLY B N 1
ATOM 5483 C CA . GLY B 1 327 ? 2.9 -18.078 2.381 1 98.5 327 GLY B CA 1
ATOM 5484 C C . GLY B 1 327 ? 1.972 -16.875 2.49 1 98.5 327 GLY B C 1
ATOM 5485 O O . GLY B 1 327 ? 1.885 -16.062 1.566 1 98.5 327 GLY B O 1
ATOM 5486 N N . VAL B 1 328 ? 1.274 -16.797 3.633 1 98.62 328 VAL B N 1
ATOM 5487 C CA . VAL B 1 328 ? 0.371 -15.68 3.916 1 98.62 328 VAL B CA 1
ATOM 5488 C C . VAL B 1 328 ? 0.575 -15.203 5.352 1 98.62 328 VAL B C 1
ATOM 5490 O O . VAL B 1 328 ? 0.771 -16.016 6.262 1 98.62 328 VAL B O 1
ATOM 5493 N N . GLY B 1 329 ? 0.605 -13.992 5.594 1 98.5 329 GLY B N 1
ATOM 5494 C CA . GLY B 1 329 ? 0.706 -13.328 6.883 1 98.5 329 GLY B CA 1
ATOM 5495 C C . GLY B 1 329 ? 0.43 -11.844 6.812 1 98.5 329 GLY B C 1
ATOM 5496 O O . GLY B 1 329 ? -0.641 -11.422 6.367 1 98.5 329 GLY B O 1
ATOM 5497 N N . LEU B 1 330 ? 1.439 -11.055 7.145 1 98.25 330 LEU B N 1
ATOM 5498 C CA . LEU B 1 330 ? 1.311 -9.609 7.016 1 98.25 330 LEU B CA 1
ATOM 5499 C C . LEU B 1 330 ? 1.287 -9.195 5.547 1 98.25 330 LEU B C 1
ATOM 5501 O O . LEU B 1 330 ? 0.708 -8.164 5.199 1 98.25 330 LEU B O 1
ATOM 5505 N N . ASP B 1 331 ? 1.914 -10.039 4.762 1 97.5 331 ASP B N 1
ATOM 5506 C CA . ASP B 1 331 ? 1.776 -9.914 3.314 1 97.5 331 ASP B CA 1
ATOM 5507 C C . ASP B 1 331 ? 0.892 -11.023 2.748 1 97.5 331 ASP B C 1
ATOM 5509 O O . ASP B 1 331 ? 0.928 -12.156 3.227 1 97.5 331 ASP B O 1
ATOM 5513 N N . VAL B 1 332 ? 0.174 -10.703 1.694 1 96.69 332 VAL B N 1
ATOM 5514 C CA . VAL B 1 332 ? -0.657 -11.719 1.054 1 96.69 332 VAL B CA 1
ATOM 5515 C C . VAL B 1 332 ? 0.231 -12.766 0.386 1 96.69 332 VAL B C 1
ATOM 5517 O O . VAL B 1 332 ? -0.094 -13.953 0.388 1 96.69 332 VAL B O 1
ATOM 5520 N N . HIS B 1 333 ? 1.328 -12.297 -0.216 1 95.88 333 HIS B N 1
ATOM 5521 C CA . HIS B 1 333 ? 2.367 -13.172 -0.747 1 95.88 333 HIS B CA 1
ATOM 5522 C C . HIS B 1 333 ? 3.631 -13.102 0.105 1 95.88 333 HIS B C 1
ATOM 5524 O O . HIS B 1 333 ? 4.328 -12.086 0.112 1 95.88 333 HIS B O 1
ATOM 5530 N N . GLU B 1 334 ? 3.934 -14.047 0.806 1 96.75 334 GLU B N 1
ATOM 5531 C CA . GLU B 1 334 ? 5.184 -14.125 1.558 1 96.75 334 GLU B CA 1
ATOM 5532 C C . GLU B 1 334 ? 5.699 -15.555 1.626 1 96.75 334 GLU B C 1
ATOM 5534 O O . GLU B 1 334 ? 5.184 -16.438 0.935 1 96.75 334 GLU B O 1
ATOM 5539 N N . LEU B 1 335 ? 6.816 -15.773 2.266 1 96.81 335 LEU B N 1
ATOM 5540 C CA . LEU B 1 335 ? 7.43 -17.094 2.359 1 96.81 335 LEU B CA 1
ATOM 5541 C C . LEU B 1 335 ? 6.617 -18 3.271 1 96.81 335 LEU B C 1
ATOM 5543 O O . LEU B 1 335 ? 5.918 -17.531 4.172 1 96.81 335 LEU B O 1
ATOM 5547 N N . PRO B 1 336 ? 6.594 -19.266 2.984 1 97.5 336 PRO B N 1
ATOM 5548 C CA . PRO B 1 336 ? 7.375 -19.984 1.965 1 97.5 336 PRO B CA 1
ATOM 5549 C C . PRO B 1 336 ? 6.68 -20.016 0.606 1 97.5 336 PRO B C 1
ATOM 5551 O O . PRO B 1 336 ? 5.512 -19.625 0.496 1 97.5 336 PRO B O 1
ATOM 5554 N N . SER B 1 337 ? 7.43 -20.406 -0.335 1 96.31 337 SER B N 1
ATOM 5555 C CA . SER B 1 337 ? 6.863 -20.578 -1.671 1 96.31 337 SER B CA 1
ATOM 5556 C C . SER B 1 337 ? 6.543 -22.031 -1.96 1 96.31 337 SER B C 1
ATOM 5558 O O . SER B 1 337 ? 7.281 -22.938 -1.553 1 96.31 337 SER B O 1
ATOM 5560 N N . LEU B 1 338 ? 5.426 -22.312 -2.578 1 98.12 338 LEU B N 1
ATOM 5561 C CA . LEU B 1 338 ? 5.109 -23.609 -3.145 1 98.12 338 LEU B CA 1
ATOM 5562 C C . LEU B 1 338 ? 5.301 -23.609 -4.656 1 98.12 338 LEU B C 1
ATOM 5564 O O . LEU B 1 338 ? 4.324 -23.625 -5.41 1 98.12 338 LEU B O 1
ATOM 5568 N N . SER B 1 339 ? 6.473 -23.672 -5.051 1 95.38 339 SER B N 1
ATOM 5569 C CA . SER B 1 339 ? 6.941 -23.547 -6.43 1 95.38 339 SER B CA 1
ATOM 5570 C C . SER B 1 339 ? 8.086 -24.531 -6.703 1 95.38 339 SER B C 1
ATOM 5572 O O . SER B 1 339 ? 8.438 -25.328 -5.848 1 95.38 339 SER B O 1
ATOM 5574 N N . GLN B 1 340 ? 8.695 -24.438 -7.895 1 92.5 340 GLN B N 1
ATOM 5575 C CA . GLN B 1 340 ? 9.812 -25.297 -8.273 1 92.5 340 GLN B CA 1
ATOM 5576 C C . GLN B 1 340 ? 11.023 -25.047 -7.383 1 92.5 340 GLN B C 1
ATOM 5578 O O . GLN B 1 340 ? 11.914 -25.906 -7.289 1 92.5 340 GLN B O 1
ATOM 5583 N N . ALA B 1 341 ? 11.023 -23.891 -6.703 1 89.94 341 ALA B N 1
ATOM 5584 C CA . ALA B 1 341 ? 12.141 -23.562 -5.82 1 89.94 341 ALA B CA 1
ATOM 5585 C C . ALA B 1 341 ? 11.703 -23.547 -4.359 1 89.94 341 ALA B C 1
ATOM 5587 O O . ALA B 1 341 ? 12.383 -22.984 -3.506 1 89.94 341 ALA B O 1
ATOM 5588 N N . GLY B 1 342 ? 10.578 -24.125 -4.094 1 93.69 342 GLY B N 1
ATOM 5589 C CA . GLY B 1 342 ? 10.031 -24.062 -2.75 1 93.69 342 GLY B CA 1
ATOM 5590 C C . GLY B 1 342 ? 10.891 -24.766 -1.723 1 93.69 342 GLY B C 1
ATOM 5591 O O . GLY B 1 342 ? 11.375 -25.875 -1.967 1 93.69 342 GLY B O 1
ATOM 5592 N N . GLU B 1 343 ? 11.055 -24.141 -0.599 1 93.56 343 GLU B N 1
ATOM 5593 C CA . GLU B 1 343 ? 11.914 -24.672 0.457 1 93.56 343 GLU B CA 1
ATOM 5594 C C . GLU B 1 343 ? 11.117 -25.531 1.438 1 93.56 343 GLU B C 1
ATOM 5596 O O . GLU B 1 343 ? 9.945 -25.812 1.202 1 93.56 343 GLU B O 1
ATOM 5601 N N . GLU B 1 344 ? 11.836 -25.953 2.441 1 97.81 344 GLU B N 1
ATOM 5602 C CA . GLU B 1 344 ? 11.258 -26.844 3.445 1 97.81 344 GLU B CA 1
ATOM 5603 C C . GLU B 1 344 ? 10.133 -26.156 4.207 1 97.81 344 GLU B C 1
ATOM 5605 O O . GLU B 1 344 ? 10.258 -25 4.598 1 97.81 344 GLU B O 1
ATOM 5610 N N . LEU B 1 345 ? 9.023 -26.875 4.367 1 98.69 345 LEU B N 1
ATOM 5611 C CA . LEU B 1 345 ? 7.883 -26.406 5.152 1 98.69 345 LEU B CA 1
ATOM 5612 C C . LEU B 1 345 ? 8.094 -26.672 6.637 1 98.69 345 LEU B C 1
ATOM 5614 O O . LEU B 1 345 ? 8.625 -27.719 7.012 1 98.69 345 LEU B O 1
ATOM 5618 N N . LYS B 1 346 ? 7.727 -25.734 7.422 1 98.44 346 LYS B N 1
ATOM 5619 C CA . LYS B 1 346 ? 7.852 -25.844 8.875 1 98.44 346 LYS B CA 1
ATOM 5620 C C . LYS B 1 346 ? 6.504 -25.625 9.555 1 98.44 346 LYS B C 1
ATOM 5622 O O . LYS B 1 346 ? 5.656 -24.891 9.047 1 98.44 346 LYS B O 1
ATOM 5627 N N . PRO B 1 347 ? 6.348 -26.344 10.742 1 98.5 347 PRO B N 1
ATOM 5628 C CA . PRO B 1 347 ? 5.156 -26 11.516 1 98.5 347 PRO B CA 1
ATOM 5629 C C . PRO B 1 347 ? 5.031 -24.5 11.766 1 98.5 347 PRO B C 1
ATOM 5631 O O . PRO B 1 347 ? 6.02 -23.844 12.109 1 98.5 347 PRO B O 1
ATOM 5634 N N . GLY B 1 348 ? 3.83 -23.969 11.516 1 98.25 348 GLY B N 1
ATOM 5635 C CA . GLY B 1 348 ? 3.596 -22.547 11.688 1 98.25 348 GLY B CA 1
ATOM 5636 C C . GLY B 1 348 ? 3.535 -21.797 10.375 1 98.25 348 GLY B C 1
ATOM 5637 O O . GLY B 1 348 ? 3.072 -20.656 10.336 1 98.25 348 GLY B O 1
ATOM 5638 N N . HIS B 1 349 ? 4.031 -22.422 9.305 1 98.81 349 HIS B N 1
ATOM 5639 C CA . HIS B 1 349 ? 3.807 -21.828 7.992 1 98.81 349 HIS B CA 1
ATOM 5640 C C . HIS B 1 349 ? 2.322 -21.812 7.645 1 98.81 349 HIS B C 1
ATOM 5642 O O . HIS B 1 349 ? 1.632 -22.828 7.789 1 98.81 349 HIS B O 1
ATOM 5648 N N . VAL B 1 350 ? 1.78 -20.688 7.289 1 98.88 350 VAL B N 1
ATOM 5649 C CA . VAL B 1 350 ? 0.46 -20.594 6.676 1 98.88 350 VAL B CA 1
ATOM 5650 C C . VAL B 1 350 ? 0.604 -20.406 5.168 1 98.88 350 VAL B C 1
ATOM 5652 O O . VAL B 1 350 ? 1.25 -19.453 4.711 1 98.88 350 VAL B O 1
ATOM 5655 N N . ILE B 1 351 ? 0.028 -21.312 4.371 1 98.88 351 ILE B N 1
ATOM 5656 C CA . ILE B 1 351 ? 0.283 -21.328 2.936 1 98.88 351 ILE B CA 1
ATOM 5657 C C . ILE B 1 351 ? -1.035 -21.484 2.18 1 98.88 351 ILE B C 1
ATOM 5659 O O . ILE B 1 351 ? -1.981 -22.094 2.684 1 98.88 351 ILE B O 1
ATOM 5663 N N . THR B 1 352 ? -1.108 -20.938 1.024 1 98.81 352 THR B N 1
ATOM 5664 C CA . THR B 1 352 ? -2.221 -21.172 0.112 1 98.81 352 THR B CA 1
ATOM 5665 C C . THR B 1 352 ? -1.97 -22.422 -0.732 1 98.81 352 THR B C 1
ATOM 5667 O O . THR B 1 352 ? -0.829 -22.703 -1.102 1 98.81 352 THR B O 1
ATOM 5670 N N . ILE B 1 353 ? -2.98 -23.109 -1.031 1 98.88 353 ILE B N 1
ATOM 5671 C CA . ILE B 1 353 ? -3.029 -24.125 -2.078 1 98.88 353 ILE B CA 1
ATOM 5672 C C . ILE B 1 353 ? -3.994 -23.688 -3.176 1 98.88 353 ILE B C 1
ATOM 5674 O O . ILE B 1 353 ? -5.215 -23.719 -2.988 1 98.88 353 ILE B O 1
ATOM 5678 N N . GLU B 1 354 ? -3.41 -23.312 -4.312 1 98.81 354 GLU B N 1
ATOM 5679 C CA . GLU B 1 354 ? -4.293 -22.641 -5.258 1 98.81 354 GLU B CA 1
ATOM 5680 C C . GLU B 1 354 ? -3.992 -23.062 -6.691 1 98.81 354 GLU B C 1
ATOM 5682 O O . GLU B 1 354 ? -3.785 -22.219 -7.566 1 98.81 354 GLU B O 1
ATOM 5687 N N . PRO B 1 355 ? -4.062 -24.375 -6.953 1 98.81 355 PRO B N 1
ATOM 5688 C CA . PRO B 1 355 ? -3.922 -24.781 -8.352 1 98.81 355 PRO B CA 1
ATOM 5689 C C . PRO B 1 355 ? -5.012 -24.203 -9.25 1 98.81 355 PRO B C 1
ATOM 5691 O O . PRO B 1 355 ? -6.094 -23.859 -8.773 1 98.81 355 PRO B O 1
ATOM 5694 N N . GLY B 1 356 ? -4.68 -24.078 -10.562 1 98.75 356 GLY B N 1
ATOM 5695 C CA . GLY B 1 356 ? -5.613 -23.531 -11.539 1 98.75 356 GLY B CA 1
ATOM 5696 C C . GLY B 1 356 ? -5.195 -23.812 -12.969 1 98.75 356 GLY B C 1
ATOM 5697 O O . GLY B 1 356 ? -4.051 -24.188 -13.234 1 98.75 356 GLY B O 1
ATOM 5698 N N . LEU B 1 357 ? -6.121 -23.719 -13.875 1 98.81 357 LEU B N 1
ATOM 5699 C CA . LEU B 1 357 ? -5.918 -23.844 -15.32 1 98.81 357 LEU B CA 1
ATOM 5700 C C . LEU B 1 357 ? -6.512 -22.641 -16.047 1 98.81 357 LEU B C 1
ATOM 5702 O O . LEU B 1 357 ? -7.59 -22.172 -15.695 1 98.81 357 LEU B O 1
ATOM 5706 N N . TYR B 1 358 ? -5.797 -22.25 -17.109 1 98.19 358 TYR B N 1
ATOM 5707 C CA . TYR B 1 358 ? -6.18 -21.016 -17.781 1 98.19 358 TYR B CA 1
ATOM 5708 C C . TYR B 1 358 ? -5.984 -21.141 -19.297 1 98.19 358 TYR B C 1
ATOM 5710 O O . TYR B 1 358 ? -4.93 -21.578 -19.75 1 98.19 358 TYR B O 1
ATOM 5718 N N . ASP B 1 359 ? -6.934 -20.75 -20.078 1 97.5 359 ASP B N 1
ATOM 5719 C CA . ASP B 1 359 ? -6.934 -20.672 -21.531 1 97.5 359 ASP B CA 1
ATOM 5720 C C . ASP B 1 359 ? -8 -19.703 -22.031 1 97.5 359 ASP B C 1
ATOM 5722 O O . ASP B 1 359 ? -9.195 -19.922 -21.797 1 97.5 359 ASP B O 1
ATOM 5726 N N . PRO B 1 360 ? -7.594 -18.703 -22.703 1 95.06 360 PRO B N 1
ATOM 5727 C CA . PRO B 1 360 ? -8.562 -17.703 -23.141 1 95.06 360 PRO B CA 1
ATOM 5728 C C . PRO B 1 360 ? -9.719 -18.297 -23.938 1 95.06 360 PRO B C 1
ATOM 5730 O O . PRO B 1 360 ? -10.82 -17.734 -23.969 1 95.06 360 PRO B O 1
ATOM 5733 N N . ASP B 1 361 ? -9.516 -19.406 -24.594 1 96.31 361 ASP B N 1
ATOM 5734 C CA . ASP B 1 361 ? -10.555 -20.047 -25.391 1 96.31 361 ASP B CA 1
ATOM 5735 C C . ASP B 1 361 ? -11.531 -20.812 -24.5 1 96.31 361 ASP B C 1
ATOM 5737 O O . ASP B 1 361 ? -12.641 -21.141 -24.922 1 96.31 361 ASP B O 1
ATOM 5741 N N . ILE B 1 362 ? -11.133 -21.047 -23.266 1 97 362 ILE B N 1
ATOM 5742 C CA . ILE B 1 362 ? -11.938 -21.875 -22.391 1 97 362 ILE B CA 1
ATOM 5743 C C . ILE B 1 362 ? -12.398 -21.062 -21.188 1 97 362 ILE B C 1
ATOM 5745 O O . ILE B 1 362 ? -13.555 -21.141 -20.766 1 97 362 ILE B O 1
ATOM 5749 N N . GLY B 1 363 ? -11.617 -20.297 -20.641 1 97.69 363 GLY B N 1
ATOM 5750 C CA . GLY B 1 363 ? -11.773 -19.609 -19.375 1 97.69 363 GLY B CA 1
ATOM 5751 C C . GLY B 1 363 ? -10.703 -19.969 -18.359 1 97.69 363 GLY B C 1
ATOM 5752 O O . GLY B 1 363 ? -9.539 -20.141 -18.703 1 97.69 363 GLY B O 1
ATOM 5753 N N . GLY B 1 364 ? -11.094 -19.984 -17.094 1 98.31 364 GLY B N 1
ATOM 5754 C CA . GLY B 1 364 ? -10.18 -20.344 -16.031 1 98.31 364 GLY B CA 1
ATOM 5755 C C . GLY B 1 364 ? -10.859 -21.016 -14.859 1 98.31 364 GLY B C 1
ATOM 5756 O O . GLY B 1 364 ? -12.062 -20.828 -14.641 1 98.31 364 GLY B O 1
ATOM 5757 N N . VAL B 1 365 ? -10.156 -21.859 -14.234 1 98.75 365 VAL B N 1
ATOM 5758 C CA . VAL B 1 365 ? -10.594 -22.484 -12.984 1 98.75 365 VAL B CA 1
ATOM 5759 C C . VAL B 1 365 ? -9.484 -22.391 -11.938 1 98.75 365 VAL B C 1
ATOM 5761 O O . VAL B 1 365 ? -8.305 -22.547 -12.258 1 98.75 365 VAL B O 1
ATOM 5764 N N . ARG B 1 366 ? -9.805 -22.078 -10.75 1 98.81 366 ARG B N 1
ATOM 5765 C CA . ARG B 1 366 ? -8.898 -22.031 -9.609 1 98.81 366 ARG B CA 1
ATOM 5766 C C . ARG B 1 366 ? -9.625 -22.375 -8.312 1 98.81 366 ARG B C 1
ATOM 5768 O O . ARG B 1 366 ? -10.758 -21.938 -8.102 1 98.81 366 ARG B O 1
ATOM 5775 N N . ILE B 1 367 ? -9.125 -23.172 -7.555 1 98.81 367 ILE B N 1
ATOM 5776 C CA . ILE B 1 367 ? -9.562 -23.484 -6.199 1 98.81 367 ILE B CA 1
ATOM 5777 C C . ILE B 1 367 ? -8.445 -23.188 -5.207 1 98.81 367 ILE B C 1
ATOM 5779 O O . ILE B 1 367 ? -7.297 -23.578 -5.418 1 98.81 367 ILE B O 1
ATOM 5783 N N . GLU B 1 368 ? -8.766 -22.453 -4.184 1 98.88 368 GLU B N 1
ATOM 5784 C CA . GLU B 1 368 ? -7.711 -22.062 -3.256 1 98.88 368 GLU B CA 1
ATOM 5785 C C . GLU B 1 368 ? -8.195 -22.109 -1.811 1 98.88 368 GLU B C 1
ATOM 5787 O O . GLU B 1 368 ? -9.258 -21.578 -1.487 1 98.88 368 GLU B O 1
ATOM 5792 N N . ASP B 1 369 ? -7.488 -22.734 -0.992 1 98.88 369 ASP B N 1
ATOM 5793 C CA . ASP B 1 369 ? -7.668 -22.703 0.456 1 98.88 369 ASP B CA 1
ATOM 5794 C C . ASP B 1 369 ? -6.402 -22.203 1.151 1 98.88 369 ASP B C 1
ATOM 5796 O O . ASP B 1 369 ? -5.344 -22.094 0.527 1 98.88 369 ASP B O 1
ATOM 5800 N N . LEU B 1 370 ? -6.594 -21.875 2.35 1 98.69 370 LEU B N 1
ATOM 5801 C CA . LEU B 1 370 ? -5.523 -21.438 3.244 1 98.69 370 LEU B CA 1
ATOM 5802 C C . LEU B 1 370 ? -5.273 -22.484 4.324 1 98.69 370 LEU B C 1
ATOM 5804 O O . LEU B 1 370 ? -6.188 -22.859 5.062 1 98.69 370 LEU B O 1
ATOM 5808 N N . VAL B 1 371 ? -3.975 -22.938 4.422 1 98.44 371 VAL B N 1
ATOM 5809 C CA . VAL B 1 371 ? -3.691 -24.047 5.328 1 98.44 371 VAL B CA 1
ATOM 5810 C C . VAL B 1 371 ? -2.512 -23.688 6.23 1 98.44 371 VAL B C 1
ATOM 5812 O O . VAL B 1 371 ? -1.611 -22.953 5.82 1 98.44 371 VAL B O 1
ATOM 5815 N N . VAL B 1 372 ? -2.551 -24.172 7.469 1 98.62 372 VAL B N 1
ATOM 5816 C CA . VAL B 1 372 ? -1.417 -24.047 8.383 1 98.62 372 VAL B CA 1
ATOM 5817 C C . VAL B 1 372 ? -0.681 -25.375 8.477 1 98.62 372 VAL B C 1
ATOM 5819 O O . VAL B 1 372 ? -1.302 -26.422 8.68 1 98.62 372 VAL B O 1
ATOM 5822 N N . VAL B 1 373 ? 0.592 -25.359 8.234 1 98.81 373 VAL B N 1
ATOM 5823 C CA . VAL B 1 373 ? 1.417 -26.562 8.406 1 98.81 373 VAL B CA 1
ATOM 5824 C C . VAL B 1 373 ? 1.6 -26.859 9.891 1 98.81 373 VAL B C 1
ATOM 5826 O O . VAL B 1 373 ? 1.906 -25.953 10.672 1 98.81 373 VAL B O 1
ATOM 5829 N N . THR B 1 374 ? 1.375 -28.062 10.273 1 98.12 374 THR B N 1
ATOM 5830 C CA . THR B 1 374 ? 1.553 -28.484 11.656 1 98.12 374 THR B CA 1
ATOM 5831 C C . THR B 1 374 ? 2.645 -29.547 11.75 1 98.12 374 THR B C 1
ATOM 5833 O O . THR B 1 374 ? 3.236 -29.938 10.742 1 98.12 374 THR B O 1
ATOM 5836 N N . GLU B 1 375 ? 2.912 -30 12.953 1 96.62 375 GLU B N 1
ATOM 5837 C CA . GLU B 1 375 ? 3.934 -31.031 13.164 1 96.62 375 GLU B CA 1
ATOM 5838 C C . GLU B 1 375 ? 3.562 -32.344 12.469 1 96.62 375 GLU B C 1
ATOM 5840 O O . GLU B 1 375 ? 4.438 -33.062 11.992 1 96.62 375 GLU B O 1
ATOM 5845 N N . ASP B 1 376 ? 2.25 -32.594 12.398 1 94.44 376 ASP B N 1
ATOM 5846 C CA . ASP B 1 376 ? 1.81 -33.906 11.93 1 94.44 376 ASP B CA 1
ATOM 5847 C C . ASP B 1 376 ? 0.997 -33.781 10.641 1 94.44 376 ASP B C 1
ATOM 5849 O O . ASP B 1 376 ? 0.236 -34.688 10.297 1 94.44 376 ASP B O 1
ATOM 5853 N N . GLY B 1 377 ? 1.153 -32.719 10.008 1 97.31 377 GLY B N 1
ATOM 5854 C CA . GLY B 1 377 ? 0.387 -32.531 8.789 1 97.31 377 GLY B CA 1
ATOM 5855 C C . GLY B 1 377 ? -0.001 -31.062 8.555 1 97.31 377 GLY B C 1
ATOM 5856 O O . GLY B 1 377 ? 0.865 -30.203 8.438 1 97.31 377 GLY B O 1
ATOM 5857 N N . TYR B 1 378 ? -1.387 -30.906 8.484 1 98.25 378 TYR B N 1
ATOM 5858 C CA . TYR B 1 378 ? -1.867 -29.547 8.258 1 98.25 378 TYR B CA 1
ATOM 5859 C C . TYR B 1 378 ? -3.266 -29.359 8.836 1 98.25 378 TYR B C 1
ATOM 5861 O O . TYR B 1 378 ? -3.943 -30.344 9.164 1 98.25 378 TYR B O 1
ATOM 5869 N N . GLU B 1 379 ? -3.598 -28.156 9.062 1 98.38 379 GLU B N 1
ATOM 5870 C CA . GLU B 1 379 ? -4.961 -27.734 9.359 1 98.38 379 GLU B CA 1
ATOM 5871 C C . GLU B 1 379 ? -5.484 -26.766 8.305 1 98.38 379 GLU B C 1
ATOM 5873 O O . GLU B 1 379 ? -4.844 -25.766 8.008 1 98.38 379 GLU B O 1
ATOM 5878 N N . ASN B 1 380 ? -6.562 -27.125 7.684 1 98.62 380 ASN B N 1
ATOM 5879 C CA . ASN B 1 380 ? -7.188 -26.234 6.719 1 98.62 380 ASN B CA 1
ATOM 5880 C C . ASN B 1 380 ? -8 -25.141 7.406 1 98.62 380 ASN B C 1
ATOM 5882 O O . ASN B 1 380 ? -8.922 -25.438 8.172 1 98.62 380 ASN B O 1
ATOM 5886 N N . LEU B 1 381 ? -7.672 -23.891 7.172 1 98.56 381 LEU B N 1
ATOM 5887 C CA . LEU B 1 381 ? -8.32 -22.75 7.82 1 98.56 381 LEU B CA 1
ATOM 5888 C C . LEU B 1 381 ? -9.539 -22.281 7.023 1 98.56 381 LEU B C 1
ATOM 5890 O O . LEU B 1 381 ? -10.258 -21.391 7.449 1 98.56 381 LEU B O 1
ATOM 5894 N N . THR B 1 382 ? -9.742 -22.859 5.871 1 98.5 382 THR B N 1
ATOM 5895 C CA . THR B 1 382 ? -10.859 -22.5 5.004 1 98.5 382 THR B CA 1
ATOM 5896 C C . THR B 1 382 ? -11.984 -23.516 5.117 1 98.5 382 THR B C 1
ATOM 5898 O O . THR B 1 382 ? -11.797 -24.703 4.785 1 98.5 382 THR B O 1
ATOM 5901 N N . ASP B 1 383 ? -13.023 -23.062 5.641 1 97.12 383 ASP B N 1
ATOM 5902 C CA . ASP B 1 383 ? -14.227 -23.891 5.727 1 97.12 383 ASP B CA 1
ATOM 5903 C C . ASP B 1 383 ? -15.305 -23.375 4.777 1 97.12 383 ASP B C 1
ATOM 5905 O O . ASP B 1 383 ? -16.312 -22.812 5.215 1 97.12 383 ASP B O 1
ATOM 5909 N N . TYR B 1 384 ? -15.133 -23.453 3.576 1 98.19 384 TYR B N 1
ATOM 5910 C CA . TYR B 1 384 ? -16.078 -23.062 2.535 1 98.19 384 TYR B CA 1
ATOM 5911 C C . TYR B 1 384 ? -16.188 -24.156 1.473 1 98.19 384 TYR B C 1
ATOM 5913 O O . TYR B 1 384 ? -15.188 -24.734 1.06 1 98.19 384 TYR B O 1
ATOM 5921 N N . PRO B 1 385 ? -17.344 -24.469 1.041 1 97.38 385 PRO B N 1
ATOM 5922 C CA . PRO B 1 385 ? -17.5 -25.578 0.102 1 97.38 385 PRO B CA 1
ATOM 5923 C C . PRO B 1 385 ? -16.859 -25.312 -1.255 1 97.38 385 PRO B C 1
ATOM 5925 O O . PRO B 1 385 ? -16.75 -24.141 -1.671 1 97.38 385 PRO B O 1
ATOM 5928 N N . VAL B 1 386 ? -16.375 -26.375 -1.859 1 98.06 386 VAL B N 1
ATOM 5929 C CA . VAL B 1 386 ? -15.898 -26.359 -3.238 1 98.06 386 VAL B CA 1
ATOM 5930 C C . VAL B 1 386 ? -16.953 -26.938 -4.164 1 98.06 386 VAL B C 1
ATOM 5932 O O . VAL B 1 386 ? -17.125 -28.156 -4.227 1 98.06 386 VAL B O 1
ATOM 5935 N N . GLU B 1 387 ? -17.719 -26.031 -4.719 1 97.62 387 GLU B N 1
ATOM 5936 C CA . GLU B 1 387 ? -18.781 -26.406 -5.629 1 97.62 387 GLU B CA 1
ATOM 5937 C C . GLU B 1 387 ? -18.812 -25.516 -6.863 1 97.62 387 GLU B C 1
ATOM 5939 O O . GLU B 1 387 ? -18.781 -24.281 -6.742 1 97.62 387 GLU B O 1
ATOM 5944 N N . LEU B 1 388 ? -18.875 -26.141 -7.988 1 98.19 388 LEU B N 1
ATOM 5945 C CA . LEU B 1 388 ? -18.766 -25.391 -9.242 1 98.19 388 LEU B CA 1
ATOM 5946 C C . LEU B 1 388 ? -20.094 -24.734 -9.586 1 98.19 388 LEU B C 1
ATOM 5948 O O . LEU B 1 388 ? -20.141 -23.531 -9.859 1 98.19 388 LEU B O 1
ATOM 5952 N N . VAL B 1 389 ? -21.188 -25.438 -9.523 1 97.56 389 VAL B N 1
ATOM 5953 C CA . VAL B 1 389 ? -22.469 -24.953 -10.039 1 97.56 389 VAL B CA 1
ATOM 5954 C C . VAL B 1 389 ? -23.266 -24.297 -8.922 1 97.56 389 VAL B C 1
ATOM 5956 O O . VAL B 1 389 ? -23.453 -24.891 -7.852 1 97.56 389 VAL B O 1
ATOM 5959 N N . VAL B 1 390 ? -23.641 -23.094 -9.148 1 93.81 390 VAL B N 1
ATOM 5960 C CA . VAL B 1 390 ? -24.5 -22.359 -8.234 1 93.81 390 VAL B CA 1
ATOM 5961 C C . VAL B 1 390 ? -25.938 -22.359 -8.758 1 93.81 390 VAL B C 1
ATOM 5963 O O . VAL B 1 390 ? -26.188 -21.922 -9.883 1 93.81 390 VAL B O 1
ATOM 5966 N N . GLU B 1 391 ? -26.953 -22.969 -8.078 1 85.56 391 GLU B N 1
ATOM 5967 C CA . GLU B 1 391 ? -28.344 -23.109 -8.516 1 85.56 391 GLU B CA 1
ATOM 5968 C C . GLU B 1 391 ? -29.219 -21.984 -7.988 1 85.56 391 GLU B C 1
ATOM 5970 O O . GLU B 1 391 ? -28.984 -21.469 -6.891 1 85.56 391 GLU B O 1
#

Foldseek 3Di:
DQFDCVLVQVVCDPVFQWEKAWAAQLPPLCCNQWVAHGPDTWMWTGGPVWIEIEEAPVCQVVSVVGTRGPYYHYLVVQVLVVLCVVPNNQLSSLSSVLVVCVVVVGAEYEYAPVHPPSSQVSVVVVRHHYHYDDPCRSLVSVLFADPVQVVQQLLQQVLQQQLVVQLLVQLLQWDADPVQFTHDPHHFDWLVNSVVSSQVSSVVSQKGDDQWAWAWALQQQDVRRRGTDTHGAQIKTKTWDWIARNVQLFIYIWIAIAHEHHHDPVVVVQLVLQVVLLVQLQVQAAAFGWLLSSQVSSVCSQVVVPFDDCVNPVPDSWFFNDFQKAFTGSHRHGDDGNHNPTGGDHQRRKMKGWTKTHDSNGGMGIGIWIWGHHNGGIHTSHDHDHDHYRD/DQFDCVLVQVVCDPVFQWEKAWAAQLPPLCCNQWVAHGPDTWMWTGGPVWIEIEEAPVCQVVSVVGTRGPYYHYLVVQVLVVLCVVPNNQLSSLSSVLVVCVVVVGAEYEYAPVHPPSSQVSVVVVRHHYHYDDPCRSLVSVLFADPVQVVQQLLQQVLQQQLVVQLLVQLLQWDQDPVQFTHDPHHFDWLVNSVVSSQVSSVVSQKGDDQWAWAWALQQQDVRRRGTDTHGAQIKTKTWDWIAHNVQLFIYIWIAIAHEHHHDPVVVVQLVLQVVLLVQLQVQAAAFGWLLSSQVSSVCSQVVVPFDDCVVPVPDSWFFNDFQKAFTGSHRHGDDGNHNPTGGDHARRKMKGWTKTHDSNGGMGIGIWIWGHHNGGIHTSHDHDHDHYRD